Protein AF-A0A350M463-F1 (afdb_monomer_lite)

Foldseek 3Di:
DDDDDDDDDDDDDDDDDPPPVPLLQADAPADPQAFAWDPDPPPFQTKGDFAWKWFQFPVRDIFTATWMFGANDPSGTQWIWGLGPVRDIDIAGSSGTNYMYHPFYEAEPAVPQWDADPVNFKTKAQWKKWAFPVRDMDIGIWIWGDDSSHTQKIWGQHPVRDIDIDGSRRTNYMYGDQDDDPQEPFDPVLFAKPFDQPQPPDPDPDRPRFGKIKTDWAWKWFQWPVRDIDTATKMFIDTSSHTFWMWHQHPPPSDIDIGGPNGTRHMYGQAFLVNSVCVVCVVHPPLQDDQLQHWAWWWFAFPVRDIQTATWHFPDPDLQTWIWGANYHRGGIGIGGSNGTDDITGDGDPVSVVSSVVVVPVVQDDPQFGFDPVADWAWDDDPPQPKIKTFFAWKWFQFPVRDIDTAGKMWIDDPPWIKIWGDHVPDDIDIDGPNGTPDMGHTDPQDFFDADPCLQQDFAWKWWDWDPGPDIDTARKHKDFDFDQDDDPQFRPGTDGWIWIWGQDVNDTDIDTPNGTPDMDGWDDASCSRHPPDGGGDPPNLQGWAWWWWAAPNDIQTFTKHFDDDPPVPASQKIWGASYNRGIIDIHGVVNRTGPTTGDDDDPPPPPVPDPDPPPFDDWDDQFWWWFQFPRRDIDTAGKTFGAPDDPAQWGAKIWGADPNDTDIDGLPRGTQKIWTDDPNDIWIWGRDPSITWTFPDDDPLKTKTQDNDQPPPCPCVCVVVVCCVCVVVVVVVVVVVVLVVVVCVCVVVVNQDPVNVVVNVVVVPDDDDDPPDDPCVVVQSRFKMKIARNVSRDIDIDGQPPGQVRVLSLLSSFPVLVVDDPVVNVCLSNPVPVNVVSNVSCVRPVVPPD

pLDDT: mean 77.29, std 18.23, range [21.83, 97.81]

Secondary structure (DSSP, 8-state):
--PPP-----------SS-TT-----EE-S-GGGS-B----TT-SEEBPPEEEEEEETTS-EEEEEEEEEEEETTEEEEEEEEETTS-EEEEEGGGEEEEEESS--EES-TTSPEEPTTSSEEEEEEEEEEETTS-EEEEEEEEEEETTEEEEEEEE-TT--EEEEEGGGEEEEEE-----TTBTT-GGG--EE--------SSS------EEEEPPEEEEEEETT--EEEEEEEEEEETTEEEEEEEE-TTT--EEEEEGGGEEEEEE--BHHHHHHHHHTTS-GGGS-GGGS-EEEEEE-TTS-EEEEEEEESSSSTT--EEEESSTTSBPEEE-TTS-SEEEE---HHHHHHHHHHHHHHHEETTEEB-SS--PPEEEETTTTEEEEPPEEEEEEETTS-EEEEEEEEEEETTEEEEEEE-TTSPEEEEEGGGEEEEEEBPTT-S----TTTTSS-EEEEEEETT--PEEEEEEEEEEEEEEEEETTEEEEEEEEEEEEEEETTEEEEEEGGGEEEEEE-SEEHHHHHTT-----SSGGGS-EEEEEEETTEEEEEEEEE-S-GGGS---EEEEESSTTSEEEEEEGGGTEEEEEE---S----TTTT-----PPPPEEEEEEEEEETT--EEEEEEEEEESSTT-SEEEEEEEEETTEEEEE-SSS-EEEEEEEETTEEEEEEEETTEEEEEEEEETTEEEEE-SS----THHHHHHHHHHHHHHHHHHHHHHHHHHHHHHHHHHTT---HHHHHHHHHHTTSPPP-GGG-TTHHHHHTT-EEEEETTT--EEEEBTTTB-HHHHHHHHT-HHHHTS-HHHHHHHHTTSSHHHHHHHHHHHHHTT--

Radius of gyration: 37.18 Å; chains: 1; bounding box: 92×110×103 Å

Sequence (851 aa):
MKARIIHFVASASVILAATCSNIYAQKNKSPRNNYKQLTTSSSIGYLSKFDQGYVKILDGTVINGEIQIRGDSFDKISSVNVRSDVGEKYIFHTGSLLEFGLKRSTVNATPNSFVWDETGKKGIVHFGFVKTNSGQEYEGEITITKNKGRLEKIEIENRDKEKQKFEAEDVAIFGAKEYVDPKCAAGWPLINFNKSYWGVQKGTSEIDQTSYVSSESFPGYVIDNQGQKSEGSLTVYLVNDIVNKVHVEQENEKKKLKLKYDEFKEYGAQINTEEYMKRVVKKWEISQIHPEMRLYPGAISFEDGTIKKGLIAKKKLSDESDIIYASEANALVELYTANQYEEVVQNIPEEDRVAYKKYVYERDHVLGYEIQRPTRWEFVYDYGTGGSKTRFQPGYVKTKGGEIKIGAISRKYMGANMSVFLIEAGKEEVKFKREELAEYGLLNRESSSVFPASSFDKKQKGFIQLLGSNEMITGILTIDVDVKAVKTDGAPKGNVTETTFIMDVNGEKIKYEGGLVDVYGLIDLSMEQLFGNQLNSFDDPRRNFHPGSFVLNGAKKEGFIAYTKNIEAGDEDVFFFSESEDGLVNVYYKSKGAEDVTQLIAGPNIDETAGSEEENSIPLSGPYPGHVVTWSGDQQEGDIKVEQAAKGGWFFRRVNLTNNGETKEYGNDKELKSISFEKDGNRVEYVFYQFEYVEVLNRVGPWIQIRNPHPTTPSFANDLLNGLAKQGMNAARDEMDKEIAKEAGKRIGAGKASESEMQFYASYFTREKVDYTKSNDFFTLNAKEHIVLNENDQRHFMYIPGMYYNQIEAQLMGCYDFLLLDKDTRKNLVRMKDPVRTLAFLNKAYGKGME

Structure (mmCIF, N/CA/C/O backbone):
data_AF-A0A350M463-F1
#
_entry.id   AF-A0A350M463-F1
#
loop_
_atom_site.group_PDB
_atom_site.id
_atom_site.type_symbol
_atom_site.label_atom_id
_atom_site.label_alt_id
_atom_site.label_comp_id
_atom_site.label_asym_id
_atom_site.label_entity_id
_atom_site.label_seq_id
_atom_site.pdbx_PDB_ins_code
_atom_site.Cartn_x
_atom_site.Cartn_y
_atom_site.Cartn_z
_atom_site.occupancy
_atom_site.B_iso_or_equiv
_atom_site.auth_seq_id
_atom_site.auth_comp_id
_atom_site.auth_asym_id
_atom_site.auth_atom_id
_atom_site.pdbx_PDB_model_num
ATOM 1 N N . MET A 1 1 ? 4.634 -60.428 1.540 1.00 32.72 1 MET A N 1
ATOM 2 C CA . MET A 1 1 ? 3.875 -59.303 2.130 1.00 32.72 1 MET A CA 1
ATOM 3 C C . MET A 1 1 ? 4.641 -58.011 1.787 1.00 32.72 1 MET A C 1
ATOM 5 O O . MET A 1 1 ? 5.442 -57.558 2.577 1.00 32.72 1 MET A O 1
ATOM 9 N N . LYS A 1 2 ? 4.819 -57.656 0.504 1.00 27.45 2 LYS A N 1
ATOM 10 C CA . LYS A 1 2 ? 4.009 -56.752 -0.349 1.00 27.45 2 LYS A CA 1
ATOM 11 C C . LYS A 1 2 ? 3.557 -55.454 0.347 1.00 27.45 2 LYS A C 1
ATOM 13 O O . LYS A 1 2 ? 2.420 -55.372 0.791 1.00 27.45 2 LYS A O 1
ATOM 18 N N . ALA A 1 3 ? 4.441 -54.454 0.372 1.00 24.41 3 ALA A N 1
ATOM 19 C CA . ALA A 1 3 ? 4.074 -53.047 0.537 1.00 24.41 3 ALA A CA 1
ATOM 20 C C . ALA A 1 3 ? 3.901 -52.413 -0.856 1.00 24.41 3 ALA A C 1
ATOM 22 O O . ALA A 1 3 ? 4.682 -52.681 -1.770 1.00 24.41 3 ALA A O 1
ATOM 23 N N . ARG A 1 4 ? 2.804 -51.671 -1.026 1.00 24.88 4 ARG A N 1
ATOM 24 C CA . ARG A 1 4 ? 2.304 -51.125 -2.293 1.00 24.88 4 ARG A CA 1
ATOM 25 C C . ARG A 1 4 ? 3.160 -49.957 -2.788 1.00 24.88 4 ARG A C 1
ATOM 27 O O . ARG A 1 4 ? 3.408 -49.016 -2.045 1.00 24.88 4 ARG A O 1
ATOM 34 N N . ILE A 1 5 ? 3.508 -50.017 -4.070 1.00 26.64 5 ILE A N 1
ATOM 35 C CA . ILE A 1 5 ? 3.939 -48.889 -4.900 1.00 26.64 5 ILE A CA 1
ATOM 36 C C . ILE A 1 5 ? 2.669 -48.146 -5.336 1.00 26.64 5 ILE A C 1
ATOM 38 O O . ILE A 1 5 ? 1.757 -48.772 -5.878 1.00 26.64 5 ILE A O 1
ATOM 42 N N . ILE A 1 6 ? 2.602 -46.838 -5.092 1.00 23.64 6 ILE A N 1
ATOM 43 C CA . ILE A 1 6 ? 1.619 -45.935 -5.702 1.00 23.64 6 ILE A CA 1
ATOM 44 C C . ILE A 1 6 ? 2.403 -44.985 -6.605 1.00 23.64 6 ILE A C 1
ATOM 46 O O . ILE A 1 6 ? 3.269 -44.248 -6.139 1.00 23.64 6 ILE A O 1
ATOM 50 N N . HIS A 1 7 ? 2.114 -45.057 -7.904 1.00 24.98 7 HIS A N 1
ATOM 51 C CA . HIS A 1 7 ? 2.577 -44.119 -8.918 1.00 24.98 7 HIS A CA 1
ATOM 52 C C . HIS A 1 7 ? 1.946 -42.743 -8.681 1.00 24.98 7 HIS A C 1
ATOM 54 O O . HIS A 1 7 ? 0.722 -42.632 -8.644 1.00 24.98 7 HIS A O 1
ATOM 60 N N . PHE A 1 8 ? 2.773 -41.702 -8.586 1.00 21.83 8 PHE A N 1
ATOM 61 C CA . PHE A 1 8 ? 2.349 -40.327 -8.836 1.00 21.83 8 PHE A CA 1
ATOM 62 C C . PHE A 1 8 ? 2.837 -39.956 -10.237 1.00 21.83 8 PHE A C 1
ATOM 64 O O . PHE A 1 8 ? 4.039 -39.939 -10.500 1.00 21.83 8 PHE A O 1
ATOM 71 N N . VAL A 1 9 ? 1.892 -39.753 -11.154 1.00 25.03 9 VAL A N 1
ATOM 72 C CA . VAL A 1 9 ? 2.153 -39.240 -12.500 1.00 25.03 9 VAL A CA 1
ATOM 73 C C . VAL A 1 9 ? 2.417 -37.744 -12.373 1.00 25.03 9 VAL A C 1
ATOM 75 O O . VAL A 1 9 ? 1.611 -37.006 -11.810 1.00 25.03 9 VAL A O 1
ATOM 78 N N . ALA A 1 10 ? 3.578 -37.328 -12.866 1.00 25.52 10 ALA A N 1
ATOM 79 C CA . ALA A 1 10 ? 3.962 -35.940 -13.018 1.00 25.52 10 ALA A CA 1
ATOM 80 C C . ALA A 1 10 ? 3.266 -35.343 -14.246 1.00 25.52 10 ALA A C 1
ATOM 82 O O . ALA A 1 10 ? 3.386 -35.871 -15.349 1.00 25.52 10 ALA A O 1
ATOM 83 N N . SER A 1 11 ? 2.587 -34.218 -14.056 1.00 24.06 11 SER A N 1
ATOM 84 C CA . SER A 1 11 ? 2.235 -33.297 -15.137 1.00 24.06 11 SER A CA 1
ATOM 85 C C . SER A 1 11 ? 1.955 -31.925 -14.534 1.00 24.06 11 SER A C 1
ATOM 87 O O . SER A 1 11 ? 0.828 -31.601 -14.173 1.00 24.06 11 SER A O 1
ATOM 89 N N . ALA A 1 12 ? 3.019 -31.140 -14.381 1.00 24.88 12 ALA A N 1
ATOM 90 C CA . ALA A 1 12 ? 2.955 -29.705 -14.146 1.00 24.88 12 ALA A CA 1
ATOM 91 C C . ALA A 1 12 ? 4.096 -29.068 -14.940 1.00 24.88 12 ALA A C 1
ATOM 93 O O . ALA A 1 12 ? 5.263 -29.171 -14.568 1.00 24.88 12 ALA A O 1
ATOM 94 N N . SER A 1 13 ? 3.772 -28.463 -16.075 1.00 27.22 13 SER A N 1
ATOM 95 C CA . SER A 1 13 ? 4.655 -27.556 -16.802 1.00 27.22 13 SER A CA 1
ATOM 96 C C . SER A 1 13 ? 3.793 -26.632 -17.653 1.00 27.22 13 SER A C 1
ATOM 98 O O . SER A 1 13 ? 2.773 -27.067 -18.178 1.00 27.22 13 SER A O 1
ATOM 100 N N . VAL A 1 14 ? 4.266 -25.393 -17.804 1.00 28.34 14 VAL A N 1
ATOM 101 C CA . VAL A 1 14 ? 3.732 -24.285 -18.618 1.00 28.34 14 VAL A CA 1
ATOM 102 C C . VAL A 1 14 ? 2.814 -23.296 -17.880 1.00 28.34 14 VAL A C 1
ATOM 104 O O . VAL A 1 14 ? 1.626 -23.208 -18.146 1.00 28.34 14 VAL A O 1
ATOM 107 N N . ILE A 1 15 ? 3.417 -22.477 -17.006 1.00 29.27 15 ILE A N 1
ATOM 108 C CA . ILE A 1 15 ? 3.124 -21.033 -16.886 1.00 29.27 15 ILE A CA 1
ATOM 109 C C . ILE A 1 15 ? 4.461 -20.339 -16.585 1.00 29.27 15 ILE A C 1
ATOM 111 O O . ILE A 1 15 ? 4.895 -20.313 -15.437 1.00 29.27 15 ILE A O 1
ATOM 115 N N . LEU A 1 16 ? 5.162 -19.825 -17.601 1.00 31.98 16 LEU A N 1
ATOM 116 C CA . LEU A 1 16 ? 6.363 -19.000 -17.392 1.00 31.98 16 LEU A CA 1
ATOM 117 C C . LEU A 1 16 ? 6.700 -18.191 -18.654 1.00 31.98 16 LEU A C 1
ATOM 119 O O . LEU A 1 16 ? 7.549 -18.585 -19.444 1.00 31.98 16 LEU A O 1
ATOM 123 N N . ALA A 1 17 ? 6.014 -17.062 -18.861 1.00 29.38 17 ALA A N 1
ATOM 124 C CA . ALA A 1 17 ? 6.414 -16.089 -19.890 1.00 29.38 17 ALA A CA 1
ATOM 125 C C . ALA A 1 17 ? 5.997 -14.623 -19.620 1.00 29.38 17 ALA A C 1
ATOM 127 O O . ALA A 1 17 ? 6.041 -13.811 -20.536 1.00 29.38 17 ALA A O 1
ATOM 128 N N . ALA A 1 18 ? 5.628 -14.237 -18.386 1.00 29.45 18 ALA A N 1
ATOM 129 C CA . ALA A 1 18 ? 5.193 -12.857 -18.088 1.00 29.45 18 ALA A CA 1
ATOM 130 C C . ALA A 1 18 ? 5.766 -12.243 -16.789 1.00 29.45 18 ALA A C 1
ATOM 132 O O . ALA A 1 18 ? 5.156 -11.357 -16.201 1.00 29.45 18 ALA A O 1
ATOM 133 N N . THR A 1 19 ? 6.941 -12.677 -16.312 1.00 32.34 19 THR A N 1
ATOM 134 C CA . THR A 1 19 ? 7.522 -12.163 -15.047 1.00 32.34 19 THR A CA 1
ATOM 135 C C . THR A 1 19 ? 9.013 -11.820 -15.114 1.00 32.34 19 THR A C 1
ATOM 137 O O . THR A 1 19 ? 9.729 -12.017 -14.135 1.00 32.34 19 THR A O 1
ATOM 140 N N . CYS A 1 20 ? 9.513 -11.286 -16.230 1.00 34.12 20 CYS A N 1
ATOM 141 C CA . CYS A 1 20 ? 10.936 -10.925 -16.365 1.00 34.12 20 CYS A CA 1
ATOM 142 C C . CYS A 1 20 ? 11.275 -9.462 -16.008 1.00 34.12 20 CYS A C 1
ATOM 144 O O . CYS A 1 20 ? 12.314 -8.958 -16.419 1.00 34.12 20 CYS A O 1
ATOM 146 N N . SER A 1 21 ? 10.446 -8.795 -15.198 1.00 32.22 21 SER A N 1
ATOM 147 C CA . SER A 1 21 ? 10.786 -7.533 -14.509 1.00 32.22 21 SER A CA 1
ATOM 148 C C . SER A 1 21 ? 10.710 -7.632 -12.978 1.00 32.22 21 SER A C 1
ATOM 150 O O . SER A 1 21 ? 11.086 -6.694 -12.276 1.00 32.22 21 SER A O 1
ATOM 152 N N . ASN A 1 22 ? 10.349 -8.798 -12.431 1.00 34.53 22 ASN A N 1
ATOM 153 C CA . ASN A 1 22 ? 10.588 -9.086 -11.024 1.00 34.53 22 ASN A CA 1
ATOM 154 C C . ASN A 1 22 ? 12.055 -9.496 -10.866 1.00 34.53 22 ASN A C 1
ATOM 156 O O . ASN A 1 22 ? 12.387 -10.680 -10.881 1.00 34.53 22 ASN A O 1
ATOM 160 N N . ILE A 1 23 ? 12.940 -8.513 -10.665 1.00 43.78 23 ILE A N 1
ATOM 161 C CA . ILE A 1 23 ? 14.106 -8.719 -9.795 1.00 43.78 23 ILE A CA 1
ATOM 162 C C . ILE A 1 23 ? 13.549 -9.482 -8.598 1.00 43.78 23 ILE A C 1
ATOM 164 O O . ILE A 1 23 ? 12.675 -8.932 -7.932 1.00 43.78 23 ILE A O 1
ATOM 168 N N . TYR A 1 24 ? 13.934 -10.751 -8.402 1.00 46.41 24 TYR A N 1
ATOM 169 C CA . TYR A 1 24 ? 13.442 -11.580 -7.301 1.00 46.41 24 TYR A CA 1
ATOM 170 C C . TYR A 1 24 ? 13.438 -10.722 -6.038 1.00 46.41 24 TYR A C 1
ATOM 172 O O . TYR A 1 24 ? 14.502 -10.402 -5.507 1.00 46.41 24 TYR A O 1
ATOM 180 N N . ALA A 1 25 ? 12.256 -10.262 -5.622 1.00 43.59 25 ALA A N 1
ATOM 181 C CA . ALA A 1 25 ? 12.123 -9.411 -4.459 1.00 43.59 25 ALA A CA 1
ATOM 182 C C . ALA A 1 25 ? 12.527 -10.294 -3.285 1.00 43.59 25 ALA A C 1
ATOM 184 O O . ALA A 1 25 ? 11.770 -11.175 -2.873 1.00 43.59 25 ALA A O 1
ATOM 185 N N . GLN A 1 26 ? 13.772 -10.140 -2.838 1.00 63.84 26 GLN A N 1
ATOM 186 C CA . GLN A 1 26 ? 14.353 -10.973 -1.799 1.00 63.84 26 GLN A CA 1
ATOM 187 C C . GLN A 1 26 ? 13.495 -10.815 -0.557 1.00 63.84 26 GLN A C 1
ATOM 189 O O . GLN A 1 26 ? 13.374 -9.725 0.006 1.00 63.84 26 GLN A O 1
ATOM 194 N N . LYS A 1 27 ? 12.868 -11.904 -0.124 1.00 77.38 27 LYS A N 1
ATOM 195 C CA . LYS A 1 27 ? 12.020 -11.861 1.060 1.00 77.38 27 LYS A CA 1
ATOM 196 C C . LYS A 1 27 ? 12.916 -12.045 2.273 1.00 77.38 27 LYS A C 1
ATOM 198 O O . LYS A 1 27 ? 13.229 -13.174 2.642 1.00 77.38 27 LYS A O 1
ATOM 203 N N . ASN A 1 28 ? 13.316 -10.937 2.897 1.00 87.56 28 ASN A N 1
ATOM 204 C CA . ASN A 1 28 ? 13.687 -10.988 4.305 1.00 87.56 28 ASN A CA 1
ATOM 205 C C . ASN A 1 28 ? 12.433 -11.402 5.087 1.00 87.56 28 ASN A C 1
ATOM 207 O O . ASN A 1 28 ? 11.462 -10.649 5.160 1.00 87.56 28 ASN A O 1
ATOM 211 N N . LYS A 1 29 ? 12.424 -12.620 5.622 1.00 87.50 29 LYS A N 1
ATOM 212 C CA . LYS A 1 29 ? 11.263 -13.190 6.319 1.00 87.50 29 LYS A CA 1
ATOM 213 C C . LYS A 1 29 ? 11.124 -12.705 7.758 1.00 87.50 29 LYS A C 1
ATOM 215 O O . LYS A 1 29 ? 10.129 -13.017 8.403 1.00 87.50 29 LYS A O 1
ATOM 220 N N . SER A 1 30 ? 12.098 -11.959 8.276 1.00 83.19 30 SER A N 1
ATOM 221 C CA . SER A 1 30 ? 12.079 -11.461 9.649 1.00 83.19 30 SER A CA 1
ATOM 222 C C . SER A 1 30 ? 11.884 -9.948 9.698 1.00 83.19 30 SER A C 1
ATOM 224 O O . SER A 1 30 ? 12.555 -9.222 8.967 1.00 83.19 30 SER A O 1
ATOM 226 N N . PRO A 1 31 ? 11.010 -9.435 10.581 1.00 75.69 31 PRO A N 1
ATOM 227 C CA . PRO A 1 31 ? 10.807 -8.001 10.720 1.00 75.69 31 PRO A CA 1
ATOM 228 C C . PRO A 1 31 ? 12.050 -7.313 11.302 1.00 75.69 31 PRO A C 1
ATOM 230 O O . PRO A 1 31 ? 12.804 -7.891 12.089 1.00 75.69 31 PRO A O 1
ATOM 233 N N . ARG A 1 32 ? 12.233 -6.033 10.953 1.00 77.50 32 ARG A N 1
ATOM 234 C CA . ARG A 1 32 ? 13.387 -5.192 11.333 1.00 77.50 32 ARG A CA 1
ATOM 235 C C . ARG A 1 32 ? 13.785 -5.278 12.800 1.00 77.50 32 ARG A C 1
ATOM 237 O O . ARG A 1 32 ? 14.971 -5.339 13.112 1.00 77.50 32 ARG A O 1
ATOM 244 N N . ASN A 1 33 ? 12.793 -5.280 13.685 1.00 68.75 33 ASN A N 1
ATOM 245 C CA . ASN A 1 33 ? 12.993 -5.208 15.132 1.00 68.75 33 ASN A CA 1
ATOM 246 C C . ASN A 1 33 ? 13.632 -6.476 15.724 1.00 68.75 33 ASN A C 1
ATOM 248 O O . ASN A 1 33 ? 14.065 -6.448 16.877 1.00 68.75 33 ASN A O 1
ATOM 252 N N . ASN A 1 34 ? 13.726 -7.557 14.942 1.00 75.75 34 ASN A N 1
ATOM 253 C CA . ASN A 1 34 ? 14.288 -8.825 15.399 1.00 75.75 34 ASN A CA 1
ATOM 254 C C . ASN A 1 34 ? 15.807 -8.892 15.197 1.00 75.75 34 ASN A C 1
ATOM 256 O O . ASN A 1 34 ? 16.495 -9.613 15.918 1.00 75.75 34 ASN A O 1
ATOM 260 N N . TYR A 1 35 ? 16.361 -8.087 14.287 1.00 80.44 35 TYR A N 1
ATOM 261 C CA . TYR A 1 35 ? 17.803 -8.017 14.074 1.00 80.44 35 TYR A CA 1
ATOM 262 C C . TYR A 1 35 ? 18.475 -7.126 15.126 1.00 80.44 35 TYR A C 1
ATOM 264 O O . TYR A 1 35 ? 18.158 -5.947 15.283 1.00 80.44 35 TYR A O 1
ATOM 272 N N . LYS A 1 36 ? 19.476 -7.672 15.825 1.00 74.75 36 LYS A N 1
ATOM 273 C CA . LYS A 1 36 ? 20.320 -6.920 16.769 1.00 74.75 36 LYS A CA 1
ATOM 274 C C . LYS A 1 36 ? 21.226 -5.948 16.015 1.00 74.75 36 LYS A C 1
ATOM 276 O O . LYS A 1 36 ? 22.273 -6.379 15.564 1.00 74.75 36 LYS A O 1
ATOM 281 N N . GLN A 1 37 ? 20.908 -4.663 15.882 1.00 76.75 37 GLN A N 1
ATOM 282 C CA . GLN A 1 37 ? 21.822 -3.724 15.211 1.00 76.75 37 GLN A CA 1
ATOM 283 C C . GLN A 1 37 ? 23.161 -3.612 15.976 1.00 76.75 37 GLN A C 1
ATOM 285 O O . GLN A 1 37 ? 23.201 -3.435 17.196 1.00 76.75 37 GLN A O 1
ATOM 290 N N . LEU A 1 38 ? 24.284 -3.743 15.271 1.00 74.62 38 LEU A N 1
ATOM 291 C CA . LEU A 1 38 ? 25.586 -3.308 15.763 1.00 74.62 38 LEU A CA 1
ATOM 292 C C . LEU A 1 38 ? 25.600 -1.783 15.695 1.00 74.62 38 LEU A C 1
ATOM 294 O O . LEU A 1 38 ? 25.413 -1.210 14.626 1.00 74.62 38 LEU A O 1
ATOM 298 N N . THR A 1 39 ? 25.820 -1.122 16.830 1.00 57.72 39 THR A N 1
ATOM 299 C CA . THR A 1 39 ? 26.126 0.310 16.870 1.00 57.72 39 THR A CA 1
ATOM 300 C C . THR A 1 39 ? 27.458 0.518 16.147 1.00 57.72 39 THR A C 1
ATOM 302 O O . THR A 1 39 ? 28.520 0.368 16.745 1.00 57.72 39 THR A O 1
ATOM 305 N N . THR A 1 40 ? 27.421 0.749 14.837 1.00 50.00 40 THR A N 1
ATOM 306 C CA . THR A 1 40 ? 28.616 1.021 14.037 1.00 50.00 40 THR A CA 1
ATOM 307 C C . THR A 1 40 ? 28.868 2.516 13.927 1.00 50.00 40 THR A C 1
ATOM 309 O O . THR A 1 40 ? 27.946 3.329 13.952 1.00 50.00 40 THR A O 1
ATOM 312 N N . SER A 1 41 ? 30.150 2.861 13.812 1.00 51.19 41 SER A N 1
ATOM 313 C CA . SER A 1 41 ? 30.631 4.175 13.398 1.00 51.19 41 SER A CA 1
ATOM 314 C C . SER A 1 41 ? 29.991 4.615 12.073 1.00 51.19 41 SER A C 1
ATOM 316 O O . SER A 1 41 ? 29.541 3.788 11.280 1.00 51.19 41 SER A O 1
ATOM 318 N N . SER A 1 42 ? 29.981 5.928 11.838 1.00 54.03 42 SER A N 1
ATOM 319 C CA . SER A 1 42 ? 29.265 6.684 10.792 1.00 54.03 42 SER A CA 1
ATOM 320 C C . SER A 1 42 ? 29.478 6.282 9.319 1.00 54.03 42 SER A C 1
ATOM 322 O O . SER A 1 42 ? 28.967 6.968 8.439 1.00 54.03 42 SER A O 1
ATOM 324 N N . SER A 1 43 ? 30.202 5.204 9.010 1.00 60.34 43 SER A N 1
ATOM 325 C CA . SER A 1 43 ? 30.561 4.810 7.639 1.00 60.34 43 SER A CA 1
ATOM 326 C C . SER A 1 43 ? 29.807 3.595 7.076 1.00 60.34 43 SER A C 1
ATOM 328 O O . SER A 1 43 ? 29.975 3.286 5.899 1.00 60.34 43 SER A O 1
ATOM 330 N N . ILE A 1 44 ? 28.983 2.892 7.865 1.00 60.78 44 ILE A N 1
ATOM 331 C CA . ILE A 1 44 ? 28.170 1.751 7.396 1.00 60.78 44 ILE A CA 1
ATOM 332 C C . ILE A 1 44 ? 26.720 1.975 7.846 1.00 60.78 44 ILE A C 1
ATOM 334 O O . ILE A 1 44 ? 26.465 2.005 9.049 1.00 60.78 44 ILE A O 1
ATOM 338 N N . GLY A 1 45 ? 25.788 2.147 6.898 1.00 72.81 45 GLY A N 1
ATOM 339 C CA . GLY A 1 45 ? 24.408 2.582 7.173 1.00 72.81 45 GLY A CA 1
ATOM 340 C C . GLY A 1 45 ? 23.613 1.650 8.096 1.00 72.81 45 GLY A C 1
ATOM 341 O O . GLY A 1 45 ? 22.982 2.104 9.051 1.00 72.81 45 GLY A O 1
ATOM 342 N N . TYR A 1 46 ? 23.687 0.335 7.876 1.00 81.12 46 TYR A N 1
ATOM 343 C CA . TYR A 1 46 ? 23.020 -0.679 8.692 1.00 81.12 46 TYR A CA 1
ATOM 344 C C . TYR A 1 46 ? 23.850 -1.967 8.773 1.00 81.12 46 TYR A C 1
ATOM 346 O O . TYR A 1 46 ? 24.270 -2.519 7.755 1.00 81.12 46 TYR A O 1
ATOM 354 N N . LEU A 1 47 ? 24.076 -2.468 9.990 1.00 87.44 47 LEU A N 1
ATOM 355 C CA . LEU A 1 47 ? 24.759 -3.736 10.257 1.00 87.44 47 LEU A CA 1
ATOM 356 C C . LEU A 1 47 ? 24.093 -4.427 11.450 1.00 87.44 47 LEU A C 1
ATOM 358 O O . LEU A 1 47 ? 24.007 -3.827 12.520 1.00 87.44 47 LEU A O 1
ATOM 362 N N . SER A 1 48 ? 23.652 -5.678 11.315 1.00 88.25 48 SER A N 1
ATOM 363 C CA . SER A 1 48 ? 23.179 -6.475 12.458 1.00 88.25 48 SER A CA 1
ATOM 364 C C . SER A 1 48 ? 24.312 -7.282 13.094 1.00 88.25 48 SER A C 1
ATOM 366 O O . SER A 1 48 ? 25.323 -7.545 12.463 1.00 88.25 48 SER A O 1
ATOM 368 N N . LYS A 1 49 ? 24.180 -7.717 14.345 1.00 87.31 49 LYS A N 1
ATOM 369 C CA . LYS A 1 49 ? 24.966 -8.796 14.945 1.00 87.31 49 LYS A CA 1
ATOM 370 C C . LYS A 1 49 ? 24.594 -10.108 14.266 1.00 87.31 49 LYS A C 1
ATOM 372 O O . LYS A 1 49 ? 23.516 -10.225 13.685 1.00 87.31 49 LYS A O 1
ATOM 377 N N . PHE A 1 50 ? 25.501 -11.067 14.392 1.00 89.38 50 PHE A N 1
ATOM 378 C CA . PHE A 1 50 ? 25.217 -12.464 14.112 1.00 89.38 50 PHE A CA 1
ATOM 379 C C . PHE A 1 50 ? 24.099 -12.960 15.040 1.00 89.38 50 PHE A C 1
ATOM 381 O O . PHE A 1 50 ? 24.153 -12.718 16.251 1.00 89.38 50 PHE A O 1
ATOM 388 N N . ASP A 1 51 ? 23.076 -13.583 14.460 1.00 88.94 51 ASP A N 1
ATOM 389 C CA . ASP A 1 51 ? 21.963 -14.216 15.174 1.00 88.94 51 ASP A CA 1
ATOM 390 C C . ASP A 1 51 ? 21.451 -15.440 14.403 1.00 88.94 51 ASP A C 1
ATOM 392 O O . ASP A 1 51 ? 21.655 -15.542 13.195 1.00 88.94 51 ASP A O 1
ATOM 396 N N . GLN A 1 52 ? 20.805 -16.377 15.091 1.00 91.50 52 GLN A N 1
ATOM 397 C CA . GLN A 1 52 ? 20.402 -17.664 14.520 1.00 91.50 52 GLN A CA 1
ATOM 398 C C . GLN A 1 52 ? 19.354 -17.488 13.413 1.00 91.50 52 GLN A C 1
ATOM 400 O O . GLN A 1 52 ? 18.240 -17.004 13.639 1.00 91.50 52 GLN A O 1
ATOM 405 N N . GLY A 1 53 ? 19.700 -17.918 12.205 1.00 93.50 53 GLY A N 1
ATOM 406 C CA . GLY A 1 53 ? 18.895 -17.738 11.009 1.00 93.50 53 GLY A CA 1
ATOM 407 C C . GLY A 1 53 ? 19.258 -18.710 9.898 1.00 93.50 53 GLY A C 1
ATOM 408 O O . GLY A 1 53 ? 19.842 -19.771 10.120 1.00 93.50 53 GLY A O 1
ATOM 409 N N . TYR A 1 54 ? 18.857 -18.350 8.688 1.00 94.94 54 TYR A N 1
ATOM 410 C CA . TYR A 1 54 ? 19.108 -19.139 7.496 1.00 94.94 54 TYR A CA 1
ATOM 411 C C . TYR A 1 54 ? 19.197 -18.245 6.259 1.00 94.94 54 TYR A C 1
ATOM 413 O O . TYR A 1 54 ? 18.663 -17.129 6.229 1.00 94.94 54 TYR A O 1
ATOM 421 N N . VAL A 1 55 ? 19.850 -18.764 5.224 1.00 94.19 55 VAL A N 1
ATOM 422 C CA . VAL A 1 55 ? 19.783 -18.239 3.857 1.00 94.19 55 VAL A CA 1
ATOM 423 C C . VAL A 1 55 ? 19.411 -19.366 2.902 1.00 94.19 55 VAL A C 1
ATOM 425 O O . VAL A 1 55 ? 19.833 -20.507 3.091 1.00 94.19 55 VAL A O 1
ATOM 428 N N . LYS A 1 56 ? 18.632 -19.055 1.869 1.00 93.00 56 LYS A N 1
ATOM 429 C CA . LYS A 1 56 ? 18.332 -19.957 0.756 1.00 93.00 56 LYS A CA 1
ATOM 430 C C . LYS A 1 56 ? 18.908 -19.351 -0.521 1.00 93.00 56 LYS A C 1
ATOM 432 O O . LYS A 1 56 ? 18.507 -18.247 -0.880 1.00 93.00 56 LYS A O 1
ATOM 437 N N . ILE A 1 57 ? 19.859 -20.018 -1.172 1.00 91.19 57 ILE A N 1
ATOM 438 C CA . ILE A 1 57 ? 20.547 -19.509 -2.379 1.00 91.19 57 ILE A CA 1
ATOM 439 C C . ILE A 1 57 ? 19.783 -19.876 -3.666 1.00 91.19 57 ILE A C 1
ATOM 441 O O . ILE A 1 57 ? 18.803 -20.619 -3.604 1.00 91.19 57 ILE A O 1
ATOM 445 N N . LEU A 1 58 ? 20.193 -19.334 -4.822 1.00 81.94 58 LEU A N 1
ATOM 446 C CA . LEU A 1 58 ? 19.466 -19.459 -6.103 1.00 81.94 58 LEU A CA 1
ATOM 447 C C . LEU A 1 58 ? 19.248 -20.901 -6.589 1.00 81.94 58 LEU A C 1
ATOM 449 O O . LEU A 1 58 ? 18.222 -21.168 -7.207 1.00 81.94 58 LEU A O 1
ATOM 453 N N . ASP A 1 59 ? 20.156 -21.830 -6.281 1.00 79.06 59 ASP A N 1
ATOM 454 C CA . ASP A 1 59 ? 19.994 -23.256 -6.609 1.00 79.06 59 ASP A CA 1
ATOM 455 C C . ASP A 1 59 ? 19.018 -24.007 -5.672 1.00 79.06 59 ASP A C 1
ATOM 457 O O . ASP A 1 59 ? 18.772 -25.199 -5.844 1.00 79.06 59 ASP A O 1
ATOM 461 N N . GLY A 1 60 ? 18.436 -23.312 -4.686 1.00 82.62 60 GLY A N 1
ATOM 462 C CA . GLY A 1 60 ? 17.487 -23.859 -3.718 1.00 82.62 60 GLY A CA 1
ATOM 463 C C . GLY A 1 60 ? 18.112 -24.367 -2.417 1.00 82.62 60 GLY A C 1
ATOM 464 O O . GLY A 1 60 ? 17.364 -24.649 -1.474 1.00 82.62 60 GLY A O 1
ATOM 465 N N . THR A 1 61 ? 19.442 -24.436 -2.322 1.00 88.25 61 THR A N 1
ATOM 466 C CA . THR A 1 61 ? 20.154 -24.901 -1.123 1.00 88.25 61 THR A CA 1
ATOM 467 C C . THR A 1 61 ? 19.897 -23.979 0.069 1.00 88.25 61 THR A C 1
ATOM 469 O O . THR A 1 61 ? 19.956 -22.753 -0.045 1.00 88.25 61 THR A O 1
ATOM 472 N N . VAL A 1 62 ? 19.634 -24.572 1.239 1.00 92.81 62 VAL A N 1
ATOM 473 C CA . VAL A 1 62 ? 19.443 -23.850 2.506 1.00 92.81 62 VAL A CA 1
ATOM 474 C C . VAL A 1 62 ? 20.690 -23.993 3.372 1.00 92.81 62 VAL A C 1
ATOM 476 O O . VAL A 1 62 ? 21.106 -25.105 3.690 1.00 92.81 62 VAL A O 1
ATOM 479 N N . ILE A 1 63 ? 21.253 -22.865 3.799 1.00 93.19 63 ILE A N 1
ATOM 480 C CA . ILE A 1 63 ? 22.382 -22.805 4.728 1.00 93.19 63 ILE A CA 1
ATOM 481 C C . ILE A 1 63 ? 21.865 -22.252 6.056 1.00 93.19 63 ILE A C 1
ATOM 483 O O . ILE A 1 63 ? 21.458 -21.091 6.141 1.00 93.19 63 ILE A O 1
ATOM 487 N N . ASN A 1 64 ? 21.883 -23.095 7.087 1.00 93.94 64 ASN A N 1
ATOM 488 C CA . ASN A 1 64 ? 21.559 -22.713 8.461 1.00 93.94 64 ASN A CA 1
ATOM 489 C C . ASN A 1 64 ? 22.816 -22.220 9.188 1.00 93.94 64 ASN A C 1
ATOM 491 O O . ASN A 1 64 ? 23.924 -22.692 8.907 1.00 93.94 64 ASN A O 1
ATOM 495 N N . GLY A 1 65 ? 22.644 -21.257 10.091 1.00 94.25 65 GLY A N 1
ATOM 496 C CA . GLY A 1 65 ? 23.734 -20.728 10.902 1.00 94.25 65 GLY A CA 1
ATOM 497 C C . GLY A 1 65 ? 23.414 -19.390 11.550 1.00 94.25 65 GLY A C 1
ATOM 498 O O . GLY A 1 65 ? 22.265 -18.956 11.621 1.00 94.25 65 GLY A O 1
ATOM 499 N N . GLU A 1 66 ? 24.449 -18.684 11.988 1.00 94.56 66 GLU A N 1
ATOM 500 C CA . GLU A 1 66 ? 24.306 -17.294 12.400 1.00 94.56 66 GLU A CA 1
ATOM 501 C C . GLU A 1 66 ? 24.342 -16.379 11.173 1.00 94.56 66 GLU A C 1
ATOM 503 O O . GLU A 1 66 ? 25.306 -16.403 10.406 1.00 94.56 66 GLU A O 1
ATOM 508 N N . ILE A 1 67 ? 23.341 -15.517 11.011 1.00 94.62 67 ILE A N 1
ATOM 509 C CA . ILE A 1 67 ? 23.293 -14.516 9.945 1.00 94.62 67 ILE A CA 1
ATOM 510 C C . ILE A 1 67 ? 23.498 -13.105 10.498 1.00 94.62 67 ILE A C 1
ATOM 512 O O . ILE A 1 67 ? 23.039 -12.760 11.585 1.00 94.62 67 ILE A O 1
ATOM 516 N N . GLN A 1 68 ? 24.178 -12.269 9.726 1.00 94.00 68 GLN A N 1
ATOM 517 C CA . GLN A 1 68 ? 24.343 -10.838 9.945 1.00 94.00 68 GLN A CA 1
ATOM 518 C C . GLN A 1 68 ? 23.976 -10.126 8.643 1.00 94.00 68 GLN A C 1
ATOM 520 O O . GLN A 1 68 ? 24.560 -10.404 7.602 1.00 94.00 68 GLN A O 1
ATOM 525 N N . ILE A 1 69 ? 23.036 -9.189 8.688 1.00 92.88 69 ILE A N 1
ATOM 526 C CA . ILE A 1 69 ? 22.634 -8.407 7.515 1.00 92.88 69 ILE A CA 1
ATOM 527 C C . ILE A 1 69 ? 23.371 -7.066 7.491 1.00 92.88 69 ILE A C 1
ATOM 529 O O . ILE A 1 69 ? 23.614 -6.459 8.540 1.00 92.88 69 ILE A O 1
ATOM 533 N N . ARG A 1 70 ? 23.744 -6.610 6.294 1.00 90.50 70 ARG A N 1
ATOM 534 C CA . ARG A 1 70 ? 24.468 -5.356 6.052 1.00 90.50 70 ARG A CA 1
ATOM 535 C C . ARG A 1 70 ? 23.843 -4.603 4.880 1.00 90.50 70 ARG A C 1
ATOM 537 O O . ARG A 1 70 ? 23.529 -5.212 3.863 1.00 90.50 70 ARG A O 1
ATOM 544 N N . GLY A 1 71 ? 23.700 -3.287 5.002 1.00 88.00 71 GLY A N 1
ATOM 545 C CA . GLY A 1 71 ? 23.097 -2.436 3.975 1.00 88.00 71 GLY A CA 1
ATOM 546 C C . GLY A 1 71 ? 23.210 -0.947 4.278 1.00 88.00 71 GLY A C 1
ATOM 547 O O . GLY A 1 71 ? 23.838 -0.560 5.263 1.00 88.00 71 GLY A O 1
ATOM 548 N N . ASP A 1 72 ? 22.573 -0.120 3.451 1.00 81.12 72 ASP A N 1
ATOM 549 C CA . ASP A 1 72 ? 22.399 1.315 3.732 1.00 81.12 72 ASP A CA 1
ATOM 550 C C . ASP A 1 72 ? 21.273 1.537 4.750 1.00 81.12 72 ASP A C 1
ATOM 552 O O . ASP A 1 72 ? 21.331 2.429 5.593 1.00 81.12 72 ASP A O 1
ATOM 556 N N . SER A 1 73 ? 20.254 0.679 4.697 1.00 82.00 73 SER A N 1
ATOM 557 C CA . SER A 1 73 ? 19.145 0.605 5.644 1.00 82.00 73 SER A CA 1
ATOM 558 C C . SER A 1 73 ? 18.657 -0.843 5.755 1.00 82.00 73 SER A C 1
ATOM 560 O O . SER A 1 73 ? 19.111 -1.720 5.020 1.00 82.00 73 SER A O 1
ATOM 562 N N . PHE A 1 74 ? 17.710 -1.102 6.660 1.00 80.94 74 PHE A N 1
ATOM 563 C CA . PHE A 1 74 ? 17.048 -2.408 6.741 1.00 80.94 74 PHE A CA 1
ATOM 564 C C . PHE A 1 74 ? 16.292 -2.774 5.451 1.00 80.94 74 PHE A C 1
ATOM 566 O O . PHE A 1 74 ? 16.215 -3.945 5.104 1.00 80.94 74 PHE A O 1
ATOM 573 N N . ASP A 1 75 ? 15.776 -1.779 4.729 1.00 81.12 75 ASP A N 1
ATOM 574 C CA . ASP A 1 75 ? 15.054 -1.984 3.468 1.00 81.12 75 ASP A CA 1
ATOM 575 C C . ASP A 1 75 ? 16.008 -2.046 2.259 1.00 81.12 75 ASP A C 1
ATOM 577 O O . ASP A 1 75 ? 15.618 -2.452 1.169 1.00 81.12 75 ASP A O 1
ATOM 581 N N . LYS A 1 76 ? 17.276 -1.655 2.449 1.00 84.12 76 LYS A N 1
ATOM 582 C CA . LYS A 1 76 ? 18.339 -1.645 1.433 1.00 84.12 76 LYS A CA 1
ATOM 583 C C . LYS A 1 76 ? 19.521 -2.507 1.875 1.00 84.12 76 LYS A C 1
ATOM 585 O O . LYS A 1 76 ? 20.639 -2.015 2.049 1.00 84.12 76 LYS A O 1
ATOM 590 N N . ILE A 1 77 ? 19.257 -3.794 2.098 1.00 88.31 77 ILE A N 1
ATOM 591 C CA . ILE A 1 77 ? 20.279 -4.786 2.461 1.00 88.31 77 ILE A CA 1
ATOM 592 C C . ILE A 1 77 ? 21.116 -5.089 1.215 1.00 88.31 77 ILE A C 1
ATOM 594 O O . ILE A 1 77 ? 20.582 -5.496 0.188 1.00 88.31 77 ILE A O 1
ATOM 598 N N . SER A 1 78 ? 22.430 -4.892 1.306 1.00 87.38 78 SER A N 1
ATOM 599 C CA . SER A 1 78 ? 23.385 -5.182 0.232 1.00 87.38 78 SER A CA 1
ATOM 600 C C . SER A 1 78 ? 24.031 -6.558 0.379 1.00 87.38 78 SER A C 1
ATOM 602 O O . SER A 1 78 ? 24.409 -7.178 -0.614 1.00 87.38 78 SER A O 1
ATOM 604 N N . SER A 1 79 ? 24.161 -7.064 1.610 1.00 92.12 79 SER A N 1
ATOM 605 C CA . SER A 1 79 ? 24.750 -8.382 1.861 1.00 92.12 79 SER A CA 1
ATOM 606 C C . SER A 1 79 ? 24.235 -9.067 3.125 1.00 92.12 79 SER A C 1
ATOM 608 O O . SER A 1 79 ? 23.806 -8.420 4.084 1.00 92.12 79 SER A O 1
ATOM 610 N N . VAL A 1 80 ? 24.317 -10.399 3.126 1.00 93.94 80 VAL A N 1
ATOM 611 C CA . VAL A 1 80 ? 24.058 -11.268 4.277 1.00 93.94 80 VAL A CA 1
ATOM 612 C C . VAL A 1 80 ? 25.312 -12.090 4.560 1.00 93.94 80 VAL A C 1
ATOM 614 O O . VAL A 1 80 ? 25.710 -12.950 3.775 1.00 93.94 80 VAL A O 1
ATOM 617 N N . ASN A 1 81 ? 25.945 -11.820 5.695 1.00 95.06 81 ASN A N 1
ATOM 618 C CA . ASN A 1 81 ? 27.065 -12.591 6.210 1.00 95.06 81 ASN A CA 1
ATOM 619 C C . ASN A 1 81 ? 26.520 -13.804 6.959 1.00 95.06 81 ASN A C 1
ATOM 621 O O . ASN A 1 81 ? 25.677 -13.645 7.836 1.00 95.06 81 ASN A O 1
ATOM 625 N N . VAL A 1 82 ? 27.026 -14.995 6.671 1.00 95.56 82 VAL A N 1
ATOM 626 C CA . VAL A 1 82 ? 26.580 -16.243 7.300 1.00 95.56 82 VAL A CA 1
ATOM 627 C C . VAL A 1 82 ? 27.773 -16.940 7.933 1.00 95.56 82 VAL A C 1
ATOM 629 O O . VAL A 1 82 ? 28.810 -17.101 7.293 1.00 95.56 82 VAL A O 1
ATOM 632 N N . ARG A 1 83 ? 27.632 -17.361 9.187 1.00 96.12 83 ARG A N 1
ATOM 633 C CA . ARG A 1 83 ? 28.482 -18.364 9.835 1.00 96.12 83 ARG A CA 1
ATOM 634 C C . ARG A 1 83 ? 27.649 -19.622 9.939 1.00 96.12 83 ARG A C 1
ATOM 636 O O . ARG A 1 83 ? 26.790 -19.708 10.810 1.00 96.12 83 ARG A O 1
ATOM 643 N N . SER A 1 84 ? 27.841 -20.534 8.999 1.00 94.00 84 SER A N 1
ATOM 644 C CA . SER A 1 84 ? 27.051 -21.761 8.952 1.00 94.00 84 SER A CA 1
ATOM 645 C C . SER A 1 84 ? 27.244 -22.610 10.210 1.00 94.00 84 SER A C 1
ATOM 647 O O . SER A 1 84 ? 28.255 -22.478 10.904 1.00 94.00 84 SER A O 1
ATOM 649 N N . ASP A 1 85 ? 26.315 -23.530 10.457 1.00 88.00 85 ASP A N 1
ATOM 650 C CA . ASP A 1 85 ? 26.392 -24.485 11.573 1.00 88.00 85 ASP A CA 1
ATOM 651 C C . ASP A 1 85 ? 27.664 -25.359 11.538 1.00 88.00 85 ASP A C 1
ATOM 653 O O . ASP A 1 85 ? 28.106 -25.857 12.571 1.00 88.00 85 ASP A O 1
ATOM 657 N N . VAL A 1 86 ? 28.290 -25.512 10.363 1.00 89.06 86 VAL A N 1
ATOM 658 C CA . VAL A 1 86 ? 29.561 -26.239 10.176 1.00 89.06 86 VAL A CA 1
ATOM 659 C C . VAL A 1 86 ? 30.806 -25.348 10.308 1.00 89.06 86 VAL A C 1
ATOM 661 O O . VAL A 1 86 ? 31.924 -25.813 10.110 1.00 89.06 86 VAL A O 1
ATOM 664 N N . GLY A 1 87 ? 30.642 -24.066 10.651 1.00 89.06 87 GLY A N 1
ATOM 665 C CA . GLY A 1 87 ? 31.735 -23.116 10.894 1.00 89.06 87 GLY A CA 1
ATOM 666 C C . GLY A 1 87 ? 32.224 -22.346 9.662 1.00 89.06 87 GLY A C 1
ATOM 667 O O . GLY A 1 87 ? 33.015 -21.409 9.807 1.00 89.06 87 GLY A O 1
ATOM 668 N N . GLU A 1 88 ? 31.725 -22.675 8.467 1.00 88.94 88 GLU A N 1
ATOM 669 C CA . GLU A 1 88 ? 32.060 -21.966 7.229 1.00 88.94 88 GLU A CA 1
ATOM 670 C C . GLU A 1 88 ? 31.475 -20.553 7.208 1.00 88.94 88 GLU A C 1
ATOM 672 O O . GLU A 1 88 ? 30.363 -20.311 7.695 1.00 88.94 88 GLU A O 1
ATOM 677 N N . LYS A 1 89 ? 32.234 -19.615 6.631 1.00 93.31 89 LYS A N 1
ATOM 678 C CA . LYS A 1 89 ? 31.878 -18.194 6.568 1.00 93.31 89 LYS A CA 1
ATOM 679 C C . LYS A 1 89 ? 31.571 -17.779 5.139 1.00 93.31 89 LYS A C 1
ATOM 681 O O . LYS A 1 89 ? 32.441 -17.834 4.273 1.00 93.31 89 LYS A O 1
ATOM 686 N N . TYR A 1 90 ? 30.370 -17.259 4.934 1.00 90.19 90 TYR A N 1
ATOM 687 C CA . TYR A 1 90 ? 29.899 -16.768 3.646 1.00 90.19 90 TYR A CA 1
ATOM 688 C C . TYR A 1 90 ? 29.523 -15.291 3.734 1.00 90.19 90 TYR A C 1
ATOM 690 O O . TYR A 1 90 ? 29.107 -14.799 4.783 1.00 90.19 90 TYR A O 1
ATOM 698 N N . ILE A 1 91 ? 29.665 -14.584 2.617 1.00 91.81 91 ILE A N 1
ATOM 699 C CA . ILE A 1 91 ? 29.125 -13.240 2.418 1.00 91.81 91 ILE A CA 1
ATOM 700 C C . ILE A 1 91 ? 28.342 -13.312 1.118 1.00 91.81 91 ILE A C 1
ATOM 702 O O . ILE A 1 91 ? 28.939 -13.417 0.050 1.00 91.81 91 ILE A O 1
ATOM 706 N N . PHE A 1 92 ? 27.019 -13.302 1.219 1.00 89.94 92 PHE A N 1
ATOM 707 C CA . PHE A 1 92 ? 26.142 -13.333 0.059 1.00 89.94 92 PHE A CA 1
ATOM 708 C C . PHE A 1 92 ? 25.729 -11.917 -0.303 1.00 89.94 92 PHE A C 1
ATOM 710 O O . PHE A 1 92 ? 25.243 -11.179 0.555 1.00 89.94 92 PHE A O 1
ATOM 717 N N . HIS A 1 93 ? 25.884 -11.546 -1.572 1.00 88.19 93 HIS A N 1
ATOM 718 C CA . HIS A 1 93 ? 25.123 -10.426 -2.110 1.00 88.19 93 HIS A CA 1
ATOM 719 C C . HIS A 1 93 ? 23.646 -10.813 -2.069 1.00 88.19 93 HIS A C 1
ATOM 721 O O . HIS A 1 93 ? 23.300 -11.950 -2.379 1.00 88.19 93 HIS A O 1
ATOM 727 N N . THR A 1 94 ? 22.746 -9.909 -1.699 1.00 86.44 94 THR A N 1
ATOM 728 C CA . THR A 1 94 ? 21.335 -10.300 -1.562 1.00 86.44 94 THR A CA 1
ATOM 729 C C . THR A 1 94 ? 20.744 -10.828 -2.877 1.00 86.44 94 THR A C 1
ATOM 731 O O . THR A 1 94 ? 19.930 -11.745 -2.856 1.00 86.44 94 THR A O 1
ATOM 734 N N . GLY A 1 95 ? 21.246 -10.348 -4.026 1.00 79.69 95 GLY A N 1
ATOM 735 C CA . GLY A 1 95 ? 20.919 -10.846 -5.376 1.00 79.69 95 GLY A CA 1
ATOM 736 C C . GLY A 1 95 ? 21.211 -12.330 -5.632 1.00 79.69 95 GLY A C 1
ATOM 737 O O . GLY A 1 95 ? 20.667 -12.885 -6.579 1.00 79.69 95 GLY A O 1
ATOM 738 N N . SER A 1 96 ? 22.037 -12.976 -4.804 1.00 84.56 96 SER A N 1
ATOM 739 C CA . SER A 1 96 ? 22.332 -14.412 -4.890 1.00 84.56 96 SER A CA 1
ATOM 740 C C . SER A 1 96 ? 21.434 -15.269 -3.983 1.00 84.56 96 SER A C 1
ATOM 742 O O . SER A 1 96 ? 21.688 -16.465 -3.828 1.00 84.56 96 SER A O 1
ATOM 744 N N . LEU A 1 97 ? 20.432 -14.670 -3.329 1.00 89.38 97 LEU A N 1
ATOM 745 C CA . LEU A 1 97 ? 19.551 -15.327 -2.363 1.00 89.38 97 LEU A CA 1
ATOM 746 C C . LEU A 1 97 ? 18.104 -15.356 -2.871 1.00 89.38 97 LEU A C 1
ATOM 748 O O . LEU A 1 97 ? 17.583 -14.348 -3.341 1.00 89.38 97 LEU A O 1
ATOM 752 N N . LEU A 1 98 ? 17.431 -16.496 -2.703 1.00 84.38 98 LEU A N 1
ATOM 753 C CA . LEU A 1 98 ? 15.978 -16.621 -2.846 1.00 84.38 98 LEU A CA 1
ATOM 754 C C . LEU A 1 98 ? 15.252 -16.006 -1.639 1.00 84.38 98 LEU A C 1
ATOM 756 O O . LEU A 1 98 ? 14.282 -15.268 -1.800 1.00 84.38 98 LEU A O 1
ATOM 760 N N . GLU A 1 99 ? 15.723 -16.297 -0.424 1.00 92.44 99 GLU A N 1
ATOM 761 C CA . GLU A 1 99 ? 15.216 -15.711 0.823 1.00 92.44 99 GLU A CA 1
ATOM 762 C C . GLU A 1 99 ? 16.234 -15.835 1.964 1.00 92.44 99 GLU A C 1
ATOM 764 O O . GLU A 1 99 ? 17.193 -16.608 1.892 1.00 92.44 99 GLU A O 1
ATOM 769 N N . PHE A 1 100 ? 16.020 -15.071 3.033 1.00 94.38 100 PHE A N 1
ATOM 770 C CA . PHE A 1 100 ? 16.776 -15.177 4.279 1.00 94.38 100 PHE A CA 1
ATOM 771 C C . PHE A 1 100 ? 15.928 -14.699 5.460 1.00 94.38 100 PHE A C 1
ATOM 773 O O . PHE A 1 100 ? 14.977 -13.933 5.293 1.00 94.38 100 PHE A O 1
ATOM 780 N N . GLY A 1 101 ? 16.265 -15.136 6.669 1.00 92.69 101 GLY A N 1
ATOM 781 C CA . GLY A 1 101 ? 15.528 -14.751 7.869 1.00 92.69 101 GLY A CA 1
ATOM 782 C C . GLY A 1 101 ? 16.119 -15.336 9.145 1.00 92.69 101 GLY A C 1
ATOM 783 O O . GLY A 1 101 ? 16.974 -16.218 9.112 1.00 92.69 101 GLY A O 1
ATOM 784 N N . LEU A 1 102 ? 15.664 -14.828 10.283 1.00 88.56 102 LEU A N 1
ATOM 785 C CA . LEU A 1 102 ? 15.927 -15.379 11.608 1.00 88.56 102 LEU A CA 1
ATOM 786 C C . LEU A 1 102 ? 15.016 -16.582 11.867 1.00 88.56 102 LEU A C 1
ATOM 788 O O . LEU A 1 102 ? 13.849 -16.593 11.477 1.00 88.56 102 LEU A O 1
ATOM 792 N N . LYS A 1 103 ? 15.539 -17.589 12.569 1.00 82.12 103 LYS A N 1
ATOM 793 C CA . LYS A 1 103 ? 14.821 -18.843 12.855 1.00 82.12 103 LYS A CA 1
ATOM 794 C C . LYS A 1 103 ? 13.736 -18.677 13.929 1.00 82.12 103 LYS A C 1
ATOM 796 O O . LYS A 1 103 ? 12.806 -19.475 13.984 1.00 82.12 103 LYS A O 1
ATOM 801 N N . ARG A 1 104 ? 13.853 -17.657 14.789 1.00 71.56 104 ARG A N 1
ATOM 802 C CA . ARG A 1 104 ? 12.884 -17.296 15.839 1.00 71.56 104 ARG A CA 1
ATOM 803 C C . ARG A 1 104 ? 12.652 -15.792 15.811 1.00 71.56 104 ARG A C 1
ATOM 805 O O . ARG A 1 104 ? 13.604 -15.018 15.850 1.00 71.56 104 ARG A O 1
ATOM 812 N N . SER A 1 105 ? 11.396 -15.385 15.696 1.00 70.25 105 SER A N 1
ATOM 813 C CA . SER A 1 105 ? 11.024 -14.017 15.360 1.00 70.25 105 SER A CA 1
ATOM 814 C C . SER A 1 105 ? 9.784 -13.623 16.159 1.00 70.25 105 SER A C 1
ATOM 816 O O . SER A 1 105 ? 8.679 -14.004 15.788 1.00 70.25 105 SER A O 1
ATOM 818 N N . THR A 1 106 ? 9.968 -12.854 17.234 1.00 80.38 106 THR A N 1
ATOM 819 C CA . THR A 1 106 ? 8.869 -12.221 17.975 1.00 80.38 106 THR A CA 1
ATOM 820 C C . THR A 1 106 ? 8.132 -11.251 17.054 1.00 80.38 106 THR A C 1
ATOM 822 O O . THR A 1 106 ? 8.763 -10.439 16.370 1.00 80.38 106 THR A O 1
ATOM 825 N N . VAL A 1 107 ? 6.804 -11.309 17.027 1.00 81.56 107 VAL A N 1
ATOM 826 C CA . VAL A 1 107 ? 5.971 -10.418 16.209 1.00 81.56 107 VAL A CA 1
ATOM 827 C C . VAL A 1 107 ? 5.301 -9.377 17.104 1.00 81.56 107 VAL A C 1
ATOM 829 O O . VAL A 1 107 ? 4.645 -9.721 18.079 1.00 81.56 107 VAL A O 1
ATOM 832 N N . ASN A 1 108 ? 5.442 -8.092 16.771 1.00 82.88 108 ASN A N 1
ATOM 833 C CA . ASN A 1 108 ? 4.598 -7.048 17.353 1.00 82.88 108 ASN A CA 1
ATOM 834 C C . ASN A 1 108 ? 3.371 -6.865 16.452 1.00 82.88 108 ASN A C 1
ATOM 836 O O . ASN A 1 108 ? 3.510 -6.346 15.344 1.00 82.88 108 ASN A O 1
ATOM 840 N N . ALA A 1 109 ? 2.199 -7.293 16.915 1.00 78.62 109 ALA A N 1
ATOM 841 C CA . ALA A 1 109 ? 0.934 -7.197 16.190 1.00 78.62 109 ALA A CA 1
ATOM 842 C C . ALA A 1 109 ? 0.482 -5.743 15.972 1.00 78.62 109 ALA A C 1
ATOM 844 O O . ALA A 1 109 ? -0.259 -5.454 15.038 1.00 78.62 109 ALA A O 1
ATOM 845 N N . THR A 1 110 ? 0.937 -4.816 16.820 1.00 74.56 110 THR A N 1
ATOM 846 C CA . THR A 1 110 ? 0.504 -3.412 16.818 1.00 74.56 110 THR A CA 1
ATOM 847 C C . THR A 1 110 ? 1.704 -2.468 17.030 1.00 74.56 110 THR A C 1
ATOM 849 O O . THR A 1 110 ? 1.851 -1.835 18.085 1.00 74.56 110 THR A O 1
ATOM 852 N N . PRO A 1 111 ? 2.612 -2.351 16.049 1.00 69.88 111 PRO A N 1
ATOM 853 C CA . PRO A 1 111 ? 3.897 -1.669 16.227 1.00 69.88 111 PRO A CA 1
ATOM 854 C C . PRO A 1 111 ? 3.787 -0.186 16.612 1.00 69.88 111 PRO A C 1
ATOM 856 O O . PRO A 1 111 ? 4.697 0.341 17.251 1.00 69.88 111 PRO A O 1
ATOM 859 N N . ASN A 1 112 ? 2.671 0.466 16.277 1.00 70.06 112 ASN A N 1
ATOM 860 C CA . ASN A 1 112 ? 2.452 1.898 16.492 1.00 70.06 112 ASN A CA 1
ATOM 861 C C . ASN A 1 112 ? 1.692 2.228 17.787 1.00 70.06 112 ASN A C 1
ATOM 863 O O . ASN A 1 112 ? 1.445 3.399 18.057 1.00 70.06 112 ASN A O 1
ATOM 867 N N . SER A 1 113 ? 1.311 1.224 18.578 1.00 75.06 113 SER A N 1
ATOM 868 C CA . SER A 1 113 ? 0.454 1.426 19.756 1.00 75.06 113 SER A CA 1
ATOM 869 C C . SER A 1 113 ? 1.220 1.656 21.061 1.00 75.06 113 SER A C 1
ATOM 871 O O . SER A 1 113 ? 0.605 1.905 22.091 1.00 75.06 113 SER A O 1
ATOM 873 N N . PHE A 1 114 ? 2.550 1.557 21.039 1.00 81.12 114 PHE A N 1
ATOM 874 C CA . PHE A 1 114 ? 3.387 1.726 22.225 1.00 81.12 114 PHE A CA 1
ATOM 875 C C . PHE A 1 114 ? 3.823 3.182 22.380 1.00 81.12 114 PHE A C 1
ATOM 877 O O . PHE A 1 114 ? 4.375 3.773 21.448 1.00 81.12 114 PHE A O 1
ATOM 884 N N . VAL A 1 115 ? 3.639 3.729 23.578 1.00 80.06 115 VAL A N 1
ATOM 885 C CA . VAL A 1 115 ? 4.206 5.014 23.987 1.00 80.06 115 VAL A CA 1
ATOM 886 C C . VAL A 1 115 ? 5.645 4.774 24.416 1.00 80.06 115 VAL A C 1
ATOM 888 O O . VAL A 1 115 ? 5.907 4.019 25.351 1.00 80.06 115 VAL A O 1
ATOM 891 N N . TRP A 1 116 ? 6.585 5.380 23.698 1.00 82.00 116 TRP A N 1
ATOM 892 C CA . TRP A 1 116 ? 8.010 5.237 23.973 1.00 82.00 116 TRP A CA 1
ATOM 893 C C . TRP A 1 116 ? 8.493 6.337 24.914 1.00 82.00 116 TRP A C 1
ATOM 895 O O . TRP A 1 116 ? 8.085 7.491 24.789 1.00 82.00 116 TRP A O 1
ATOM 905 N N . ASP A 1 117 ? 9.388 5.980 25.831 1.00 83.06 117 ASP A N 1
ATOM 906 C CA . ASP A 1 117 ? 10.158 6.952 26.598 1.00 83.06 117 ASP A CA 1
ATOM 907 C C . ASP A 1 117 ? 11.056 7.798 25.677 1.00 83.06 117 ASP A C 1
ATOM 909 O O . ASP A 1 117 ? 11.315 7.444 24.524 1.00 83.06 117 ASP A O 1
ATOM 913 N N . GLU A 1 118 ? 11.583 8.912 26.191 1.00 73.25 118 GLU A N 1
ATOM 914 C CA . GLU A 1 118 ? 12.434 9.830 25.413 1.00 73.25 118 GLU A CA 1
ATOM 915 C C . GLU A 1 118 ? 13.678 9.143 24.827 1.00 73.25 118 GLU A C 1
ATOM 917 O O . GLU A 1 118 ? 14.234 9.582 23.821 1.00 73.25 118 GLU A O 1
ATOM 922 N N . THR A 1 119 ? 14.117 8.040 25.442 1.00 80.50 119 THR A N 1
ATOM 923 C CA . THR A 1 119 ? 15.286 7.279 24.994 1.00 80.50 119 THR A CA 1
ATOM 924 C C . THR A 1 119 ? 14.963 6.212 23.943 1.00 80.50 119 THR A C 1
ATOM 926 O O . THR A 1 119 ? 15.886 5.622 23.372 1.00 80.50 119 THR A O 1
ATOM 929 N N . GLY A 1 120 ? 13.680 5.932 23.689 1.00 81.69 120 GLY A N 1
ATOM 930 C CA . GLY A 1 120 ? 13.216 4.833 22.839 1.00 81.69 120 GLY A CA 1
ATOM 931 C C . GLY A 1 120 ? 13.576 3.437 23.368 1.00 81.69 120 GLY A C 1
ATOM 932 O O . GLY A 1 120 ? 13.511 2.457 22.615 1.00 81.69 120 GLY A O 1
ATOM 933 N N . LYS A 1 121 ? 13.997 3.328 24.635 1.00 87.00 121 LYS A N 1
ATOM 934 C CA . LYS A 1 121 ? 14.384 2.070 25.288 1.00 87.00 121 LYS A CA 1
ATOM 935 C C . LYS A 1 121 ? 13.221 1.410 26.000 1.00 87.00 121 LYS A C 1
ATOM 937 O O . LYS A 1 121 ? 13.262 0.201 26.177 1.00 87.00 121 LYS A O 1
ATOM 942 N N . LYS A 1 122 ? 12.195 2.145 26.408 1.00 90.94 122 LYS A N 1
ATOM 943 C CA . LYS A 1 122 ? 11.031 1.576 27.086 1.00 90.94 122 LYS A CA 1
ATOM 944 C C . LYS A 1 122 ? 9.778 1.975 26.327 1.00 90.94 122 LYS A C 1
ATOM 946 O O . LYS A 1 122 ? 9.532 3.157 26.135 1.00 90.94 122 LYS A O 1
ATOM 951 N N . GLY A 1 123 ? 9.018 0.990 25.870 1.00 88.94 123 GLY A N 1
ATOM 952 C CA . GLY A 1 123 ? 7.694 1.187 25.292 1.00 88.94 123 GLY A CA 1
ATOM 953 C C . GLY A 1 123 ? 6.645 0.681 26.268 1.00 88.94 123 GLY A C 1
ATOM 954 O O . GLY A 1 123 ? 6.822 -0.389 26.845 1.00 88.94 123 GLY A O 1
ATOM 955 N N . ILE A 1 124 ? 5.570 1.428 26.462 1.00 88.81 124 ILE A N 1
ATOM 956 C CA . ILE A 1 124 ? 4.457 1.030 27.323 1.00 88.81 124 ILE A CA 1
ATOM 957 C C . ILE A 1 124 ? 3.183 1.068 26.489 1.00 88.81 124 ILE A C 1
ATOM 959 O O . ILE A 1 124 ? 2.963 2.004 25.719 1.00 88.81 124 ILE A O 1
ATOM 963 N N . VAL A 1 125 ? 2.345 0.050 26.633 1.00 87.06 125 VAL A N 1
ATOM 964 C CA . VAL A 1 125 ? 0.932 0.150 26.279 1.00 87.06 125 VAL A CA 1
ATOM 965 C C . VAL A 1 125 ? 0.111 -0.293 27.473 1.00 87.06 125 VAL A C 1
ATOM 967 O O . VAL A 1 125 ? 0.357 -1.353 28.041 1.00 87.06 125 VAL A O 1
ATOM 970 N N . HIS A 1 126 ? -0.857 0.527 27.860 1.00 82.50 126 HIS A N 1
ATOM 971 C CA . HIS A 1 126 ? -1.596 0.317 29.100 1.00 82.50 126 HIS A CA 1
ATOM 972 C C . HIS A 1 126 ? -2.528 -0.895 29.072 1.00 82.50 126 HIS A C 1
ATOM 974 O O . HIS A 1 126 ? -2.893 -1.420 30.120 1.00 82.50 126 HIS A O 1
ATOM 980 N N . PHE A 1 127 ? -2.874 -1.384 27.879 1.00 84.69 127 PHE A N 1
ATOM 981 C CA . PHE A 1 127 ? -3.563 -2.655 27.731 1.00 84.69 127 PHE A CA 1
ATOM 982 C C . PHE A 1 127 ? -3.158 -3.378 26.444 1.00 84.69 127 PHE A C 1
ATOM 984 O O . PHE A 1 127 ? -3.174 -2.819 25.344 1.00 84.69 127 PHE A O 1
ATOM 991 N N . GLY A 1 128 ? -2.775 -4.639 26.585 1.00 90.25 128 GLY A N 1
ATOM 992 C CA . GLY A 1 128 ? -2.292 -5.480 25.506 1.00 90.25 128 GLY A CA 1
ATOM 993 C C . GLY A 1 128 ? -2.349 -6.961 25.843 1.00 90.25 128 GLY A C 1
ATOM 994 O O . GLY A 1 128 ? -2.826 -7.353 26.906 1.00 90.25 128 GLY A O 1
ATOM 995 N N . PHE A 1 129 ? -1.854 -7.772 24.915 1.00 93.69 129 PHE A N 1
ATOM 996 C CA . PHE A 1 129 ? -1.675 -9.206 25.077 1.00 93.69 129 PHE A CA 1
ATOM 997 C C . PHE A 1 129 ? -0.240 -9.655 24.760 1.00 93.69 129 PHE A C 1
ATOM 999 O O . PHE A 1 129 ? 0.462 -9.059 23.933 1.00 93.69 129 PHE A O 1
ATOM 1006 N N . VAL A 1 130 ? 0.184 -10.743 25.399 1.00 95.44 130 VAL A N 1
ATOM 1007 C CA . VAL A 1 130 ? 1.431 -11.465 25.121 1.00 95.44 130 VAL A CA 1
ATOM 1008 C C . VAL A 1 130 ? 1.095 -12.937 24.944 1.00 95.44 130 VAL A C 1
ATOM 1010 O O . VAL A 1 130 ? 0.526 -13.547 25.844 1.00 95.44 130 VAL A O 1
ATOM 1013 N N . LYS A 1 131 ? 1.482 -13.518 23.807 1.00 94.56 131 LYS A N 1
ATOM 1014 C CA . LYS A 1 131 ? 1.349 -14.948 23.529 1.00 94.56 131 LYS A CA 1
ATOM 1015 C C . LYS A 1 131 ? 2.723 -15.586 23.375 1.00 94.56 131 LYS A C 1
ATOM 1017 O O . LYS A 1 131 ? 3.512 -15.211 22.501 1.00 94.56 131 LYS A O 1
ATOM 1022 N N . THR A 1 132 ? 3.021 -16.547 24.236 1.00 95.25 132 THR A N 1
ATOM 1023 C CA . THR A 1 132 ? 4.308 -17.250 24.254 1.00 95.25 132 THR A CA 1
ATOM 1024 C C . THR A 1 132 ? 4.418 -18.243 23.099 1.00 95.25 132 THR A C 1
ATOM 1026 O O . THR A 1 132 ? 3.427 -18.611 22.465 1.00 95.25 132 THR A O 1
ATOM 1029 N N . ASN A 1 133 ? 5.628 -18.742 22.845 1.00 85.19 133 ASN A N 1
ATOM 1030 C CA . ASN A 1 133 ? 5.858 -19.811 21.867 1.00 85.19 133 ASN A CA 1
ATOM 1031 C C . ASN A 1 133 ? 5.145 -21.132 22.217 1.00 85.19 133 ASN A C 1
ATOM 1033 O O . ASN A 1 133 ? 4.950 -21.959 21.330 1.00 85.19 133 ASN A O 1
ATOM 1037 N N . SER A 1 134 ? 4.742 -21.341 23.478 1.00 91.19 134 SER A N 1
ATOM 1038 C CA . SER A 1 134 ? 3.907 -22.487 23.877 1.00 91.19 134 SER A CA 1
ATOM 1039 C C . SER A 1 134 ? 2.418 -22.287 23.570 1.00 91.19 134 SER A C 1
ATOM 1041 O O . SER A 1 134 ? 1.636 -23.219 23.732 1.00 91.19 134 SER A O 1
ATOM 1043 N N . GLY A 1 135 ? 2.022 -21.089 23.127 1.00 90.38 135 GLY A N 1
ATOM 1044 C CA . GLY A 1 135 ? 0.641 -20.729 22.814 1.00 90.38 135 GLY A CA 1
ATOM 1045 C C . GLY A 1 135 ? -0.156 -20.168 23.993 1.00 90.38 135 GLY A C 1
ATOM 1046 O O . GLY A 1 135 ? -1.316 -19.815 23.790 1.00 90.38 135 GLY A O 1
ATOM 1047 N N . GLN A 1 136 ? 0.439 -20.051 25.186 1.00 95.81 136 GLN A N 1
ATOM 1048 C CA . GLN A 1 136 ? -0.213 -19.444 26.349 1.00 95.81 136 GLN A CA 1
ATOM 1049 C C . GLN A 1 136 ? -0.320 -17.926 26.175 1.00 95.81 136 GLN A C 1
ATOM 1051 O O . GLN A 1 136 ? 0.637 -17.285 25.740 1.00 95.81 136 GLN A O 1
ATOM 1056 N N . GLU A 1 137 ? -1.477 -17.368 26.523 1.00 95.06 137 GLU A N 1
ATOM 1057 C CA . GLU A 1 137 ? -1.802 -15.954 26.341 1.00 95.06 137 GLU A CA 1
ATOM 1058 C C . GLU A 1 137 ? -2.030 -15.254 27.685 1.00 95.06 137 GLU A C 1
ATOM 1060 O O . GLU A 1 137 ? -2.607 -15.827 28.611 1.00 95.06 137 GLU A O 1
ATOM 1065 N N . TYR A 1 138 ? -1.555 -14.015 27.777 1.00 94.62 138 TYR A N 1
ATOM 1066 C CA . TYR A 1 138 ? -1.654 -13.149 28.947 1.00 94.62 138 TYR A CA 1
ATOM 1067 C C . TYR A 1 138 ? -2.135 -11.766 28.517 1.00 94.62 138 TYR A C 1
ATOM 1069 O O . TYR A 1 138 ? -1.728 -11.293 27.457 1.00 94.62 138 TYR A O 1
ATOM 1077 N N . GLU A 1 139 ? -2.933 -11.095 29.351 1.00 92.12 139 GLU A N 1
ATOM 1078 C CA . GLU A 1 139 ? -3.472 -9.754 29.081 1.00 92.12 139 GLU A CA 1
ATOM 1079 C C . GLU A 1 139 ? -3.193 -8.783 30.234 1.00 92.12 139 GLU A C 1
ATOM 1081 O O . GLU A 1 139 ? -3.238 -9.163 31.407 1.00 92.12 139 GLU A O 1
ATOM 1086 N N . GLY A 1 140 ? -2.910 -7.521 29.907 1.00 90.31 140 GLY A N 1
ATOM 1087 C CA . GLY A 1 140 ? -2.534 -6.506 30.891 1.00 90.31 140 GLY A CA 1
ATOM 1088 C C . GLY A 1 140 ? -1.765 -5.326 30.300 1.00 90.31 140 GLY A C 1
ATOM 1089 O O . GLY A 1 140 ? -1.643 -5.201 29.082 1.00 90.31 140 GLY A O 1
ATOM 1090 N N . GLU A 1 141 ? -1.235 -4.459 31.160 1.00 90.88 141 GLU A N 1
ATOM 1091 C CA . GLU A 1 141 ? -0.299 -3.408 30.748 1.00 90.88 141 GLU A CA 1
ATOM 1092 C C . GLU A 1 141 ? 1.004 -4.061 30.289 1.00 90.88 141 GLU A C 1
ATOM 1094 O O . GLU A 1 141 ? 1.626 -4.807 31.042 1.00 90.88 141 GLU A O 1
ATOM 1099 N N . ILE A 1 142 ? 1.436 -3.775 29.061 1.00 94.12 142 ILE A N 1
ATOM 1100 C CA . ILE A 1 142 ? 2.690 -4.300 28.528 1.00 94.12 142 ILE A CA 1
ATOM 1101 C C . ILE A 1 142 ? 3.759 -3.226 28.614 1.00 94.12 142 ILE A C 1
ATOM 1103 O O . ILE A 1 142 ? 3.666 -2.166 27.995 1.00 94.12 142 ILE A O 1
ATOM 1107 N N . THR A 1 143 ? 4.845 -3.566 29.292 1.00 94.50 143 THR A N 1
ATOM 1108 C CA . THR A 1 143 ? 6.110 -2.850 29.228 1.00 94.50 143 THR A CA 1
ATOM 1109 C C . THR A 1 143 ? 7.093 -3.635 28.367 1.00 94.50 143 THR A C 1
ATOM 1111 O O . THR A 1 143 ? 7.532 -4.726 28.726 1.00 94.50 143 THR A O 1
ATOM 1114 N N . ILE A 1 144 ? 7.514 -3.053 27.248 1.00 93.81 144 ILE A N 1
ATOM 1115 C CA . ILE A 1 144 ? 8.604 -3.574 26.427 1.00 93.81 144 ILE A CA 1
ATOM 1116 C C . ILE A 1 144 ? 9.896 -2.812 26.685 1.00 93.81 144 ILE A C 1
ATOM 1118 O O . ILE A 1 144 ? 9.916 -1.585 26.738 1.00 93.81 144 ILE A O 1
ATOM 1122 N N . THR A 1 145 ? 10.998 -3.544 26.808 1.00 93.31 145 THR A N 1
ATOM 1123 C CA . THR A 1 145 ? 12.334 -2.961 26.968 1.00 93.31 145 THR A CA 1
ATOM 1124 C C . THR A 1 145 ? 13.192 -3.284 25.754 1.00 93.31 145 THR A C 1
ATOM 1126 O O . THR A 1 145 ? 13.379 -4.449 25.394 1.00 93.31 145 THR A O 1
ATOM 1129 N N . LYS A 1 146 ? 13.731 -2.238 25.132 1.00 86.62 146 LYS A N 1
ATOM 1130 C CA . LYS A 1 146 ? 14.735 -2.288 24.082 1.00 86.62 146 LYS A CA 1
ATOM 1131 C C . LYS A 1 146 ? 16.120 -1.971 24.633 1.00 86.62 146 LYS A C 1
ATOM 1133 O O . LYS A 1 146 ? 16.333 -0.957 25.293 1.00 86.62 146 LYS A O 1
ATOM 1138 N N . ASN A 1 147 ? 17.099 -2.764 24.227 1.00 82.00 147 ASN A N 1
ATOM 1139 C CA . ASN A 1 147 ? 18.510 -2.474 24.436 1.00 82.00 147 ASN A CA 1
ATOM 1140 C C . ASN A 1 147 ? 19.214 -2.414 23.083 1.00 82.00 147 ASN A C 1
ATOM 1142 O O . ASN A 1 147 ? 19.167 -3.363 22.298 1.00 82.00 147 ASN A O 1
ATOM 1146 N N . LYS A 1 148 ? 19.843 -1.271 22.782 1.00 76.19 148 LYS A N 1
ATOM 1147 C CA . LYS A 1 148 ? 20.499 -1.013 21.484 1.00 76.19 148 LYS A CA 1
ATOM 1148 C C . LYS A 1 148 ? 19.589 -1.351 20.285 1.00 76.19 148 LYS A C 1
ATOM 1150 O O . LYS A 1 148 ? 20.029 -1.958 19.315 1.00 76.19 148 LYS A O 1
ATOM 1155 N N . GLY A 1 149 ? 18.305 -0.992 20.385 1.00 68.44 149 GLY A N 1
ATOM 1156 C CA . GLY A 1 149 ? 17.295 -1.206 19.342 1.00 68.44 149 GLY A CA 1
ATOM 1157 C C . GLY A 1 149 ? 16.652 -2.599 19.301 1.00 68.44 149 GLY A C 1
ATOM 1158 O O . GLY A 1 149 ? 15.642 -2.752 18.618 1.00 68.44 149 GLY A O 1
ATOM 1159 N N . ARG A 1 150 ? 17.165 -3.591 20.046 1.00 71.12 150 ARG A N 1
ATOM 1160 C CA . ARG A 1 150 ? 16.580 -4.941 20.128 1.00 71.12 150 ARG A CA 1
ATOM 1161 C C . ARG A 1 150 ? 15.580 -5.021 21.268 1.00 71.12 150 ARG A C 1
ATOM 1163 O O . ARG A 1 150 ? 15.916 -4.612 22.374 1.00 71.12 150 ARG A O 1
ATOM 1170 N N . LEU A 1 151 ? 14.418 -5.614 21.023 1.00 82.69 151 LEU A N 1
ATOM 1171 C CA . LEU A 1 151 ? 13.521 -6.046 22.090 1.00 82.69 151 LEU A CA 1
ATOM 1172 C C . LEU A 1 151 ? 14.220 -7.125 22.937 1.00 82.69 151 LEU A C 1
ATOM 1174 O O . LEU A 1 151 ? 14.635 -8.151 22.403 1.00 82.69 151 LEU A O 1
ATOM 1178 N N . GLU A 1 152 ? 14.412 -6.864 24.228 1.00 87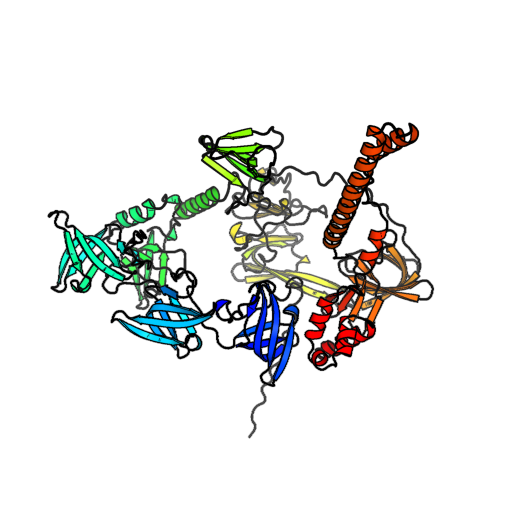.75 152 GLU A N 1
ATOM 1179 C CA . GLU A 1 152 ? 15.002 -7.827 25.169 1.00 87.75 152 GLU A CA 1
ATOM 1180 C C . GLU A 1 152 ? 13.935 -8.457 26.046 1.00 87.75 152 GLU A C 1
ATOM 1182 O O . GLU A 1 152 ? 13.880 -9.675 26.155 1.00 87.75 152 GLU A O 1
ATOM 1187 N N . LYS A 1 153 ? 13.078 -7.625 26.641 1.00 93.56 153 LYS A N 1
ATOM 1188 C CA . LYS A 1 153 ? 12.110 -8.070 27.640 1.00 93.56 153 LYS A CA 1
ATOM 1189 C C . LYS A 1 153 ? 10.730 -7.538 27.345 1.00 93.56 153 LYS A C 1
ATOM 1191 O O . LYS A 1 153 ? 10.579 -6.390 26.917 1.00 93.56 153 LYS A O 1
ATOM 1196 N N . ILE A 1 154 ? 9.750 -8.377 27.632 1.00 95.50 154 ILE A N 1
ATOM 1197 C CA . ILE A 1 154 ? 8.335 -8.045 27.622 1.00 95.50 154 ILE A CA 1
ATOM 1198 C C . ILE A 1 154 ? 7.817 -8.365 29.019 1.00 95.50 154 ILE A C 1
ATOM 1200 O O . ILE A 1 154 ? 7.861 -9.510 29.457 1.00 95.50 154 ILE A O 1
ATOM 1204 N N . GLU A 1 155 ? 7.397 -7.343 29.749 1.00 97.06 155 GLU A N 1
ATOM 1205 C CA . GLU A 1 155 ? 6.712 -7.478 31.030 1.00 97.06 155 GLU A CA 1
ATOM 1206 C C . GLU A 1 155 ? 5.231 -7.196 30.799 1.00 97.06 155 GLU A C 1
ATOM 1208 O O . GLU A 1 155 ? 4.900 -6.232 30.111 1.00 97.06 155 GLU A O 1
ATOM 1213 N N . ILE A 1 156 ? 4.358 -8.031 31.351 1.00 95.75 156 ILE A N 1
ATOM 1214 C CA . ILE A 1 156 ? 2.917 -7.792 31.369 1.00 95.75 156 ILE A CA 1
ATOM 1215 C C . ILE A 1 156 ? 2.438 -7.735 32.819 1.00 95.75 156 ILE A C 1
ATOM 1217 O O . ILE A 1 156 ? 2.779 -8.609 33.617 1.00 95.75 156 ILE A O 1
ATOM 1221 N N . GLU A 1 157 ? 1.695 -6.690 33.168 1.00 93.69 157 GLU A N 1
ATOM 1222 C CA . GLU A 1 157 ? 1.069 -6.506 34.478 1.00 93.69 157 GLU A CA 1
ATOM 1223 C C . GLU A 1 157 ? -0.446 -6.642 34.330 1.00 93.69 157 GLU A C 1
ATOM 1225 O O . GLU A 1 157 ? -1.085 -5.847 33.637 1.00 93.69 157 GLU A O 1
ATOM 1230 N N . ASN A 1 158 ? -1.027 -7.671 34.948 1.00 88.12 158 ASN A N 1
ATOM 1231 C CA . ASN A 1 158 ? -2.473 -7.876 34.910 1.00 88.12 158 ASN A CA 1
ATOM 1232 C C . ASN A 1 158 ? -3.205 -6.864 35.818 1.00 88.12 158 ASN A C 1
ATOM 1234 O O . ASN A 1 158 ? -2.596 -6.067 36.532 1.00 88.12 158 ASN A O 1
ATOM 1238 N N . ARG A 1 159 ? -4.544 -6.891 35.813 1.00 77.56 159 ARG A N 1
ATOM 1239 C CA . ARG A 1 159 ? -5.363 -5.969 36.628 1.00 77.56 159 ARG A CA 1
ATOM 1240 C C . ARG A 1 159 ? -5.125 -6.108 38.137 1.00 77.56 159 ARG A C 1
ATOM 1242 O O . ARG A 1 159 ? -5.263 -5.122 38.857 1.00 77.56 159 ARG A O 1
ATOM 1249 N N . ASP A 1 160 ? -4.737 -7.297 38.590 1.00 83.12 160 ASP A N 1
ATOM 1250 C CA . ASP A 1 160 ? -4.420 -7.598 39.990 1.00 83.12 160 ASP A CA 1
ATOM 1251 C C . ASP A 1 160 ? -2.990 -7.171 40.377 1.00 83.12 160 ASP A C 1
ATOM 1253 O O . ASP A 1 160 ? -2.536 -7.425 41.493 1.00 83.12 160 ASP A O 1
ATOM 1257 N N . LYS A 1 161 ? -2.292 -6.466 39.472 1.00 84.81 161 LYS A N 1
ATOM 1258 C CA . LYS A 1 161 ? -0.901 -6.001 39.599 1.00 84.81 161 LYS A CA 1
ATOM 1259 C C . LYS A 1 161 ? 0.129 -7.126 39.681 1.00 84.81 161 LYS A C 1
ATOM 1261 O O . LYS A 1 161 ? 1.267 -6.908 40.108 1.00 84.81 161 LYS A O 1
ATOM 1266 N N . GLU A 1 162 ? -0.234 -8.331 39.258 1.00 92.06 162 GLU A N 1
ATOM 1267 C CA . GLU A 1 162 ? 0.717 -9.421 39.099 1.00 92.06 162 GLU A CA 1
ATOM 1268 C C . GLU A 1 162 ? 1.513 -9.209 37.813 1.00 92.06 162 GLU A C 1
ATOM 1270 O O . GLU A 1 162 ? 0.958 -9.036 36.725 1.00 92.06 162 GLU A O 1
ATOM 1275 N N . LYS A 1 163 ? 2.840 -9.230 37.944 1.00 96.38 163 LYS A N 1
ATOM 1276 C CA . LYS A 1 163 ? 3.773 -9.013 36.839 1.00 96.38 163 LYS A CA 1
ATOM 1277 C C . LYS A 1 163 ? 4.338 -10.336 36.359 1.00 96.38 163 LYS A C 1
ATOM 1279 O O . LYS A 1 163 ? 4.880 -11.106 37.152 1.00 96.38 163 LYS A O 1
ATOM 1284 N N . GLN A 1 164 ? 4.325 -10.544 35.052 1.00 97.31 164 GLN A N 1
ATOM 1285 C CA . GLN A 1 164 ? 5.024 -11.646 34.403 1.00 97.31 164 GLN A CA 1
ATOM 1286 C C . GLN A 1 164 ? 6.048 -11.097 33.422 1.00 97.31 164 GLN A C 1
ATOM 1288 O O . GLN A 1 164 ? 5.801 -10.100 32.747 1.00 97.31 164 GLN A O 1
ATOM 1293 N N . LYS A 1 165 ? 7.223 -11.725 33.370 1.00 97.38 165 LYS A N 1
ATOM 1294 C CA . LYS A 1 165 ? 8.348 -11.272 32.550 1.00 97.38 165 LYS A CA 1
ATOM 1295 C C . LYS A 1 165 ? 8.740 -12.371 31.588 1.00 97.38 165 LYS A C 1
ATOM 1297 O O . LYS A 1 165 ? 8.994 -13.495 32.009 1.00 97.38 165 LYS A O 1
ATOM 1302 N N . PHE A 1 166 ? 8.848 -12.002 30.325 1.00 95.88 166 PHE A N 1
ATOM 1303 C CA . PHE A 1 166 ? 9.274 -12.872 29.247 1.00 95.88 166 PHE A CA 1
ATOM 1304 C C . PHE A 1 166 ? 10.531 -12.291 28.617 1.00 95.88 166 PHE A C 1
ATOM 1306 O O . PHE A 1 166 ? 10.616 -11.083 28.361 1.00 95.88 166 PHE A O 1
ATOM 1313 N N . GLU A 1 167 ? 11.502 -13.154 28.343 1.00 93.50 167 GLU A N 1
ATOM 1314 C CA . GLU A 1 167 ? 12.541 -12.815 27.382 1.00 93.50 167 GLU A CA 1
ATOM 1315 C C . GLU A 1 167 ? 11.888 -12.771 25.993 1.00 93.50 167 GLU A C 1
ATOM 1317 O O . GLU A 1 167 ? 10.996 -13.563 25.682 1.00 93.50 167 GLU A O 1
ATOM 1322 N N . ALA A 1 168 ? 12.287 -11.819 25.148 1.00 88.62 168 ALA A N 1
ATOM 1323 C CA . ALA A 1 168 ? 11.629 -11.594 23.859 1.00 88.62 168 ALA A CA 1
ATOM 1324 C C . ALA A 1 168 ? 11.585 -12.866 22.991 1.00 88.62 168 ALA A C 1
ATOM 1326 O O . ALA A 1 168 ? 10.608 -13.100 22.285 1.00 88.62 168 ALA A O 1
ATOM 1327 N N . GLU A 1 169 ? 12.614 -13.710 23.082 1.00 84.12 169 GLU A N 1
ATOM 1328 C CA . GLU A 1 169 ? 12.722 -14.966 22.335 1.00 84.12 169 GLU A CA 1
ATOM 1329 C C . GLU A 1 169 ? 11.711 -16.046 22.740 1.00 84.12 169 GLU A C 1
ATOM 1331 O O . GLU A 1 169 ? 11.450 -16.937 21.931 1.00 84.12 169 GLU A O 1
ATOM 1336 N N . ASP A 1 170 ? 11.108 -15.942 23.928 1.00 91.88 170 ASP A N 1
ATOM 1337 C CA . ASP A 1 170 ? 10.057 -16.845 24.414 1.00 91.88 170 ASP A CA 1
ATOM 1338 C C . ASP A 1 170 ? 8.652 -16.411 23.970 1.00 91.88 170 ASP A C 1
ATOM 1340 O O . ASP A 1 170 ? 7.677 -17.155 24.126 1.00 91.88 170 ASP A O 1
ATOM 1344 N N . VAL A 1 171 ? 8.541 -15.216 23.387 1.00 91.50 171 VAL A N 1
ATOM 1345 C CA . VAL A 1 171 ? 7.284 -14.631 22.922 1.00 91.50 171 VAL A CA 1
ATOM 1346 C C . VAL A 1 171 ? 7.133 -14.836 21.419 1.00 91.50 171 VAL A C 1
ATOM 1348 O O . VAL A 1 171 ? 7.993 -14.437 20.633 1.00 91.50 171 VAL A O 1
ATOM 1351 N N . ALA A 1 172 ? 6.004 -15.419 21.017 1.00 86.62 172 ALA A N 1
ATOM 1352 C CA . ALA A 1 172 ? 5.647 -15.579 19.613 1.00 86.62 172 ALA A CA 1
ATOM 1353 C C . ALA A 1 172 ? 5.095 -14.265 19.054 1.00 86.62 172 ALA A C 1
ATOM 1355 O O . ALA A 1 172 ? 5.568 -13.753 18.038 1.00 86.62 172 ALA A O 1
ATOM 1356 N N . ILE A 1 173 ? 4.106 -13.696 19.747 1.00 89.19 173 ILE A N 1
ATOM 1357 C CA . ILE A 1 173 ? 3.426 -12.467 19.342 1.00 89.19 173 ILE A CA 1
ATOM 1358 C C . ILE A 1 173 ? 3.007 -11.655 20.568 1.00 89.19 173 ILE A C 1
ATOM 1360 O O . ILE A 1 173 ? 2.654 -12.207 21.607 1.00 89.19 173 ILE A O 1
ATOM 1364 N N . PHE A 1 174 ? 3.053 -10.336 20.453 1.00 93.75 174 PHE A N 1
ATOM 1365 C CA . PHE A 1 174 ? 2.531 -9.413 21.455 1.00 93.75 174 PHE A CA 1
ATOM 1366 C C . PHE A 1 174 ? 1.932 -8.189 20.770 1.00 93.75 174 PHE A C 1
ATOM 1368 O O . PHE A 1 174 ? 2.282 -7.877 19.630 1.00 93.75 174 PHE A O 1
ATOM 1375 N N . GLY A 1 175 ? 1.063 -7.464 21.456 1.00 88.44 175 GLY A N 1
ATOM 1376 C CA . GLY A 1 175 ? 0.481 -6.244 20.915 1.00 88.44 175 GLY A CA 1
ATOM 1377 C C . GLY A 1 175 ? -0.427 -5.542 21.906 1.00 88.44 175 GLY A C 1
ATOM 1378 O O . GLY A 1 175 ? -0.781 -6.077 22.948 1.00 88.44 175 GLY A O 1
ATOM 1379 N N . ALA A 1 176 ? -0.801 -4.323 21.564 1.00 84.06 176 ALA A N 1
ATOM 1380 C CA . ALA A 1 176 ? -1.883 -3.594 22.182 1.00 84.06 176 ALA A CA 1
ATOM 1381 C C . ALA A 1 176 ? -3.215 -4.275 21.878 1.00 84.06 176 ALA A C 1
ATOM 1383 O O . ALA A 1 176 ? -3.420 -4.826 20.793 1.00 84.06 176 ALA A O 1
ATOM 1384 N N . LYS A 1 177 ? -4.134 -4.174 22.829 1.00 80.44 177 LYS A N 1
ATOM 1385 C CA . LYS A 1 177 ? -5.513 -4.632 22.717 1.00 80.44 177 LYS A CA 1
ATOM 1386 C C . LYS A 1 177 ? -6.401 -3.460 23.111 1.00 80.44 177 LYS A C 1
ATOM 1388 O O . LYS A 1 177 ? -6.047 -2.692 24.004 1.00 80.44 177 LYS A O 1
ATOM 1393 N N . GLU A 1 178 ? -7.532 -3.283 22.439 1.00 69.38 178 GLU A N 1
ATOM 1394 C CA . GLU A 1 178 ? -8.521 -2.303 22.891 1.00 69.38 178 GLU A CA 1
ATOM 1395 C C . GLU A 1 178 ? -9.076 -2.797 24.233 1.00 69.38 178 GLU A C 1
ATOM 1397 O O . GLU A 1 178 ? -9.635 -3.892 24.311 1.00 69.38 178 GLU A O 1
ATOM 1402 N N . TYR A 1 179 ? -8.842 -2.045 25.312 1.00 70.31 179 TYR A N 1
ATOM 1403 C CA . TYR A 1 179 ? -9.399 -2.382 26.618 1.00 70.31 179 TYR A CA 1
ATOM 1404 C C . TYR A 1 179 ? -10.917 -2.308 26.521 1.00 70.31 179 TYR A C 1
ATOM 1406 O O . TYR A 1 179 ? -11.436 -1.250 26.190 1.00 70.31 179 TYR A O 1
ATOM 1414 N N . VAL A 1 180 ? -11.610 -3.406 26.814 1.00 75.38 180 VAL A N 1
ATOM 1415 C CA . VAL A 1 180 ? -13.065 -3.442 26.977 1.00 75.38 180 VAL A CA 1
ATOM 1416 C C . VAL A 1 180 ? -13.345 -3.684 28.453 1.00 75.38 180 VAL A C 1
ATOM 1418 O O . VAL A 1 180 ? -12.884 -4.670 29.039 1.00 75.38 180 VAL A O 1
ATOM 1421 N N . ASP A 1 181 ? -14.064 -2.760 29.081 1.00 80.75 181 ASP A N 1
ATOM 1422 C CA . ASP A 1 181 ? -14.443 -2.905 30.479 1.00 80.75 181 ASP A CA 1
ATOM 1423 C C . ASP A 1 181 ? -15.565 -3.951 30.625 1.00 80.75 181 ASP A C 1
ATOM 1425 O O . ASP A 1 181 ? -16.654 -3.734 30.092 1.00 80.75 181 ASP A O 1
ATOM 1429 N N . PRO A 1 182 ? -15.360 -5.053 31.373 1.00 81.19 182 PRO A N 1
ATOM 1430 C CA . PRO A 1 182 ? -16.402 -6.048 31.612 1.00 81.19 182 PRO A CA 1
ATOM 1431 C C . PRO A 1 182 ? -17.607 -5.503 32.394 1.00 81.19 182 PRO A C 1
ATOM 1433 O O . PRO A 1 182 ? -18.662 -6.127 32.370 1.00 81.19 182 PRO A O 1
ATOM 1436 N N . LYS A 1 183 ? -17.479 -4.365 33.093 1.00 88.94 183 LYS A N 1
ATOM 1437 C CA . LYS A 1 183 ? -18.599 -3.699 33.778 1.00 88.94 183 LYS A CA 1
ATOM 1438 C C . LYS A 1 183 ? -19.424 -2.801 32.849 1.00 88.94 183 LYS A C 1
ATOM 1440 O O . LYS A 1 183 ? -20.438 -2.260 33.287 1.00 88.94 183 LYS A O 1
ATOM 1445 N N . CYS A 1 184 ? -19.007 -2.616 31.594 1.00 88.00 184 CYS A N 1
ATOM 1446 C CA . CYS A 1 184 ? -19.761 -1.853 30.606 1.00 88.00 184 CYS A CA 1
ATOM 1447 C C . CYS A 1 184 ? -20.808 -2.744 29.924 1.00 88.00 184 CYS A C 1
ATOM 1449 O O . CYS A 1 184 ? -20.479 -3.531 29.039 1.00 88.00 184 CYS A O 1
ATOM 1451 N N . ALA A 1 185 ? -22.077 -2.598 30.296 1.00 80.88 185 ALA A N 1
ATOM 1452 C CA . ALA A 1 185 ? -23.163 -3.409 29.745 1.00 80.88 185 ALA A CA 1
ATOM 1453 C C . ALA A 1 185 ? -23.619 -2.983 28.340 1.00 80.88 185 ALA A C 1
ATOM 1455 O O . ALA A 1 185 ? -24.161 -3.793 27.597 1.00 80.88 185 ALA A O 1
ATOM 1456 N N . ALA A 1 186 ? -23.403 -1.723 27.954 1.00 62.00 186 ALA A N 1
ATOM 1457 C CA . ALA A 1 186 ? -24.029 -1.132 26.766 1.00 62.00 186 ALA A CA 1
ATOM 1458 C C . ALA A 1 186 ? -23.097 -0.994 25.551 1.00 62.00 186 ALA A C 1
ATOM 1460 O O . ALA A 1 186 ? -23.260 -0.081 24.750 1.00 62.00 186 ALA A O 1
ATOM 1461 N N . GLY A 1 187 ? -22.093 -1.857 25.411 1.00 68.50 187 GLY A N 1
ATOM 1462 C CA . GLY A 1 187 ? -21.169 -1.783 24.283 1.00 68.50 187 GLY A CA 1
ATOM 1463 C C . GLY A 1 187 ? -20.188 -0.619 24.413 1.00 68.50 187 GLY A C 1
ATOM 1464 O O . GLY A 1 187 ? -20.407 0.483 23.918 1.00 68.50 187 GLY A O 1
ATOM 1465 N N . TRP A 1 188 ? -19.052 -0.906 25.044 1.00 73.62 188 TRP A N 1
ATOM 1466 C CA . TRP A 1 188 ? -17.908 -0.011 25.246 1.00 73.62 188 TRP A CA 1
ATOM 1467 C C . TRP A 1 188 ? -17.555 0.916 24.052 1.00 73.62 188 TRP A C 1
ATOM 1469 O O . TRP A 1 188 ? -17.324 2.108 24.267 1.00 73.62 188 TRP A O 1
ATOM 1479 N N . PRO A 1 189 ? -17.614 0.450 22.790 1.00 72.19 189 PRO A N 1
ATOM 1480 C CA . PRO A 1 189 ? -17.486 1.288 21.594 1.00 72.19 189 PRO A CA 1
ATOM 1481 C C . PRO A 1 189 ? -18.430 2.482 21.417 1.00 72.19 189 PRO A C 1
ATOM 1483 O O . PRO A 1 189 ? -18.120 3.362 20.616 1.00 72.19 189 PRO A O 1
ATOM 1486 N N . LEU A 1 190 ? -19.579 2.520 22.093 1.00 74.62 190 LEU A N 1
ATOM 1487 C CA . LEU A 1 190 ? -20.515 3.649 22.020 1.00 74.62 190 LEU A CA 1
ATOM 1488 C C . LEU A 1 190 ? -20.049 4.858 22.849 1.00 74.62 190 LEU A C 1
ATOM 1490 O O . LEU A 1 190 ? -20.620 5.950 22.755 1.00 74.62 190 LEU A O 1
ATOM 1494 N N . ILE A 1 191 ? -19.004 4.680 23.660 1.00 81.56 191 ILE A N 1
ATOM 1495 C CA . ILE A 1 191 ? -18.460 5.708 24.536 1.00 81.56 191 ILE A CA 1
ATOM 1496 C C . ILE A 1 191 ? -17.362 6.477 23.794 1.00 81.56 191 ILE A C 1
ATOM 1498 O O . ILE A 1 191 ? -16.247 5.996 23.599 1.00 81.56 191 ILE A O 1
ATOM 1502 N N . ASN A 1 192 ? -17.663 7.718 23.408 1.00 80.38 192 ASN A N 1
ATOM 1503 C CA . ASN A 1 192 ? -16.674 8.615 22.813 1.00 80.38 192 ASN A CA 1
ATOM 1504 C C . ASN A 1 192 ? -15.765 9.203 23.894 1.00 80.38 192 ASN A C 1
ATOM 1506 O O . ASN A 1 192 ? -16.191 10.039 24.692 1.00 80.38 192 ASN A O 1
ATOM 1510 N N . PHE A 1 193 ? -14.500 8.790 23.889 1.00 82.25 193 PHE A N 1
ATOM 1511 C CA . PHE A 1 193 ? -13.469 9.301 24.784 1.00 82.25 193 PHE A CA 1
ATOM 1512 C C . PHE A 1 193 ? -12.770 10.534 24.204 1.00 82.25 193 PHE A C 1
ATOM 1514 O O . PHE A 1 193 ? -12.120 10.470 23.160 1.00 82.25 193 PHE A O 1
ATOM 1521 N N . ASN A 1 194 ? -12.849 11.658 24.919 1.00 76.69 194 ASN A N 1
ATOM 1522 C CA . ASN A 1 194 ? -12.078 12.855 24.611 1.00 76.69 194 ASN A CA 1
ATOM 1523 C C . ASN A 1 194 ? -10.642 12.645 25.085 1.00 76.69 194 ASN A C 1
ATOM 1525 O O . ASN A 1 194 ? -10.302 12.937 26.234 1.00 76.69 194 ASN A O 1
ATOM 1529 N N . LYS A 1 195 ? -9.785 12.122 24.202 1.00 67.12 195 LYS A N 1
ATOM 1530 C CA . LYS A 1 195 ? -8.348 11.982 24.467 1.00 67.12 195 LYS A CA 1
ATOM 1531 C C . LYS A 1 195 ? -7.678 13.359 24.488 1.00 67.12 195 LYS A C 1
ATOM 1533 O O . LYS A 1 195 ? -7.063 13.783 23.516 1.00 67.12 195 LYS A O 1
ATOM 1538 N N . SER A 1 196 ? -7.798 14.073 25.603 1.00 59.03 196 SER A N 1
ATOM 1539 C CA . SER A 1 196 ? -6.947 15.222 25.903 1.00 59.03 196 SER A CA 1
ATOM 1540 C C . SER A 1 196 ? -5.703 14.730 26.640 1.00 59.03 196 SER A C 1
ATOM 1542 O O . SER A 1 196 ? -5.782 14.382 27.817 1.00 59.03 196 SER A O 1
ATOM 1544 N N . TYR A 1 197 ? -4.556 14.689 25.960 1.00 56.34 197 TYR A N 1
ATOM 1545 C CA . TYR A 1 197 ? -3.270 14.408 26.599 1.00 56.34 197 TYR A CA 1
ATOM 1546 C C . TYR A 1 197 ? -2.837 15.623 27.430 1.00 56.34 197 TYR A C 1
ATOM 1548 O O . TYR A 1 197 ? -2.091 16.482 26.965 1.00 56.34 197 TYR A O 1
ATOM 1556 N N . TRP A 1 198 ? -3.321 15.718 28.667 1.00 49.78 198 TRP A N 1
ATOM 1557 C CA . TRP A 1 198 ? -2.776 16.655 29.645 1.00 49.78 198 TRP A CA 1
ATOM 1558 C C . TRP A 1 198 ? -1.547 16.018 30.286 1.00 49.78 198 TRP A C 1
ATOM 1560 O O . TRP A 1 198 ? -1.655 15.291 31.270 1.00 49.78 198 TRP A O 1
ATOM 1570 N N . GLY A 1 199 ? -0.369 16.272 29.716 1.00 52.22 199 GLY A N 1
ATOM 1571 C CA . GLY A 1 199 ? 0.885 15.970 30.397 1.00 52.22 199 GLY A CA 1
ATOM 1572 C C . GLY A 1 199 ? 0.984 16.832 31.653 1.00 52.22 199 GLY A C 1
ATOM 1573 O O . GLY A 1 199 ? 1.227 18.034 31.562 1.00 52.22 199 GLY A O 1
ATOM 1574 N N . VAL A 1 200 ? 0.769 16.247 32.832 1.00 48.91 200 VAL A N 1
ATOM 1575 C CA . VAL A 1 200 ? 1.041 16.940 34.093 1.00 48.91 200 VAL A CA 1
ATOM 1576 C C . VAL A 1 200 ? 2.556 16.944 34.279 1.00 48.91 200 VAL A C 1
ATOM 1578 O O . VAL A 1 200 ? 3.137 15.945 34.693 1.00 48.91 200 VAL A O 1
ATOM 1581 N N . GLN A 1 201 ? 3.214 18.068 33.982 1.00 43.28 201 GLN A N 1
ATOM 1582 C CA . GLN A 1 201 ? 4.587 18.304 34.433 1.00 43.28 201 GLN A CA 1
ATOM 1583 C C . GLN A 1 201 ? 4.581 18.399 35.965 1.00 43.28 201 GLN A C 1
ATOM 1585 O O . GLN A 1 201 ? 4.377 19.468 36.540 1.00 43.28 201 GLN A O 1
ATOM 1590 N N . LYS A 1 202 ? 4.790 17.276 36.656 1.00 43.00 202 LYS A N 1
ATOM 1591 C CA . LYS A 1 202 ? 5.284 17.324 38.035 1.00 43.00 202 LYS A CA 1
ATOM 1592 C C . LYS A 1 202 ? 6.759 17.711 37.968 1.00 43.00 202 LYS A C 1
ATOM 1594 O O . LYS A 1 202 ? 7.481 17.189 37.135 1.00 43.00 202 LYS A O 1
ATOM 1599 N N . GLY A 1 203 ? 7.179 18.665 38.800 1.00 46.75 203 GLY A N 1
ATOM 1600 C CA . GLY A 1 203 ? 8.474 19.364 38.755 1.00 46.75 203 GLY A CA 1
ATOM 1601 C C . GLY A 1 203 ? 9.739 18.539 39.037 1.00 46.75 203 GLY A C 1
ATOM 1602 O O . GLY A 1 203 ? 10.640 19.019 39.714 1.00 46.75 203 GLY A O 1
ATOM 1603 N N . THR A 1 204 ? 9.838 17.330 38.507 1.00 47.44 204 THR A N 1
ATOM 1604 C CA . THR A 1 204 ? 11.049 16.516 38.410 1.00 47.44 204 THR A CA 1
ATOM 1605 C C . THR A 1 204 ? 11.054 15.907 37.012 1.00 47.44 204 THR A C 1
ATOM 1607 O O . THR A 1 204 ? 9.994 15.663 36.453 1.00 47.44 204 THR A O 1
ATOM 1610 N N . SER A 1 205 ? 12.222 15.696 36.418 1.00 50.12 205 SER A N 1
ATOM 1611 C CA . SER A 1 205 ? 12.468 15.286 35.022 1.00 50.12 205 SER A CA 1
ATOM 1612 C C . SER A 1 205 ? 11.859 13.942 34.558 1.00 50.12 205 SER A C 1
ATOM 1614 O O . SER A 1 205 ? 12.301 13.387 33.560 1.00 50.12 205 SER A O 1
ATOM 1616 N N . GLU A 1 206 ? 10.859 13.411 35.255 1.00 49.03 206 GLU A N 1
ATOM 1617 C CA . GLU A 1 206 ? 10.051 12.264 34.854 1.00 49.03 206 GLU A CA 1
ATOM 1618 C C . GLU A 1 206 ? 8.635 12.756 34.553 1.00 49.03 206 GLU A C 1
ATOM 1620 O O . GLU A 1 206 ? 7.851 13.075 35.450 1.00 49.03 206 GLU A O 1
ATOM 1625 N N . ILE A 1 207 ? 8.308 12.846 33.264 1.00 51.12 207 ILE A N 1
ATOM 1626 C CA . ILE A 1 207 ? 6.931 13.043 32.823 1.00 51.12 207 ILE A CA 1
ATOM 1627 C C . ILE A 1 207 ? 6.192 11.736 33.123 1.00 51.12 207 ILE A C 1
ATOM 1629 O O . ILE A 1 207 ? 6.250 10.787 32.344 1.00 51.12 207 ILE A O 1
ATOM 1633 N N . ASP A 1 208 ? 5.510 11.681 34.263 1.00 53.28 208 ASP A N 1
ATOM 1634 C CA . ASP A 1 208 ? 4.555 10.619 34.566 1.00 53.28 208 ASP A CA 1
ATOM 1635 C C . ASP A 1 208 ? 3.343 10.823 33.641 1.00 53.28 208 ASP A C 1
ATOM 1637 O O . ASP A 1 208 ? 2.441 11.618 33.920 1.00 53.28 208 ASP A O 1
ATOM 1641 N N . GLN A 1 209 ? 3.385 10.203 32.457 1.00 57.00 209 GLN A N 1
ATOM 1642 C CA . GLN A 1 209 ? 2.351 10.309 31.423 1.00 57.00 209 GLN A CA 1
ATOM 1643 C C . GLN A 1 209 ? 1.109 9.499 31.809 1.00 57.00 209 GLN A C 1
ATOM 1645 O O . GLN A 1 209 ? 0.636 8.660 31.047 1.00 57.00 209 GLN A O 1
ATOM 1650 N N . THR A 1 210 ? 0.560 9.737 32.999 1.00 61.66 210 THR A N 1
ATOM 1651 C CA . THR A 1 210 ? -0.736 9.171 33.350 1.00 61.66 210 THR A CA 1
ATOM 1652 C C . THR A 1 210 ? -1.787 9.794 32.432 1.00 61.66 210 THR A C 1
ATOM 1654 O O . THR A 1 210 ? -2.093 10.986 32.538 1.00 61.66 210 THR A O 1
ATOM 1657 N N . SER A 1 211 ? -2.329 9.011 31.500 1.00 68.38 211 SER A N 1
ATOM 1658 C CA . SER A 1 211 ? -3.351 9.502 30.579 1.00 68.38 211 SER A CA 1
ATOM 1659 C C . SER A 1 211 ? -4.696 9.546 31.303 1.00 68.38 211 SER A C 1
ATOM 1661 O O . SER A 1 211 ? -5.328 8.524 31.563 1.00 68.38 211 SER A O 1
ATOM 1663 N N . TYR A 1 212 ? -5.124 10.753 31.675 1.00 77.62 212 TYR A N 1
ATOM 1664 C CA . TYR A 1 212 ? -6.480 10.996 32.157 1.00 77.62 212 TYR A CA 1
ATOM 1665 C C . TYR A 1 212 ? -7.364 11.319 30.963 1.00 77.62 212 TYR A C 1
ATOM 1667 O O . TYR A 1 212 ? -7.237 12.376 30.345 1.00 77.62 212 TYR A O 1
ATOM 1675 N N . VAL A 1 213 ? -8.269 10.403 30.650 1.00 82.94 213 VAL A N 1
ATOM 1676 C CA . VAL A 1 213 ? -9.210 10.548 29.542 1.00 82.94 213 VAL A CA 1
ATOM 1677 C C . VAL A 1 213 ? -10.610 10.493 30.127 1.00 82.94 213 VAL A C 1
ATOM 1679 O O . VAL A 1 213 ? -10.897 9.648 30.966 1.00 82.94 213 VAL A O 1
ATOM 1682 N N . SER A 1 214 ? -11.496 11.392 29.721 1.00 89.50 214 SER A N 1
ATOM 1683 C CA . SER A 1 214 ? -12.915 11.279 30.056 1.00 89.50 214 SER A CA 1
ATOM 1684 C C . SER A 1 214 ? -13.727 11.114 28.789 1.00 89.50 214 SER A C 1
ATOM 1686 O O . SER A 1 214 ? -13.369 11.649 27.738 1.00 89.50 214 SER A O 1
ATOM 1688 N N . SER A 1 215 ? -14.841 10.403 28.879 1.00 90.06 215 SER A N 1
ATOM 1689 C CA . SER A 1 215 ? -15.835 10.442 27.820 1.00 90.06 215 SER A CA 1
ATOM 1690 C C . SER A 1 215 ? -16.434 11.845 27.684 1.00 90.06 215 SER A C 1
ATOM 1692 O O . SER A 1 215 ? -16.410 12.639 28.631 1.00 90.06 215 SER A O 1
ATOM 1694 N N . GLU A 1 216 ? -17.005 12.163 26.522 1.00 87.62 216 GLU A N 1
ATOM 1695 C CA . GLU A 1 216 ? -18.100 13.140 26.497 1.00 87.62 216 GLU A CA 1
ATOM 1696 C C . GLU A 1 216 ? -19.215 12.639 27.423 1.00 87.62 216 GLU A C 1
ATOM 1698 O O . GLU A 1 216 ? -19.345 11.433 27.636 1.00 87.62 216 GLU A O 1
ATOM 1703 N N . SER A 1 217 ? -20.009 13.533 28.007 1.00 89.50 217 SER A N 1
ATOM 1704 C CA . SER A 1 217 ? -21.170 13.090 28.775 1.00 89.50 217 SER A CA 1
ATOM 1705 C C . SER A 1 217 ? -22.240 12.512 27.837 1.00 89.50 217 SER A C 1
ATOM 1707 O O . SER A 1 217 ? -22.420 12.985 26.710 1.00 89.50 217 SER A O 1
ATOM 1709 N N . PHE A 1 218 ? -22.930 11.457 28.262 1.00 89.50 218 PHE A N 1
ATOM 1710 C CA . PHE A 1 218 ? -23.948 10.779 27.457 1.00 89.50 218 PHE A CA 1
ATOM 1711 C C . PHE A 1 218 ? -25.089 10.239 28.317 1.00 89.50 218 PHE A C 1
ATOM 1713 O O . PHE A 1 218 ? -24.851 9.908 29.475 1.00 89.50 218 PHE A O 1
ATOM 1720 N N . PRO A 1 219 ? -26.318 10.123 27.785 1.00 91.31 219 PRO A N 1
ATOM 1721 C CA . PRO A 1 219 ? -27.405 9.471 28.509 1.00 91.31 219 PRO A CA 1
ATOM 1722 C C . PRO A 1 219 ? -27.013 8.035 28.873 1.00 91.31 219 PRO A C 1
ATOM 1724 O O . PRO A 1 219 ? -26.563 7.281 28.008 1.00 91.31 219 PRO A O 1
ATOM 1727 N N . GLY A 1 220 ? -27.140 7.654 30.140 1.00 93.25 220 GLY A N 1
ATOM 1728 C CA . GLY A 1 220 ? -26.718 6.346 30.628 1.00 93.25 220 GLY A CA 1
ATOM 1729 C C . GLY A 1 220 ? -27.059 6.100 32.093 1.00 93.25 220 GLY A C 1
ATOM 1730 O O . GLY A 1 220 ? -27.753 6.883 32.742 1.00 93.25 220 GLY A O 1
ATOM 1731 N N . TYR A 1 221 ? -26.542 4.997 32.625 1.00 94.31 221 TYR A N 1
ATOM 1732 C CA . TYR A 1 221 ? -26.802 4.562 33.992 1.00 94.31 221 TYR A CA 1
ATOM 1733 C C . TYR A 1 221 ? -25.573 3.948 34.659 1.00 94.31 221 TYR A C 1
ATOM 1735 O O . TYR A 1 221 ? -24.641 3.500 33.992 1.00 94.31 221 TYR A O 1
ATOM 1743 N N . VAL A 1 222 ? -25.610 3.877 35.989 1.00 95.62 222 VAL A N 1
ATOM 1744 C CA . VAL A 1 222 ? -24.702 3.075 36.819 1.00 95.62 222 VAL A CA 1
ATOM 1745 C C . VAL A 1 222 ? -25.514 2.272 37.837 1.00 95.62 222 VAL A C 1
ATOM 1747 O O . VAL A 1 222 ? -26.497 2.778 38.379 1.00 95.62 222 VAL A O 1
ATOM 1750 N N . ILE A 1 223 ? -25.121 1.023 38.080 1.00 95.94 223 ILE A N 1
ATOM 1751 C CA . ILE A 1 223 ? -25.643 0.154 39.139 1.00 95.94 223 ILE A CA 1
ATOM 1752 C C . ILE A 1 223 ? -24.534 -0.016 40.171 1.00 95.94 223 ILE A C 1
ATOM 1754 O O . ILE A 1 223 ? -23.476 -0.573 39.861 1.00 95.94 223 ILE A O 1
ATOM 1758 N N . ASP A 1 224 ? -24.760 0.466 41.390 1.00 96.25 224 ASP A N 1
ATOM 1759 C CA . ASP A 1 224 ? -23.796 0.300 42.478 1.00 96.25 224 ASP A CA 1
ATOM 1760 C C . ASP A 1 224 ? -23.707 -1.164 42.965 1.00 96.25 224 ASP A C 1
ATOM 1762 O O . ASP A 1 224 ? -24.426 -2.056 42.501 1.00 96.25 224 ASP A O 1
ATOM 1766 N N . ASN A 1 225 ? -22.799 -1.452 43.898 1.00 94.75 225 ASN A N 1
ATOM 1767 C CA . ASN A 1 225 ? -22.643 -2.810 44.438 1.00 94.75 225 ASN A CA 1
ATOM 1768 C C . ASN A 1 225 ? -23.850 -3.294 45.263 1.00 94.75 225 ASN A C 1
ATOM 1770 O O . ASN A 1 225 ? -23.988 -4.494 45.503 1.00 94.75 225 ASN A O 1
ATOM 1774 N N . GLN A 1 226 ? -24.720 -2.383 45.695 1.00 96.31 226 GLN A N 1
ATOM 1775 C CA . GLN A 1 226 ? -25.963 -2.659 46.408 1.00 96.31 226 GLN A CA 1
ATOM 1776 C C . GLN A 1 226 ? -27.122 -2.953 45.441 1.00 96.31 226 GLN A C 1
ATOM 1778 O O . GLN A 1 226 ? -28.200 -3.354 45.882 1.00 96.31 226 GLN A O 1
ATOM 1783 N N . GLY A 1 227 ? -26.905 -2.799 44.131 1.00 94.69 227 GLY A N 1
ATOM 1784 C CA . GLY A 1 227 ? -27.913 -3.006 43.095 1.00 94.69 227 GLY A CA 1
ATOM 1785 C C . GLY A 1 227 ? -28.792 -1.782 42.832 1.00 94.69 227 GLY A C 1
ATOM 1786 O O . GLY A 1 227 ? -29.768 -1.894 42.089 1.00 94.69 227 GLY A O 1
ATOM 1787 N N . GLN A 1 228 ? -28.478 -0.618 43.406 1.00 96.31 228 GLN A N 1
ATOM 1788 C CA . GLN A 1 228 ? -29.217 0.614 43.157 1.00 96.31 228 GLN A CA 1
ATOM 1789 C C . GLN A 1 228 ? -28.819 1.198 41.796 1.00 96.31 228 GLN A C 1
ATOM 1791 O O . GLN A 1 228 ? -27.662 1.543 41.552 1.00 96.31 228 GLN A O 1
ATOM 1796 N N . LYS A 1 229 ? -29.806 1.341 40.904 1.00 95.75 229 LYS A N 1
ATOM 1797 C CA . LYS A 1 229 ? -29.634 1.957 39.584 1.00 95.75 229 LYS A CA 1
ATOM 1798 C C . LYS A 1 229 ? -29.807 3.474 39.669 1.00 95.75 229 LYS A C 1
ATOM 1800 O O . LYS A 1 229 ? -30.821 3.954 40.171 1.00 95.75 229 LYS A O 1
ATOM 1805 N N . SER A 1 230 ? -28.842 4.220 39.139 1.00 94.50 230 SER A N 1
ATOM 1806 C CA . SER A 1 230 ? -28.918 5.673 38.948 1.00 94.50 230 SER A CA 1
ATOM 1807 C C . SER A 1 230 ? -28.790 6.010 37.465 1.00 94.50 230 SER A C 1
ATOM 1809 O O . SER A 1 230 ? -27.791 5.649 36.847 1.00 94.50 230 SER A O 1
ATOM 1811 N N . GLU A 1 231 ? -29.782 6.703 36.906 1.00 94.50 231 GLU A N 1
ATOM 1812 C CA . GLU A 1 231 ? -29.837 7.106 35.491 1.00 94.50 231 GLU A CA 1
ATOM 1813 C C . GLU A 1 231 ? -29.623 8.618 35.337 1.00 94.50 231 GLU A C 1
ATOM 1815 O O . GLU A 1 231 ? -29.997 9.400 36.215 1.00 94.50 231 GLU A O 1
ATOM 1820 N N . GLY A 1 232 ? -29.007 9.038 34.233 1.00 93.69 232 GLY A N 1
ATOM 1821 C CA . GLY A 1 232 ? -28.765 10.445 33.928 1.00 93.69 232 GLY A CA 1
ATOM 1822 C C . GLY A 1 232 ? -27.670 10.643 32.883 1.00 93.69 232 GLY A C 1
ATOM 1823 O O . GLY A 1 232 ? -27.395 9.776 32.058 1.00 93.69 232 GLY A O 1
ATOM 1824 N N . SER A 1 233 ? -27.014 11.798 32.926 1.00 93.50 233 SER A N 1
ATOM 1825 C CA . SER A 1 233 ? -25.853 12.099 32.087 1.00 93.50 233 SER A CA 1
ATOM 1826 C C . SER A 1 233 ? -24.595 11.444 32.677 1.00 93.50 233 SER A C 1
ATOM 1828 O O . SER A 1 233 ? -24.044 11.903 33.682 1.00 93.50 233 SER A O 1
ATOM 1830 N N . LEU A 1 234 ? -24.166 10.335 32.076 1.00 94.12 234 LEU A N 1
ATOM 1831 C CA . LEU A 1 234 ? -23.017 9.517 32.455 1.00 94.12 234 LEU A CA 1
ATOM 1832 C C . LEU A 1 234 ? -21.722 10.047 31.821 1.00 94.12 234 LEU A C 1
ATOM 1834 O O . LEU A 1 234 ? -21.670 10.404 30.649 1.00 94.12 234 LEU A O 1
ATOM 1838 N N . THR A 1 235 ? -20.646 10.087 32.603 1.00 94.06 235 THR A N 1
ATOM 1839 C CA . THR A 1 235 ? -19.278 10.371 32.149 1.00 94.06 235 THR A CA 1
ATOM 1840 C C . THR A 1 235 ? -18.333 9.317 32.710 1.00 94.06 235 THR A C 1
ATOM 1842 O O . THR A 1 235 ? -18.262 9.133 33.928 1.00 94.06 235 THR A O 1
ATOM 1845 N N . VAL A 1 236 ? -17.587 8.645 31.838 1.00 93.69 236 VAL A N 1
ATOM 1846 C CA . VAL A 1 236 ? -16.619 7.602 32.204 1.00 93.69 236 VAL A CA 1
ATOM 1847 C C . VAL A 1 236 ? -15.219 8.197 32.203 1.00 93.69 236 VAL A C 1
ATOM 1849 O O . VAL A 1 236 ? -14.830 8.874 31.254 1.00 93.69 236 VAL A O 1
ATOM 1852 N N . TYR A 1 237 ? -14.456 7.958 33.266 1.00 91.12 237 TYR A N 1
ATOM 1853 C CA . TYR A 1 237 ? -13.082 8.431 33.398 1.00 91.12 237 TYR A CA 1
ATOM 1854 C C . TYR A 1 237 ? -12.127 7.252 33.336 1.00 91.12 237 TYR A C 1
ATOM 1856 O O . TYR A 1 237 ? -12.208 6.336 34.157 1.00 91.12 237 TYR A O 1
ATOM 1864 N N . LEU A 1 238 ? -11.191 7.330 32.400 1.00 87.50 238 LEU A N 1
ATOM 1865 C CA . LEU A 1 238 ? -10.077 6.415 32.262 1.00 87.50 238 LEU A CA 1
ATOM 1866 C C . LEU A 1 238 ? -8.826 6.998 32.913 1.00 87.50 238 LEU A C 1
ATOM 1868 O O . LEU A 1 238 ? -8.582 8.208 32.879 1.00 87.50 238 LEU A O 1
ATOM 1872 N N . VAL A 1 239 ? -8.027 6.106 33.474 1.00 81.25 239 VAL A N 1
ATOM 1873 C CA . VAL A 1 239 ? -6.634 6.334 33.833 1.00 81.25 239 VAL A CA 1
ATOM 1874 C C . VAL A 1 239 ? -5.848 5.250 33.127 1.00 81.25 239 VAL A C 1
ATOM 1876 O O . VAL A 1 239 ? -6.114 4.076 33.370 1.00 81.25 239 VAL A O 1
ATOM 1879 N N . ASN A 1 240 ? -4.912 5.635 32.256 1.00 73.19 240 ASN A N 1
ATOM 1880 C CA . ASN A 1 240 ? -4.116 4.678 31.485 1.00 73.19 240 ASN A CA 1
ATOM 1881 C C . ASN A 1 240 ? -5.017 3.739 30.660 1.00 73.19 240 ASN A C 1
ATOM 1883 O O . ASN A 1 240 ? -4.913 2.526 30.752 1.00 73.19 240 ASN A O 1
ATOM 1887 N N . ASP A 1 241 ? -5.979 4.308 29.926 1.00 77.50 241 ASP A N 1
ATOM 1888 C CA . ASP A 1 241 ? -6.984 3.583 29.124 1.00 77.50 241 ASP A CA 1
ATOM 1889 C C . ASP A 1 241 ? -7.876 2.567 29.895 1.00 77.50 241 ASP A C 1
ATOM 1891 O O . ASP A 1 241 ? -8.722 1.911 29.288 1.00 77.50 241 ASP A O 1
ATOM 1895 N N . ILE A 1 242 ? -7.767 2.478 31.228 1.00 80.88 242 ILE A N 1
ATOM 1896 C CA . ILE A 1 242 ? -8.575 1.614 32.106 1.00 80.88 242 ILE A CA 1
ATOM 1897 C C . ILE A 1 242 ? -9.589 2.464 32.877 1.00 80.88 242 ILE A C 1
ATOM 1899 O O . ILE A 1 242 ? -9.261 3.559 33.336 1.00 80.88 242 ILE A O 1
ATOM 1903 N N . VAL A 1 243 ? -10.820 1.975 33.073 1.00 86.31 243 VAL A N 1
ATOM 1904 C CA . VAL A 1 243 ? -11.831 2.712 33.853 1.00 86.31 243 VAL A CA 1
ATOM 1905 C C . VAL A 1 243 ? -11.396 2.879 35.301 1.00 86.31 243 VAL A C 1
ATOM 1907 O O . VAL A 1 243 ? -11.155 1.918 36.021 1.00 86.31 243 VAL A O 1
ATOM 1910 N N . ASN A 1 244 ? -11.357 4.133 35.739 1.00 90.00 244 ASN A N 1
ATOM 1911 C CA . ASN A 1 244 ? -11.059 4.514 37.113 1.00 90.00 244 ASN A CA 1
ATOM 1912 C C . ASN A 1 244 ? -12.337 4.842 37.896 1.00 90.00 244 ASN A C 1
ATOM 1914 O O . ASN A 1 244 ? -12.507 4.436 39.044 1.00 90.00 244 ASN A O 1
ATOM 1918 N N . LYS A 1 245 ? -13.246 5.607 37.287 1.00 93.88 245 LYS A N 1
ATOM 1919 C CA . LYS A 1 245 ? -14.488 6.048 37.934 1.00 93.88 245 LYS A CA 1
ATOM 1920 C C . LYS A 1 245 ? -15.542 6.447 36.913 1.00 93.88 245 LYS A C 1
ATOM 1922 O O . LYS A 1 245 ? -15.219 6.785 35.773 1.00 93.88 245 LYS A O 1
ATOM 1927 N N . VAL A 1 2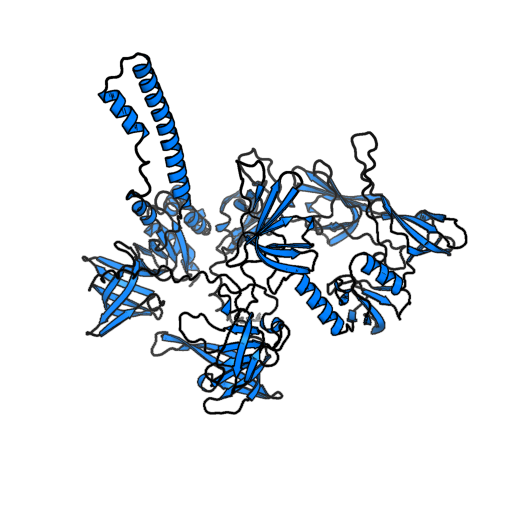46 ? -16.786 6.506 37.366 1.00 95.88 246 VAL A N 1
ATOM 1928 C CA . VAL A 1 246 ? -17.926 7.009 36.598 1.00 95.88 246 VAL A CA 1
ATOM 1929 C C . VAL A 1 246 ? -18.631 8.121 37.364 1.00 95.88 246 VAL A C 1
ATOM 1931 O O . VAL A 1 246 ? -18.701 8.109 38.596 1.00 95.88 246 VAL A O 1
ATOM 1934 N N . HIS A 1 247 ? -19.131 9.115 36.638 1.00 95.75 247 HIS A N 1
ATOM 1935 C CA . HIS A 1 247 ? -19.984 10.167 37.183 1.00 95.75 247 HIS A CA 1
ATOM 1936 C C . HIS A 1 247 ? -21.349 10.120 36.498 1.00 95.75 247 HIS A C 1
ATOM 1938 O O . HIS A 1 247 ? -21.393 10.144 35.274 1.00 95.75 247 HIS A O 1
ATOM 1944 N N . VAL A 1 248 ? -22.438 10.126 37.267 1.00 95.69 248 VAL A N 1
ATOM 1945 C CA . VAL A 1 248 ? -23.807 10.266 36.746 1.00 95.69 248 VAL A CA 1
ATOM 1946 C C . VAL A 1 248 ? -24.422 11.548 37.297 1.00 95.69 248 VAL A C 1
ATOM 1948 O O . VAL A 1 248 ? -24.473 11.758 38.511 1.00 95.69 248 VAL A O 1
ATOM 1951 N N . GLU A 1 249 ? -24.852 12.432 36.402 1.00 95.00 249 GLU A N 1
ATOM 1952 C CA . GLU A 1 249 ? -25.567 13.669 36.718 1.00 95.00 249 GLU A CA 1
ATOM 1953 C C . GLU A 1 249 ? -27.060 13.482 36.430 1.00 95.00 249 GLU A C 1
ATOM 1955 O O . GLU A 1 249 ? -27.467 13.346 35.278 1.00 95.00 249 GLU A O 1
ATOM 1960 N N . GLN A 1 250 ? -27.865 13.435 37.491 1.00 91.50 250 GLN A N 1
ATOM 1961 C CA . GLN A 1 250 ? -29.310 13.215 37.406 1.00 91.50 250 GLN A CA 1
ATOM 1962 C C . GLN A 1 250 ? -30.023 14.539 37.090 1.00 91.50 250 GLN A C 1
ATOM 1964 O O . GLN A 1 250 ? -29.764 15.546 37.755 1.00 91.50 250 GLN A O 1
ATOM 1969 N N . GLU A 1 251 ? -30.936 14.543 36.111 1.00 80.81 251 GLU A N 1
ATOM 1970 C CA . GLU A 1 251 ? -31.598 15.767 35.614 1.00 80.81 251 GLU A CA 1
ATOM 1971 C C . GLU A 1 251 ? -32.327 16.559 36.712 1.00 80.81 251 GLU A C 1
ATOM 1973 O O . GLU A 1 251 ? -32.322 17.789 36.701 1.00 80.81 251 GLU A O 1
ATOM 1978 N N . ASN A 1 252 ? -32.893 15.866 37.703 1.00 79.06 252 ASN A N 1
ATOM 1979 C CA . ASN A 1 252 ? -33.772 16.481 38.699 1.00 79.06 252 ASN A CA 1
ATOM 1980 C C . ASN A 1 252 ? -33.052 17.031 39.941 1.00 79.06 252 ASN A C 1
ATOM 1982 O O . ASN A 1 252 ? -33.650 17.802 40.689 1.00 79.06 252 ASN A O 1
ATOM 1986 N N . GLU A 1 253 ? -31.783 16.677 40.183 1.00 74.12 253 GLU A N 1
ATOM 1987 C CA . GLU A 1 253 ? -31.151 16.941 41.489 1.00 74.12 253 GLU A CA 1
ATOM 1988 C C . GLU A 1 253 ? -29.933 17.877 41.454 1.00 74.12 253 GLU A C 1
ATOM 1990 O O . GLU A 1 253 ? -29.430 18.246 42.516 1.00 74.12 253 GLU A O 1
ATOM 1995 N N . LYS A 1 254 ? -29.411 18.272 40.278 1.00 78.06 254 LYS A N 1
ATOM 1996 C CA . LYS A 1 254 ? -28.090 18.949 40.123 1.00 78.06 254 LYS A CA 1
ATOM 1997 C C . LYS A 1 254 ? -26.928 18.252 40.864 1.00 78.06 254 LYS A C 1
ATOM 1999 O O . LYS A 1 254 ? -25.815 18.778 40.933 1.00 78.06 254 LYS A O 1
ATOM 2004 N N . LYS A 1 255 ? -27.164 17.074 41.442 1.00 84.19 255 LYS A N 1
ATOM 2005 C CA . LYS A 1 255 ? -26.231 16.326 42.267 1.00 84.19 255 LYS A CA 1
ATOM 2006 C C . LYS A 1 255 ? -25.533 15.316 41.370 1.00 84.19 255 LYS A C 1
ATOM 2008 O O . LYS A 1 255 ? -26.170 14.570 40.632 1.00 84.19 255 LYS A O 1
ATOM 2013 N N . LYS A 1 256 ? -24.202 15.318 41.422 1.00 90.94 256 LYS A N 1
ATOM 2014 C CA . LYS A 1 256 ? -23.365 14.376 40.674 1.00 90.94 256 LYS A CA 1
ATOM 2015 C C . LYS A 1 256 ? -23.034 13.197 41.576 1.00 90.94 256 LYS A C 1
ATOM 2017 O O . LYS A 1 256 ? -22.303 13.376 42.554 1.00 90.94 256 LYS A O 1
ATOM 2022 N N . LEU A 1 257 ? -23.542 12.015 41.246 1.00 94.38 257 LEU A N 1
ATOM 2023 C CA . LEU A 1 257 ? -23.103 10.766 41.857 1.00 94.38 257 LEU A CA 1
ATOM 2024 C C . LEU A 1 257 ? -21.743 10.400 41.259 1.00 94.38 257 LEU A C 1
ATOM 2026 O O . LEU A 1 257 ? -21.594 10.354 40.039 1.00 94.38 257 LEU A O 1
ATOM 2030 N N . LYS A 1 258 ? -20.736 10.186 42.106 1.00 96.38 258 LYS A N 1
ATOM 2031 C CA . LYS A 1 258 ? -19.380 9.809 41.689 1.00 96.38 258 LYS A CA 1
ATOM 2032 C C . LYS A 1 258 ? -19.047 8.475 42.332 1.00 96.38 258 LYS A C 1
ATOM 2034 O O . LYS A 1 258 ? -19.009 8.418 43.556 1.00 96.38 258 LYS A O 1
ATOM 2039 N N . LEU A 1 259 ? -18.801 7.458 41.516 1.00 95.94 259 LEU A N 1
ATOM 2040 C CA . LEU A 1 259 ? -18.459 6.115 41.976 1.00 95.94 259 LEU A CA 1
ATOM 2041 C C . LEU A 1 259 ? -17.111 5.711 41.384 1.00 95.94 259 LEU A C 1
ATOM 2043 O O . LEU A 1 259 ? -16.888 5.839 40.176 1.00 95.94 259 LEU A O 1
ATOM 2047 N N . LYS A 1 260 ? -16.199 5.250 42.233 1.00 95.06 260 LYS A N 1
ATOM 2048 C CA . LYS A 1 260 ? -14.956 4.596 41.815 1.00 95.06 260 LYS A CA 1
ATOM 2049 C C . LYS A 1 260 ? -15.258 3.229 41.212 1.00 95.06 260 LYS A C 1
ATOM 2051 O O . LYS A 1 260 ? -16.317 2.659 41.457 1.00 95.06 260 LYS A O 1
ATOM 2056 N N . TYR A 1 261 ? -14.322 2.702 40.429 1.00 90.31 261 TYR A N 1
ATOM 2057 C CA . TYR A 1 261 ? -14.475 1.424 39.734 1.00 90.31 261 TYR A CA 1
ATOM 2058 C C . TYR A 1 261 ? -14.896 0.261 40.644 1.00 90.31 261 TYR A C 1
ATOM 2060 O O . TYR A 1 261 ? -15.669 -0.599 40.230 1.00 90.31 261 TYR A O 1
ATOM 2068 N N . ASP A 1 262 ? -14.413 0.220 41.883 1.00 90.88 262 ASP A N 1
ATOM 2069 C CA . ASP A 1 262 ? -14.731 -0.796 42.890 1.00 90.88 262 ASP A CA 1
ATOM 2070 C C . ASP A 1 262 ? -16.083 -0.586 43.587 1.00 90.88 262 ASP A C 1
ATOM 2072 O O . ASP A 1 262 ? -16.575 -1.510 44.227 1.00 90.88 262 ASP A O 1
ATOM 2076 N N . GLU A 1 263 ? -16.715 0.578 43.433 1.00 95.69 263 GLU A N 1
ATOM 2077 C CA . GLU A 1 263 ? -17.974 0.954 44.093 1.00 95.69 263 GLU A CA 1
ATOM 2078 C C . GLU A 1 263 ? -19.223 0.651 43.244 1.00 95.69 263 GLU A C 1
ATOM 2080 O O . GLU A 1 263 ? -20.345 0.779 43.735 1.00 95.69 263 GLU A O 1
ATOM 2085 N N . PHE A 1 264 ? -19.056 0.233 41.985 1.00 96.00 264 PHE A N 1
ATOM 2086 C CA . PHE A 1 264 ? -20.167 -0.144 41.111 1.00 96.00 264 PHE A CA 1
ATOM 2087 C C . PHE A 1 264 ? -20.012 -1.531 40.495 1.00 96.00 264 PHE A C 1
ATOM 2089 O O . PHE A 1 264 ? -18.904 -2.012 40.242 1.00 96.00 264 PHE A O 1
ATOM 2096 N N . LYS A 1 265 ? -21.152 -2.159 40.206 1.00 94.19 265 LYS A N 1
ATOM 2097 C CA . LYS A 1 265 ? -21.231 -3.464 39.550 1.00 94.19 265 LYS A CA 1
ATOM 2098 C C . LYS A 1 265 ? -21.226 -3.327 38.031 1.00 94.19 265 LYS A C 1
ATOM 2100 O O . LYS A 1 265 ? -20.551 -4.100 37.360 1.00 94.19 265 LYS A O 1
ATOM 2105 N N . GLU A 1 266 ? -21.958 -2.347 37.510 1.00 94.62 266 GLU A N 1
ATOM 2106 C CA . GLU A 1 266 ? -22.230 -2.195 36.079 1.00 94.62 266 GLU A CA 1
ATOM 2107 C C . GLU A 1 266 ? -22.507 -0.728 35.727 1.00 94.62 266 GLU A C 1
ATOM 2109 O O . GLU A 1 266 ? -23.010 0.031 36.555 1.00 94.62 266 GLU A O 1
ATOM 2114 N N . TYR A 1 267 ? -22.224 -0.321 34.496 1.00 94.25 267 TYR A N 1
ATOM 2115 C CA . TYR A 1 267 ? -22.731 0.917 33.904 1.00 94.25 267 TYR A CA 1
ATOM 2116 C C . TYR A 1 267 ? -22.990 0.722 32.410 1.00 94.25 267 TYR A C 1
ATOM 2118 O O . TYR A 1 267 ? -22.453 -0.188 31.777 1.00 94.25 267 TYR A O 1
ATOM 2126 N N . GLY A 1 268 ? -23.788 1.605 31.818 1.00 90.88 268 GLY A N 1
ATOM 2127 C CA . GLY A 1 268 ? -24.123 1.513 30.403 1.00 90.88 268 GLY A CA 1
ATOM 2128 C C . GLY A 1 268 ? -24.626 2.823 29.814 1.00 90.88 268 GLY A C 1
ATOM 2129 O O . GLY A 1 268 ? -25.173 3.675 30.508 1.00 90.88 268 GLY A O 1
ATOM 2130 N N . ALA A 1 269 ? -24.420 2.980 28.513 1.00 89.12 269 ALA A N 1
ATOM 2131 C CA . ALA A 1 269 ? -25.058 3.977 27.677 1.00 89.12 269 ALA A CA 1
ATOM 2132 C C . ALA A 1 269 ? -26.541 3.646 27.443 1.00 89.12 269 ALA A C 1
ATOM 2134 O O . ALA A 1 269 ? -26.914 2.499 27.220 1.00 89.12 269 ALA A O 1
ATOM 2135 N N . GLN A 1 270 ? -27.378 4.677 27.461 1.00 89.69 270 GLN A N 1
ATOM 2136 C CA . GLN A 1 270 ? -28.787 4.659 27.064 1.00 89.69 270 GLN A CA 1
ATOM 2137 C C . GLN A 1 270 ? -28.951 5.578 25.854 1.00 89.69 270 GLN A C 1
ATOM 2139 O O . GLN A 1 270 ? -29.643 6.592 25.891 1.00 89.69 270 GLN A O 1
ATOM 2144 N N . ILE A 1 271 ? -28.233 5.251 24.783 1.00 86.75 271 ILE A N 1
ATOM 2145 C CA . ILE A 1 271 ? -28.251 6.024 23.543 1.00 86.75 271 ILE A CA 1
ATOM 2146 C C . ILE A 1 271 ? -29.380 5.469 22.678 1.00 86.75 271 ILE A C 1
ATOM 2148 O O . ILE A 1 271 ? -29.460 4.263 22.468 1.00 86.75 271 ILE A O 1
ATOM 2152 N N . ASN A 1 272 ? -30.260 6.337 22.189 1.00 90.31 272 ASN A N 1
ATOM 2153 C CA . ASN A 1 272 ? -31.253 5.964 21.187 1.00 90.31 272 ASN A CA 1
ATOM 2154 C C . ASN A 1 272 ? -30.720 6.219 19.767 1.00 90.31 272 ASN A C 1
ATOM 2156 O O . ASN A 1 272 ? -29.653 6.811 19.585 1.00 90.31 272 ASN A O 1
ATOM 2160 N N . THR A 1 273 ? -31.460 5.796 18.742 1.00 87.75 273 THR A N 1
ATOM 2161 C CA . THR A 1 273 ? -31.031 5.971 17.342 1.00 87.75 273 THR A CA 1
ATOM 2162 C C . THR A 1 273 ? -30.776 7.433 16.959 1.00 87.75 273 THR A C 1
ATOM 2164 O O . THR A 1 273 ? -29.841 7.712 16.213 1.00 87.75 273 THR A O 1
ATOM 2167 N N . GLU A 1 274 ? -31.578 8.377 17.462 1.00 88.25 274 GLU A N 1
ATOM 2168 C CA . GLU A 1 274 ? -31.430 9.806 17.157 1.00 88.25 274 GLU A CA 1
ATOM 2169 C C . GLU A 1 274 ? -30.127 10.373 17.740 1.00 88.25 274 GLU A C 1
ATOM 2171 O O . GLU A 1 274 ? -29.352 11.020 17.035 1.00 88.25 274 GLU A O 1
ATOM 2176 N N . GLU A 1 275 ? -29.851 10.095 19.014 1.00 86.50 275 GLU A N 1
ATOM 2177 C CA . GLU A 1 275 ? -28.633 10.517 19.707 1.00 86.50 275 GLU A CA 1
ATOM 2178 C C . GLU A 1 275 ? -27.390 9.836 19.116 1.00 86.50 275 GLU A C 1
ATOM 2180 O O . GLU A 1 275 ? -26.354 10.482 18.944 1.00 86.50 275 GLU A O 1
ATOM 2185 N N . TYR A 1 276 ? -27.497 8.559 18.729 1.00 86.00 276 TYR A N 1
ATOM 2186 C CA . TYR A 1 276 ? -26.446 7.862 17.989 1.00 86.00 276 TYR A CA 1
ATOM 2187 C C . TYR A 1 276 ? -26.127 8.595 16.680 1.00 86.00 276 TYR A C 1
ATOM 2189 O O . TYR A 1 276 ? -24.978 8.976 16.452 1.00 86.00 276 TYR A O 1
ATOM 2197 N N . MET A 1 277 ? -27.139 8.886 15.856 1.00 83.81 277 MET A N 1
ATOM 2198 C CA . MET A 1 277 ? -26.936 9.594 14.589 1.00 83.81 277 MET A CA 1
ATOM 2199 C C . MET A 1 277 ? -26.386 11.005 14.802 1.00 83.81 277 MET A C 1
ATOM 2201 O O . MET A 1 277 ? -25.451 11.389 14.106 1.00 83.81 277 MET A O 1
ATOM 2205 N N . LYS A 1 278 ? -26.859 11.761 15.804 1.00 84.38 278 LYS A N 1
ATOM 2206 C CA . LYS A 1 278 ? -26.278 13.071 16.158 1.00 84.38 278 LYS A CA 1
ATOM 2207 C C . LYS A 1 278 ? -24.788 12.967 16.471 1.00 84.38 278 LYS A C 1
ATOM 2209 O O . LYS A 1 278 ? -24.022 13.827 16.045 1.00 84.38 278 LYS A O 1
ATOM 2214 N N . ARG A 1 279 ? -24.353 11.918 17.173 1.00 78.75 279 ARG A N 1
ATOM 2215 C CA . ARG A 1 279 ? -22.936 11.694 17.509 1.00 78.75 279 ARG A CA 1
ATOM 2216 C C . ARG A 1 279 ? -22.093 11.337 16.293 1.00 78.75 279 ARG A C 1
ATOM 2218 O O . ARG A 1 279 ? -20.979 11.843 16.172 1.00 78.75 279 ARG A O 1
ATOM 2225 N N . VAL A 1 280 ? -22.615 10.508 15.390 1.00 75.62 280 VAL A N 1
ATOM 2226 C CA . VAL A 1 280 ? -21.917 10.159 14.143 1.00 75.62 280 VAL A CA 1
ATOM 2227 C C . VAL A 1 280 ? -21.831 11.385 13.217 1.00 75.62 280 VAL A C 1
ATOM 2229 O O . VAL A 1 280 ? -20.758 11.682 12.693 1.00 75.62 280 VAL A O 1
ATOM 2232 N N . VAL A 1 281 ? -22.919 12.154 13.092 1.00 74.81 281 VAL A N 1
ATOM 2233 C CA . VAL A 1 281 ? -23.041 13.329 12.206 1.00 74.81 281 VAL A CA 1
ATOM 2234 C C . VAL A 1 281 ? -22.327 14.572 12.746 1.00 74.81 281 VAL A C 1
ATOM 2236 O O . VAL A 1 281 ? -21.788 15.361 11.981 1.00 74.81 281 VAL A O 1
ATOM 2239 N N . LYS A 1 282 ? -22.213 14.761 14.066 1.00 69.06 282 LYS A N 1
ATOM 2240 C CA . LYS A 1 282 ? -21.412 15.869 14.634 1.00 69.06 282 LYS A CA 1
ATOM 2241 C C . LYS A 1 282 ? -19.955 15.833 14.146 1.00 69.06 282 LYS A C 1
ATOM 2243 O O . LYS A 1 282 ? -19.276 16.856 14.164 1.00 69.06 282 LYS A O 1
ATOM 2248 N N . LYS A 1 283 ? -19.476 14.662 13.712 1.00 61.31 283 LYS A N 1
ATOM 2249 C CA . LYS A 1 283 ? -18.132 14.468 13.168 1.00 61.31 283 LYS A CA 1
ATOM 2250 C C . LYS A 1 283 ? -18.049 14.672 11.644 1.00 61.31 283 LYS A C 1
ATOM 2252 O O . LYS A 1 283 ? -16.965 15.003 11.174 1.00 61.31 283 LYS A O 1
ATOM 2257 N N . TRP A 1 284 ? -19.148 14.497 10.901 1.00 62.31 284 TRP A N 1
ATOM 2258 C CA . TRP A 1 284 ? -19.196 14.480 9.429 1.00 62.31 284 TRP A CA 1
ATOM 2259 C C . TRP A 1 284 ? -20.595 14.847 8.907 1.00 62.31 284 TRP A C 1
ATOM 2261 O O . TRP A 1 284 ? -21.587 14.398 9.475 1.00 62.31 284 TRP A O 1
ATOM 2271 N N . GLU A 1 285 ? -20.719 15.574 7.792 1.00 72.50 285 GLU A N 1
ATOM 2272 C CA . GLU A 1 285 ? -22.045 15.727 7.160 1.00 72.50 285 GLU A CA 1
ATOM 2273 C C . GLU A 1 285 ? -22.600 14.345 6.761 1.00 72.50 285 GLU A C 1
ATOM 2275 O O . GLU A 1 285 ? -21.832 13.451 6.406 1.00 72.50 285 GLU A O 1
ATOM 2280 N N . ILE A 1 286 ? -23.927 14.147 6.817 1.00 71.50 286 ILE A N 1
ATOM 2281 C CA . ILE A 1 286 ? -24.554 12.824 6.597 1.00 71.50 286 ILE A CA 1
ATOM 2282 C C . ILE A 1 286 ? -24.085 12.186 5.285 1.00 71.50 286 ILE A C 1
ATOM 2284 O O . ILE A 1 286 ? -23.714 11.013 5.277 1.00 71.50 286 ILE A O 1
ATOM 2288 N N . SER A 1 287 ? -24.032 12.972 4.208 1.00 69.88 287 SER A N 1
ATOM 2289 C CA . SER A 1 287 ? -23.573 12.560 2.874 1.00 69.88 287 SER A CA 1
ATOM 2290 C C . SER A 1 287 ? -22.141 12.016 2.847 1.00 69.88 287 SER A C 1
ATOM 2292 O O . SER A 1 287 ? -21.804 11.245 1.954 1.00 69.88 287 SER A O 1
ATOM 2294 N N . GLN A 1 288 ? -21.316 12.361 3.835 1.00 77.56 288 GLN A N 1
ATOM 2295 C CA . GLN A 1 288 ? -19.908 11.972 3.928 1.00 77.56 288 GLN A CA 1
ATOM 2296 C C . GLN A 1 288 ? -19.709 10.636 4.655 1.00 77.56 288 GLN A C 1
ATOM 2298 O O . GLN A 1 288 ? -18.629 10.045 4.592 1.00 77.56 288 GLN A O 1
ATOM 2303 N N . ILE A 1 289 ? -20.738 10.149 5.355 1.00 80.75 289 ILE A N 1
ATOM 2304 C CA . ILE A 1 289 ? -20.707 8.878 6.083 1.00 80.75 289 ILE A CA 1
ATOM 2305 C C . ILE A 1 289 ? -21.086 7.760 5.119 1.00 80.75 289 ILE A C 1
ATOM 2307 O O . ILE A 1 289 ? -22.140 7.833 4.482 1.00 80.75 289 ILE A O 1
ATOM 2311 N N . HIS A 1 290 ? -20.265 6.711 5.051 1.00 87.75 290 HIS A N 1
ATOM 2312 C CA . HIS A 1 290 ? -20.566 5.535 4.238 1.00 87.75 290 HIS A CA 1
ATOM 2313 C C . HIS A 1 290 ? -21.931 4.940 4.636 1.00 87.75 290 HIS A C 1
ATOM 2315 O O . HIS A 1 290 ? -22.170 4.771 5.835 1.00 87.75 290 HIS A O 1
ATOM 2321 N N . PRO A 1 291 ? -22.821 4.596 3.686 1.00 89.56 291 PRO A N 1
ATOM 2322 C CA . PRO A 1 291 ? -24.171 4.126 3.993 1.00 89.56 291 PRO A CA 1
ATOM 2323 C C . PRO A 1 291 ? -24.207 2.914 4.932 1.00 89.56 291 PRO A C 1
ATOM 2325 O O . PRO A 1 291 ? -25.024 2.879 5.843 1.00 89.56 291 PRO A O 1
ATOM 2328 N N . GLU A 1 292 ? -23.263 1.974 4.808 1.00 90.81 292 GLU A N 1
ATOM 2329 C CA . GLU A 1 292 ? -23.168 0.831 5.740 1.00 90.81 292 GLU A CA 1
ATOM 2330 C C . GLU A 1 292 ? -22.998 1.236 7.212 1.00 90.81 292 GLU A C 1
ATOM 2332 O O . GLU A 1 292 ? -23.389 0.496 8.109 1.00 90.81 292 GLU A O 1
ATOM 2337 N N . MET A 1 293 ? -22.458 2.425 7.482 1.00 89.12 293 MET A N 1
ATOM 2338 C CA . MET A 1 293 ? -22.263 2.948 8.836 1.00 89.12 293 MET A CA 1
ATOM 2339 C C . MET A 1 293 ? -23.456 3.761 9.357 1.00 89.12 293 MET A C 1
ATOM 2341 O O . MET A 1 293 ? -23.383 4.338 10.443 1.00 89.12 293 MET A O 1
ATOM 2345 N N . ARG A 1 294 ? -24.552 3.836 8.597 1.00 91.31 294 ARG A N 1
ATOM 2346 C CA . ARG A 1 294 ? -25.804 4.481 9.008 1.00 91.31 294 ARG A CA 1
ATOM 2347 C C . ARG A 1 294 ? -26.834 3.417 9.378 1.00 91.31 294 ARG A C 1
ATOM 2349 O O . ARG A 1 294 ? -26.776 2.294 8.892 1.00 91.31 294 ARG A O 1
ATOM 2356 N N . LEU A 1 295 ? -27.776 3.771 10.248 1.00 93.50 295 LEU A N 1
ATOM 2357 C CA . LEU A 1 295 ? -28.835 2.858 10.676 1.00 93.50 295 LEU A CA 1
ATOM 2358 C C . LEU A 1 295 ? -29.872 2.677 9.559 1.00 93.50 295 LEU A C 1
ATOM 2360 O O . LEU A 1 295 ? -30.638 3.594 9.275 1.00 93.50 295 LEU A O 1
ATOM 2364 N N . TYR A 1 296 ? -29.920 1.480 8.973 1.00 95.81 296 TYR A N 1
ATOM 2365 C CA . TYR A 1 296 ? -30.904 1.076 7.961 1.00 95.81 296 TYR A CA 1
ATOM 2366 C C . TYR A 1 296 ? -31.600 -0.228 8.357 1.00 95.81 296 TYR A C 1
ATOM 2368 O O . TYR A 1 296 ? -31.010 -1.018 9.093 1.00 95.81 296 TYR A O 1
ATOM 2376 N N . PRO A 1 297 ? -32.827 -0.503 7.874 1.00 97.62 297 PRO A N 1
ATOM 2377 C CA . PRO A 1 297 ? -33.499 -1.775 8.127 1.00 97.62 297 PRO A CA 1
ATOM 2378 C C . PRO A 1 297 ? -32.633 -2.978 7.730 1.00 97.62 297 PRO A C 1
ATOM 2380 O O . PRO A 1 297 ? -32.036 -2.993 6.659 1.00 97.62 297 PRO A O 1
ATOM 2383 N N . GLY A 1 298 ? -32.597 -4.020 8.550 1.00 97.00 298 GLY A N 1
ATOM 2384 C CA . GLY A 1 298 ? -31.766 -5.197 8.322 1.00 97.00 298 GLY A CA 1
ATOM 2385 C C . GLY A 1 298 ? -32.050 -6.334 9.297 1.00 97.00 298 GLY A C 1
ATOM 2386 O O . GLY A 1 298 ? -33.042 -6.311 10.035 1.00 97.00 298 GLY A O 1
ATOM 2387 N N . ALA A 1 299 ? -31.186 -7.345 9.274 1.00 97.31 299 ALA A N 1
ATOM 2388 C CA . ALA A 1 299 ? -31.257 -8.503 10.151 1.00 97.31 299 ALA A CA 1
ATOM 2389 C C . ALA A 1 299 ? -29.866 -8.987 10.586 1.00 97.31 299 ALA A C 1
ATOM 2391 O O . ALA A 1 299 ? -28.902 -8.871 9.829 1.00 97.31 299 ALA A O 1
ATOM 2392 N N . ILE A 1 300 ? -29.794 -9.540 11.798 1.00 97.12 300 ILE A N 1
ATOM 2393 C CA . ILE A 1 300 ? -28.620 -10.214 12.365 1.00 97.12 300 ILE A CA 1
ATOM 2394 C C . ILE A 1 300 ? -29.011 -11.662 12.660 1.00 97.12 300 ILE A C 1
ATOM 2396 O O . ILE A 1 300 ? -29.989 -11.884 13.381 1.00 97.12 300 ILE A O 1
ATOM 2400 N N . SER A 1 301 ? -28.254 -12.612 12.121 1.00 95.94 301 SER A N 1
ATOM 2401 C CA . SER A 1 301 ? -28.381 -14.049 12.379 1.00 95.94 301 SER A CA 1
ATOM 2402 C C . SER A 1 301 ? -27.299 -14.497 13.361 1.00 95.94 301 SER A C 1
ATOM 2404 O O . SER A 1 301 ? -26.143 -14.096 13.234 1.00 95.94 301 SER A O 1
ATOM 2406 N N . PHE A 1 302 ? -27.666 -15.321 14.338 1.00 95.38 302 PHE A N 1
ATOM 2407 C CA . PHE A 1 302 ? -26.786 -15.828 15.396 1.00 95.38 302 PHE A CA 1
ATOM 2408 C C . PHE A 1 302 ? -26.523 -17.330 15.214 1.00 95.38 302 PHE A C 1
ATOM 2410 O O . PHE A 1 302 ? -27.348 -18.024 14.625 1.00 95.38 302 PHE A O 1
ATOM 2417 N N . GLU A 1 303 ? -25.426 -17.849 15.783 1.00 91.31 303 GLU A N 1
ATOM 2418 C CA . GLU A 1 303 ? -25.064 -19.280 15.694 1.00 91.31 303 GLU A CA 1
ATOM 2419 C C . GLU A 1 303 ? -26.142 -20.224 16.260 1.00 91.31 303 GLU A C 1
ATOM 2421 O O . GLU A 1 303 ? -26.242 -21.385 15.865 1.00 91.31 303 GLU A O 1
ATOM 2426 N N . ASP A 1 304 ? -26.970 -19.742 17.193 1.00 94.06 304 ASP A N 1
ATOM 2427 C CA . ASP A 1 304 ? -28.089 -20.503 17.759 1.00 94.06 304 ASP A CA 1
ATOM 2428 C C . ASP A 1 304 ? -29.341 -20.522 16.855 1.00 94.06 304 ASP A C 1
ATOM 2430 O O . ASP A 1 304 ? -30.369 -21.097 17.223 1.00 94.06 304 ASP A O 1
ATOM 2434 N N . GLY A 1 305 ? -29.263 -19.904 15.671 1.00 94.75 305 GLY A N 1
ATOM 2435 C CA . GLY A 1 305 ? -30.347 -19.770 14.700 1.00 94.75 305 GLY A CA 1
ATOM 2436 C C . GLY A 1 305 ? -31.309 -18.612 14.979 1.00 94.75 305 GLY A C 1
ATOM 2437 O O . GLY A 1 305 ? -32.266 -18.420 14.223 1.00 94.75 305 GLY A O 1
ATOM 2438 N N . THR A 1 306 ? -31.097 -17.828 16.041 1.00 97.25 306 THR A N 1
ATOM 2439 C CA . THR A 1 306 ? -31.897 -16.628 16.320 1.00 97.25 306 THR A CA 1
ATOM 2440 C C . THR A 1 306 ? -31.687 -15.589 15.220 1.00 97.25 306 THR A C 1
ATOM 2442 O O . THR A 1 306 ? -30.572 -15.389 14.745 1.00 97.25 306 THR A O 1
ATOM 2445 N N . ILE A 1 307 ? -32.756 -14.885 14.830 1.00 97.06 307 ILE A N 1
ATOM 2446 C CA . ILE A 1 307 ? -32.692 -13.773 13.871 1.00 97.06 307 ILE A CA 1
ATOM 2447 C C . ILE A 1 307 ? -33.327 -12.529 14.494 1.00 97.06 307 ILE A C 1
ATOM 2449 O O . ILE A 1 307 ? -34.519 -12.527 14.813 1.00 97.06 307 ILE A O 1
ATOM 2453 N N . LYS A 1 308 ? -32.556 -11.445 14.627 1.00 97.62 308 LYS A N 1
ATOM 2454 C CA . LYS A 1 308 ? -33.050 -10.131 15.073 1.00 97.62 308 LYS A CA 1
ATOM 2455 C C . LYS A 1 308 ? -33.232 -9.198 13.882 1.00 97.62 308 LYS A C 1
ATOM 2457 O O . LYS A 1 308 ? -32.269 -8.912 13.181 1.00 97.62 308 LYS A O 1
ATOM 2462 N N . LYS A 1 309 ? -34.456 -8.704 13.669 1.00 97.81 309 LYS A N 1
ATOM 2463 C CA . LYS A 1 309 ? -34.784 -7.705 12.636 1.00 97.81 309 LYS A CA 1
ATOM 2464 C C . LYS A 1 309 ? -34.928 -6.327 13.270 1.00 97.81 309 LYS A C 1
ATOM 2466 O O . LYS A 1 309 ? -35.603 -6.202 14.286 1.00 97.81 309 LYS A O 1
ATOM 2471 N N . GLY A 1 310 ? -34.333 -5.311 12.658 1.00 97.25 310 GLY A N 1
ATOM 2472 C CA . GLY A 1 310 ? -34.350 -3.944 13.178 1.00 97.25 310 GLY A CA 1
ATOM 2473 C C . GLY A 1 310 ? -33.570 -2.988 12.285 1.00 97.25 310 GLY A C 1
ATOM 2474 O O . GLY A 1 310 ? -33.347 -3.271 11.112 1.00 97.25 310 GLY A O 1
ATOM 2475 N N . LEU A 1 311 ? -33.153 -1.857 12.836 1.00 96.94 311 LEU A N 1
ATOM 2476 C CA . LEU A 1 311 ? -32.199 -0.941 12.228 1.00 96.94 311 LEU A CA 1
ATOM 2477 C C . LEU A 1 311 ? -30.781 -1.379 12.586 1.00 96.94 311 LEU A C 1
ATOM 2479 O O . LEU A 1 311 ? -30.481 -1.567 13.762 1.00 96.94 311 LEU A O 1
ATOM 2483 N N . ILE A 1 312 ? -29.909 -1.513 11.594 1.00 96.44 312 ILE A N 1
ATOM 2484 C CA . ILE A 1 312 ? -28.520 -1.915 11.788 1.00 96.44 312 ILE A CA 1
ATOM 2485 C C . ILE A 1 312 ? -27.549 -0.960 11.103 1.00 96.44 312 ILE A C 1
ATOM 2487 O O . ILE A 1 312 ? -27.883 -0.360 10.080 1.00 96.44 312 ILE A O 1
ATOM 2491 N N . ALA A 1 313 ? -26.353 -0.835 11.670 1.00 94.12 313 ALA A N 1
ATOM 2492 C CA . ALA A 1 313 ? -25.220 -0.110 11.106 1.00 94.12 313 ALA A CA 1
ATOM 2493 C C . ALA A 1 313 ? -23.915 -0.842 11.429 1.00 94.12 313 ALA A C 1
ATOM 2495 O O . ALA A 1 313 ? -23.716 -1.295 12.558 1.00 94.12 313 ALA A O 1
ATOM 2496 N N . LYS A 1 314 ? -22.987 -0.912 10.476 1.00 92.31 314 LYS A N 1
ATOM 2497 C CA . LYS A 1 314 ? -21.617 -1.353 10.741 1.00 92.31 314 LYS A CA 1
ATOM 2498 C C . LYS A 1 314 ? -20.840 -0.250 11.453 1.00 92.31 314 LYS A C 1
ATOM 2500 O O . LYS A 1 314 ? -20.907 0.924 11.097 1.00 92.31 314 LYS A O 1
ATOM 2505 N N . LYS A 1 315 ? -20.023 -0.623 12.430 1.00 84.19 315 LYS A N 1
ATOM 2506 C CA . LYS A 1 315 ? -19.093 0.306 13.086 1.00 84.19 315 LYS A CA 1
ATOM 2507 C C . LYS A 1 315 ? -17.895 0.674 12.198 1.00 84.19 315 LYS A C 1
ATOM 2509 O O . LYS A 1 315 ? -17.338 1.762 12.354 1.00 84.19 315 LYS A O 1
ATOM 2514 N N . LYS A 1 316 ? -17.468 -0.222 11.301 1.00 83.31 316 LYS A N 1
ATOM 2515 C CA . LYS A 1 316 ? -16.354 -0.050 10.352 1.00 83.31 316 LYS A CA 1
ATOM 2516 C C . LYS A 1 316 ? -16.678 -0.729 9.016 1.00 83.31 316 LYS A C 1
ATOM 2518 O O . LYS A 1 316 ? -17.485 -1.648 8.960 1.00 83.31 316 LYS A O 1
ATOM 2523 N N . LEU A 1 317 ? -16.008 -0.299 7.949 1.00 79.44 317 LEU A N 1
ATOM 2524 C CA . LEU A 1 317 ? -16.096 -0.927 6.625 1.00 79.44 317 LEU A CA 1
ATOM 2525 C C . LEU A 1 317 ? -15.208 -2.176 6.570 1.00 79.44 317 LEU A C 1
ATOM 2527 O O . LEU A 1 317 ? -14.131 -2.164 5.980 1.00 79.44 317 LEU A O 1
ATOM 2531 N N . SER A 1 318 ? -15.627 -3.225 7.270 1.00 80.44 318 SER A N 1
ATOM 2532 C CA . SER A 1 318 ? -15.017 -4.554 7.222 1.00 80.44 318 SER A CA 1
ATOM 2533 C C . SER A 1 318 ? -16.081 -5.620 7.436 1.00 80.44 318 SER A C 1
ATOM 2535 O O . SER A 1 318 ? -17.078 -5.366 8.115 1.00 80.44 318 SER A O 1
ATOM 2537 N N . ASP A 1 319 ? -15.833 -6.820 6.925 1.00 74.62 319 ASP A N 1
ATOM 2538 C CA . ASP A 1 319 ? -16.723 -7.966 7.142 1.00 74.62 319 ASP A CA 1
ATOM 2539 C C . ASP A 1 319 ? -16.736 -8.399 8.618 1.00 74.62 319 ASP A C 1
ATOM 2541 O O . ASP A 1 319 ? -17.772 -8.778 9.141 1.00 74.62 319 ASP A O 1
ATOM 2545 N N . GLU A 1 320 ? -15.625 -8.205 9.336 1.00 80.31 320 GLU A N 1
ATOM 2546 C CA . GLU A 1 320 ? -15.496 -8.474 10.778 1.00 80.31 320 GLU A CA 1
ATOM 2547 C C . GLU A 1 320 ? -15.864 -7.255 11.655 1.00 80.31 320 GLU A C 1
ATOM 2549 O O . GLU A 1 320 ? -15.266 -7.011 12.704 1.00 80.31 320 GLU A O 1
ATOM 2554 N N . SER A 1 321 ? -16.781 -6.393 11.205 1.00 84.00 321 SER A N 1
ATOM 2555 C CA . SER A 1 321 ? -17.146 -5.190 11.969 1.00 84.00 321 SER A CA 1
ATOM 2556 C C . SER A 1 321 ? -18.126 -5.501 13.102 1.00 84.00 321 SER A C 1
ATOM 2558 O O . SER A 1 321 ? -19.098 -6.219 12.907 1.00 84.00 321 SER A O 1
ATOM 2560 N N . ASP A 1 322 ? -17.991 -4.837 14.252 1.00 89.50 322 ASP A N 1
ATOM 2561 C CA . ASP A 1 322 ? -19.094 -4.779 15.221 1.00 89.50 322 ASP A CA 1
ATOM 2562 C C . ASP A 1 322 ? -20.344 -4.139 14.576 1.00 89.50 322 ASP A C 1
ATOM 2564 O O . ASP A 1 322 ? -20.223 -3.251 13.715 1.00 89.50 322 ASP A O 1
ATOM 2568 N N . ILE A 1 323 ? -21.529 -4.556 15.021 1.00 92.88 323 ILE A N 1
ATOM 2569 C CA . ILE A 1 323 ? -22.831 -4.107 14.521 1.00 92.88 323 ILE A CA 1
ATOM 2570 C C . ILE A 1 323 ? -23.563 -3.315 15.595 1.00 92.88 323 ILE A C 1
ATOM 2572 O O . ILE A 1 323 ? -23.750 -3.784 16.716 1.00 92.88 323 ILE A O 1
ATOM 2576 N N . ILE A 1 324 ? -24.012 -2.118 15.230 1.00 93.06 324 ILE A N 1
ATOM 2577 C CA . ILE A 1 324 ? -24.990 -1.350 15.996 1.00 93.06 324 ILE A CA 1
ATOM 2578 C C . ILE A 1 324 ? -26.375 -1.811 15.566 1.00 93.06 324 ILE A C 1
ATOM 2580 O O . ILE A 1 324 ? -26.653 -1.849 14.370 1.00 93.06 324 ILE A O 1
ATOM 2584 N N . TYR A 1 325 ? -27.239 -2.127 16.519 1.00 94.88 325 TYR A N 1
ATOM 2585 C CA . TYR A 1 325 ? -28.604 -2.591 16.291 1.00 94.88 325 TYR A CA 1
ATOM 2586 C C . TYR A 1 325 ? -29.593 -1.746 17.090 1.00 94.88 325 TYR A C 1
ATOM 2588 O O . TYR A 1 325 ? -29.314 -1.379 18.221 1.00 94.88 325 TYR A O 1
ATOM 2596 N N . ALA A 1 326 ? -30.773 -1.483 16.549 1.00 95.00 326 ALA A N 1
ATOM 2597 C CA . ALA A 1 326 ? -31.919 -0.969 17.290 1.00 95.00 326 ALA A CA 1
ATOM 2598 C C . ALA A 1 326 ? -33.181 -1.658 16.772 1.00 95.00 326 ALA A C 1
ATOM 2600 O O . ALA A 1 326 ? -33.328 -1.842 15.568 1.00 95.00 326 ALA A O 1
ATOM 2601 N N . SER A 1 327 ? -34.116 -2.033 17.645 1.00 94.88 327 SER A N 1
ATOM 2602 C CA . SER A 1 327 ? -35.338 -2.729 17.209 1.00 94.88 327 SER A CA 1
ATOM 2603 C C . SER A 1 327 ? -36.217 -1.875 16.290 1.00 94.88 327 SER A C 1
ATOM 2605 O O . SER A 1 327 ? -36.871 -2.400 15.394 1.00 94.88 327 SER A O 1
ATOM 2607 N N . GLU A 1 328 ? -36.218 -0.559 16.497 1.00 94.75 328 GLU A N 1
ATOM 2608 C CA . GLU A 1 328 ? -37.005 0.415 15.744 1.00 94.75 328 GLU A CA 1
ATOM 2609 C C . GLU A 1 328 ? -36.401 1.823 15.864 1.00 94.75 328 GLU A C 1
ATOM 2611 O O . GLU A 1 328 ? -35.415 2.043 16.574 1.00 94.75 328 GLU A O 1
ATOM 2616 N N . ALA A 1 329 ? -36.992 2.795 15.167 1.00 90.69 329 ALA A N 1
ATOM 2617 C CA . ALA A 1 329 ? -36.612 4.193 15.319 1.00 90.69 329 ALA A CA 1
ATOM 2618 C C . ALA A 1 329 ? -36.849 4.661 16.766 1.00 90.69 329 ALA A C 1
ATOM 2620 O O . ALA A 1 329 ? -37.896 4.404 17.351 1.00 90.69 329 ALA A O 1
ATOM 2621 N N . ASN A 1 330 ? -35.880 5.379 17.328 1.00 89.81 330 ASN A N 1
ATOM 2622 C CA . ASN A 1 330 ? -35.831 5.869 18.710 1.00 89.81 330 ASN A CA 1
ATOM 2623 C C . ASN A 1 330 ? -35.679 4.792 19.796 1.00 89.81 330 ASN A C 1
ATOM 2625 O O . ASN A 1 330 ? -35.620 5.148 20.975 1.00 89.81 330 ASN A O 1
ATOM 2629 N N . ALA A 1 331 ? -35.548 3.511 19.436 1.00 91.50 331 ALA A N 1
ATOM 2630 C CA . ALA A 1 331 ? -35.159 2.478 20.390 1.00 91.50 331 ALA A CA 1
ATOM 2631 C C . ALA A 1 331 ? -33.712 2.682 20.869 1.00 91.50 331 ALA A C 1
ATOM 2633 O O . ALA A 1 331 ? -32.915 3.378 20.226 1.00 91.50 331 ALA A O 1
ATOM 2634 N N . LEU A 1 332 ? -33.378 2.066 22.007 1.00 89.56 332 LEU A N 1
ATOM 2635 C CA . LEU A 1 332 ? -32.001 2.005 22.488 1.00 89.56 332 LEU A CA 1
ATOM 2636 C C . LEU A 1 332 ? -31.141 1.215 21.501 1.00 89.56 332 LEU A C 1
ATOM 2638 O O . LEU A 1 332 ? -31.567 0.174 20.998 1.00 89.56 332 LEU A O 1
ATOM 2642 N N . VAL A 1 333 ? -29.936 1.719 21.235 1.00 90.19 333 VAL A N 1
ATOM 2643 C CA . VAL A 1 333 ? -28.959 0.994 20.428 1.00 90.19 333 VAL A CA 1
ATOM 2644 C C . VAL A 1 333 ? -28.255 -0.073 21.266 1.00 90.19 333 VAL A C 1
ATOM 2646 O O . VAL A 1 333 ? -27.807 0.174 22.384 1.00 90.19 333 VAL A O 1
ATOM 2649 N N . GLU A 1 334 ? -28.136 -1.258 20.690 1.00 90.38 334 GLU A N 1
ATOM 2650 C CA . GLU A 1 334 ? -27.373 -2.400 21.173 1.00 90.38 334 GLU A CA 1
ATOM 2651 C C . GLU A 1 334 ? -26.123 -2.568 20.297 1.00 90.38 334 GLU A C 1
ATOM 2653 O O . GLU A 1 334 ? -26.110 -2.180 19.126 1.00 90.38 334 GLU A O 1
ATOM 2658 N N . LEU A 1 335 ? -25.067 -3.156 20.855 1.00 88.19 335 LEU A N 1
ATOM 2659 C CA . LEU A 1 335 ? -23.841 -3.482 20.130 1.00 88.19 335 LEU A CA 1
ATOM 2660 C C . LEU A 1 335 ? -23.646 -4.996 20.116 1.00 88.19 335 LEU A C 1
ATOM 2662 O O . LEU A 1 335 ? -23.640 -5.619 21.176 1.00 88.19 335 LEU A O 1
ATOM 2666 N N . TYR A 1 336 ? -23.391 -5.543 18.933 1.00 89.31 336 TYR A N 1
ATOM 2667 C CA . TYR A 1 336 ? -22.980 -6.927 18.729 1.00 89.31 336 TYR A CA 1
ATOM 2668 C C . TYR A 1 336 ? -21.556 -6.957 18.184 1.00 89.31 336 TYR A C 1
ATOM 2670 O O . TYR A 1 336 ? -21.279 -6.368 17.139 1.00 89.31 336 TYR A O 1
ATOM 2678 N N . THR A 1 337 ? -20.637 -7.610 18.887 1.00 84.25 337 THR A N 1
ATOM 2679 C CA . THR A 1 337 ? -19.261 -7.797 18.414 1.00 84.25 337 THR A CA 1
ATOM 2680 C C . THR A 1 337 ? -19.214 -8.824 17.285 1.00 84.25 337 THR A C 1
ATOM 2682 O O . THR A 1 337 ? -20.093 -9.676 17.180 1.00 84.25 337 THR A O 1
ATOM 2685 N N . ALA A 1 338 ? -18.182 -8.763 16.440 1.00 85.62 338 ALA A N 1
ATOM 2686 C CA . ALA A 1 338 ? -18.056 -9.619 15.250 1.00 85.62 338 ALA A CA 1
ATOM 2687 C C . ALA A 1 338 ? -18.153 -11.136 15.520 1.00 85.62 338 ALA A C 1
ATOM 2689 O O . ALA A 1 338 ? -18.551 -11.896 14.653 1.00 85.62 338 ALA A O 1
ATOM 2690 N N . ASN A 1 339 ? -17.811 -11.579 16.731 1.00 84.12 339 ASN A N 1
ATOM 2691 C CA . ASN A 1 339 ? -17.884 -12.978 17.163 1.00 84.12 339 ASN A CA 1
ATOM 2692 C C . ASN A 1 339 ? -19.232 -13.380 17.790 1.00 84.12 339 ASN A C 1
ATOM 2694 O O . ASN A 1 339 ? -19.354 -14.496 18.283 1.00 84.12 339 ASN A O 1
ATOM 2698 N N . GLN A 1 340 ? -20.202 -12.467 17.875 1.00 88.44 340 GLN A N 1
ATOM 2699 C CA . GLN A 1 340 ? -21.518 -12.746 18.454 1.00 88.44 340 GLN A CA 1
ATOM 2700 C C . GLN A 1 340 ? -22.565 -13.101 17.402 1.00 88.44 340 GLN A C 1
ATOM 2702 O O . GLN A 1 340 ? -23.657 -13.494 17.787 1.00 88.44 340 GLN A O 1
ATOM 2707 N N . TYR A 1 341 ? -22.276 -12.953 16.112 1.00 93.44 341 TYR A N 1
ATOM 2708 C CA . TYR A 1 341 ? -23.223 -13.209 15.031 1.00 93.44 341 TYR A CA 1
ATOM 2709 C C . TYR A 1 341 ? -22.565 -14.033 13.918 1.00 93.44 341 TYR A C 1
ATOM 2711 O O . TYR A 1 341 ? -21.343 -14.080 13.812 1.00 93.44 341 TYR A O 1
ATOM 2719 N N . GLU A 1 342 ? -23.388 -14.666 13.087 1.00 91.00 342 GLU A N 1
ATOM 2720 C CA . GLU A 1 342 ? -22.961 -15.456 11.927 1.00 91.00 342 GLU A CA 1
ATOM 2721 C C . GLU A 1 342 ? -23.109 -14.659 10.623 1.00 91.00 342 GLU A C 1
ATOM 2723 O O . GLU A 1 342 ? -22.191 -14.610 9.808 1.00 91.00 342 GLU A O 1
ATOM 2728 N N . GLU A 1 343 ? -24.248 -13.984 10.440 1.00 92.69 343 GLU A N 1
ATOM 2729 C CA . GLU A 1 343 ? -24.562 -13.239 9.217 1.00 92.69 343 GLU A CA 1
ATOM 2730 C C . GLU A 1 343 ? -25.270 -11.919 9.539 1.00 92.69 343 GLU A C 1
ATOM 2732 O O . GLU A 1 343 ? -26.072 -11.826 10.473 1.00 92.69 343 GLU A O 1
ATOM 2737 N N . VAL A 1 344 ? -24.989 -10.884 8.745 1.00 94.44 344 VAL A N 1
ATOM 2738 C CA . VAL A 1 344 ? -25.605 -9.561 8.868 1.00 94.44 344 VAL A CA 1
ATOM 2739 C C . VAL A 1 344 ? -26.037 -9.075 7.494 1.00 94.44 344 VAL A C 1
ATOM 2741 O O . VAL A 1 344 ? -25.223 -8.968 6.579 1.00 94.44 344 VAL A O 1
ATOM 2744 N N . VAL A 1 345 ? -27.312 -8.707 7.366 1.00 95.44 345 VAL A N 1
ATOM 2745 C CA . VAL A 1 345 ? -27.885 -8.180 6.121 1.00 95.44 345 VAL A CA 1
ATOM 2746 C C . VAL A 1 345 ? -28.475 -6.802 6.370 1.00 95.44 345 VAL A C 1
ATOM 2748 O O . VAL A 1 345 ? -29.434 -6.663 7.129 1.00 95.44 345 VAL A O 1
ATOM 2751 N N . GLN A 1 346 ? -27.931 -5.783 5.704 1.00 96.25 346 GLN A N 1
ATOM 2752 C CA . GLN A 1 346 ? -28.376 -4.390 5.800 1.00 96.25 346 GLN A CA 1
ATOM 2753 C C . GLN A 1 346 ? -29.021 -3.933 4.489 1.00 96.25 346 GLN A C 1
ATOM 2755 O O . GLN A 1 346 ? -28.380 -3.920 3.437 1.00 96.25 346 GLN A O 1
ATOM 2760 N N . ASN A 1 347 ? -30.281 -3.506 4.548 1.00 95.44 347 ASN A N 1
ATOM 2761 C CA . ASN A 1 347 ? -31.038 -3.033 3.388 1.00 95.44 347 ASN A CA 1
ATOM 2762 C C . ASN A 1 347 ? -30.816 -1.532 3.189 1.00 95.44 347 ASN A C 1
ATOM 2764 O O . ASN A 1 347 ? -31.616 -0.699 3.613 1.00 95.44 347 ASN A O 1
ATOM 2768 N N . ILE A 1 348 ? -29.694 -1.196 2.563 1.00 94.19 348 ILE A N 1
ATOM 2769 C CA . ILE A 1 348 ? -29.318 0.187 2.256 1.00 94.19 348 ILE A CA 1
ATOM 2770 C C . ILE A 1 348 ? -30.075 0.655 1.004 1.00 94.19 348 ILE A C 1
ATOM 2772 O O . ILE A 1 348 ? -29.917 0.007 -0.035 1.00 94.19 348 ILE A O 1
ATOM 2776 N N . PRO A 1 349 ? -30.831 1.768 1.061 1.00 93.94 349 PRO A N 1
ATOM 2777 C CA . PRO A 1 349 ? -31.475 2.360 -0.106 1.00 93.94 349 PRO A CA 1
ATOM 2778 C C . PRO A 1 349 ? -30.473 2.678 -1.220 1.00 93.94 349 PRO A C 1
ATOM 2780 O O . PRO A 1 349 ? -29.400 3.230 -0.967 1.00 93.94 349 PRO A O 1
ATOM 2783 N N . GLU A 1 350 ? -30.833 2.367 -2.466 1.00 85.38 350 GLU A N 1
ATOM 2784 C CA . GLU A 1 350 ? -29.966 2.621 -3.624 1.00 85.38 350 GLU A CA 1
ATOM 2785 C C . GLU A 1 350 ? -29.653 4.116 -3.788 1.00 85.38 350 GLU A C 1
ATOM 2787 O O . GLU A 1 350 ? -28.521 4.488 -4.079 1.00 85.38 350 GLU A O 1
ATOM 2792 N N . GLU A 1 351 ? -30.620 4.990 -3.495 1.00 86.69 351 GLU A N 1
ATOM 2793 C CA . GLU A 1 351 ? -30.434 6.446 -3.518 1.00 86.69 351 GLU A CA 1
ATOM 2794 C C . GLU A 1 351 ? -29.294 6.921 -2.603 1.00 86.69 351 GLU A C 1
ATOM 2796 O O . GLU A 1 351 ? -28.522 7.801 -2.982 1.00 86.69 351 GLU A O 1
ATOM 2801 N N . ASP A 1 352 ? -29.125 6.296 -1.436 1.00 84.31 352 ASP A N 1
ATOM 2802 C CA . ASP A 1 352 ? -28.060 6.624 -0.490 1.00 84.31 352 ASP A CA 1
ATOM 2803 C C . ASP A 1 352 ? -26.702 6.072 -0.934 1.00 84.31 352 ASP A C 1
ATOM 2805 O O . ASP A 1 352 ? -25.671 6.719 -0.714 1.00 84.31 352 ASP A O 1
ATOM 2809 N N . ARG A 1 353 ? -26.687 4.903 -1.593 1.00 81.12 353 ARG A N 1
ATOM 2810 C CA . ARG A 1 353 ? -25.480 4.352 -2.232 1.00 81.12 353 ARG A CA 1
ATOM 2811 C C . ARG A 1 353 ? -24.998 5.283 -3.341 1.00 81.12 353 ARG A C 1
ATOM 2813 O O . ARG A 1 353 ? -23.830 5.668 -3.338 1.00 81.12 353 ARG A O 1
ATOM 2820 N N . VAL A 1 354 ? -25.904 5.703 -4.223 1.00 74.44 354 VAL A N 1
ATOM 2821 C CA . VAL A 1 354 ? -25.627 6.640 -5.322 1.00 74.44 354 VAL A CA 1
ATOM 2822 C C . VAL A 1 354 ? -25.181 8.000 -4.784 1.00 74.44 354 VAL A C 1
ATOM 2824 O O . VAL A 1 354 ? -24.176 8.542 -5.243 1.00 74.44 354 VAL A O 1
ATOM 2827 N N . ALA A 1 355 ? -25.863 8.545 -3.772 1.00 78.06 355 ALA A N 1
ATOM 2828 C CA . ALA A 1 355 ? -25.495 9.827 -3.172 1.00 78.06 355 ALA A CA 1
ATOM 2829 C C . ALA A 1 355 ? -24.098 9.796 -2.532 1.00 78.06 355 ALA A C 1
ATOM 2831 O O . ALA A 1 355 ? -23.326 10.743 -2.692 1.00 78.06 355 ALA A O 1
ATOM 2832 N N . TYR A 1 356 ? -23.746 8.710 -1.836 1.00 78.88 356 TYR A N 1
ATOM 2833 C CA . TYR A 1 356 ? -22.410 8.547 -1.265 1.00 78.88 356 TYR A CA 1
ATOM 2834 C C . TYR A 1 356 ? -21.336 8.372 -2.342 1.00 78.88 356 TYR A C 1
ATOM 2836 O O . TYR A 1 356 ? -20.301 9.034 -2.267 1.00 78.88 356 TYR A O 1
ATOM 2844 N N . LYS A 1 357 ? -21.583 7.540 -3.365 1.00 72.75 357 LYS A N 1
ATOM 2845 C CA . LYS A 1 357 ? -20.677 7.386 -4.517 1.00 72.75 357 LYS A CA 1
ATOM 2846 C C . LYS A 1 357 ? -20.402 8.736 -5.179 1.00 72.75 357 LYS A C 1
ATOM 2848 O O . LYS A 1 357 ? -19.244 9.100 -5.358 1.00 72.75 357 LYS A O 1
ATOM 2853 N N . LYS A 1 358 ? -21.455 9.520 -5.431 1.00 75.88 358 LYS A N 1
ATOM 2854 C CA . LYS A 1 358 ? -21.347 10.882 -5.964 1.00 75.88 358 LYS A CA 1
ATOM 2855 C C . LYS A 1 358 ? -20.508 11.790 -5.063 1.00 75.88 358 LYS A C 1
ATOM 2857 O O . LYS A 1 358 ? -19.636 12.486 -5.565 1.00 75.88 358 LYS A O 1
ATOM 2862 N N . TYR A 1 359 ? -20.722 11.765 -3.747 1.00 79.62 359 TYR A N 1
ATOM 2863 C CA . TYR A 1 359 ? -19.906 12.542 -2.808 1.00 79.62 359 TYR A CA 1
ATOM 2864 C C . TYR A 1 359 ? -18.422 12.146 -2.857 1.00 79.62 359 TYR A C 1
ATOM 2866 O O . TYR A 1 359 ? -17.557 13.019 -2.906 1.00 79.62 359 TYR A O 1
ATOM 2874 N N . VAL A 1 360 ? -18.115 10.844 -2.840 1.00 71.75 360 VAL A N 1
ATOM 2875 C CA . VAL A 1 360 ? -16.732 10.346 -2.933 1.00 71.75 360 VAL A CA 1
ATOM 2876 C C . VAL A 1 360 ? -16.102 10.794 -4.247 1.00 71.75 360 VAL A C 1
ATOM 2878 O O . VAL A 1 360 ? -14.990 11.319 -4.236 1.00 71.75 360 VAL A O 1
ATOM 2881 N N . TYR A 1 361 ? -16.841 10.679 -5.349 1.00 72.06 361 TYR A N 1
ATOM 2882 C CA . TYR A 1 361 ? -16.397 11.159 -6.645 1.00 72.06 361 TYR A CA 1
ATOM 2883 C C . TYR A 1 361 ? -16.102 12.660 -6.629 1.00 72.06 361 TYR A C 1
ATOM 2885 O O . TYR A 1 361 ? -14.986 13.055 -6.934 1.00 72.06 361 TYR A O 1
ATOM 2893 N N . GLU A 1 362 ? -17.048 13.497 -6.203 1.00 76.88 362 GLU A N 1
ATOM 2894 C CA . GLU A 1 362 ? -16.893 14.960 -6.146 1.00 76.88 362 GLU A CA 1
ATOM 2895 C C . GLU A 1 362 ? -15.804 15.424 -5.166 1.00 76.88 362 GLU A C 1
ATOM 2897 O O . GLU A 1 362 ? -15.255 16.515 -5.314 1.00 76.88 362 GLU A O 1
ATOM 2902 N N . ARG A 1 363 ? -15.482 14.618 -4.149 1.00 78.44 363 ARG A N 1
ATOM 2903 C CA . ARG A 1 363 ? -14.363 14.872 -3.233 1.00 78.44 363 ARG A CA 1
ATOM 2904 C C . ARG A 1 363 ? -13.021 14.595 -3.903 1.00 78.44 363 ARG A C 1
ATOM 2906 O O . ARG A 1 363 ? -12.042 15.295 -3.628 1.00 78.44 363 ARG A O 1
ATOM 2913 N N . ASP A 1 364 ? -12.955 13.551 -4.716 1.00 78.06 364 ASP A N 1
ATOM 2914 C CA . ASP A 1 364 ? -11.710 13.060 -5.301 1.00 78.06 364 ASP A CA 1
ATOM 2915 C C . ASP A 1 364 ? -11.507 13.540 -6.743 1.00 78.06 364 ASP A C 1
ATOM 2917 O O . ASP A 1 364 ? -10.399 13.432 -7.255 1.00 78.06 364 ASP A O 1
ATOM 2921 N N . HIS A 1 365 ? -12.521 14.159 -7.352 1.00 81.75 365 HIS A N 1
ATOM 2922 C CA . HIS A 1 365 ? -12.493 14.678 -8.712 1.00 81.75 365 HIS A CA 1
ATOM 2923 C C . HIS A 1 365 ? -12.968 16.124 -8.801 1.00 81.75 365 HIS A C 1
ATOM 2925 O O . HIS A 1 365 ? -13.775 16.612 -8.013 1.00 81.75 365 HIS A O 1
ATOM 2931 N N . VAL A 1 366 ? -12.502 16.813 -9.834 1.00 81.00 366 VAL A N 1
ATOM 2932 C CA . VAL A 1 366 ? -12.931 18.167 -10.171 1.00 81.00 366 VAL A CA 1
ATOM 2933 C C . VAL A 1 366 ? -13.045 18.303 -11.681 1.00 81.00 366 VAL A C 1
ATOM 2935 O O . VAL A 1 366 ? -12.071 18.124 -12.402 1.00 81.00 366 VAL A O 1
ATOM 2938 N N . LEU A 1 367 ? -14.259 18.583 -12.168 1.00 76.69 367 LEU A N 1
ATOM 2939 C CA . LEU A 1 367 ? -14.593 18.555 -13.603 1.00 76.69 367 LEU A CA 1
ATOM 2940 C C . LEU A 1 367 ? -14.098 17.272 -14.306 1.00 76.69 367 LEU A C 1
ATOM 2942 O O . LEU A 1 367 ? -13.588 17.335 -15.419 1.00 76.69 367 LEU A O 1
ATOM 2946 N N . GLY A 1 368 ? -14.207 16.123 -13.632 1.00 63.31 368 GLY A N 1
ATOM 2947 C CA . GLY A 1 368 ? -13.782 14.820 -14.155 1.00 63.31 368 GLY A CA 1
ATOM 2948 C C . GLY A 1 368 ? -12.307 14.466 -13.943 1.00 63.31 368 GLY A C 1
ATOM 2949 O O . GLY A 1 368 ? -11.924 13.331 -14.193 1.00 63.31 368 GLY A O 1
ATOM 2950 N N . TYR A 1 369 ? -11.479 15.386 -13.440 1.00 65.75 369 TYR A N 1
ATOM 2951 C CA . TYR A 1 369 ? -10.062 15.117 -13.184 1.00 65.75 369 TYR A CA 1
ATOM 2952 C C . TYR A 1 369 ? -9.812 14.654 -11.757 1.00 65.75 369 TYR A C 1
ATOM 2954 O O . TYR A 1 369 ? -10.258 15.317 -10.821 1.00 65.75 369 TYR A O 1
ATOM 2962 N N . GLU A 1 370 ? -9.022 13.596 -11.583 1.00 77.00 370 GLU A N 1
ATOM 2963 C CA . GLU A 1 370 ? -8.632 13.104 -10.260 1.00 77.00 370 GLU A CA 1
ATOM 2964 C C . GLU A 1 370 ? -7.692 14.095 -9.551 1.00 77.00 370 GLU A C 1
ATOM 2966 O O . GLU A 1 370 ? -6.669 14.546 -10.084 1.00 77.00 370 GLU A O 1
ATOM 2971 N N . ILE A 1 371 ? -8.023 14.419 -8.307 1.00 83.50 371 ILE A N 1
ATOM 2972 C CA . ILE A 1 371 ? -7.248 15.291 -7.433 1.00 83.50 371 ILE A CA 1
ATOM 2973 C C . ILE A 1 371 ? -6.094 14.493 -6.818 1.00 83.50 371 ILE A C 1
ATOM 2975 O O . ILE A 1 371 ? -6.294 13.501 -6.120 1.00 83.50 371 ILE A O 1
ATOM 2979 N N . GLN A 1 372 ? -4.864 14.987 -6.960 1.00 82.75 372 GLN A N 1
ATOM 2980 C CA . GLN A 1 372 ? -3.686 14.362 -6.364 1.00 82.75 372 GLN A CA 1
ATOM 2981 C C . GLN A 1 372 ? -3.700 14.483 -4.826 1.00 82.75 372 GLN A C 1
ATOM 2983 O O . GLN A 1 372 ? -3.462 15.562 -4.256 1.00 82.75 372 GLN A O 1
ATOM 2988 N N . ARG A 1 373 ? -3.895 13.349 -4.139 1.00 78.50 373 ARG A N 1
ATOM 2989 C CA . ARG A 1 373 ? -3.869 13.221 -2.669 1.00 78.50 373 ARG A CA 1
ATOM 2990 C C . ARG A 1 373 ? -2.843 12.148 -2.223 1.00 78.50 373 ARG A C 1
ATOM 2992 O O . ARG A 1 373 ? -2.964 11.003 -2.636 1.00 78.50 373 ARG A O 1
ATOM 2999 N N . PRO A 1 374 ? -1.854 12.455 -1.352 1.00 77.75 374 PRO A N 1
ATOM 3000 C CA . PRO A 1 374 ? -1.487 13.784 -0.876 1.00 77.75 374 PRO A CA 1
ATOM 3001 C C . PRO A 1 374 ? -0.845 14.607 -1.997 1.00 77.75 374 PRO A C 1
ATOM 3003 O O . PRO A 1 374 ? -0.098 14.090 -2.825 1.00 77.75 374 PRO A O 1
ATOM 3006 N N . THR A 1 375 ? -1.095 15.911 -1.990 1.00 84.25 375 THR A N 1
ATOM 3007 C CA . THR A 1 375 ? -0.617 16.811 -3.039 1.00 84.25 375 THR A CA 1
ATOM 3008 C C . THR A 1 375 ? 0.901 17.005 -2.964 1.00 84.25 375 THR A C 1
ATOM 3010 O O . THR A 1 375 ? 1.424 17.426 -1.926 1.00 84.25 375 THR A O 1
ATOM 3013 N N . ARG A 1 376 ? 1.621 16.740 -4.060 1.00 83.81 376 ARG A N 1
ATOM 3014 C CA . ARG A 1 376 ? 3.092 16.808 -4.123 1.00 83.81 376 ARG A CA 1
ATOM 3015 C C . ARG A 1 376 ? 3.548 17.989 -4.970 1.00 83.81 376 ARG A C 1
ATOM 3017 O O . ARG A 1 376 ? 3.675 17.905 -6.187 1.00 83.81 376 ARG A O 1
ATOM 3024 N N . TRP A 1 377 ? 3.813 19.099 -4.294 1.00 88.94 377 TRP A N 1
ATOM 3025 C CA . TRP A 1 377 ? 4.269 20.323 -4.940 1.00 88.94 377 TRP A CA 1
ATOM 3026 C C . TRP A 1 377 ? 5.779 20.314 -5.163 1.00 88.94 377 TRP A C 1
ATOM 3028 O O . TRP A 1 377 ? 6.545 20.070 -4.230 1.00 88.94 377 TRP A O 1
ATOM 3038 N N . GLU A 1 378 ? 6.207 20.637 -6.377 1.00 85.31 378 GLU A N 1
ATOM 3039 C CA . GLU A 1 378 ? 7.618 20.796 -6.724 1.00 85.31 378 GLU A CA 1
ATOM 3040 C C . GLU A 1 378 ? 8.069 22.226 -6.431 1.00 85.31 378 GLU A C 1
ATOM 3042 O O . GLU A 1 378 ? 7.518 23.173 -6.983 1.00 85.31 378 GLU A O 1
ATOM 3047 N N . PHE A 1 379 ? 9.073 22.415 -5.577 1.00 85.38 379 PHE A N 1
ATOM 3048 C CA . PHE A 1 379 ? 9.552 23.749 -5.203 1.00 85.38 379 PHE A CA 1
ATOM 3049 C C . PHE A 1 379 ? 10.711 24.221 -6.088 1.00 85.38 379 PHE A C 1
ATOM 3051 O O . PHE A 1 379 ? 11.620 23.459 -6.410 1.00 85.38 379 PHE A O 1
ATOM 3058 N N . VAL A 1 380 ? 10.702 25.511 -6.428 1.00 82.56 380 VAL A N 1
ATOM 3059 C CA . VAL A 1 380 ? 11.813 26.240 -7.049 1.00 82.56 380 VAL A CA 1
ATOM 3060 C C . VAL A 1 380 ? 12.284 27.300 -6.064 1.00 82.56 380 VAL A C 1
ATOM 3062 O O . VAL A 1 380 ? 11.503 28.143 -5.614 1.00 82.56 380 VAL A O 1
ATOM 3065 N N . TYR A 1 381 ? 13.567 27.252 -5.712 1.00 73.81 381 TYR A N 1
ATOM 3066 C CA . TYR A 1 381 ? 14.164 28.269 -4.858 1.00 73.81 381 TYR A CA 1
ATOM 3067 C C . TYR A 1 381 ? 14.423 29.535 -5.677 1.00 73.81 381 TYR A C 1
ATOM 3069 O O . TYR A 1 381 ? 15.246 29.535 -6.591 1.00 73.81 381 TYR A O 1
ATOM 3077 N N . ASP A 1 382 ? 13.709 30.610 -5.352 1.00 71.75 382 ASP A N 1
ATOM 3078 C CA . ASP A 1 382 ? 13.932 31.934 -5.927 1.00 71.75 382 ASP A CA 1
ATOM 3079 C C . ASP A 1 382 ? 14.872 32.722 -5.004 1.00 71.75 382 ASP A C 1
ATOM 3081 O O . ASP A 1 382 ? 14.450 33.349 -4.028 1.00 71.75 382 ASP A O 1
ATOM 3085 N N . TYR A 1 383 ? 16.173 32.660 -5.300 1.00 66.19 383 TYR A N 1
ATOM 3086 C CA . TYR A 1 383 ? 17.219 33.322 -4.513 1.00 66.19 383 TYR A CA 1
ATOM 3087 C C . TYR A 1 383 ? 17.117 34.858 -4.523 1.00 66.19 383 TYR A C 1
ATOM 3089 O O . TYR A 1 383 ? 17.758 35.503 -3.696 1.00 66.19 383 TYR A O 1
ATOM 3097 N N . GLY A 1 384 ? 16.317 35.455 -5.417 1.00 72.06 384 GLY A N 1
ATOM 3098 C CA . GLY A 1 384 ? 16.199 36.908 -5.549 1.00 72.06 384 GLY A CA 1
ATOM 3099 C C . GLY A 1 384 ? 15.122 37.558 -4.676 1.00 72.06 384 GLY A C 1
ATOM 3100 O O . GLY A 1 384 ? 15.245 38.739 -4.365 1.00 72.06 384 GLY A O 1
ATOM 3101 N N . THR A 1 385 ? 14.070 36.830 -4.271 1.00 67.56 385 THR A N 1
ATOM 3102 C CA . THR A 1 385 ? 12.881 37.448 -3.636 1.00 67.56 385 THR A CA 1
ATOM 3103 C C . THR A 1 385 ? 12.581 37.000 -2.205 1.00 67.56 385 THR A C 1
ATOM 3105 O O . THR A 1 385 ? 11.602 37.457 -1.616 1.00 67.56 385 THR A O 1
ATOM 3108 N N . GLY A 1 386 ? 13.412 36.136 -1.612 1.00 75.44 386 GLY A N 1
ATOM 3109 C CA . GLY A 1 386 ? 13.243 35.688 -0.221 1.00 75.44 386 GLY A CA 1
ATOM 3110 C C . GLY A 1 386 ? 11.979 34.849 0.031 1.00 75.44 386 GLY A C 1
ATOM 3111 O O . GLY A 1 386 ? 11.575 34.690 1.181 1.00 75.44 386 GLY A O 1
ATOM 3112 N N . GLY A 1 387 ? 11.346 34.323 -1.023 1.00 76.12 387 GLY A N 1
ATOM 3113 C CA . GLY A 1 387 ? 10.152 33.478 -0.952 1.00 76.12 387 GLY A CA 1
ATOM 3114 C C . GLY A 1 387 ? 10.341 32.138 -1.664 1.00 76.12 387 GLY A C 1
ATOM 3115 O O . GLY A 1 387 ? 11.208 31.996 -2.523 1.00 76.12 387 GLY A O 1
ATOM 3116 N N . SER A 1 388 ? 9.514 31.146 -1.327 1.00 82.00 388 SER A N 1
ATOM 3117 C CA . SER A 1 388 ? 9.459 29.874 -2.057 1.00 82.00 388 SER A CA 1
ATOM 3118 C C . SER A 1 388 ? 8.313 29.902 -3.070 1.00 82.00 388 SER A C 1
ATOM 3120 O O . SER A 1 388 ? 7.184 30.282 -2.742 1.00 82.00 388 SER A O 1
ATOM 3122 N N . LYS A 1 389 ? 8.597 29.526 -4.321 1.00 89.81 389 LYS A N 1
ATOM 3123 C CA . LYS A 1 389 ? 7.593 29.347 -5.381 1.00 89.81 389 LYS A CA 1
ATOM 3124 C C . LYS A 1 389 ? 7.570 27.874 -5.779 1.00 89.81 389 LYS A C 1
ATOM 3126 O O . LYS A 1 389 ? 8.610 27.224 -5.766 1.00 89.81 389 LYS A O 1
ATOM 3131 N N . THR A 1 390 ? 6.411 27.326 -6.114 1.00 89.69 390 THR A N 1
ATOM 3132 C CA . THR A 1 390 ? 6.339 25.994 -6.725 1.00 89.69 390 THR A CA 1
ATOM 3133 C C . THR A 1 390 ? 6.477 26.098 -8.242 1.00 89.69 390 THR A C 1
ATOM 3135 O O . THR A 1 390 ? 6.254 27.157 -8.828 1.00 89.69 390 THR A O 1
ATOM 3138 N N . ARG A 1 391 ? 6.840 25.004 -8.907 1.00 85.25 391 ARG A N 1
ATOM 3139 C CA . ARG A 1 391 ? 6.666 24.892 -10.354 1.00 85.25 391 ARG A CA 1
ATOM 3140 C C . ARG A 1 391 ? 5.181 24.929 -10.686 1.00 85.25 391 ARG A C 1
ATOM 3142 O O . ARG A 1 391 ? 4.332 24.622 -9.846 1.00 85.25 391 ARG A O 1
ATOM 3149 N N . PHE A 1 392 ? 4.899 25.319 -11.920 1.00 86.50 392 PHE A N 1
ATOM 3150 C CA . PHE A 1 392 ? 3.583 25.146 -12.501 1.00 86.50 392 PHE A CA 1
ATOM 3151 C C . PHE A 1 392 ? 3.340 23.658 -12.757 1.00 86.50 392 PHE A C 1
ATOM 3153 O O . PHE A 1 392 ? 4.133 23.004 -13.431 1.00 86.50 392 PHE A O 1
ATOM 3160 N N . GLN A 1 393 ? 2.262 23.131 -12.188 1.00 87.31 393 GLN A N 1
ATOM 3161 C CA . GLN A 1 393 ? 1.842 21.733 -12.305 1.00 87.31 393 GLN A CA 1
ATOM 3162 C C . GLN A 1 393 ? 0.347 21.695 -12.660 1.00 87.31 393 GLN A C 1
ATOM 3164 O O . GLN A 1 393 ? -0.353 22.645 -12.321 1.00 87.31 393 GLN A O 1
ATOM 3169 N N . PRO A 1 394 ? -0.179 20.657 -13.332 1.00 82.94 394 PRO A N 1
ATOM 3170 C CA . PRO A 1 394 ? -1.617 20.545 -13.578 1.00 82.94 394 PRO A CA 1
ATOM 3171 C C . PRO A 1 394 ? -2.410 20.592 -12.272 1.00 82.94 394 PRO A C 1
ATOM 3173 O O . PRO A 1 394 ? -2.064 19.923 -11.297 1.00 82.94 394 PRO A O 1
ATOM 3176 N N . GLY A 1 395 ? -3.450 21.413 -12.232 1.00 90.12 395 GLY A N 1
ATOM 3177 C CA . GLY A 1 395 ? -4.201 21.678 -11.019 1.00 90.12 395 GLY A CA 1
ATOM 3178 C C . GLY A 1 395 ? -5.519 22.383 -11.271 1.00 90.12 395 GLY A C 1
ATOM 3179 O O . GLY A 1 395 ? -5.901 22.672 -12.406 1.00 90.12 395 GLY A O 1
ATOM 3180 N N . TYR A 1 396 ? -6.201 22.689 -10.177 1.00 93.31 396 TYR A N 1
ATOM 3181 C CA . TYR A 1 396 ? -7.464 23.408 -10.197 1.00 93.31 396 TYR A CA 1
ATOM 3182 C C . TYR A 1 396 ? -7.539 24.436 -9.071 1.00 93.31 396 TYR A C 1
ATOM 3184 O O . TYR A 1 396 ? -6.867 24.325 -8.039 1.00 93.31 396 TYR A O 1
ATOM 3192 N N . VAL A 1 397 ? -8.417 25.415 -9.259 1.00 95.50 397 VAL A N 1
ATOM 3193 C CA . VAL A 1 397 ? -8.861 26.347 -8.222 1.00 95.50 397 VAL A CA 1
ATOM 3194 C C . VAL A 1 397 ? -10.385 26.361 -8.179 1.00 95.50 397 VAL A C 1
ATOM 3196 O O . VAL A 1 397 ? -11.040 26.360 -9.220 1.00 95.50 397 VAL A O 1
ATOM 3199 N N . LYS A 1 398 ? -10.951 26.397 -6.974 1.00 94.75 398 LYS A N 1
ATOM 3200 C CA . LYS A 1 398 ? -12.377 26.607 -6.714 1.00 94.75 398 LYS A CA 1
ATOM 3201 C C . LYS A 1 398 ? -12.530 27.894 -5.919 1.00 94.75 398 LYS A C 1
ATOM 3203 O O . LYS A 1 398 ? -12.030 28.006 -4.797 1.00 94.75 398 LYS A O 1
ATOM 3208 N N . THR A 1 399 ? -13.188 28.888 -6.498 1.00 95.62 399 THR A N 1
ATOM 3209 C CA . THR A 1 399 ? -13.423 30.174 -5.833 1.00 95.62 399 THR A CA 1
ATOM 3210 C C . THR A 1 399 ? -14.498 30.034 -4.754 1.00 95.62 399 THR A C 1
ATOM 3212 O O . THR A 1 399 ? -15.286 29.087 -4.755 1.00 95.62 399 THR A O 1
ATOM 3215 N N . LYS A 1 400 ? -14.587 30.999 -3.833 1.00 93.06 400 LYS A N 1
ATOM 3216 C CA . LYS A 1 400 ? -15.697 31.050 -2.860 1.00 93.06 400 LYS A CA 1
ATOM 3217 C C . LYS A 1 400 ? -17.082 31.195 -3.496 1.00 93.06 400 LYS A C 1
ATOM 3219 O O . LYS A 1 400 ? -18.065 30.837 -2.861 1.00 93.06 400 LYS A O 1
ATOM 3224 N N . GLY A 1 401 ? -17.155 31.692 -4.732 1.00 93.06 401 GLY A N 1
ATOM 3225 C CA . GLY A 1 401 ? -18.391 31.734 -5.516 1.00 93.06 401 GLY A CA 1
ATOM 3226 C C . GLY A 1 401 ? -18.788 30.383 -6.121 1.00 93.06 401 GLY A C 1
ATOM 3227 O O . GLY A 1 401 ? -19.829 30.302 -6.761 1.00 93.06 401 GLY A O 1
ATOM 3228 N N . GLY A 1 402 ? -17.973 29.336 -5.945 1.00 90.12 402 GLY A N 1
ATOM 3229 C CA . GLY A 1 402 ? -18.208 28.002 -6.500 1.00 90.12 402 GLY A CA 1
ATOM 3230 C C . GLY A 1 402 ? -17.673 27.802 -7.920 1.00 90.12 402 GLY A C 1
ATOM 3231 O O . GLY A 1 402 ? -17.718 26.681 -8.414 1.00 90.12 402 GLY A O 1
ATOM 3232 N N . GLU A 1 403 ? -17.131 28.843 -8.560 1.00 93.69 403 GLU A N 1
ATOM 3233 C CA . GLU A 1 403 ? -16.508 28.738 -9.885 1.00 93.69 403 GLU A CA 1
ATOM 3234 C C . GLU A 1 403 ? -15.240 27.880 -9.810 1.00 93.69 403 GLU A C 1
ATOM 3236 O O . GLU A 1 403 ? -14.366 28.127 -8.972 1.00 93.69 403 GLU A O 1
ATOM 3241 N N . ILE A 1 404 ? -15.135 26.894 -10.699 1.00 90.25 404 ILE A N 1
ATOM 3242 C CA . ILE A 1 404 ? -14.004 25.971 -10.791 1.00 90.25 404 ILE A CA 1
ATOM 3243 C C . ILE A 1 404 ? -13.230 26.262 -12.077 1.00 90.25 404 ILE A C 1
ATOM 3245 O O . ILE A 1 404 ? -13.825 26.347 -13.149 1.00 90.25 404 ILE A O 1
ATOM 3249 N N . LYS A 1 405 ? -11.903 26.382 -11.975 1.00 90.31 405 LYS A N 1
ATOM 3250 C CA . LYS A 1 405 ? -10.999 26.578 -13.118 1.00 90.31 405 LYS A CA 1
ATOM 3251 C C . LYS A 1 405 ? -9.857 25.573 -13.082 1.00 90.31 405 LYS A C 1
ATOM 3253 O O . LYS A 1 405 ? -9.328 25.290 -12.007 1.00 90.31 405 LYS A O 1
ATOM 3258 N N . ILE A 1 406 ? -9.461 25.083 -14.256 1.00 85.38 406 ILE A N 1
ATOM 3259 C CA . ILE A 1 406 ? -8.396 24.088 -14.440 1.00 85.38 406 ILE A CA 1
ATOM 3260 C C . ILE A 1 406 ? -7.280 24.678 -15.294 1.00 85.38 406 ILE A C 1
ATOM 3262 O O . ILE A 1 406 ? -7.529 25.411 -16.249 1.00 85.38 406 ILE A O 1
ATOM 3266 N N . GLY A 1 407 ? -6.039 24.370 -14.935 1.00 84.56 407 GLY A N 1
ATOM 3267 C CA . GLY A 1 407 ? -4.865 24.868 -15.636 1.00 84.56 407 GLY A CA 1
ATOM 3268 C C . GLY A 1 407 ? -3.570 24.475 -14.944 1.00 84.56 407 GLY A C 1
ATOM 3269 O O . GLY A 1 407 ? -3.546 23.643 -14.037 1.00 84.56 407 GLY A O 1
ATOM 3270 N N . ALA A 1 408 ? -2.469 25.092 -15.356 1.00 84.25 408 ALA A N 1
ATOM 3271 C CA . ALA A 1 408 ? -1.212 24.954 -14.645 1.00 84.25 408 A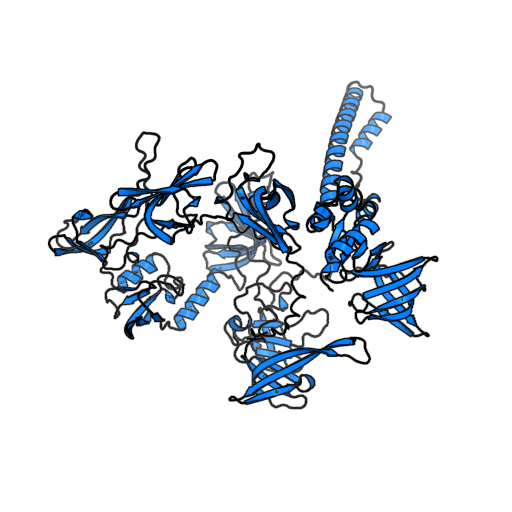LA A CA 1
ATOM 3272 C C . ALA A 1 408 ? -1.244 25.857 -13.403 1.00 84.25 408 ALA A C 1
ATOM 3274 O O . ALA A 1 408 ? -1.369 27.076 -13.516 1.00 84.25 408 ALA A O 1
ATOM 3275 N N . ILE A 1 409 ? -1.129 25.271 -12.215 1.00 92.50 409 ILE A N 1
ATOM 3276 C CA . ILE A 1 409 ? -1.176 25.967 -10.932 1.00 92.50 409 ILE A CA 1
ATOM 3277 C C . ILE A 1 409 ? 0.214 26.051 -10.292 1.00 92.50 409 ILE A C 1
ATOM 3279 O O . ILE A 1 409 ? 1.002 25.107 -10.330 1.00 92.50 409 ILE A O 1
ATOM 3283 N N . SER A 1 410 ? 0.519 27.186 -9.670 1.00 92.56 410 SER A N 1
ATOM 3284 C CA . SER A 1 410 ? 1.731 27.424 -8.880 1.00 92.56 410 SER A CA 1
ATOM 3285 C C . SER A 1 410 ? 1.366 28.150 -7.588 1.00 92.56 410 SER A C 1
ATOM 3287 O O . SER A 1 410 ? 0.424 28.938 -7.546 1.00 92.56 410 SER A O 1
ATOM 3289 N N . ARG A 1 411 ? 2.145 27.963 -6.522 1.00 93.62 411 ARG A N 1
ATOM 3290 C CA . ARG A 1 411 ? 1.978 28.675 -5.247 1.00 93.62 411 ARG A CA 1
ATOM 3291 C C . ARG A 1 411 ? 3.227 29.468 -4.920 1.00 93.62 411 ARG A C 1
ATOM 3293 O O . ARG A 1 411 ? 4.333 28.985 -5.134 1.00 93.62 411 ARG A O 1
ATOM 3300 N N . LYS A 1 412 ? 3.057 30.679 -4.392 1.00 91.88 412 LYS A N 1
ATOM 3301 C CA . LYS A 1 412 ? 4.160 31.505 -3.882 1.00 91.88 412 LYS A CA 1
ATOM 3302 C C . LYS A 1 412 ? 3.915 31.849 -2.422 1.00 91.88 412 LYS A C 1
ATOM 3304 O O . LYS A 1 412 ? 2.855 32.382 -2.085 1.00 91.88 412 LYS A O 1
ATOM 3309 N N . TYR A 1 413 ? 4.914 31.583 -1.591 1.00 86.69 413 TYR A N 1
ATOM 3310 C CA . TYR A 1 413 ? 4.943 31.952 -0.182 1.00 86.69 413 TYR A CA 1
ATOM 3311 C C . TYR A 1 413 ? 5.802 33.201 0.007 1.00 86.69 413 TYR A C 1
ATOM 3313 O O . TYR A 1 413 ? 6.948 33.253 -0.439 1.00 86.69 413 TYR A O 1
ATOM 3321 N N . MET A 1 414 ? 5.245 34.209 0.676 1.00 82.12 414 MET A N 1
ATOM 3322 C CA . MET A 1 414 ? 5.950 35.421 1.096 1.00 82.12 414 MET A CA 1
ATOM 3323 C C . MET A 1 414 ? 5.616 35.675 2.569 1.00 82.12 414 MET A C 1
ATOM 3325 O O . MET A 1 414 ? 4.608 36.305 2.895 1.00 82.12 414 MET A O 1
ATOM 3329 N N . GLY A 1 415 ? 6.427 35.118 3.472 1.00 82.56 415 GLY A N 1
ATOM 3330 C CA . GLY A 1 415 ? 6.117 35.089 4.904 1.00 82.56 415 GLY A CA 1
ATOM 3331 C C . GLY A 1 415 ? 4.853 34.271 5.196 1.00 82.56 415 GLY A C 1
ATOM 3332 O O . GLY A 1 415 ? 4.730 33.137 4.742 1.00 82.56 415 GLY A O 1
ATOM 3333 N N . ALA A 1 416 ? 3.901 34.855 5.932 1.00 79.00 416 ALA A N 1
ATOM 3334 C CA . ALA A 1 416 ? 2.603 34.231 6.224 1.00 79.00 416 ALA A CA 1
ATOM 3335 C C . ALA A 1 416 ? 1.606 34.300 5.049 1.00 79.00 416 ALA A C 1
ATOM 3337 O O . ALA A 1 416 ? 0.580 33.617 5.063 1.00 79.00 416 ALA A O 1
ATOM 3338 N N . ASN A 1 417 ? 1.898 35.114 4.029 1.00 85.44 417 ASN A N 1
ATOM 3339 C CA . ASN A 1 417 ? 1.016 35.298 2.885 1.00 85.44 417 ASN A CA 1
ATOM 3340 C C . ASN A 1 417 ? 1.288 34.239 1.816 1.00 85.44 417 ASN A C 1
ATOM 3342 O O . ASN A 1 417 ? 2.435 33.961 1.458 1.00 85.44 417 ASN A O 1
ATOM 3346 N N . MET A 1 418 ? 0.209 33.689 1.265 1.00 89.38 418 MET A N 1
ATOM 3347 C CA . MET A 1 418 ? 0.242 32.698 0.195 1.00 89.38 418 MET A CA 1
ATOM 3348 C C . MET A 1 418 ? -0.638 33.179 -0.957 1.00 89.38 418 MET A C 1
ATOM 3350 O O . MET A 1 418 ? -1.799 33.535 -0.753 1.00 89.38 418 MET A O 1
ATOM 3354 N N . SER A 1 419 ? -0.083 33.177 -2.165 1.00 92.62 419 SER A N 1
ATOM 3355 C CA . SER A 1 419 ? -0.831 33.404 -3.404 1.00 92.62 419 SER A CA 1
ATOM 3356 C C . SER A 1 419 ? -0.783 32.161 -4.281 1.00 92.62 419 SER A C 1
ATOM 3358 O O . SER A 1 419 ? 0.222 31.444 -4.297 1.00 92.62 419 SER A O 1
ATOM 3360 N N . VAL A 1 420 ? -1.866 31.936 -5.013 1.00 92.12 420 VAL A N 1
ATOM 3361 C CA . VAL A 1 420 ? -2.016 30.854 -5.986 1.00 92.12 420 VAL A CA 1
ATOM 3362 C C . VAL A 1 420 ? -2.087 31.484 -7.372 1.00 92.12 420 VAL A C 1
ATOM 3364 O O . VAL A 1 420 ? -2.770 32.484 -7.559 1.00 92.12 420 VAL A O 1
ATOM 3367 N N . PHE A 1 421 ? -1.358 30.931 -8.327 1.00 92.00 421 PHE A N 1
ATOM 3368 C CA . PHE A 1 421 ? -1.293 31.395 -9.708 1.00 92.00 421 PHE A CA 1
ATOM 3369 C C . PHE A 1 421 ? -1.824 30.286 -10.599 1.00 92.00 421 PHE A C 1
AT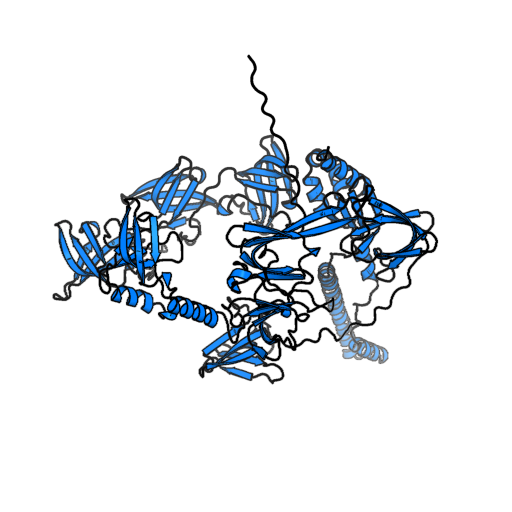OM 3371 O O . PHE A 1 421 ? -1.426 29.140 -10.404 1.00 92.00 421 PHE A O 1
ATOM 3378 N N . LEU A 1 422 ? -2.698 30.616 -11.543 1.00 87.56 422 LEU A N 1
ATOM 3379 C CA . LEU A 1 422 ? -3.286 29.682 -12.499 1.00 87.56 422 LEU A CA 1
ATOM 3380 C C . LEU A 1 422 ? -3.029 30.179 -13.922 1.00 87.56 422 LEU A C 1
ATOM 3382 O O . LEU A 1 422 ? -3.288 31.343 -14.215 1.00 87.56 422 LEU A O 1
ATOM 3386 N N . ILE A 1 423 ? -2.576 29.292 -14.800 1.00 84.44 423 ILE A N 1
ATOM 3387 C CA . ILE A 1 423 ? -2.493 29.517 -16.245 1.00 84.44 423 ILE A CA 1
ATOM 3388 C C . ILE A 1 423 ? -3.462 28.538 -16.913 1.00 84.44 423 ILE A C 1
ATOM 3390 O O . ILE A 1 423 ? -3.209 27.333 -16.944 1.00 84.44 423 ILE A O 1
ATOM 3394 N N . GLU A 1 424 ? -4.590 29.044 -17.407 1.00 83.56 424 GLU A N 1
ATOM 3395 C CA . GLU A 1 424 ? -5.528 28.265 -18.226 1.00 83.56 424 GLU A CA 1
ATOM 3396 C C . GLU A 1 424 ? -4.995 28.142 -19.668 1.00 83.56 424 GLU A C 1
ATOM 3398 O O . GLU A 1 424 ? -4.206 28.974 -20.120 1.00 83.56 424 GLU A O 1
ATOM 3403 N N . ALA A 1 425 ? -5.431 27.122 -20.416 1.00 67.88 425 ALA A N 1
ATOM 3404 C CA . ALA A 1 425 ? -4.990 26.914 -21.796 1.00 67.88 425 ALA A CA 1
ATOM 3405 C C . ALA A 1 425 ? -5.262 28.154 -22.673 1.00 67.88 425 ALA A C 1
ATOM 3407 O O . ALA A 1 425 ? -6.400 28.609 -22.789 1.00 67.88 425 ALA A O 1
ATOM 3408 N N . GLY A 1 426 ? -4.202 28.709 -23.272 1.00 65.25 426 GLY A N 1
ATOM 3409 C CA . GLY A 1 426 ? -4.279 29.891 -24.138 1.00 65.25 426 GLY A CA 1
ATOM 3410 C C . GLY A 1 426 ? -4.566 31.221 -23.426 1.00 65.25 426 GLY A C 1
ATOM 3411 O O . GLY A 1 426 ? -4.861 32.201 -24.106 1.00 65.25 426 GLY A O 1
ATOM 3412 N N . LYS A 1 427 ? -4.499 31.283 -22.086 1.00 81.62 427 LYS A N 1
ATOM 3413 C CA . LYS A 1 427 ? -4.734 32.511 -21.301 1.00 81.62 427 LYS A CA 1
ATOM 3414 C C . LYS A 1 427 ? -3.490 32.956 -20.529 1.00 81.62 427 LYS A C 1
ATOM 3416 O O . LYS A 1 427 ? -2.555 32.189 -20.319 1.00 81.62 427 LYS A O 1
ATOM 3421 N N . GLU A 1 428 ? -3.502 34.214 -20.091 1.00 89.25 428 GLU A N 1
ATOM 3422 C CA . GLU A 1 428 ? -2.472 34.774 -19.211 1.00 89.25 428 GLU A CA 1
ATOM 3423 C C . GLU A 1 428 ? -2.576 34.241 -17.768 1.00 89.25 428 GLU A C 1
ATOM 3425 O O . GLU A 1 428 ? -3.606 33.714 -17.344 1.00 89.25 428 GLU A O 1
ATOM 3430 N N . GLU A 1 429 ? -1.490 34.395 -17.003 1.00 92.38 429 GLU A N 1
ATOM 3431 C CA . GLU A 1 429 ? -1.416 34.021 -15.587 1.00 92.38 429 GLU A CA 1
ATOM 3432 C C . GLU A 1 429 ? -2.402 34.847 -14.741 1.00 92.38 429 GLU A C 1
ATOM 3434 O O . GLU A 1 429 ? -2.309 36.072 -14.660 1.00 92.38 429 GLU A O 1
ATOM 3439 N N . VAL A 1 430 ? -3.316 34.170 -14.042 1.00 92.44 430 VAL A N 1
ATOM 3440 C CA . VAL A 1 430 ? -4.250 34.782 -13.088 1.00 92.44 430 VAL A CA 1
ATOM 3441 C C . VAL A 1 430 ? -3.778 34.510 -11.664 1.00 92.44 430 VAL A C 1
ATOM 3443 O O . VAL A 1 430 ? -3.512 33.369 -11.283 1.00 92.44 430 VAL A O 1
ATOM 3446 N N . LYS A 1 431 ? -3.701 35.562 -10.845 1.00 95.50 431 LYS A N 1
ATOM 3447 C CA . LYS A 1 431 ? -3.304 35.480 -9.434 1.00 95.50 431 LYS A CA 1
ATOM 3448 C C . LYS A 1 431 ? -4.523 35.523 -8.514 1.00 95.50 431 LYS A C 1
ATOM 3450 O O . LYS A 1 431 ? -5.280 36.485 -8.546 1.00 95.50 431 LYS A O 1
ATOM 3455 N N . PHE A 1 432 ? -4.613 34.547 -7.617 1.00 95.19 432 PHE A N 1
ATOM 3456 C CA . PHE A 1 432 ? -5.613 34.443 -6.557 1.00 95.19 432 PHE A CA 1
ATOM 3457 C C . PHE A 1 432 ? -4.974 34.615 -5.175 1.00 95.19 432 PHE A C 1
ATOM 3459 O O . PHE A 1 432 ? -3.900 34.067 -4.877 1.00 95.19 432 PHE A O 1
ATOM 3466 N N . LYS A 1 433 ? -5.650 35.350 -4.294 1.00 92.94 433 LYS A N 1
ATOM 3467 C CA . LYS A 1 433 ? -5.342 35.379 -2.860 1.00 92.94 433 LYS A CA 1
ATOM 3468 C C . LYS A 1 433 ? -5.996 34.194 -2.157 1.00 92.94 433 LYS A C 1
ATOM 3470 O O . LYS A 1 433 ? -7.033 33.694 -2.585 1.00 92.94 433 LYS A O 1
ATOM 3475 N N . ARG A 1 434 ? -5.415 33.751 -1.038 1.00 90.00 434 ARG A N 1
ATOM 3476 C CA . ARG A 1 434 ? -5.952 32.615 -0.269 1.00 90.00 434 ARG A CA 1
ATOM 3477 C C . ARG A 1 434 ? -7.408 32.840 0.147 1.00 90.00 434 ARG A C 1
ATOM 3479 O O . ARG A 1 434 ? -8.190 31.899 0.112 1.00 90.00 434 ARG A O 1
ATOM 3486 N N . GLU A 1 435 ? -7.778 34.059 0.527 1.00 91.69 435 GLU A N 1
ATOM 3487 C CA . GLU A 1 435 ? -9.139 34.396 0.948 1.00 91.69 435 GLU A CA 1
ATOM 3488 C C . GLU A 1 435 ? -10.185 34.387 -0.179 1.00 91.69 435 GLU A C 1
ATOM 3490 O O . GLU A 1 435 ? -11.376 34.394 0.129 1.00 91.69 435 GLU A O 1
ATOM 3495 N N . GLU A 1 436 ? -9.776 34.350 -1.448 1.00 93.19 436 GLU A N 1
ATOM 3496 C CA . GLU A 1 436 ? -10.672 34.289 -2.617 1.00 93.19 436 GLU A CA 1
ATOM 3497 C C . GLU A 1 436 ? -11.026 32.840 -2.995 1.00 93.19 436 GLU A C 1
ATOM 3499 O O . GLU A 1 436 ? -12.010 32.586 -3.697 1.00 93.19 436 GLU A O 1
ATOM 3504 N N . LEU A 1 437 ? -10.246 31.879 -2.496 1.00 93.38 437 LEU A N 1
ATOM 3505 C CA . LEU A 1 437 ? -10.366 30.462 -2.813 1.00 93.38 437 LEU A CA 1
ATOM 3506 C C . LEU A 1 437 ? -11.140 29.720 -1.718 1.00 93.38 437 LEU A C 1
ATOM 3508 O O . LEU A 1 437 ? -10.897 29.910 -0.525 1.00 93.38 437 LEU A O 1
ATOM 3512 N N . ALA A 1 438 ? -12.065 28.860 -2.136 1.00 92.50 438 ALA A N 1
ATOM 3513 C CA . ALA A 1 438 ? -12.646 27.825 -1.288 1.00 92.50 438 ALA A CA 1
ATOM 3514 C C . ALA A 1 438 ? -11.712 26.608 -1.222 1.00 92.50 438 ALA A C 1
ATOM 3516 O O . ALA A 1 438 ? -11.476 26.066 -0.146 1.00 92.50 438 ALA A O 1
ATOM 3517 N N . GLU A 1 439 ? -11.145 26.220 -2.366 1.00 93.56 439 GLU A N 1
ATOM 3518 C CA . GLU A 1 439 ? -10.293 25.041 -2.507 1.00 93.56 439 GLU A CA 1
ATOM 3519 C C . GLU A 1 439 ? -9.313 25.225 -3.676 1.00 93.56 439 GLU A C 1
ATOM 3521 O O . GLU A 1 439 ? -9.549 26.020 -4.586 1.00 93.56 439 GLU A O 1
ATOM 3526 N N . TYR A 1 440 ? -8.187 24.520 -3.644 1.00 94.25 440 TYR A N 1
ATOM 3527 C CA . TYR A 1 440 ? -7.279 24.373 -4.778 1.00 94.25 440 TYR A CA 1
ATOM 3528 C C . TYR A 1 440 ? -6.433 23.111 -4.580 1.00 94.25 440 TYR A C 1
ATOM 3530 O O . TYR A 1 440 ? -6.149 22.718 -3.444 1.00 94.25 440 TYR A O 1
ATOM 3538 N N . GLY A 1 441 ? -5.965 22.508 -5.668 1.00 93.12 441 GLY A N 1
ATOM 3539 C CA . GLY A 1 441 ? -5.168 21.283 -5.609 1.00 93.12 441 GLY A CA 1
ATOM 3540 C C . GLY A 1 441 ? -4.420 20.998 -6.904 1.00 93.12 441 GLY A C 1
ATOM 3541 O O . GLY A 1 441 ? -4.598 21.697 -7.901 1.00 93.12 441 GLY A O 1
ATOM 3542 N N . LEU A 1 442 ? -3.556 19.983 -6.865 1.00 89.00 442 LEU A N 1
ATOM 3543 C CA . LEU A 1 442 ? -2.961 19.414 -8.074 1.00 89.00 442 LEU A CA 1
ATOM 3544 C C . LEU A 1 442 ? -3.863 18.305 -8.607 1.00 89.00 442 LEU A C 1
ATOM 3546 O O . LEU A 1 442 ? -4.568 17.660 -7.832 1.00 89.00 442 LEU A O 1
ATOM 3550 N N . LEU A 1 443 ? -3.811 18.093 -9.913 1.00 81.19 443 LEU A N 1
ATOM 3551 C CA . LEU A 1 443 ? -4.469 16.987 -10.599 1.00 81.19 443 LEU A CA 1
ATOM 3552 C C . LEU A 1 443 ? -3.430 15.911 -10.915 1.00 81.19 443 LEU A C 1
ATOM 3554 O O . LEU A 1 443 ? -2.270 16.232 -11.196 1.00 81.19 443 LEU A O 1
ATOM 3558 N N . ASN A 1 444 ? -3.827 14.641 -10.874 1.00 74.00 444 ASN A N 1
ATOM 3559 C CA . ASN A 1 444 ? -2.980 13.569 -11.389 1.00 74.00 444 ASN A CA 1
ATOM 3560 C C . ASN A 1 444 ? -2.873 13.710 -12.913 1.00 74.00 444 ASN A C 1
ATOM 3562 O O . ASN A 1 444 ? -3.883 13.745 -13.616 1.00 74.00 444 ASN A O 1
ATOM 3566 N N . ARG A 1 445 ? -1.633 13.779 -13.423 1.00 56.06 445 ARG A N 1
ATOM 3567 C CA . ARG A 1 445 ? -1.325 13.855 -14.866 1.00 56.06 445 ARG A CA 1
ATOM 3568 C C . ARG A 1 445 ? -1.861 12.665 -15.669 1.00 56.06 445 ARG A C 1
ATOM 3570 O O . ARG A 1 445 ? -1.974 12.776 -16.879 1.00 56.06 445 ARG A O 1
ATOM 3577 N N . GLU A 1 446 ? -2.174 11.568 -14.990 1.00 48.81 446 GLU A N 1
ATOM 3578 C CA . GLU A 1 446 ? -2.430 10.248 -15.568 1.00 48.81 446 GLU A CA 1
ATOM 3579 C C . GLU A 1 446 ? -3.904 9.818 -15.446 1.00 48.81 446 GLU A C 1
ATOM 3581 O O . GLU A 1 446 ? -4.218 8.653 -15.645 1.00 48.81 446 GLU A O 1
ATOM 3586 N N . SER A 1 447 ? -4.838 10.704 -15.088 1.00 38.88 447 SER A N 1
ATOM 3587 C CA . SER A 1 447 ? -6.202 10.268 -14.751 1.00 38.88 447 SER A CA 1
ATOM 3588 C C . SER A 1 447 ? -7.068 9.975 -15.982 1.00 38.88 447 SER A C 1
ATOM 3590 O O . SER A 1 447 ? -7.623 10.875 -16.603 1.00 38.88 447 SER A O 1
ATOM 3592 N N . SER A 1 448 ? -7.204 8.691 -16.329 1.00 39.03 448 SER A N 1
ATOM 3593 C CA . SER A 1 448 ? -8.448 8.126 -16.874 1.00 39.03 448 SER A CA 1
ATOM 3594 C C . SER A 1 448 ? -8.479 6.592 -16.710 1.00 39.03 448 SER A C 1
ATOM 3596 O O . SER A 1 448 ? -7.445 5.935 -16.700 1.00 39.03 448 SER A O 1
ATOM 3598 N N . SER A 1 449 ? -9.666 6.038 -16.458 1.00 41.22 449 SER A N 1
ATOM 3599 C CA . SER A 1 449 ? -9.925 4.674 -15.960 1.00 41.22 449 SER A CA 1
ATOM 3600 C C . SER A 1 449 ? -9.498 3.524 -16.897 1.00 41.22 449 SER A C 1
ATOM 3602 O O . SER A 1 449 ? -9.381 3.686 -18.101 1.00 41.22 449 SER A O 1
ATOM 3604 N N . VAL A 1 450 ? -9.290 2.336 -16.322 1.00 42.78 450 VAL A N 1
ATOM 3605 C CA . VAL A 1 450 ? -8.171 1.408 -16.597 1.00 42.78 450 VAL A CA 1
ATOM 3606 C C . VAL A 1 450 ? -8.641 0.045 -17.071 1.00 42.78 450 VAL A C 1
ATOM 3608 O O . VAL A 1 450 ? -9.381 -0.590 -16.335 1.00 42.78 450 VAL A O 1
ATOM 3611 N N . PHE A 1 451 ? -8.108 -0.511 -18.162 1.00 37.50 451 PHE A N 1
ATOM 3612 C CA . PHE A 1 451 ? -8.415 -1.895 -18.564 1.00 37.50 451 PHE A CA 1
ATOM 3613 C C . PHE A 1 451 ? -7.227 -2.858 -18.366 1.00 37.50 451 PHE A C 1
ATOM 3615 O O . PHE A 1 451 ? -6.149 -2.651 -18.920 1.00 37.50 451 PHE A O 1
ATOM 3622 N N . PRO A 1 452 ? -7.411 -3.988 -17.672 1.00 36.06 452 PRO A N 1
ATOM 3623 C CA . PRO A 1 452 ? -6.590 -5.176 -17.860 1.00 36.06 452 PRO A CA 1
ATOM 3624 C C . PRO A 1 452 ? -7.248 -6.137 -18.864 1.00 36.06 452 PRO A C 1
ATOM 3626 O O . PRO A 1 452 ? -8.461 -6.302 -18.898 1.00 36.06 452 PRO A O 1
ATOM 3629 N N . ALA A 1 453 ? -6.436 -6.848 -19.647 1.00 37.81 453 ALA A N 1
ATOM 3630 C CA . ALA A 1 453 ? -6.877 -7.810 -20.663 1.00 37.81 453 ALA A CA 1
ATOM 3631 C C . ALA A 1 453 ? -7.608 -9.073 -20.127 1.00 37.81 453 ALA A C 1
ATOM 3633 O O . ALA A 1 453 ? -7.840 -10.002 -20.893 1.00 37.81 453 ALA A O 1
ATOM 3634 N N . SER A 1 454 ? -7.969 -9.134 -18.839 1.00 44.03 454 SER A N 1
ATOM 3635 C CA . SER A 1 454 ? -8.467 -10.340 -18.151 1.00 44.03 454 SER A CA 1
ATOM 3636 C C . SER A 1 454 ? -9.985 -10.388 -17.914 1.00 44.03 454 SER A C 1
ATOM 3638 O O . SER A 1 454 ? -10.486 -11.334 -17.304 1.00 44.03 454 SER A O 1
ATOM 3640 N N . SER A 1 455 ? -10.759 -9.412 -18.400 1.00 44.25 455 SER A N 1
ATOM 3641 C CA . SER A 1 455 ? -12.211 -9.342 -18.146 1.00 44.25 455 SER A CA 1
ATOM 3642 C C . SER A 1 455 ? -13.031 -10.449 -18.837 1.00 44.25 455 SER A C 1
ATOM 3644 O O . SER A 1 455 ? -14.191 -10.653 -18.482 1.00 44.25 455 SER A O 1
ATOM 3646 N N . PHE A 1 456 ? -12.436 -11.204 -19.770 1.00 49.38 456 PHE A N 1
ATOM 3647 C CA . PHE A 1 456 ? -13.085 -12.306 -20.497 1.00 49.38 456 PHE A CA 1
ATOM 3648 C C . PHE A 1 456 ? -12.926 -13.694 -19.845 1.00 49.38 456 PHE A C 1
ATOM 3650 O O . PHE A 1 456 ? -13.578 -14.641 -20.281 1.00 49.38 456 PHE A O 1
ATOM 3657 N N . ASP A 1 457 ? -12.144 -13.818 -18.763 1.00 47.50 457 ASP A N 1
ATOM 3658 C CA . ASP A 1 457 ? -11.938 -15.095 -18.050 1.00 47.50 457 ASP A CA 1
ATOM 3659 C C . ASP A 1 457 ? -13.116 -15.477 -17.129 1.00 47.50 457 ASP A C 1
ATOM 3661 O O . ASP A 1 457 ? -13.160 -16.571 -16.556 1.00 47.50 457 ASP A O 1
ATOM 3665 N N . LYS A 1 458 ? -14.092 -14.578 -16.945 1.00 56.97 458 LYS A N 1
ATOM 3666 C CA . LYS A 1 458 ? -15.274 -14.804 -16.101 1.00 56.97 458 LYS A CA 1
ATOM 3667 C C . LYS A 1 458 ? -16.505 -15.053 -16.969 1.00 56.97 458 LYS A C 1
ATOM 3669 O O . LYS A 1 458 ? -16.737 -14.354 -17.945 1.00 56.97 458 LYS A O 1
ATOM 3674 N N . LYS A 1 459 ? -17.331 -16.023 -16.561 1.00 65.38 459 LYS A N 1
ATOM 3675 C CA . LYS A 1 459 ? -18.668 -16.281 -17.118 1.00 65.38 459 LYS A CA 1
ATOM 3676 C C . LYS A 1 459 ? -19.523 -15.017 -17.020 1.00 65.38 459 LYS A C 1
ATOM 3678 O O . LYS A 1 459 ? -19.986 -14.691 -15.930 1.00 65.38 459 LYS A O 1
ATOM 3683 N N . GLN A 1 460 ? -19.725 -14.330 -18.134 1.00 74.00 460 GLN A N 1
ATOM 3684 C CA . GLN A 1 460 ? -20.479 -13.079 -18.192 1.00 74.00 460 GLN A CA 1
ATOM 3685 C C . GLN A 1 460 ? -21.562 -13.179 -19.254 1.00 74.00 460 GLN A C 1
ATOM 3687 O O . GLN A 1 460 ? -21.408 -13.905 -20.233 1.00 74.00 460 GLN A O 1
ATOM 3692 N N . LYS A 1 461 ? -22.671 -12.463 -19.075 1.00 80.25 461 LYS A N 1
ATOM 3693 C CA . LYS A 1 461 ? -23.678 -12.369 -20.132 1.00 80.25 461 LYS A CA 1
ATOM 3694 C C . LYS A 1 461 ? -23.042 -11.673 -21.340 1.00 80.25 461 LYS A C 1
ATOM 3696 O O . LYS A 1 461 ? -22.290 -10.718 -21.189 1.00 80.25 461 LYS A O 1
ATOM 3701 N N . GLY A 1 462 ? -23.291 -12.178 -22.535 1.00 82.19 462 GLY A N 1
ATOM 3702 C CA . GLY A 1 462 ? -22.662 -11.724 -23.763 1.00 82.19 462 GLY A CA 1
ATOM 3703 C C . GLY A 1 462 ? -23.477 -12.096 -24.990 1.00 82.19 462 GLY A C 1
ATOM 3704 O O . GLY A 1 462 ? -24.541 -12.715 -24.893 1.00 82.19 462 GLY A O 1
ATOM 3705 N N . PHE A 1 463 ? -22.972 -11.698 -26.149 1.00 81.31 463 PHE A N 1
ATOM 3706 C CA . PHE A 1 463 ? -23.518 -12.066 -27.443 1.00 81.31 463 PHE A CA 1
ATOM 3707 C C . PHE A 1 463 ? -22.433 -12.531 -28.402 1.00 81.31 463 PHE A C 1
ATOM 3709 O O . PHE A 1 463 ? -21.262 -12.172 -28.267 1.00 81.31 463 PHE A O 1
ATOM 3716 N N . ILE A 1 464 ? -22.865 -13.285 -29.405 1.00 80.25 464 ILE A N 1
ATOM 3717 C CA . ILE A 1 464 ? -22.114 -13.553 -30.628 1.00 80.25 464 ILE A CA 1
ATOM 3718 C C . ILE A 1 464 ? -23.031 -13.347 -31.840 1.00 80.25 464 ILE A C 1
ATOM 3720 O O . ILE A 1 464 ? -24.236 -13.597 -31.774 1.00 80.25 464 ILE A O 1
ATOM 3724 N N . GLN A 1 465 ? -22.442 -12.942 -32.956 1.00 78.44 465 GLN A N 1
ATOM 3725 C CA . GLN A 1 465 ? -23.037 -12.910 -34.285 1.00 78.44 465 GLN A CA 1
ATOM 3726 C C . GLN A 1 465 ? -22.210 -13.818 -35.187 1.00 78.44 465 GLN A C 1
ATOM 3728 O O . GLN A 1 465 ? -20.984 -13.703 -35.223 1.00 78.44 465 GLN A O 1
ATOM 3733 N N . LEU A 1 466 ? -22.862 -14.725 -35.913 1.00 81.06 466 LEU A N 1
ATOM 3734 C CA . LEU A 1 466 ? -22.160 -15.641 -36.811 1.00 81.06 466 LEU A CA 1
ATOM 3735 C C . LEU A 1 466 ? -21.847 -14.983 -38.155 1.00 81.06 466 LEU A C 1
ATOM 3737 O O . LEU A 1 466 ? -22.628 -14.173 -38.657 1.00 81.06 466 LEU A O 1
ATOM 3741 N N . LEU A 1 467 ? -20.731 -15.380 -38.763 1.00 69.81 467 LEU A N 1
ATOM 3742 C CA . LEU A 1 467 ? -20.320 -14.925 -40.087 1.00 69.81 467 LEU A CA 1
ATOM 3743 C C . LEU A 1 467 ? -21.410 -15.220 -41.126 1.00 69.81 467 LEU A C 1
ATOM 3745 O O . LEU A 1 467 ? -21.822 -16.363 -41.314 1.00 69.81 467 LEU A O 1
ATOM 3749 N N . GLY A 1 468 ? -21.893 -14.168 -41.794 1.00 74.75 468 GLY A N 1
ATOM 3750 C CA . GLY A 1 468 ? -22.977 -14.253 -42.780 1.00 74.75 468 GLY A CA 1
ATOM 3751 C C . GLY A 1 468 ? -24.397 -14.284 -42.196 1.00 74.75 468 GLY A C 1
ATOM 3752 O O . GLY A 1 468 ? -25.351 -14.420 -42.962 1.00 74.75 468 GLY A O 1
ATOM 3753 N N . SER A 1 469 ? -24.560 -14.137 -40.876 1.00 79.50 469 SER A N 1
ATOM 3754 C CA . SER A 1 469 ? -25.862 -14.031 -40.205 1.00 79.50 469 SER A CA 1
ATOM 3755 C C . SER A 1 469 ? -26.111 -12.618 -39.671 1.00 79.50 469 SER A C 1
ATOM 3757 O O . SER A 1 469 ? -25.192 -11.949 -39.211 1.00 79.50 469 SER A O 1
ATOM 3759 N N . ASN A 1 470 ? -27.374 -12.178 -39.673 1.00 72.94 470 ASN A N 1
ATOM 3760 C CA . ASN A 1 470 ? -27.821 -10.956 -38.985 1.00 72.94 470 ASN A CA 1
ATOM 3761 C C . ASN A 1 470 ? -28.371 -11.238 -37.575 1.00 72.94 470 ASN A C 1
ATOM 3763 O O . ASN A 1 470 ? -28.805 -10.319 -36.884 1.00 72.94 470 ASN A O 1
ATOM 3767 N N . GLU A 1 471 ? -28.417 -12.506 -37.167 1.00 74.56 471 GLU A N 1
ATOM 3768 C CA . GLU A 1 471 ? -28.973 -12.921 -35.884 1.00 74.56 471 GLU A CA 1
ATOM 3769 C C . GLU A 1 471 ? -27.921 -12.846 -34.770 1.00 74.56 471 GLU A C 1
ATOM 3771 O O . GLU A 1 471 ? -26.788 -13.306 -34.929 1.00 74.56 471 GLU A O 1
ATOM 3776 N N . MET A 1 472 ? -28.328 -12.278 -33.634 1.00 77.62 472 MET A N 1
ATOM 3777 C CA . MET A 1 472 ? -27.514 -12.134 -32.429 1.00 77.62 472 MET A CA 1
ATOM 3778 C C . MET A 1 472 ? -27.917 -13.195 -31.412 1.00 77.62 472 MET A C 1
ATOM 3780 O O . MET A 1 472 ? -29.036 -13.186 -30.896 1.00 77.62 472 MET A O 1
ATOM 3784 N N . ILE A 1 473 ? -26.991 -14.091 -31.091 1.00 86.06 473 ILE A N 1
ATOM 3785 C CA . ILE A 1 473 ? -27.189 -15.132 -30.083 1.00 86.06 473 ILE A CA 1
ATOM 3786 C C . ILE A 1 473 ? -26.724 -14.560 -28.748 1.00 86.06 473 ILE A C 1
ATOM 3788 O O . ILE A 1 473 ? -25.589 -14.103 -28.649 1.00 86.06 473 ILE A O 1
ATOM 3792 N N . THR A 1 474 ? -27.581 -14.577 -27.724 1.00 84.00 474 THR A N 1
ATOM 3793 C CA . THR A 1 474 ? -27.280 -14.024 -26.391 1.00 84.00 474 THR A CA 1
ATOM 3794 C C . THR A 1 474 ? -27.297 -15.118 -25.326 1.00 84.00 474 THR A C 1
ATOM 3796 O O . THR A 1 474 ? -28.097 -16.049 -25.398 1.00 84.00 474 THR A O 1
ATOM 3799 N N . GLY A 1 475 ? -26.410 -15.028 -24.339 1.00 87.50 475 GLY A N 1
ATOM 3800 C CA . GLY A 1 475 ? -26.246 -16.049 -23.299 1.00 87.50 475 GLY A CA 1
ATOM 3801 C C . GLY A 1 475 ? -25.078 -15.724 -22.375 1.00 87.50 475 GLY A C 1
ATOM 3802 O O . GLY A 1 475 ? -24.578 -14.604 -22.397 1.00 87.50 475 GLY A O 1
ATOM 3803 N N . ILE A 1 476 ? -24.627 -16.667 -21.548 1.00 84.25 476 ILE A N 1
ATOM 3804 C CA . ILE A 1 476 ? -23.370 -16.498 -20.805 1.00 84.25 476 ILE A CA 1
ATOM 3805 C C . ILE A 1 476 ? -22.217 -16.859 -21.741 1.00 84.25 476 ILE A C 1
ATOM 3807 O O . ILE A 1 476 ? -22.022 -18.028 -22.069 1.00 84.25 476 ILE A O 1
ATOM 3811 N N . LEU A 1 477 ? -21.458 -15.853 -22.159 1.00 81.69 477 LEU A N 1
ATOM 3812 C CA . LEU A 1 477 ? -20.300 -15.993 -23.022 1.00 81.69 477 LEU A CA 1
ATOM 3813 C C . LEU A 1 477 ? -19.060 -16.347 -22.195 1.00 81.69 477 LEU A C 1
ATOM 3815 O O . LEU A 1 477 ? -18.763 -15.741 -21.165 1.00 81.69 477 LEU A O 1
ATOM 3819 N N . THR A 1 478 ? -18.321 -17.345 -22.659 1.00 82.75 478 THR A N 1
ATOM 3820 C CA . THR A 1 478 ? -16.955 -17.657 -22.231 1.00 82.75 478 THR A CA 1
ATOM 3821 C C . THR A 1 478 ? -16.095 -17.711 -23.483 1.00 82.75 478 THR A C 1
ATOM 3823 O O . THR A 1 478 ? -16.448 -18.414 -24.430 1.00 82.75 478 THR A O 1
ATOM 3826 N N . ILE A 1 479 ? -14.992 -16.969 -23.507 1.00 75.62 479 ILE A N 1
ATOM 3827 C CA . ILE A 1 479 ? -14.049 -16.995 -24.626 1.00 75.62 479 ILE A CA 1
ATOM 3828 C C . ILE A 1 479 ? -12.869 -17.848 -24.196 1.00 75.62 479 ILE A C 1
ATOM 3830 O O . ILE A 1 479 ? -12.141 -17.490 -23.277 1.00 75.62 479 ILE A O 1
ATOM 3834 N N . ASP A 1 480 ? -12.715 -18.990 -24.846 1.00 78.00 480 ASP A N 1
ATOM 3835 C CA . ASP A 1 480 ? -11.591 -19.886 -24.636 1.00 78.00 480 ASP A CA 1
ATOM 3836 C C . ASP A 1 480 ? -10.582 -19.642 -25.754 1.00 78.00 480 ASP A C 1
ATOM 3838 O O . ASP A 1 480 ? -10.894 -19.792 -26.936 1.00 78.00 480 ASP A O 1
ATOM 3842 N N . VAL A 1 481 ? -9.393 -19.177 -25.397 1.00 72.50 481 VAL A N 1
ATOM 3843 C CA . VAL A 1 481 ? -8.341 -18.855 -26.358 1.00 72.50 481 VAL A CA 1
ATOM 3844 C C . VAL A 1 481 ? -7.317 -19.978 -26.295 1.00 72.50 481 VAL A C 1
ATOM 3846 O O . VAL A 1 481 ? -6.402 -19.945 -25.473 1.00 72.50 481 VAL A O 1
ATOM 3849 N N . ASP A 1 482 ? -7.479 -20.983 -27.155 1.00 70.06 482 ASP A N 1
ATOM 3850 C CA . ASP A 1 482 ? -6.544 -22.101 -27.227 1.00 70.06 482 ASP A CA 1
ATOM 3851 C C . ASP A 1 482 ? -5.399 -21.738 -28.173 1.00 70.06 482 ASP A C 1
ATOM 3853 O O . ASP A 1 482 ? -5.558 -21.580 -29.386 1.00 70.06 482 ASP A O 1
ATOM 3857 N N . VAL A 1 483 ? -4.217 -21.555 -27.601 1.00 63.59 483 VAL A N 1
ATOM 3858 C CA . VAL A 1 483 ? -3.009 -21.245 -28.357 1.00 63.59 483 VAL A CA 1
ATOM 3859 C C . VAL A 1 483 ? -2.391 -22.568 -28.794 1.00 63.59 483 VAL A C 1
ATOM 3861 O O . VAL A 1 483 ? -1.532 -23.134 -28.113 1.00 63.59 483 VAL A O 1
ATOM 3864 N N . LYS A 1 484 ? -2.834 -23.085 -29.943 1.00 70.62 484 LYS A N 1
ATOM 3865 C CA . LYS A 1 484 ? -2.303 -24.329 -30.497 1.00 70.62 484 LYS A CA 1
ATOM 3866 C C . LYS A 1 484 ? -1.022 -24.048 -31.267 1.00 70.62 484 LYS A C 1
ATOM 3868 O O . LYS A 1 484 ? -0.989 -23.293 -32.240 1.00 70.62 484 LYS A O 1
ATOM 3873 N N . ALA A 1 485 ? 0.052 -24.715 -30.858 1.00 57.50 485 ALA A N 1
ATOM 3874 C CA . ALA A 1 485 ? 1.261 -24.787 -31.663 1.00 57.50 485 ALA A CA 1
ATOM 3875 C C . ALA A 1 485 ? 0.949 -25.606 -32.923 1.00 57.50 485 ALA A C 1
ATOM 3877 O O . ALA A 1 485 ? 0.799 -26.830 -32.855 1.00 57.50 485 ALA A O 1
ATOM 3878 N N . VAL A 1 486 ? 0.840 -24.946 -34.076 1.00 56.56 486 VAL A N 1
ATOM 3879 C CA . VAL A 1 486 ? 0.647 -25.657 -35.341 1.00 56.56 486 VAL A CA 1
ATOM 3880 C C . VAL A 1 486 ? 1.968 -26.297 -35.735 1.00 56.56 486 VAL A C 1
ATOM 3882 O O . VAL A 1 486 ? 2.971 -25.626 -35.983 1.00 56.56 486 VAL A O 1
ATOM 3885 N N . LYS A 1 487 ? 1.962 -27.631 -35.763 1.00 47.72 487 LYS A N 1
ATOM 3886 C CA . LYS A 1 487 ? 3.050 -28.438 -36.307 1.00 47.72 487 LYS A CA 1
ATOM 3887 C C . LYS A 1 487 ? 2.680 -28.852 -37.723 1.00 47.72 487 LYS A C 1
ATOM 3889 O O . LYS A 1 487 ? 1.851 -29.736 -37.911 1.00 47.72 487 LYS A O 1
ATOM 3894 N N . THR A 1 488 ? 3.336 -28.252 -38.702 1.00 48.59 488 THR A N 1
ATOM 3895 C CA . THR A 1 488 ? 3.445 -28.802 -40.058 1.00 48.59 488 THR A CA 1
ATOM 3896 C C . THR A 1 488 ? 4.880 -29.272 -40.240 1.00 48.59 488 THR A C 1
ATOM 3898 O O . THR A 1 488 ? 5.804 -28.495 -40.020 1.00 48.59 488 THR A O 1
ATOM 3901 N N . ASP A 1 489 ? 5.056 -30.553 -40.557 1.00 49.09 489 ASP A N 1
ATOM 3902 C CA . ASP A 1 489 ? 6.318 -31.178 -40.980 1.00 49.09 489 ASP A CA 1
ATOM 3903 C C . ASP A 1 489 ? 7.569 -30.850 -40.144 1.00 49.09 489 ASP A C 1
ATOM 3905 O O . ASP A 1 489 ? 8.668 -30.689 -40.662 1.00 49.09 489 ASP A O 1
ATOM 3909 N N . GLY A 1 490 ? 7.419 -30.823 -38.816 1.00 53.88 490 GLY A N 1
ATOM 3910 C CA . GLY A 1 490 ? 8.557 -30.884 -37.892 1.00 53.88 490 GLY A CA 1
ATOM 3911 C C . GLY A 1 490 ? 9.127 -29.551 -37.399 1.00 53.88 490 GLY A C 1
ATOM 3912 O O . GLY A 1 490 ? 10.000 -29.598 -36.536 1.00 53.88 490 GLY A O 1
ATOM 3913 N N . ALA A 1 491 ? 8.595 -28.397 -37.823 1.00 40.56 491 ALA A N 1
ATOM 3914 C CA . ALA A 1 491 ? 8.982 -27.079 -37.303 1.00 40.56 491 ALA A CA 1
ATOM 3915 C C . ALA A 1 491 ? 7.763 -26.288 -36.763 1.00 40.56 491 ALA A C 1
ATOM 3917 O O . ALA A 1 491 ? 6.718 -26.255 -37.421 1.00 40.56 491 ALA A O 1
ATOM 3918 N N . PRO A 1 492 ? 7.829 -25.672 -35.561 1.00 42.34 492 PRO A N 1
ATOM 3919 C CA . PRO A 1 492 ? 6.726 -24.883 -35.011 1.00 42.34 492 PRO A CA 1
ATOM 3920 C C . PRO A 1 492 ? 6.619 -23.533 -35.733 1.00 42.34 492 PRO A C 1
ATOM 3922 O O . PRO A 1 492 ? 7.406 -22.624 -35.491 1.00 42.34 492 PRO A O 1
ATOM 3925 N N . LYS A 1 493 ? 5.631 -23.387 -36.620 1.00 50.09 493 LYS A N 1
ATOM 3926 C CA . LYS A 1 493 ? 5.483 -22.226 -37.518 1.00 50.09 493 LYS A CA 1
ATOM 3927 C C . LYS A 1 493 ? 4.637 -21.092 -36.919 1.00 50.09 493 LYS A C 1
ATOM 3929 O O . LYS A 1 493 ? 3.860 -20.444 -37.613 1.00 50.09 493 LYS A O 1
ATOM 3934 N N . GLY A 1 494 ? 4.800 -20.865 -35.619 1.00 52.44 494 GLY A N 1
ATOM 3935 C CA . GLY A 1 494 ? 4.007 -19.918 -34.844 1.00 52.44 494 GLY A CA 1
ATOM 3936 C C . GLY A 1 494 ? 2.839 -20.567 -34.102 1.00 52.44 494 GLY A C 1
ATOM 3937 O O . GLY A 1 494 ? 2.528 -21.752 -34.246 1.00 52.44 494 GLY A O 1
ATOM 3938 N N . ASN A 1 495 ? 2.218 -19.760 -33.254 1.00 51.53 495 ASN A N 1
ATOM 3939 C CA . ASN A 1 495 ? 1.029 -20.134 -32.516 1.00 51.53 495 ASN A CA 1
ATOM 3940 C C . ASN A 1 495 ? -0.192 -19.761 -33.353 1.00 51.53 495 ASN A C 1
ATOM 3942 O O . ASN A 1 495 ? -0.347 -18.591 -33.703 1.00 51.53 495 ASN A O 1
ATOM 3946 N N . VAL A 1 496 ? -1.060 -20.726 -33.657 1.00 58.62 496 VAL A N 1
ATOM 3947 C CA . VAL A 1 496 ? -2.407 -20.389 -34.116 1.00 58.62 496 VAL A CA 1
ATOM 3948 C C . VAL A 1 496 ? -3.264 -20.270 -32.876 1.00 58.62 496 VAL A C 1
ATOM 3950 O O . VAL A 1 496 ? -3.465 -21.223 -32.126 1.00 58.62 496 VAL A O 1
ATOM 3953 N N . THR A 1 497 ? -3.721 -19.051 -32.646 1.00 57.25 497 THR A N 1
ATOM 3954 C CA . THR A 1 497 ? -4.695 -18.759 -31.613 1.00 57.25 497 THR A CA 1
ATOM 3955 C C . THR A 1 497 ? -6.060 -19.190 -32.137 1.00 57.25 497 THR A C 1
ATOM 3957 O O . THR A 1 497 ? -6.689 -18.469 -32.909 1.00 57.25 497 THR A O 1
ATOM 3960 N N . GLU A 1 498 ? -6.508 -20.385 -31.761 1.00 73.88 498 GLU A N 1
ATOM 3961 C CA . GLU A 1 498 ? -7.878 -20.820 -32.003 1.00 73.88 498 GLU A CA 1
ATOM 3962 C C . GLU A 1 498 ? -8.760 -20.265 -30.888 1.00 73.88 498 GLU A C 1
ATOM 3964 O O . GLU A 1 498 ? -8.783 -20.752 -29.759 1.00 73.88 498 GLU A O 1
ATOM 3969 N N . THR A 1 499 ? -9.497 -19.205 -31.199 1.00 74.50 499 THR A N 1
ATOM 3970 C CA . THR A 1 499 ? -10.528 -18.697 -30.298 1.00 74.50 499 THR A CA 1
ATOM 3971 C C . THR A 1 499 ? -11.769 -19.574 -30.418 1.00 74.50 499 THR A C 1
ATOM 3973 O O . THR A 1 499 ? -12.293 -19.758 -31.511 1.00 74.50 499 THR A O 1
ATOM 3976 N N . THR A 1 500 ? -12.253 -20.118 -29.308 1.00 84.12 500 THR A N 1
ATOM 3977 C CA . THR A 1 500 ? -13.541 -20.807 -29.211 1.00 84.12 500 THR A CA 1
ATOM 3978 C C . THR A 1 500 ? -14.470 -19.991 -28.326 1.00 84.12 500 THR A C 1
ATOM 3980 O O . THR A 1 500 ? -14.166 -19.705 -27.171 1.00 84.12 500 THR A O 1
ATOM 3983 N N . PHE A 1 501 ? -15.640 -19.648 -28.843 1.00 82.50 501 PHE A N 1
ATOM 3984 C CA . PHE A 1 501 ? -16.682 -18.962 -28.092 1.00 82.50 501 PHE A CA 1
ATOM 3985 C C . PHE A 1 501 ? -17.661 -19.998 -27.545 1.00 82.50 501 PHE A C 1
ATOM 3987 O O . PHE A 1 501 ? -18.261 -20.757 -28.301 1.00 82.50 501 PHE A O 1
ATOM 3994 N N . ILE A 1 502 ? -17.827 -20.056 -26.229 1.00 88.56 502 ILE A N 1
ATOM 3995 C CA . ILE A 1 502 ? -18.795 -20.930 -25.564 1.00 88.56 502 ILE A CA 1
ATOM 3996 C C . ILE A 1 502 ? -19.944 -20.050 -25.079 1.00 88.56 502 ILE A C 1
ATOM 3998 O O . ILE A 1 502 ? -19.753 -19.236 -24.180 1.00 88.56 502 ILE A O 1
ATOM 4002 N N . MET A 1 503 ? -21.128 -20.217 -25.662 1.00 89.06 503 MET A N 1
ATOM 4003 C CA . MET A 1 503 ? -22.345 -19.511 -25.266 1.00 89.06 503 MET A CA 1
ATOM 4004 C C . MET A 1 503 ? -23.259 -20.448 -24.479 1.00 89.06 503 MET A C 1
ATOM 4006 O O . MET A 1 503 ? -23.686 -21.471 -25.005 1.00 89.06 503 MET A O 1
ATOM 4010 N N . ASP A 1 504 ? -23.576 -20.107 -23.234 1.00 89.31 504 ASP A N 1
ATOM 4011 C CA . ASP A 1 504 ? -24.585 -20.798 -22.424 1.00 89.31 504 ASP A CA 1
ATOM 4012 C C . ASP A 1 504 ? -25.947 -20.102 -22.598 1.00 89.31 504 ASP A C 1
ATOM 4014 O O . ASP A 1 504 ? -26.166 -19.004 -22.077 1.00 89.31 504 ASP A O 1
ATOM 4018 N N . VAL A 1 505 ? -26.849 -20.711 -23.367 1.00 88.81 505 VAL A N 1
ATOM 4019 C CA . VAL A 1 505 ? -28.200 -20.201 -23.632 1.00 88.81 505 VAL A CA 1
ATOM 4020 C C . VAL A 1 505 ? -29.187 -21.060 -22.848 1.00 88.81 505 VAL A C 1
ATOM 4022 O O . VAL A 1 505 ? -29.417 -22.218 -23.180 1.00 88.81 505 VAL A O 1
ATOM 4025 N N . ASN A 1 506 ? -29.772 -20.508 -21.783 1.00 89.38 506 ASN A N 1
ATOM 4026 C CA . ASN A 1 506 ? -30.736 -21.211 -20.922 1.00 89.38 506 ASN A CA 1
ATOM 4027 C C . ASN A 1 506 ? -30.220 -22.543 -20.323 1.00 89.38 506 ASN A C 1
ATOM 4029 O O . ASN A 1 506 ? -31.003 -23.471 -20.117 1.00 89.38 506 ASN A O 1
ATOM 4033 N N . GLY A 1 507 ? -28.920 -22.650 -20.023 1.00 87.25 507 GLY A N 1
ATOM 4034 C CA . GLY A 1 507 ? -28.291 -23.861 -19.481 1.00 87.25 507 GLY A CA 1
ATOM 4035 C C . GLY A 1 507 ? -27.698 -24.790 -20.546 1.00 87.25 507 GLY A C 1
ATOM 4036 O O . GLY A 1 507 ? -27.023 -25.762 -20.194 1.00 87.25 507 GLY A O 1
ATOM 4037 N N . GLU A 1 508 ? -27.927 -24.513 -21.834 1.00 91.44 508 GLU A N 1
ATOM 4038 C CA . GLU A 1 508 ? -27.339 -25.248 -22.951 1.00 91.44 508 GLU A CA 1
ATOM 4039 C C . GLU A 1 508 ? -26.079 -24.540 -23.459 1.00 91.44 508 GLU A C 1
ATOM 4041 O O . GLU A 1 508 ? -26.122 -23.404 -23.929 1.00 91.44 508 GLU A O 1
ATOM 4046 N N . LYS A 1 509 ? -24.934 -25.225 -23.381 1.00 92.00 509 LYS A N 1
ATOM 4047 C CA . LYS A 1 509 ? -23.648 -24.692 -23.841 1.00 92.00 509 LYS A CA 1
ATOM 4048 C C . LYS A 1 509 ? -23.406 -25.029 -25.303 1.00 92.00 509 LYS A C 1
ATOM 4050 O O . LYS A 1 509 ? -23.161 -26.187 -25.638 1.00 92.00 509 LYS A O 1
ATOM 4055 N N . ILE A 1 510 ? -23.363 -24.002 -26.136 1.00 92.56 510 ILE A N 1
ATOM 4056 C CA . ILE A 1 510 ? -23.076 -24.092 -27.563 1.00 92.56 510 ILE A CA 1
ATOM 4057 C C . ILE A 1 510 ? -21.668 -23.546 -27.809 1.00 92.56 510 ILE A C 1
ATOM 4059 O O . ILE A 1 510 ? -21.326 -22.466 -27.329 1.00 92.56 510 ILE A O 1
ATOM 4063 N N . LYS A 1 511 ? -20.831 -24.297 -28.530 1.00 92.81 511 LYS A N 1
ATOM 4064 C CA . LYS A 1 511 ? -19.469 -23.878 -28.892 1.00 92.81 511 LYS A CA 1
ATOM 4065 C C . LYS A 1 511 ? -19.424 -23.391 -30.336 1.00 92.81 511 LYS A C 1
ATOM 4067 O O . LYS A 1 511 ? -19.965 -24.056 -31.214 1.00 92.81 511 LYS A O 1
ATOM 4072 N N . TYR A 1 512 ? -18.718 -22.293 -30.566 1.00 89.62 512 TYR A N 1
ATOM 4073 C CA . TYR A 1 512 ? -18.499 -21.692 -31.875 1.00 89.62 512 TYR A CA 1
ATOM 4074 C C . TYR A 1 512 ? -17.003 -21.494 -32.096 1.00 89.62 512 TYR A C 1
ATOM 4076 O O . TYR A 1 512 ? -16.316 -20.911 -31.257 1.00 89.62 512 TYR A O 1
ATOM 4084 N N . GLU A 1 513 ? -16.494 -21.988 -33.218 1.00 85.56 513 GLU A N 1
ATOM 4085 C CA . GLU A 1 513 ? -15.112 -21.748 -33.634 1.00 85.56 513 GLU A CA 1
ATOM 4086 C C . GLU A 1 513 ? -14.946 -20.289 -34.067 1.00 85.56 513 GLU A C 1
ATOM 4088 O O . GLU A 1 513 ? -15.850 -19.706 -34.664 1.00 85.56 513 GLU A O 1
ATOM 4093 N N . GLY A 1 514 ? -13.794 -19.682 -33.786 1.00 75.56 514 GLY A N 1
ATOM 4094 C CA . GLY A 1 514 ? -13.605 -18.244 -33.971 1.00 75.56 514 GLY A CA 1
ATOM 4095 C C . GLY A 1 514 ? -13.714 -17.775 -35.417 1.00 75.56 514 GLY A C 1
ATOM 4096 O O . GLY A 1 514 ? -14.163 -16.662 -35.652 1.00 75.56 514 GLY A O 1
ATOM 4097 N N . GLY A 1 515 ? -13.425 -18.646 -36.388 1.00 76.81 515 GLY A N 1
ATOM 4098 C CA . GLY A 1 515 ? -13.656 -18.360 -37.809 1.00 76.81 515 GLY A CA 1
ATOM 4099 C C . GLY A 1 515 ? -15.136 -18.264 -38.209 1.00 76.81 515 GLY A C 1
ATOM 4100 O O . GLY A 1 515 ? -15.434 -17.824 -39.315 1.00 76.81 515 GLY A O 1
ATOM 4101 N N . LEU A 1 516 ? -16.062 -18.672 -37.334 1.00 80.00 516 LEU A N 1
ATOM 4102 C CA . LEU A 1 516 ? -17.509 -18.611 -37.557 1.00 80.00 516 LEU A CA 1
ATOM 4103 C C . LEU A 1 516 ? -18.175 -17.427 -36.849 1.00 80.00 516 LEU A C 1
ATOM 4105 O O . LEU A 1 516 ? -19.366 -17.208 -37.062 1.00 80.00 516 LEU A O 1
ATOM 4109 N N . VAL A 1 517 ? -17.450 -16.680 -36.014 1.00 73.00 517 VAL A N 1
ATOM 4110 C CA . VAL A 1 517 ? -17.982 -15.548 -35.245 1.00 73.00 517 VAL A CA 1
ATOM 4111 C C . VAL A 1 517 ? -17.503 -14.244 -35.881 1.00 73.00 517 VAL A C 1
ATOM 4113 O O . VAL A 1 517 ? -16.311 -13.968 -35.913 1.00 73.00 517 VAL A O 1
ATOM 4116 N N . ASP A 1 518 ? -18.445 -13.450 -36.390 1.00 67.06 518 ASP A N 1
ATOM 4117 C CA . ASP A 1 518 ? -18.194 -12.136 -37.001 1.00 67.06 518 ASP A CA 1
ATOM 4118 C C . ASP A 1 518 ? -18.046 -11.047 -35.932 1.00 67.06 518 ASP A C 1
ATOM 4120 O O . ASP A 1 518 ? -17.144 -10.216 -35.979 1.00 67.06 518 ASP A O 1
ATOM 4124 N N . VAL A 1 519 ? -18.925 -11.071 -34.926 1.00 67.38 519 VAL A N 1
ATOM 4125 C CA . VAL A 1 519 ? -18.967 -10.072 -33.851 1.00 67.38 519 VAL A CA 1
ATOM 4126 C C . VAL A 1 519 ? -19.235 -10.773 -32.527 1.00 67.38 519 VAL A C 1
ATOM 4128 O O . VAL A 1 519 ? -20.040 -11.700 -32.467 1.00 67.38 519 VAL A O 1
ATOM 4131 N N . TYR A 1 520 ? -18.600 -10.333 -31.446 1.00 73.06 520 TYR A N 1
ATOM 4132 C CA . TYR A 1 520 ? -18.910 -10.799 -30.097 1.00 73.06 520 TYR A CA 1
ATOM 4133 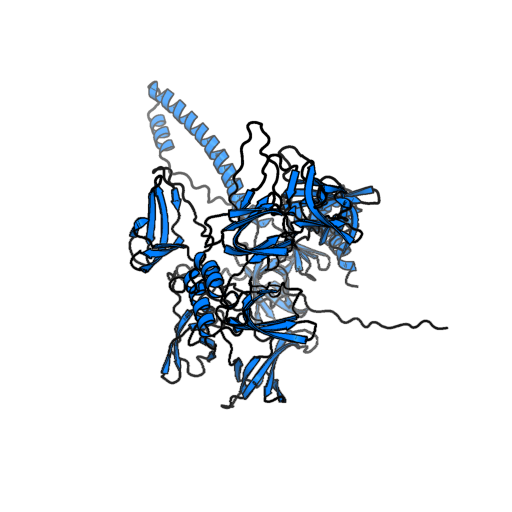C C . TYR A 1 520 ? -18.740 -9.671 -29.087 1.00 73.06 520 TYR A C 1
ATOM 4135 O O . TYR A 1 520 ? -17.966 -8.740 -29.297 1.00 73.06 520 TYR A O 1
ATOM 4143 N N . GLY A 1 521 ? -19.440 -9.760 -27.964 1.00 69.25 521 GLY A N 1
ATOM 4144 C CA . GLY A 1 521 ? -19.354 -8.750 -26.919 1.00 69.25 521 GLY A CA 1
ATOM 4145 C C . GLY A 1 521 ? -19.964 -9.218 -25.611 1.00 69.25 521 GLY A C 1
ATOM 4146 O O . GLY A 1 521 ? -20.621 -10.257 -25.543 1.00 69.25 521 GLY A O 1
ATOM 4147 N N . LEU A 1 522 ? -19.725 -8.449 -24.556 1.00 73.06 522 LEU A N 1
ATOM 4148 C CA . LEU A 1 522 ? -20.344 -8.656 -23.250 1.00 73.06 522 LEU A CA 1
ATOM 4149 C C . LEU A 1 522 ? -21.585 -7.756 -23.143 1.00 73.06 522 LEU A C 1
ATOM 4151 O O . LEU A 1 522 ? -21.618 -6.669 -23.717 1.00 73.06 522 LEU A O 1
ATOM 4155 N N . ILE A 1 523 ? -22.617 -8.240 -22.456 1.00 66.94 523 ILE A N 1
ATOM 4156 C CA . ILE A 1 523 ? -23.886 -7.550 -22.197 1.00 66.94 523 ILE A CA 1
ATOM 4157 C C . ILE A 1 523 ? -23.966 -7.295 -20.689 1.00 66.94 523 ILE A C 1
ATOM 4159 O O . ILE A 1 523 ? -23.585 -8.158 -19.901 1.00 66.94 523 ILE A O 1
ATOM 4163 N N . ASP A 1 524 ? -24.524 -6.152 -20.293 1.00 67.12 524 ASP A N 1
ATOM 4164 C CA . ASP A 1 524 ? -24.841 -5.825 -18.897 1.00 67.12 524 ASP A CA 1
ATOM 4165 C C . ASP A 1 524 ? -23.611 -5.708 -17.961 1.00 67.12 524 ASP A C 1
ATOM 4167 O O . ASP A 1 524 ? -23.674 -6.129 -16.808 1.00 67.12 524 ASP A O 1
ATOM 4171 N N . LEU A 1 525 ? -22.498 -5.113 -18.420 1.00 69.31 525 LEU A N 1
ATOM 4172 C CA . LEU A 1 525 ? -21.354 -4.774 -17.553 1.00 69.31 525 LEU A CA 1
ATOM 4173 C C . LEU A 1 525 ? -21.308 -3.282 -17.240 1.00 69.31 525 LEU A C 1
ATOM 4175 O O . LEU A 1 525 ? -21.269 -2.478 -18.163 1.00 69.31 525 LEU A O 1
ATOM 4179 N N . SER A 1 526 ? -21.233 -2.901 -15.964 1.00 70.25 526 SER A N 1
ATOM 4180 C CA . SER A 1 526 ? -20.836 -1.530 -15.614 1.00 70.25 526 SER A CA 1
ATOM 4181 C C . SER A 1 526 ? -19.347 -1.300 -15.895 1.00 70.25 526 SER A C 1
ATOM 4183 O O . SER A 1 526 ? -18.569 -2.259 -15.951 1.00 70.25 526 SER A O 1
ATOM 4185 N N . MET A 1 527 ? -18.917 -0.038 -16.018 1.00 67.50 527 MET A N 1
ATOM 4186 C CA . MET A 1 527 ? -17.484 0.294 -16.090 1.00 67.50 527 MET A CA 1
ATOM 4187 C C . MET A 1 527 ? -16.712 -0.342 -14.922 1.00 67.50 527 MET A C 1
ATOM 4189 O O . MET A 1 527 ? -15.707 -1.013 -15.129 1.00 67.50 527 MET A O 1
ATOM 4193 N N . GLU A 1 528 ? -17.235 -0.230 -13.697 1.00 62.34 528 GLU A N 1
ATOM 4194 C CA . GLU A 1 528 ? -16.649 -0.809 -12.478 1.00 62.34 528 GLU A CA 1
ATOM 4195 C C . GLU A 1 528 ? -16.425 -2.333 -12.593 1.00 62.34 528 GLU A C 1
ATOM 4197 O O . GLU A 1 528 ? -15.351 -2.846 -12.261 1.00 62.34 528 GLU A O 1
ATOM 4202 N N . GLN A 1 529 ? -17.410 -3.067 -13.121 1.00 62.19 529 GLN A N 1
ATOM 4203 C CA . GLN A 1 529 ? -17.323 -4.519 -13.323 1.00 62.19 529 GLN A CA 1
ATOM 4204 C C . GLN A 1 529 ? -16.364 -4.906 -14.451 1.00 62.19 529 GLN A C 1
ATOM 4206 O O . GLN A 1 529 ? -15.712 -5.950 -14.364 1.00 62.19 529 GLN A O 1
ATOM 4211 N N . LEU A 1 530 ? -16.265 -4.070 -15.486 1.00 59.38 530 LEU A N 1
ATOM 4212 C CA . LEU A 1 530 ? -15.333 -4.249 -16.596 1.00 59.38 530 LEU A CA 1
ATOM 4213 C C . LEU A 1 530 ? -13.865 -4.115 -16.138 1.00 59.38 530 LEU A C 1
ATOM 4215 O O . LEU A 1 530 ? -12.993 -4.747 -16.735 1.00 59.38 530 LEU A O 1
ATOM 4219 N N . PHE A 1 531 ? -13.606 -3.352 -15.064 1.00 56.25 531 PHE A N 1
ATOM 4220 C CA . PHE A 1 531 ? -12.263 -2.955 -14.604 1.00 56.25 531 PHE A CA 1
ATOM 4221 C C . PHE A 1 531 ? -11.746 -3.649 -13.336 1.00 56.25 531 PHE A C 1
ATOM 4223 O O . PHE A 1 531 ? -10.548 -3.608 -13.063 1.00 56.25 531 PHE A O 1
ATOM 4230 N N . GLY A 1 532 ? -12.616 -4.316 -12.571 1.00 54.34 532 GLY A N 1
ATOM 4231 C CA . GLY A 1 532 ? -12.240 -5.231 -11.489 1.00 54.34 532 GLY A CA 1
ATOM 4232 C C . GLY A 1 532 ? -11.176 -4.703 -10.516 1.00 54.34 532 GLY A C 1
ATOM 4233 O O . GLY A 1 532 ? -10.043 -5.159 -10.559 1.00 54.34 532 GLY A O 1
ATOM 4234 N N . ASN A 1 533 ? -11.536 -3.806 -9.594 1.00 46.62 533 ASN A N 1
ATOM 4235 C CA . ASN A 1 533 ? -10.720 -3.318 -8.461 1.00 46.62 533 ASN A CA 1
ATOM 4236 C C . ASN A 1 533 ? -9.275 -2.822 -8.750 1.00 46.62 533 ASN A C 1
ATOM 4238 O O . ASN A 1 533 ? -8.581 -2.467 -7.796 1.00 46.62 533 ASN A O 1
ATOM 4242 N N . GLN A 1 534 ? -8.786 -2.776 -9.996 1.00 44.59 534 GLN A N 1
ATOM 4243 C CA . GLN A 1 534 ? -7.443 -2.283 -10.333 1.00 44.59 534 GLN A CA 1
ATOM 4244 C C . GLN A 1 534 ? -7.513 -0.935 -11.063 1.00 44.59 534 GLN A C 1
ATOM 4246 O O . GLN A 1 534 ? -8.118 -0.810 -12.120 1.00 44.59 534 GLN A O 1
ATOM 4251 N N . LEU A 1 535 ? -6.873 0.075 -10.465 1.00 45.41 535 LEU A N 1
ATOM 4252 C CA . LEU A 1 535 ? -6.947 1.505 -10.799 1.00 45.41 535 LEU A CA 1
ATOM 4253 C C . LEU A 1 535 ? -5.717 2.035 -11.588 1.00 45.41 535 LEU A C 1
ATOM 4255 O O . LEU A 1 535 ? -5.359 3.196 -11.431 1.00 45.41 535 LEU A O 1
ATOM 4259 N N . ASN A 1 536 ? -5.050 1.248 -12.447 1.00 46.84 536 ASN A N 1
ATOM 4260 C CA . ASN A 1 536 ? -3.893 1.737 -13.254 1.00 46.84 536 ASN A CA 1
ATOM 4261 C C . ASN A 1 536 ? -4.191 2.286 -14.683 1.00 46.84 536 ASN A C 1
ATOM 4263 O O . ASN A 1 536 ? -4.241 1.509 -15.624 1.00 46.84 536 ASN A O 1
ATOM 4267 N N . SER A 1 537 ? -4.367 3.594 -14.885 1.00 54.50 537 SER A N 1
ATOM 4268 C CA . SER A 1 537 ? -4.664 4.207 -16.203 1.00 54.50 537 SER A CA 1
ATOM 4269 C C . SER A 1 537 ? -3.750 3.748 -17.340 1.00 54.50 537 SER A C 1
ATOM 4271 O O . SER A 1 537 ? -2.576 3.453 -17.123 1.00 54.50 537 SER A O 1
ATOM 4273 N N . PHE A 1 538 ? -4.280 3.664 -18.569 1.00 55.41 538 PHE A N 1
ATOM 4274 C CA . PHE A 1 538 ? -3.399 3.490 -19.723 1.00 55.41 538 PHE A CA 1
ATOM 4275 C C . PHE A 1 538 ? -2.672 4.782 -20.049 1.00 55.41 538 PHE A C 1
ATOM 4277 O O . PHE A 1 538 ? -3.279 5.854 -20.038 1.00 55.41 538 PHE A O 1
ATOM 4284 N N . ASP A 1 539 ? -1.416 4.626 -20.466 1.00 59.94 539 ASP A N 1
ATOM 4285 C CA . ASP A 1 539 ? -0.582 5.712 -20.978 1.00 59.94 539 ASP A CA 1
ATOM 4286 C C . ASP A 1 539 ? -1.205 6.406 -22.206 1.00 59.94 539 ASP A C 1
ATOM 4288 O O . ASP A 1 539 ? -1.022 7.608 -22.379 1.00 59.94 539 ASP A O 1
ATOM 4292 N N . ASP A 1 540 ? -1.978 5.684 -23.037 1.00 65.75 540 ASP A N 1
ATOM 4293 C CA . ASP A 1 540 ? -2.783 6.301 -24.103 1.00 65.75 540 ASP A CA 1
ATOM 4294 C C . ASP A 1 540 ? -4.156 6.729 -23.549 1.00 65.75 540 ASP A C 1
ATOM 4296 O O . ASP A 1 540 ? -5.003 5.863 -23.284 1.00 65.75 540 ASP A O 1
ATOM 4300 N N . PRO A 1 541 ? -4.431 8.043 -23.423 1.00 66.12 541 PRO A N 1
ATOM 4301 C CA . PRO A 1 541 ? -5.680 8.538 -22.861 1.00 66.12 541 PRO A CA 1
ATOM 4302 C C . PRO A 1 541 ? -6.915 8.126 -23.670 1.00 66.12 541 PRO A C 1
ATOM 4304 O O . PRO A 1 541 ? -7.999 8.055 -23.095 1.00 66.12 541 PRO A O 1
ATOM 4307 N N . ARG A 1 542 ? -6.787 7.787 -24.962 1.00 76.19 542 ARG A N 1
ATOM 4308 C CA . ARG A 1 542 ? -7.921 7.330 -25.790 1.00 76.19 542 ARG A CA 1
ATOM 4309 C C . ARG A 1 542 ? -8.481 5.986 -25.353 1.00 76.19 542 ARG A C 1
ATOM 4311 O O . ARG A 1 542 ? -9.644 5.675 -25.609 1.00 76.19 542 ARG A O 1
ATOM 4318 N N . ARG A 1 543 ? -7.671 5.186 -24.667 1.00 73.69 543 ARG A N 1
ATOM 4319 C CA . ARG A 1 543 ? -8.053 3.851 -24.191 1.00 73.69 543 ARG A CA 1
ATOM 4320 C C . ARG A 1 543 ? -8.833 3.871 -22.883 1.00 73.69 543 ARG A C 1
ATOM 4322 O O . ARG A 1 543 ? -9.264 2.820 -22.418 1.00 73.69 543 ARG A O 1
ATOM 4329 N N . ASN A 1 544 ? -9.023 5.052 -22.313 1.00 74.69 544 ASN A N 1
ATOM 4330 C CA . ASN A 1 544 ? -9.740 5.244 -21.070 1.00 74.69 544 ASN A CA 1
ATOM 4331 C C . ASN A 1 544 ? -11.108 5.895 -21.352 1.00 74.69 544 ASN A C 1
ATOM 4333 O O . ASN A 1 544 ? -11.287 6.529 -22.393 1.00 74.69 544 ASN A O 1
ATOM 4337 N N . PHE A 1 545 ? -12.092 5.738 -20.460 1.00 80.75 545 PHE A N 1
ATOM 4338 C CA . PHE A 1 545 ? -13.410 6.348 -20.678 1.00 80.75 545 PHE A CA 1
ATOM 4339 C C . PHE A 1 545 ? -13.348 7.864 -20.505 1.00 80.75 545 PHE A C 1
ATOM 4341 O O . PHE A 1 545 ? -13.071 8.365 -19.419 1.00 80.75 545 PHE A O 1
ATOM 4348 N N . HIS A 1 546 ? -13.681 8.585 -21.573 1.00 81.31 546 HIS A N 1
ATOM 4349 C CA . HIS A 1 546 ? -13.826 10.040 -21.577 1.00 81.31 546 HIS A CA 1
ATOM 4350 C C . HIS A 1 546 ? -15.177 10.429 -22.167 1.00 81.31 546 HIS A C 1
ATOM 4352 O O . HIS A 1 546 ? -15.699 9.685 -23.002 1.00 81.31 546 HIS A O 1
ATOM 4358 N N . PRO A 1 547 ? -15.738 11.594 -21.797 1.00 86.25 547 PRO A N 1
ATOM 4359 C CA . PRO A 1 547 ? -16.922 12.126 -22.455 1.00 86.25 547 PRO A CA 1
ATOM 4360 C C . PRO A 1 547 ? -16.748 12.137 -23.975 1.00 86.25 547 PRO A C 1
ATOM 4362 O O . PRO A 1 547 ? -15.707 12.536 -24.487 1.00 86.25 547 PRO A O 1
ATOM 4365 N N . GLY A 1 548 ? -17.749 11.688 -24.714 1.00 90.38 548 GLY A N 1
ATOM 4366 C CA . GLY A 1 548 ? -17.657 11.501 -26.152 1.00 90.38 548 GLY A CA 1
ATOM 4367 C C . GLY A 1 548 ? -19.021 11.337 -26.802 1.00 90.38 548 GLY A C 1
ATOM 4368 O O . GLY A 1 548 ? -20.061 11.314 -26.136 1.00 90.38 548 GLY A O 1
ATOM 4369 N N . SER A 1 549 ? -19.026 11.240 -28.126 1.00 92.69 549 SER A N 1
ATOM 4370 C CA . SER A 1 549 ? -20.245 10.979 -28.884 1.00 92.69 549 SER A CA 1
ATOM 4371 C C . SER A 1 549 ? -19.984 10.204 -30.163 1.00 92.69 549 SER A C 1
ATOM 4373 O O . SER A 1 549 ? -18.871 10.214 -30.669 1.00 92.69 549 SER A O 1
ATOM 4375 N N . PHE A 1 550 ? -21.003 9.539 -30.691 1.00 93.31 550 PHE A N 1
ATOM 4376 C CA . PHE A 1 550 ? -20.966 8.899 -32.006 1.00 93.31 550 PHE A CA 1
ATOM 4377 C C . PHE A 1 550 ? -22.360 8.914 -32.636 1.00 93.31 550 PHE A C 1
ATOM 4379 O O . PHE A 1 550 ? -23.348 9.191 -31.954 1.00 93.31 550 PHE A O 1
ATOM 4386 N N . VAL A 1 551 ? -22.466 8.627 -33.928 1.00 88.44 551 VAL A N 1
ATOM 4387 C CA . VAL A 1 551 ? -23.732 8.506 -34.657 1.00 88.44 551 VAL A CA 1
ATOM 4388 C C . VAL A 1 551 ? -23.961 7.042 -35.000 1.00 88.44 551 VAL A C 1
ATOM 4390 O O . VAL A 1 551 ? -23.122 6.417 -35.630 1.00 88.44 551 VAL A O 1
ATOM 4393 N N . LEU A 1 552 ? -25.105 6.484 -34.613 1.00 85.31 552 LEU A N 1
ATOM 4394 C CA . LEU A 1 552 ? -25.504 5.123 -34.969 1.00 85.31 552 LEU A CA 1
ATOM 4395 C C . LEU A 1 552 ? -26.833 5.170 -35.710 1.00 85.31 552 LEU A C 1
ATOM 4397 O O . LEU A 1 552 ? -27.829 5.640 -35.158 1.00 85.31 552 LEU A O 1
ATOM 4401 N N . ASN A 1 553 ? -26.861 4.688 -36.955 1.00 82.00 553 ASN A N 1
ATOM 4402 C CA . ASN A 1 553 ? -28.061 4.717 -37.805 1.00 82.00 553 ASN A CA 1
ATOM 4403 C C . ASN A 1 553 ? -28.702 6.122 -37.903 1.00 82.00 553 ASN A C 1
ATOM 4405 O O . ASN A 1 553 ? -29.923 6.266 -37.863 1.00 82.00 553 ASN A O 1
ATOM 4409 N N . GLY A 1 554 ? -27.877 7.173 -37.972 1.00 82.25 554 GLY A N 1
ATOM 4410 C CA . GLY A 1 554 ? -28.322 8.571 -38.034 1.00 82.25 554 GLY A CA 1
ATOM 4411 C C . GLY A 1 554 ? -28.737 9.199 -36.694 1.00 82.25 554 GLY A C 1
ATOM 4412 O O . GLY A 1 554 ? -29.061 10.385 -36.662 1.00 82.25 554 GLY A O 1
ATOM 4413 N N . ALA A 1 555 ? -28.710 8.454 -35.582 1.00 84.12 555 ALA A N 1
ATOM 4414 C CA . ALA A 1 555 ? -28.984 8.979 -34.245 1.00 84.12 555 ALA A CA 1
ATOM 4415 C C . ALA A 1 555 ? -27.682 9.234 -33.473 1.00 84.12 555 ALA A C 1
ATOM 4417 O O . ALA A 1 555 ? -26.881 8.321 -33.275 1.00 84.12 555 ALA A O 1
ATOM 4418 N N . LYS A 1 556 ? -27.488 10.468 -32.995 1.00 92.94 556 LYS A N 1
ATOM 4419 C CA . LYS A 1 556 ? -26.348 10.818 -32.140 1.00 92.94 556 LYS A CA 1
ATOM 4420 C C . LYS A 1 556 ? -26.524 10.220 -30.740 1.00 92.94 556 LYS A C 1
ATOM 4422 O O . LYS A 1 556 ? -27.572 10.384 -30.115 1.00 92.94 556 LYS A O 1
ATOM 4427 N N . LYS A 1 557 ? -25.484 9.558 -30.248 1.00 88.75 557 LYS A N 1
ATOM 4428 C CA . LYS A 1 557 ? -25.343 9.007 -28.901 1.00 88.75 557 LYS A CA 1
ATOM 4429 C C . LYS A 1 557 ? -24.258 9.782 -28.162 1.00 88.75 557 LYS A C 1
ATOM 4431 O O . LYS A 1 557 ? -23.171 9.971 -28.699 1.00 88.75 557 LYS A O 1
ATOM 4436 N N . GLU A 1 558 ? -24.557 10.235 -26.949 1.00 90.25 558 GLU A N 1
ATOM 4437 C CA . GLU A 1 558 ? -23.635 10.981 -26.083 1.00 90.25 558 GLU A CA 1
ATOM 4438 C C . GLU A 1 558 ? -23.438 10.217 -24.773 1.00 90.25 558 GLU A C 1
ATOM 4440 O O . GLU A 1 558 ? -24.384 9.623 -24.256 1.00 90.25 558 GLU A O 1
ATOM 4445 N N . GLY A 1 559 ? -22.208 10.192 -24.266 1.00 88.31 559 GLY A N 1
ATOM 4446 C CA . GLY A 1 559 ? -21.844 9.387 -23.104 1.00 88.31 559 GLY A CA 1
ATOM 4447 C C . GLY A 1 559 ? -20.334 9.339 -22.917 1.00 88.31 559 GLY A C 1
ATOM 4448 O O . GLY A 1 559 ? -19.645 10.321 -23.179 1.00 88.31 559 GLY A O 1
ATOM 4449 N N . PHE A 1 560 ? -19.816 8.199 -22.484 1.00 85.31 560 PHE A N 1
ATOM 4450 C CA . PHE A 1 560 ? -18.396 7.959 -22.255 1.00 85.31 560 PHE A CA 1
ATOM 4451 C C . PHE A 1 560 ? -17.876 6.945 -23.262 1.00 85.31 560 PHE A C 1
ATOM 4453 O O . PHE A 1 560 ? -18.470 5.880 -23.400 1.00 85.31 560 PHE A O 1
ATOM 4460 N N . ILE A 1 561 ? -16.770 7.256 -23.934 1.00 87.00 561 ILE A N 1
ATOM 4461 C CA . ILE A 1 561 ? -16.149 6.421 -24.967 1.00 87.00 561 ILE A CA 1
ATOM 4462 C C . ILE A 1 561 ? -14.733 6.030 -24.550 1.00 87.00 561 ILE A C 1
ATOM 4464 O O . ILE A 1 561 ? -14.023 6.857 -23.978 1.00 87.00 561 ILE A O 1
ATOM 4468 N N . ALA A 1 562 ? -14.329 4.794 -24.856 1.00 85.56 562 ALA A N 1
ATOM 4469 C CA . ALA A 1 562 ? -12.957 4.294 -24.733 1.00 85.56 562 ALA A CA 1
ATOM 4470 C C . ALA A 1 562 ? -12.592 3.398 -25.932 1.00 85.56 562 ALA A C 1
ATOM 4472 O O . ALA A 1 562 ? -13.363 2.512 -26.297 1.00 85.56 562 ALA A O 1
ATOM 4473 N N . TYR A 1 563 ? -11.418 3.584 -26.538 1.00 84.00 563 TYR A N 1
ATOM 4474 C CA . TYR A 1 563 ? -10.964 2.790 -27.691 1.00 84.00 563 TYR A CA 1
ATOM 4475 C C . TYR A 1 563 ? -10.228 1.503 -27.282 1.00 84.00 563 TYR A C 1
ATOM 4477 O O . TYR A 1 563 ? -9.537 1.457 -26.263 1.00 84.00 563 TYR A O 1
ATOM 4485 N N . THR A 1 564 ? -10.344 0.439 -28.088 1.00 68.81 564 THR A N 1
ATOM 4486 C CA . THR A 1 564 ? -9.853 -0.901 -27.705 1.00 68.81 564 THR A CA 1
ATOM 4487 C C . THR A 1 564 ? -8.395 -1.214 -28.088 1.00 68.81 564 THR A C 1
ATOM 4489 O O . THR A 1 564 ? -7.829 -2.151 -27.519 1.00 68.81 564 THR A O 1
ATOM 4492 N N . LYS A 1 565 ? -7.753 -0.489 -29.024 1.00 68.50 565 LYS A N 1
ATOM 4493 C CA . LYS A 1 565 ? -6.404 -0.812 -29.558 1.00 68.50 565 LYS A CA 1
ATOM 4494 C C . LYS A 1 565 ? -5.487 0.405 -29.764 1.00 68.50 565 LYS A C 1
ATOM 4496 O O . LYS A 1 565 ? -5.945 1.539 -29.779 1.00 68.50 565 LYS A O 1
ATOM 4501 N N . ASN A 1 566 ? -4.184 0.120 -29.906 1.00 52.34 566 ASN A N 1
ATOM 4502 C CA . ASN A 1 566 ? -3.105 1.082 -30.160 1.00 52.34 566 ASN A CA 1
ATOM 4503 C C . ASN A 1 566 ? -3.159 1.591 -31.616 1.00 52.34 566 ASN A C 1
ATOM 4505 O O . ASN A 1 566 ? -3.320 0.794 -32.539 1.00 52.34 566 ASN A O 1
ATOM 4509 N N . ILE A 1 567 ? -3.031 2.903 -31.808 1.00 50.09 567 ILE A N 1
ATOM 4510 C CA . ILE A 1 567 ? -3.485 3.625 -33.016 1.00 50.09 567 ILE A CA 1
ATOM 4511 C C . ILE A 1 567 ? -2.485 3.628 -34.180 1.00 50.09 567 ILE A C 1
ATOM 4513 O O . ILE A 1 567 ? -2.815 4.028 -35.293 1.00 50.09 567 ILE A O 1
ATOM 4517 N N . GLU A 1 568 ? -1.296 3.067 -33.983 1.00 48.41 568 GLU A N 1
ATOM 4518 C CA . GLU A 1 568 ? -0.260 3.003 -35.021 1.00 48.41 568 GLU A CA 1
ATOM 4519 C C . GLU A 1 568 ? -0.651 2.157 -36.253 1.00 48.41 568 GLU A C 1
ATOM 4521 O O . GLU A 1 568 ? -0.005 2.266 -37.290 1.00 48.41 568 GLU A O 1
ATOM 4526 N N . ALA A 1 569 ? -1.724 1.357 -36.180 1.00 44.69 569 ALA A N 1
ATOM 4527 C CA . ALA A 1 569 ? -2.183 0.498 -37.278 1.00 44.69 569 ALA A CA 1
ATOM 4528 C C . ALA A 1 569 ? -3.378 1.042 -38.092 1.00 44.69 569 ALA A C 1
ATOM 4530 O O . ALA A 1 569 ? -3.825 0.365 -39.009 1.00 44.69 569 ALA A O 1
ATOM 4531 N N . GLY A 1 570 ? -3.911 2.231 -37.788 1.00 46.84 570 GLY A N 1
ATOM 4532 C CA . GLY A 1 570 ? -4.982 2.853 -38.589 1.00 46.84 570 GLY A CA 1
ATOM 4533 C C . GLY A 1 570 ? -6.399 2.270 -38.440 1.00 46.84 570 GLY A C 1
ATOM 4534 O O . GLY A 1 570 ? -7.337 2.880 -38.943 1.00 46.84 570 GLY A O 1
ATOM 4535 N N . ASP A 1 571 ? -6.589 1.175 -37.698 1.00 51.00 571 ASP A N 1
ATOM 4536 C CA . ASP A 1 571 ? -7.900 0.528 -37.528 1.00 51.00 571 ASP A CA 1
ATOM 4537 C C . ASP A 1 571 ? -8.527 0.828 -36.149 1.00 51.00 571 ASP A C 1
ATOM 4539 O O . ASP A 1 571 ? -8.433 0.041 -35.202 1.00 51.00 571 ASP A O 1
ATOM 4543 N N . GLU A 1 572 ? -9.211 1.971 -36.024 1.00 57.44 572 GLU A N 1
ATOM 4544 C CA . GLU A 1 572 ? -10.093 2.294 -34.883 1.00 57.44 572 GLU A CA 1
ATOM 4545 C C . GLU A 1 572 ? -11.491 1.665 -35.041 1.00 57.44 572 GLU A C 1
ATOM 4547 O O . GLU A 1 572 ? -12.518 2.336 -34.903 1.00 57.44 572 GLU A O 1
ATOM 4552 N N . ASP A 1 573 ? -11.559 0.376 -35.364 1.00 69.31 573 ASP A N 1
ATOM 4553 C CA . ASP A 1 573 ? -12.832 -0.251 -35.728 1.00 69.31 573 ASP A CA 1
ATOM 4554 C C . ASP A 1 573 ? -13.739 -0.568 -34.538 1.00 69.31 573 ASP A C 1
ATOM 4556 O O . ASP A 1 573 ? -14.916 -0.842 -34.756 1.00 69.31 573 ASP A O 1
ATOM 4560 N N . VAL A 1 574 ? -13.240 -0.508 -33.295 1.00 77.62 574 VAL A N 1
ATOM 4561 C CA . VAL A 1 574 ? -13.992 -0.890 -32.087 1.00 77.62 574 VAL A CA 1
ATOM 4562 C C . VAL A 1 574 ? -13.807 0.128 -30.960 1.00 77.62 574 VAL A C 1
ATOM 4564 O O . VAL A 1 574 ? -12.687 0.550 -30.658 1.00 77.62 574 VAL A O 1
ATOM 4567 N N . PHE A 1 575 ? -14.904 0.483 -30.292 1.00 84.31 575 PHE A N 1
ATOM 4568 C CA . PHE A 1 575 ? -14.895 1.306 -29.083 1.00 84.31 575 PHE A CA 1
ATOM 4569 C C . PHE A 1 575 ? -15.955 0.843 -28.081 1.00 84.31 575 PHE A C 1
ATOM 4571 O O . PHE A 1 575 ? -17.003 0.300 -28.435 1.00 84.31 575 PHE A O 1
ATOM 4578 N N . PHE A 1 576 ? -15.674 1.069 -26.805 1.00 86.69 576 PHE A N 1
ATOM 4579 C CA . PHE A 1 576 ? -16.624 0.921 -25.717 1.00 86.69 576 PHE A CA 1
ATOM 4580 C C . PHE A 1 576 ? -17.405 2.217 -25.536 1.00 86.69 576 PHE A C 1
ATOM 4582 O O . PHE A 1 576 ? -16.834 3.301 -25.646 1.00 86.69 576 PHE A O 1
ATOM 4589 N N . PHE A 1 577 ? -18.689 2.111 -25.210 1.00 87.62 577 PHE A N 1
ATOM 4590 C CA . PHE A 1 577 ? -19.544 3.248 -24.899 1.00 87.62 577 PHE A CA 1
ATOM 4591 C C . PHE A 1 577 ? -20.457 2.956 -23.716 1.00 87.62 577 PHE A C 1
ATOM 4593 O O . PHE A 1 577 ? -21.083 1.900 -23.658 1.00 87.62 577 PHE A O 1
ATOM 4600 N N . SER A 1 578 ? -20.611 3.929 -22.829 1.00 85.19 578 SER A N 1
ATOM 4601 C CA . SER A 1 578 ? -21.640 3.915 -21.794 1.00 85.19 578 SER A CA 1
ATOM 4602 C C . SER A 1 578 ? -22.380 5.246 -21.760 1.00 85.19 578 SER A C 1
ATOM 4604 O O . SER A 1 578 ? -21.758 6.300 -21.869 1.00 85.19 578 SER A O 1
ATOM 4606 N N . GLU A 1 579 ? -23.700 5.221 -21.570 1.00 81.50 579 GLU A N 1
ATOM 4607 C CA . GLU A 1 579 ? -24.517 6.443 -21.460 1.00 81.50 579 GLU A CA 1
ATOM 4608 C C . GLU A 1 579 ? -24.220 7.228 -20.162 1.00 81.50 579 GLU A C 1
ATOM 4610 O O . GLU A 1 579 ? -24.471 8.429 -20.087 1.00 81.50 579 GLU A O 1
ATOM 4615 N N . SER A 1 580 ? -23.649 6.573 -19.146 1.00 78.00 580 SER A N 1
ATOM 4616 C CA . SER A 1 580 ? -23.240 7.172 -17.867 1.00 78.00 580 SER A CA 1
ATOM 4617 C C . SER A 1 580 ? -22.053 6.422 -17.248 1.00 78.00 580 SER A C 1
ATOM 4619 O O . SER A 1 580 ? -21.743 5.313 -17.667 1.00 78.00 580 SER A O 1
ATOM 4621 N N . GLU A 1 581 ? -21.380 6.991 -16.246 1.00 62.66 581 GLU A N 1
ATOM 4622 C CA . GLU A 1 581 ? -20.186 6.387 -15.621 1.00 62.66 581 GLU A CA 1
ATOM 4623 C C . GLU A 1 581 ? -20.464 5.019 -14.965 1.00 62.66 581 GLU A C 1
ATOM 4625 O O . GLU A 1 581 ? -19.710 4.067 -15.140 1.00 62.66 581 GLU A O 1
ATOM 4630 N N . ASP A 1 582 ? -21.616 4.880 -14.306 1.00 61.12 582 ASP A N 1
ATOM 4631 C CA . ASP A 1 582 ? -22.097 3.606 -13.749 1.00 61.12 582 ASP A CA 1
ATOM 4632 C C . ASP A 1 582 ? -22.955 2.801 -14.743 1.00 61.12 582 ASP A C 1
ATOM 4634 O O . ASP A 1 582 ? -23.480 1.732 -14.420 1.00 61.12 582 ASP A O 1
ATOM 4638 N N . GLY A 1 583 ? -23.149 3.349 -15.941 1.00 67.69 583 GLY A N 1
ATOM 4639 C CA . GLY A 1 583 ? -23.983 2.774 -16.979 1.00 67.69 583 GLY A CA 1
ATOM 4640 C C . GLY A 1 583 ? -23.393 1.494 -17.553 1.00 67.69 583 GLY A C 1
ATOM 4641 O O . GLY A 1 583 ? -22.224 1.151 -17.355 1.00 67.69 583 GLY A O 1
ATOM 4642 N N . LEU A 1 584 ? -24.240 0.781 -18.288 1.00 71.12 584 LEU A N 1
ATOM 4643 C CA . LEU A 1 584 ? -23.815 -0.415 -18.990 1.00 71.12 584 LEU A CA 1
ATOM 4644 C C . LEU A 1 584 ? -22.893 -0.037 -20.150 1.00 71.12 584 LEU A C 1
ATOM 4646 O O . LEU A 1 584 ? -23.253 0.749 -21.032 1.00 71.12 584 LEU A O 1
ATOM 4650 N N . VAL A 1 585 ? -21.719 -0.650 -20.158 1.00 76.19 585 VAL A N 1
ATOM 4651 C CA . VAL A 1 585 ? -20.758 -0.582 -21.242 1.00 76.19 585 VAL A CA 1
ATOM 4652 C C . VAL A 1 585 ? -21.241 -1.469 -22.378 1.00 76.19 585 VAL A C 1
ATOM 4654 O O . VAL A 1 585 ? -21.456 -2.669 -22.228 1.00 76.19 585 VAL A O 1
ATOM 4657 N N . ASN A 1 586 ? -21.369 -0.852 -23.539 1.00 77.06 586 ASN A N 1
ATOM 4658 C CA . ASN A 1 586 ? -21.690 -1.479 -24.804 1.00 77.06 586 ASN A CA 1
ATOM 4659 C C . ASN A 1 586 ? -20.460 -1.418 -25.712 1.00 77.06 586 ASN A C 1
ATOM 4661 O O . ASN A 1 586 ? -19.678 -0.470 -25.646 1.00 77.06 586 ASN A O 1
ATOM 4665 N N . VAL A 1 587 ? -20.297 -2.417 -26.574 1.00 79.38 587 VAL A N 1
ATOM 4666 C CA . VAL A 1 587 ? -19.231 -2.449 -27.583 1.00 79.38 587 VAL A CA 1
ATOM 4667 C C . VAL A 1 587 ? -19.830 -2.056 -28.926 1.00 79.38 587 VAL A C 1
ATOM 4669 O O . VAL A 1 587 ? -20.821 -2.649 -29.351 1.00 79.38 587 VAL A O 1
ATOM 4672 N N . TYR A 1 588 ? -19.228 -1.080 -29.596 1.00 79.19 588 TYR A N 1
ATOM 4673 C CA . TYR A 1 588 ? -19.636 -0.631 -30.923 1.00 79.19 588 TYR A CA 1
ATOM 4674 C C . TYR A 1 588 ? -18.499 -0.777 -31.921 1.00 79.19 588 TYR A C 1
ATOM 4676 O O . TYR A 1 588 ? -17.322 -0.688 -31.568 1.00 79.19 588 TYR A O 1
ATOM 4684 N N . TYR A 1 589 ? -18.888 -0.977 -33.180 1.00 77.19 589 TYR A N 1
ATOM 4685 C CA . TYR A 1 589 ? -17.977 -1.171 -34.296 1.00 77.19 589 TYR A CA 1
ATOM 4686 C C . TYR A 1 589 ? -18.217 -0.096 -35.352 1.00 77.19 589 TYR A C 1
ATOM 4688 O O . TYR A 1 589 ? -19.352 0.042 -35.820 1.00 77.19 589 TYR A O 1
ATOM 4696 N N . LYS A 1 590 ? -17.173 0.634 -35.770 1.00 76.31 590 LYS A N 1
ATOM 4697 C CA . LYS A 1 590 ? -17.301 1.633 -36.850 1.00 76.31 590 LYS A CA 1
ATOM 4698 C C . LYS A 1 590 ? -17.787 0.978 -38.145 1.00 76.31 590 LYS A C 1
ATOM 4700 O O . LYS A 1 590 ? -18.736 1.450 -38.768 1.00 76.31 590 LYS A O 1
ATOM 4705 N N . SER A 1 591 ? -17.248 -0.200 -38.461 1.00 70.81 591 SER A N 1
ATOM 4706 C CA . SER A 1 591 ? -17.643 -1.030 -39.610 1.00 70.81 591 SER A CA 1
ATOM 4707 C C . SER A 1 591 ? -19.117 -1.473 -39.627 1.00 70.81 591 SER A C 1
ATOM 4709 O O . SER A 1 591 ? -19.609 -1.927 -40.660 1.00 70.81 591 SER A O 1
ATOM 4711 N N . LYS A 1 592 ? -19.854 -1.327 -38.517 1.00 66.88 592 LYS A N 1
ATOM 4712 C CA . LYS A 1 592 ? -21.280 -1.683 -38.398 1.00 66.88 592 LYS A CA 1
ATOM 4713 C C . LYS A 1 592 ? -22.195 -0.452 -38.293 1.00 66.88 592 LYS A C 1
ATOM 4715 O O . LYS A 1 592 ? -23.292 -0.548 -37.746 1.00 66.88 592 LYS A O 1
ATOM 4720 N N . GLY A 1 593 ? -21.767 0.691 -38.838 1.00 74.56 593 GLY A N 1
ATOM 4721 C CA . GLY A 1 593 ? -22.594 1.898 -38.978 1.00 74.56 593 GLY A CA 1
ATOM 4722 C C . GLY A 1 593 ? -22.515 2.877 -37.805 1.00 74.56 593 GLY A C 1
ATOM 4723 O O . GLY A 1 593 ? -23.388 3.737 -37.678 1.00 74.56 593 GLY A O 1
ATOM 4724 N N . ALA A 1 594 ? -21.502 2.736 -36.940 1.00 81.81 594 ALA A N 1
ATOM 4725 C CA . ALA A 1 594 ? -21.140 3.764 -35.972 1.00 81.81 594 ALA A CA 1
ATOM 4726 C C . ALA A 1 594 ? -20.188 4.778 -36.633 1.00 81.81 594 ALA A C 1
ATOM 4728 O O . ALA A 1 594 ? -19.024 4.483 -36.893 1.00 81.81 594 ALA A O 1
ATOM 4729 N N . GLU A 1 595 ? -20.689 5.973 -36.908 1.00 87.12 595 GLU A N 1
ATOM 4730 C CA . GLU A 1 595 ? -19.980 7.065 -37.577 1.00 87.12 595 GLU A CA 1
ATOM 4731 C C . GLU A 1 595 ? -19.677 8.200 -36.583 1.00 87.12 595 GLU A C 1
ATOM 4733 O O . GLU A 1 595 ? -20.184 8.206 -35.461 1.00 87.12 595 GLU A O 1
ATOM 4738 N N . ASP A 1 596 ? -18.825 9.155 -36.968 1.00 89.19 596 ASP A N 1
ATOM 4739 C CA . ASP A 1 596 ? -18.526 10.373 -36.191 1.00 89.19 596 ASP A CA 1
ATOM 4740 C C . ASP A 1 596 ? -18.156 10.138 -34.712 1.00 89.19 596 ASP A C 1
ATOM 4742 O O . ASP A 1 596 ? -18.528 10.906 -33.820 1.00 89.19 596 ASP A O 1
ATOM 4746 N N . VAL A 1 597 ? -17.424 9.057 -34.434 1.00 88.25 597 VAL A N 1
ATOM 4747 C CA . VAL A 1 597 ? -16.975 8.728 -33.076 1.00 88.25 597 VAL A CA 1
ATOM 4748 C C . VAL A 1 597 ? -15.978 9.789 -32.600 1.00 88.25 597 VAL A C 1
ATOM 4750 O O . VAL A 1 597 ? -14.945 10.025 -33.222 1.00 88.25 597 VAL A O 1
ATOM 4753 N N . THR A 1 598 ? -16.284 10.433 -31.481 1.00 89.12 598 THR A N 1
ATOM 4754 C CA . THR A 1 598 ? -15.526 11.534 -30.882 1.00 89.12 598 THR A CA 1
ATOM 4755 C C . THR A 1 598 ? -15.313 11.266 -29.407 1.00 89.12 598 THR A C 1
ATOM 4757 O O . THR A 1 598 ? -16.222 10.833 -28.707 1.00 89.12 598 THR A O 1
ATOM 4760 N N . GLN A 1 599 ? -14.120 11.569 -28.916 1.00 86.69 599 GLN A N 1
ATOM 4761 C CA . GLN A 1 599 ? -13.753 11.407 -27.517 1.00 86.69 599 GLN A CA 1
ATOM 4762 C C . GLN A 1 599 ? -13.045 12.685 -27.059 1.00 86.69 599 GLN A C 1
ATOM 4764 O O . GLN A 1 599 ? -12.076 13.127 -27.673 1.00 86.69 599 GLN A O 1
ATOM 4769 N N . LEU A 1 600 ? -13.565 13.320 -26.014 1.00 79.62 600 LEU A N 1
ATOM 4770 C CA . LEU A 1 600 ? -13.093 14.598 -25.491 1.00 79.62 600 LEU A CA 1
ATOM 4771 C C . LEU A 1 600 ? -11.989 14.357 -24.463 1.00 79.62 600 LEU A C 1
ATOM 4773 O O . LEU A 1 600 ? -12.243 14.273 -23.263 1.00 79.62 600 LEU A O 1
ATOM 4777 N N . ILE A 1 601 ? -10.752 14.270 -24.941 1.00 73.25 601 ILE A N 1
ATOM 4778 C CA . ILE A 1 601 ? -9.574 14.130 -24.083 1.00 73.25 601 ILE A CA 1
ATOM 4779 C C . ILE A 1 601 ? -9.048 15.519 -23.755 1.00 73.25 601 ILE A C 1
ATOM 4781 O O . ILE A 1 601 ? -8.528 16.232 -24.612 1.00 73.25 601 ILE A O 1
ATOM 4785 N N . ALA A 1 602 ? -9.200 15.926 -22.502 1.00 52.53 602 ALA A N 1
ATOM 4786 C CA . ALA A 1 602 ? -8.880 17.279 -22.089 1.00 52.53 602 ALA A CA 1
ATOM 4787 C C . ALA A 1 602 ? -7.429 17.379 -21.571 1.00 52.53 602 ALA A C 1
ATOM 4789 O O . ALA A 1 602 ? -7.155 17.266 -20.376 1.00 52.53 602 ALA A O 1
ATOM 4790 N N . GLY A 1 603 ? -6.501 17.637 -22.493 1.00 51.06 603 GLY A N 1
ATOM 4791 C CA . GLY A 1 603 ? -5.118 18.055 -22.246 1.00 51.06 603 GLY A CA 1
ATOM 4792 C C . GLY A 1 603 ? -4.661 19.020 -23.349 1.00 51.06 603 GLY A C 1
ATOM 4793 O O . GLY A 1 603 ? -5.297 19.070 -24.403 1.00 51.06 603 GLY A O 1
ATOM 4794 N N . PRO A 1 604 ? -3.610 19.837 -23.148 1.00 39.94 604 PRO A N 1
ATOM 4795 C CA . PRO A 1 604 ? -3.010 20.539 -24.275 1.00 39.94 604 PRO A CA 1
ATOM 4796 C C . PRO A 1 604 ? -2.561 19.478 -25.285 1.00 39.94 604 PRO A C 1
ATOM 4798 O O . PRO A 1 604 ? -1.772 18.610 -24.922 1.00 39.94 604 PRO A O 1
ATOM 4801 N N . ASN A 1 605 ? -3.068 19.541 -26.520 1.00 38.66 605 ASN A N 1
ATOM 4802 C CA . ASN A 1 605 ? -2.452 18.858 -27.654 1.00 38.66 605 ASN A CA 1
ATOM 4803 C C . ASN A 1 605 ? -1.013 19.370 -27.738 1.00 38.66 605 ASN A C 1
ATOM 4805 O O . ASN A 1 605 ? -0.745 20.437 -28.289 1.00 38.66 605 ASN A O 1
ATOM 4809 N N . ILE A 1 606 ? -0.091 18.655 -27.106 1.00 38.22 606 ILE A N 1
ATOM 4810 C CA . ILE A 1 606 ? 1.310 18.739 -27.459 1.00 38.22 606 ILE A CA 1
ATOM 4811 C C . ILE A 1 606 ? 1.370 17.887 -28.716 1.00 38.22 606 ILE A C 1
ATOM 4813 O O . ILE A 1 606 ? 1.372 16.665 -28.627 1.00 38.22 606 ILE A O 1
ATOM 4817 N N . ASP A 1 607 ? 1.284 18.534 -29.876 1.00 33.97 607 ASP A N 1
ATOM 4818 C CA . ASP A 1 607 ? 1.626 17.909 -31.149 1.00 33.97 607 ASP A CA 1
ATOM 4819 C C . ASP A 1 607 ? 3.016 17.272 -30.994 1.00 33.97 607 ASP A C 1
ATOM 4821 O O . ASP A 1 607 ? 4.042 17.953 -31.051 1.00 33.97 607 ASP A O 1
ATOM 4825 N N . GLU A 1 608 ? 3.063 15.956 -30.785 1.00 37.81 608 GLU A N 1
ATOM 4826 C CA . GLU A 1 608 ? 4.292 15.156 -30.866 1.00 37.81 608 GLU A CA 1
ATOM 4827 C C . GLU A 1 608 ? 4.801 15.041 -32.319 1.00 37.81 608 GLU A C 1
ATOM 4829 O O . GLU A 1 608 ? 5.813 14.406 -32.589 1.00 37.81 608 GLU A O 1
ATOM 4834 N N . THR A 1 609 ? 4.145 15.703 -33.276 1.00 34.19 609 THR A N 1
ATOM 4835 C CA . THR A 1 609 ? 4.492 15.709 -34.703 1.00 34.19 609 THR A CA 1
ATOM 4836 C C . THR A 1 609 ? 5.531 16.760 -35.102 1.00 34.19 609 THR A C 1
ATOM 4838 O O . THR A 1 609 ? 5.978 16.772 -36.249 1.00 34.19 609 THR A O 1
ATOM 4841 N N . ALA A 1 610 ? 6.006 17.608 -34.187 1.00 33.31 610 ALA A N 1
ATOM 4842 C CA . ALA A 1 610 ? 7.109 18.524 -34.479 1.00 33.31 610 ALA A CA 1
ATOM 4843 C C . ALA A 1 610 ? 8.482 17.859 -34.255 1.00 33.31 610 ALA A C 1
ATOM 4845 O O . ALA A 1 610 ? 9.216 18.240 -33.344 1.00 33.31 610 ALA A O 1
ATOM 4846 N N . GLY A 1 611 ? 8.844 16.884 -35.101 1.00 34.88 611 GLY A N 1
ATOM 4847 C CA . GLY A 1 611 ? 10.238 16.431 -35.189 1.00 34.88 611 GLY A CA 1
ATOM 4848 C C . GLY A 1 611 ? 10.521 14.997 -35.635 1.00 34.88 611 GLY A C 1
ATOM 4849 O O . GLY A 1 611 ? 11.477 14.422 -35.126 1.00 34.88 611 GLY A O 1
ATOM 4850 N N . SER A 1 612 ? 9.778 14.400 -36.572 1.00 32.62 612 SER A N 1
ATOM 4851 C CA . SER A 1 612 ? 10.331 13.261 -37.321 1.00 32.62 612 SER A CA 1
ATOM 4852 C C . SER A 1 612 ? 11.171 13.805 -38.478 1.00 32.62 612 SER A C 1
ATOM 4854 O O . SER A 1 612 ? 10.670 14.022 -39.583 1.00 32.62 612 SER A O 1
ATOM 4856 N N . GLU A 1 613 ? 12.443 14.098 -38.201 1.00 34.06 613 GLU A N 1
ATOM 4857 C CA . GLU A 1 613 ? 13.451 14.177 -39.258 1.00 34.06 613 GLU A CA 1
ATOM 4858 C C . GLU A 1 613 ? 13.390 12.871 -40.063 1.00 34.06 613 GLU A C 1
ATOM 4860 O O . GLU A 1 613 ? 13.329 11.788 -39.480 1.00 34.06 613 GLU A O 1
ATOM 4865 N N . GLU A 1 614 ? 13.369 12.971 -41.393 1.00 35.06 614 GLU A N 1
ATOM 4866 C CA . GLU A 1 614 ? 13.563 11.826 -42.281 1.00 35.06 614 GLU A CA 1
ATOM 4867 C C . GLU A 1 614 ? 14.812 11.060 -41.819 1.00 35.06 614 GLU A C 1
ATOM 4869 O O . GLU A 1 614 ? 15.935 11.569 -41.899 1.00 35.06 614 GLU A O 1
ATOM 4874 N N . GLU A 1 615 ? 14.620 9.844 -41.295 1.00 37.94 615 GLU A N 1
ATOM 4875 C CA . GLU A 1 615 ? 15.715 8.924 -41.012 1.00 37.94 615 GLU A CA 1
ATOM 4876 C C . GLU A 1 615 ? 16.511 8.743 -42.309 1.00 37.94 615 GLU A C 1
ATOM 4878 O O . GLU A 1 615 ? 16.049 8.134 -43.275 1.00 37.94 615 GLU A O 1
ATOM 4883 N N . ASN A 1 616 ? 17.725 9.294 -42.331 1.00 40.44 616 ASN A N 1
ATOM 4884 C CA . ASN A 1 616 ? 18.729 9.005 -43.344 1.00 40.44 616 ASN A CA 1
ATOM 4885 C C . ASN A 1 616 ? 18.995 7.491 -43.342 1.00 40.44 616 ASN A C 1
ATOM 4887 O O . ASN A 1 616 ? 19.836 7.012 -42.578 1.00 40.44 616 ASN A O 1
ATOM 4891 N N . SER A 1 617 ? 18.285 6.739 -44.184 1.00 44.00 617 SER A N 1
ATOM 4892 C CA . SER A 1 617 ? 18.473 5.297 -44.337 1.00 44.00 617 SER A CA 1
ATOM 4893 C C . SER A 1 617 ? 19.930 5.011 -44.705 1.00 44.00 617 SER A C 1
ATOM 4895 O O . SER A 1 617 ? 20.422 5.451 -45.751 1.00 44.00 617 SER A O 1
ATOM 4897 N N . ILE A 1 618 ? 20.642 4.301 -43.835 1.00 56.38 618 ILE A N 1
ATOM 4898 C CA . ILE A 1 618 ? 22.026 3.892 -44.070 1.00 56.38 618 ILE A CA 1
ATOM 4899 C C . ILE A 1 618 ? 21.996 2.726 -45.071 1.00 56.38 618 ILE A C 1
ATOM 4901 O O . ILE A 1 618 ? 21.222 1.791 -44.881 1.00 56.38 618 ILE A O 1
ATOM 4905 N N . PRO A 1 619 ? 22.818 2.732 -46.137 1.00 61.50 619 PRO A N 1
ATOM 4906 C CA . PRO A 1 619 ? 22.818 1.644 -47.108 1.00 61.50 619 PRO A CA 1
ATOM 4907 C C . PRO A 1 619 ? 23.151 0.297 -46.450 1.00 61.50 619 PRO A C 1
ATOM 4909 O O . PRO A 1 619 ? 24.089 0.191 -45.657 1.00 61.50 619 PRO A O 1
ATOM 4912 N N . LEU A 1 620 ? 22.393 -0.737 -46.828 1.00 59.97 620 LEU A N 1
ATOM 4913 C CA . LEU A 1 620 ? 22.614 -2.128 -46.431 1.00 59.97 620 LEU A CA 1
ATOM 4914 C C . LEU A 1 620 ? 24.057 -2.568 -46.732 1.00 59.97 620 LEU A C 1
ATOM 4916 O O . LEU A 1 620 ? 24.536 -2.416 -47.857 1.00 59.97 620 LEU A O 1
ATOM 4920 N N . SER A 1 621 ? 24.731 -3.173 -45.753 1.00 75.81 621 SER A N 1
ATOM 4921 C CA . SER A 1 621 ? 26.034 -3.823 -45.958 1.00 75.81 621 SER A CA 1
ATOM 4922 C C . SER A 1 621 ? 25.850 -5.280 -46.406 1.00 75.81 621 SER A C 1
ATOM 4924 O O . SER A 1 621 ? 25.010 -5.986 -45.851 1.00 75.81 621 SER A O 1
ATOM 4926 N N . GLY A 1 622 ? 26.604 -5.724 -47.419 1.00 79.06 622 GLY A N 1
ATOM 4927 C CA . GLY A 1 622 ? 26.507 -7.062 -48.028 1.00 79.06 622 GLY A CA 1
ATOM 4928 C C . GLY A 1 622 ? 26.489 -7.015 -49.566 1.00 79.06 622 GLY A C 1
ATOM 4929 O O . GLY A 1 622 ? 26.635 -5.929 -50.138 1.00 79.06 622 GLY A O 1
ATOM 4930 N N . PRO A 1 623 ? 26.292 -8.153 -50.263 1.00 88.56 623 PRO A N 1
ATOM 4931 C CA . PRO A 1 623 ? 25.870 -9.464 -49.748 1.00 88.56 623 PRO A CA 1
ATOM 4932 C C . PRO A 1 623 ? 26.999 -10.305 -49.124 1.00 88.56 623 PRO A C 1
ATOM 4934 O O . PRO A 1 623 ? 28.140 -10.242 -49.578 1.00 88.56 623 PRO A O 1
ATOM 4937 N N . TYR A 1 624 ? 26.659 -11.112 -48.115 1.00 94.00 624 TYR A N 1
ATOM 4938 C CA . TYR A 1 624 ? 27.540 -12.087 -47.461 1.00 94.00 624 TYR A CA 1
ATOM 4939 C C . TYR A 1 624 ? 26.911 -13.489 -47.495 1.00 94.00 624 TYR A C 1
ATOM 4941 O O . TYR A 1 624 ? 25.755 -13.611 -47.091 1.00 94.00 624 TYR A O 1
ATOM 4949 N N . PRO A 1 625 ? 27.626 -14.552 -47.898 1.00 94.88 625 PRO A N 1
ATOM 4950 C CA . PRO A 1 625 ? 27.083 -15.906 -47.841 1.00 94.88 625 PRO A CA 1
ATOM 4951 C C . PRO A 1 625 ? 26.878 -16.338 -46.381 1.00 94.88 625 PRO A C 1
ATOM 4953 O O . PRO A 1 625 ? 27.765 -16.169 -45.536 1.00 94.88 625 PRO A O 1
ATOM 4956 N N . GLY A 1 626 ? 25.707 -16.889 -46.067 1.00 96.25 626 GLY A N 1
ATOM 4957 C CA . GLY A 1 626 ? 25.360 -17.300 -44.710 1.00 96.25 626 GLY A CA 1
ATOM 4958 C C . GLY A 1 626 ? 23.991 -17.960 -44.589 1.00 96.25 626 GLY A C 1
ATOM 4959 O O . GLY A 1 626 ? 23.383 -18.353 -45.578 1.00 96.25 626 GLY A O 1
ATOM 4960 N N . HIS A 1 627 ? 23.488 -18.043 -43.359 1.00 96.38 627 HIS A N 1
ATOM 4961 C CA . HIS A 1 627 ? 22.130 -18.474 -43.057 1.00 96.38 627 HIS A CA 1
ATOM 4962 C C . HIS A 1 627 ? 21.481 -17.668 -41.939 1.00 96.38 627 HIS A C 1
ATOM 4964 O O . HIS A 1 627 ? 22.140 -17.084 -41.076 1.00 96.38 627 HIS A O 1
ATOM 4970 N N . VAL A 1 628 ? 20.155 -17.712 -41.918 1.00 96.25 628 VAL A N 1
ATOM 4971 C CA . VAL A 1 628 ? 19.337 -17.293 -40.777 1.00 96.25 628 VAL A CA 1
ATOM 4972 C C . VAL A 1 628 ? 18.732 -18.522 -40.103 1.00 96.25 628 VAL A C 1
ATOM 4974 O O . VAL A 1 628 ? 18.450 -19.518 -40.769 1.00 96.25 628 VAL A O 1
ATOM 4977 N N . VAL A 1 629 ? 18.530 -18.455 -38.789 1.00 94.75 629 VAL A N 1
ATOM 4978 C CA . VAL A 1 629 ? 17.812 -19.456 -37.994 1.00 94.75 629 VAL A CA 1
ATOM 4979 C C . VAL A 1 629 ? 16.594 -18.779 -37.392 1.00 94.75 629 VAL A C 1
ATOM 4981 O O . VAL A 1 629 ? 16.718 -17.799 -36.657 1.00 94.75 629 VAL A O 1
ATOM 4984 N N . THR A 1 630 ? 15.409 -19.286 -37.693 1.00 93.19 630 THR A N 1
ATOM 4985 C CA . THR A 1 630 ? 14.150 -18.789 -37.117 1.00 93.19 630 THR A CA 1
ATOM 4986 C C . THR A 1 630 ? 13.933 -19.338 -35.702 1.00 93.19 630 THR A C 1
ATOM 4988 O O . THR A 1 630 ? 14.610 -20.274 -35.266 1.00 93.19 630 THR A O 1
ATOM 4991 N N . TRP A 1 631 ? 12.967 -18.801 -34.954 1.00 86.38 631 TRP A N 1
ATOM 4992 C CA . TRP A 1 631 ? 12.614 -19.358 -33.635 1.00 86.38 631 TRP A CA 1
ATOM 4993 C C . TRP A 1 631 ? 12.036 -20.775 -33.694 1.00 86.38 631 TRP A C 1
ATOM 4995 O O . TRP A 1 631 ? 12.078 -21.479 -32.684 1.00 86.38 631 TRP A O 1
ATOM 5005 N N . SER A 1 632 ? 11.562 -21.218 -34.865 1.00 87.19 632 SER A N 1
ATOM 5006 C CA . SER A 1 632 ? 11.154 -22.607 -35.090 1.00 87.19 632 SER A CA 1
ATOM 5007 C C . SER A 1 632 ? 12.342 -23.573 -35.170 1.00 87.19 632 SER A C 1
ATOM 5009 O O . SER A 1 632 ? 12.165 -24.781 -35.020 1.00 87.19 632 SER A O 1
ATOM 5011 N N . GLY A 1 633 ? 13.556 -23.048 -35.365 1.00 89.25 633 GLY A N 1
ATOM 5012 C CA . GLY A 1 633 ? 14.761 -23.824 -35.640 1.00 89.25 633 GLY A CA 1
ATOM 5013 C C . GLY A 1 633 ? 15.040 -24.018 -37.131 1.00 89.25 633 GLY A C 1
ATOM 5014 O O . GLY A 1 633 ? 16.060 -24.620 -37.459 1.00 89.25 633 GLY A O 1
ATOM 5015 N N . ASP A 1 634 ? 14.194 -23.493 -38.029 1.00 94.00 634 ASP A N 1
ATOM 5016 C CA . ASP A 1 634 ? 14.429 -23.588 -39.472 1.00 94.00 634 ASP A CA 1
ATOM 5017 C C . ASP A 1 634 ? 15.644 -22.751 -39.873 1.00 94.00 634 ASP A C 1
ATOM 5019 O O . ASP A 1 634 ? 15.677 -21.539 -39.631 1.00 94.00 634 ASP A O 1
ATOM 5023 N N . GLN A 1 635 ? 16.615 -23.406 -40.513 1.00 96.44 635 GLN A N 1
ATOM 5024 C CA . GLN A 1 635 ? 17.816 -22.788 -41.063 1.00 96.44 635 GLN A CA 1
ATOM 5025 C C . GLN A 1 635 ? 17.637 -22.539 -42.564 1.00 96.44 635 GLN A C 1
ATOM 5027 O O . GLN A 1 635 ? 17.307 -23.457 -43.315 1.00 96.44 635 GLN A O 1
ATOM 5032 N N . GLN A 1 636 ? 17.869 -21.304 -43.009 1.00 96.31 636 GLN A N 1
ATOM 5033 C CA . GLN A 1 636 ? 17.760 -20.913 -44.417 1.00 96.31 636 GLN A CA 1
ATOM 5034 C C . GLN A 1 636 ? 19.077 -20.305 -44.897 1.00 96.31 636 GLN A C 1
ATOM 5036 O O . GLN A 1 636 ? 19.470 -19.247 -44.412 1.00 96.31 636 GLN A O 1
ATOM 5041 N N . GLU A 1 637 ? 19.737 -20.972 -45.844 1.00 97.25 637 GLU A N 1
ATOM 5042 C CA . GLU A 1 637 ? 20.971 -20.497 -46.483 1.00 97.25 637 GLU A CA 1
ATOM 5043 C C . GLU A 1 637 ? 20.671 -19.433 -47.551 1.00 97.25 637 GLU A C 1
ATOM 5045 O O . GLU A 1 637 ? 19.623 -19.471 -48.200 1.00 97.25 637 GLU A O 1
ATOM 5050 N N . GLY A 1 638 ? 21.595 -18.498 -47.763 1.00 95.88 638 GLY A N 1
ATOM 5051 C CA . GLY A 1 638 ? 21.498 -17.476 -48.800 1.00 95.88 638 GLY A CA 1
ATOM 5052 C C . GLY A 1 638 ? 22.492 -16.330 -48.620 1.00 95.88 638 GLY A C 1
ATOM 5053 O O . GLY A 1 638 ? 23.322 -16.317 -47.712 1.00 95.88 638 GLY A O 1
ATOM 5054 N N . ASP A 1 639 ? 22.385 -15.342 -49.498 1.00 96.31 639 ASP A N 1
ATOM 5055 C CA . ASP A 1 639 ? 23.159 -14.108 -49.433 1.00 96.31 639 ASP A CA 1
ATOM 5056 C C . ASP A 1 639 ? 22.480 -13.106 -48.494 1.00 96.31 639 ASP A C 1
ATOM 5058 O O . ASP A 1 639 ? 21.368 -12.641 -48.750 1.00 96.31 639 ASP A O 1
ATOM 5062 N N . ILE A 1 640 ? 23.163 -12.748 -47.411 1.00 94.62 640 ILE A N 1
ATOM 5063 C CA . ILE A 1 640 ? 22.669 -11.869 -46.354 1.00 94.62 640 ILE A CA 1
ATOM 5064 C C . ILE A 1 640 ? 23.133 -10.432 -46.594 1.00 94.62 640 ILE A C 1
ATOM 5066 O O . ILE A 1 640 ? 24.322 -10.157 -46.765 1.00 94.62 640 ILE A O 1
ATOM 5070 N N . LYS A 1 641 ? 22.194 -9.487 -46.550 1.00 93.56 641 LYS A N 1
ATOM 5071 C CA . LYS A 1 641 ? 22.458 -8.049 -46.423 1.00 93.56 641 LYS A CA 1
ATOM 5072 C C . LYS A 1 641 ? 21.861 -7.543 -45.116 1.00 93.56 641 LYS A C 1
ATOM 5074 O O . LYS A 1 641 ? 20.750 -7.924 -44.771 1.00 93.56 641 LYS A O 1
ATOM 5079 N N . VAL A 1 642 ? 22.571 -6.676 -44.406 1.00 89.06 642 VAL A N 1
ATOM 5080 C CA . VAL A 1 642 ? 22.148 -6.173 -43.088 1.00 89.06 642 VAL A CA 1
ATOM 5081 C C . VAL A 1 642 ? 22.145 -4.649 -43.037 1.00 89.06 642 VAL A C 1
ATOM 5083 O O . VAL A 1 642 ? 23.074 -4.005 -43.539 1.00 89.06 642 VAL A O 1
ATOM 5086 N N . GLU A 1 643 ? 21.110 -4.074 -42.422 1.00 85.19 643 GLU A N 1
ATOM 5087 C CA . GLU A 1 643 ? 20.963 -2.630 -42.194 1.00 85.19 643 GLU A CA 1
ATOM 5088 C C . GLU A 1 643 ? 21.451 -2.277 -40.794 1.00 85.19 643 GLU A C 1
ATOM 5090 O O . GLU A 1 643 ? 20.878 -2.712 -39.789 1.00 85.19 643 GLU A O 1
ATOM 5095 N N . GLN A 1 644 ? 22.520 -1.484 -40.720 1.00 79.25 644 GLN A N 1
ATOM 5096 C CA . GLN A 1 644 ? 22.986 -0.937 -39.450 1.00 79.25 644 GLN A CA 1
ATOM 5097 C C . GLN A 1 644 ? 22.060 0.188 -39.000 1.00 79.25 644 GLN A C 1
ATOM 5099 O O . GLN A 1 644 ? 21.786 1.105 -39.766 1.00 79.25 644 GLN A O 1
ATOM 5104 N N . ALA A 1 645 ? 21.656 0.161 -37.729 1.00 68.88 645 ALA A N 1
ATOM 5105 C CA . ALA A 1 645 ? 20.836 1.217 -37.132 1.00 68.88 645 ALA A CA 1
ATOM 5106 C C . ALA A 1 645 ? 21.539 2.584 -37.068 1.00 68.88 645 ALA A C 1
ATOM 5108 O O . ALA A 1 645 ? 20.892 3.621 -36.996 1.00 68.88 645 ALA A O 1
ATOM 5109 N N . ALA A 1 646 ? 22.873 2.589 -37.042 1.00 69.56 646 ALA A N 1
ATOM 5110 C CA . ALA A 1 646 ? 23.689 3.792 -36.999 1.00 69.56 646 ALA A CA 1
ATOM 5111 C C . ALA A 1 646 ? 25.037 3.533 -37.678 1.00 69.56 646 ALA A C 1
ATOM 5113 O O . ALA A 1 646 ? 25.522 2.401 -37.718 1.00 69.56 646 ALA A O 1
ATOM 5114 N N . LYS A 1 647 ? 25.679 4.588 -38.187 1.00 58.88 647 LYS A N 1
ATOM 5115 C CA . LYS A 1 647 ? 26.988 4.489 -38.842 1.00 58.88 647 LYS A CA 1
ATOM 5116 C C . LYS A 1 647 ? 28.030 4.001 -37.826 1.00 58.88 647 LYS A C 1
ATOM 5118 O O . LYS A 1 647 ? 28.416 4.756 -36.939 1.00 58.88 647 LYS A O 1
ATOM 5123 N N . GLY A 1 648 ? 28.480 2.750 -37.965 1.00 64.62 648 GLY A N 1
ATOM 5124 C CA . GLY A 1 648 ? 29.391 2.102 -37.010 1.00 64.62 648 GLY A CA 1
ATOM 5125 C C . GLY A 1 648 ? 28.695 1.340 -35.873 1.00 64.62 648 GLY A C 1
ATOM 5126 O O . GLY A 1 648 ? 29.347 1.016 -34.882 1.00 64.62 648 GLY A O 1
ATOM 5127 N N . GLY A 1 649 ? 27.392 1.068 -35.993 1.00 66.31 649 GLY A N 1
ATOM 5128 C CA . GLY A 1 649 ? 26.638 0.252 -35.044 1.00 66.31 649 GLY A CA 1
ATOM 5129 C C . GLY A 1 649 ? 27.064 -1.221 -35.060 1.00 66.31 649 GLY A C 1
ATOM 5130 O O . GLY A 1 649 ? 27.399 -1.778 -36.104 1.00 66.31 649 GLY A O 1
ATOM 5131 N N . TRP A 1 650 ? 27.035 -1.854 -33.886 1.00 75.06 650 TRP A N 1
ATOM 5132 C CA . TRP A 1 650 ? 27.386 -3.270 -33.666 1.00 75.06 650 TRP A CA 1
ATOM 5133 C C . TRP A 1 650 ? 26.164 -4.204 -33.726 1.00 75.06 650 TRP A C 1
ATOM 5135 O O . TRP A 1 650 ? 26.236 -5.355 -33.296 1.00 75.06 650 TRP A O 1
ATOM 5145 N N . PHE A 1 651 ? 25.034 -3.684 -34.202 1.00 85.44 651 PHE A N 1
ATOM 5146 C CA . PHE A 1 651 ? 23.748 -4.363 -34.260 1.00 85.44 651 PHE A CA 1
ATOM 5147 C C . PHE A 1 651 ? 22.967 -3.940 -35.507 1.00 85.44 651 PHE A C 1
ATOM 5149 O O . PHE A 1 651 ? 23.251 -2.898 -36.115 1.00 85.44 651 PHE A O 1
ATOM 5156 N N . PHE A 1 652 ? 21.986 -4.755 -35.883 1.00 86.12 652 PHE A N 1
ATOM 5157 C CA . PHE A 1 652 ? 21.168 -4.551 -37.077 1.00 86.12 652 PHE A CA 1
ATOM 5158 C C . PHE A 1 652 ? 19.681 -4.531 -36.747 1.00 86.12 652 PHE A C 1
ATOM 5160 O O . PHE A 1 652 ? 19.247 -5.180 -35.792 1.00 86.12 652 PHE A O 1
ATOM 5167 N N . ARG A 1 653 ? 18.918 -3.810 -37.577 1.00 83.62 653 ARG A N 1
ATOM 5168 C CA . ARG A 1 653 ? 17.448 -3.745 -37.491 1.00 83.62 653 ARG A CA 1
ATOM 5169 C C . ARG A 1 653 ? 16.720 -4.431 -38.642 1.00 83.62 653 ARG A C 1
ATOM 5171 O O . ARG A 1 653 ? 15.562 -4.808 -38.504 1.00 83.62 653 ARG A O 1
ATOM 5178 N N . ARG A 1 654 ? 17.387 -4.575 -39.789 1.00 87.81 654 ARG A N 1
ATOM 5179 C CA . ARG A 1 654 ? 16.831 -5.261 -40.959 1.00 87.81 654 ARG A CA 1
ATOM 5180 C C . ARG A 1 654 ? 17.847 -6.207 -41.563 1.00 87.81 654 ARG A C 1
ATOM 5182 O O . ARG A 1 654 ? 19.045 -5.907 -41.600 1.00 87.81 654 ARG A O 1
ATOM 5189 N N . VAL A 1 655 ? 17.360 -7.352 -42.018 1.00 91.12 655 VAL A N 1
ATOM 5190 C CA . VAL A 1 655 ? 18.163 -8.435 -42.582 1.00 91.12 655 VAL A CA 1
ATOM 5191 C C . VAL A 1 655 ? 17.467 -8.929 -43.839 1.00 91.12 655 VAL A C 1
ATOM 5193 O O . VAL A 1 655 ? 16.350 -9.425 -43.777 1.00 91.12 655 VAL A O 1
ATOM 5196 N N . ASN A 1 656 ? 18.139 -8.833 -44.979 1.00 93.81 656 ASN A N 1
ATOM 5197 C CA . ASN A 1 656 ? 17.643 -9.327 -46.255 1.00 93.81 656 ASN A CA 1
ATOM 5198 C C . ASN A 1 656 ? 18.396 -10.603 -46.610 1.00 93.81 656 ASN A C 1
ATOM 5200 O O . ASN A 1 656 ? 19.598 -10.553 -46.871 1.00 93.81 656 ASN A O 1
ATOM 5204 N N . LEU A 1 657 ? 17.693 -11.730 -46.639 1.00 95.50 657 LEU A N 1
ATOM 5205 C CA . LEU A 1 657 ? 18.214 -13.009 -47.110 1.00 95.50 657 LEU A CA 1
ATOM 5206 C C . LEU A 1 657 ? 17.806 -13.201 -48.567 1.00 95.50 657 LEU A C 1
ATOM 5208 O O . LEU A 1 657 ? 16.617 -13.218 -48.874 1.00 95.50 657 LEU A O 1
ATOM 5212 N N . THR A 1 658 ? 18.774 -13.374 -49.462 1.00 95.88 658 THR A N 1
ATOM 5213 C CA . THR A 1 658 ? 18.520 -13.710 -50.867 1.00 95.88 658 THR A CA 1
ATOM 5214 C C . THR A 1 658 ? 18.877 -15.167 -51.126 1.00 95.88 658 THR A C 1
ATOM 5216 O O . THR A 1 658 ? 20.042 -15.543 -51.032 1.00 95.88 658 THR A O 1
ATOM 5219 N N . ASN A 1 659 ? 17.892 -15.994 -51.467 1.00 95.00 659 ASN A N 1
ATOM 5220 C CA . ASN A 1 659 ? 18.079 -17.408 -51.789 1.00 95.00 659 ASN A CA 1
ATOM 5221 C C . ASN A 1 659 ? 17.432 -17.700 -53.148 1.00 95.00 659 ASN A C 1
ATOM 5223 O O . ASN A 1 659 ? 16.279 -17.352 -53.375 1.00 95.00 659 ASN A O 1
ATOM 5227 N N . ASN A 1 660 ? 18.185 -18.293 -54.080 1.00 92.94 660 ASN A N 1
ATOM 5228 C CA . ASN A 1 660 ? 17.725 -18.611 -55.440 1.00 92.94 660 ASN A CA 1
ATOM 5229 C C . ASN A 1 660 ? 17.107 -17.423 -56.213 1.00 92.94 660 ASN A C 1
ATOM 5231 O O . ASN A 1 660 ? 16.252 -17.613 -57.073 1.00 92.94 660 ASN A O 1
ATOM 5235 N N . GLY A 1 661 ? 17.558 -16.197 -55.928 1.00 90.81 661 GLY A N 1
ATOM 5236 C CA . GLY A 1 661 ? 17.063 -14.973 -56.566 1.00 90.81 661 GLY A CA 1
ATOM 5237 C C . GLY A 1 661 ? 15.834 -14.344 -55.900 1.00 90.81 661 GLY A C 1
ATOM 5238 O O . GLY A 1 661 ? 15.458 -13.240 -56.285 1.00 90.81 661 GLY A O 1
ATOM 5239 N N . GLU A 1 662 ? 15.251 -14.983 -54.884 1.00 93.19 662 GLU A N 1
ATOM 5240 C CA . GLU A 1 662 ? 14.187 -14.406 -54.059 1.00 93.19 662 GLU A CA 1
ATOM 5241 C C . GLU A 1 662 ? 14.788 -13.752 -52.813 1.00 93.19 662 GLU A C 1
ATOM 5243 O O . GLU A 1 662 ? 15.559 -14.380 -52.085 1.00 93.19 662 GLU A O 1
ATOM 5248 N N . THR A 1 663 ? 14.447 -12.486 -52.559 1.00 95.12 663 THR A N 1
ATOM 5249 C CA . THR A 1 663 ? 14.873 -11.759 -51.356 1.00 95.12 663 THR A CA 1
ATOM 5250 C C . THR A 1 663 ? 13.733 -11.718 -50.347 1.00 95.12 663 THR A C 1
ATOM 5252 O O . THR A 1 663 ? 12.680 -11.151 -50.631 1.00 95.12 663 THR A O 1
ATOM 5255 N N . LYS A 1 664 ? 13.961 -12.272 -49.155 1.00 94.75 664 LYS A N 1
ATOM 5256 C CA . LYS A 1 664 ? 13.086 -12.105 -47.994 1.00 94.75 664 LYS A CA 1
ATOM 5257 C C . LYS A 1 664 ? 13.707 -11.108 -47.019 1.00 94.75 664 LYS A C 1
ATOM 5259 O O . LYS A 1 664 ? 14.862 -11.262 -46.623 1.00 94.75 664 LYS A O 1
ATOM 5264 N N . GLU A 1 665 ? 12.930 -10.101 -46.646 1.00 93.19 665 GLU A N 1
ATOM 5265 C CA . GLU A 1 665 ? 13.278 -9.122 -45.619 1.00 93.19 665 GLU A CA 1
ATOM 5266 C C . GLU A 1 665 ? 12.771 -9.591 -44.252 1.00 93.19 665 GLU A C 1
ATOM 5268 O O . GLU A 1 665 ? 11.651 -10.088 -44.130 1.00 93.19 665 GLU A O 1
ATOM 5273 N N . TYR A 1 666 ? 13.619 -9.444 -43.241 1.00 90.19 666 TYR A N 1
ATOM 5274 C CA . TYR A 1 666 ? 13.336 -9.719 -41.840 1.00 90.19 666 TYR A CA 1
ATOM 5275 C C . TYR A 1 666 ? 13.550 -8.437 -41.038 1.00 90.19 666 TYR A C 1
ATOM 5277 O O . TYR A 1 666 ? 14.648 -7.867 -41.056 1.00 90.19 666 TYR A O 1
ATOM 5285 N N . GLY A 1 667 ? 12.505 -7.983 -40.346 1.00 84.31 667 GLY A N 1
ATOM 5286 C CA . GLY A 1 667 ? 12.548 -6.799 -39.492 1.00 84.31 667 GLY A CA 1
ATOM 5287 C C . GLY A 1 667 ? 12.895 -7.113 -38.033 1.00 84.31 667 GLY A C 1
ATOM 5288 O O . GLY A 1 667 ? 13.412 -8.178 -37.686 1.00 84.31 667 GLY A O 1
ATOM 5289 N N . ASN A 1 668 ? 12.549 -6.173 -37.150 1.00 77.38 668 ASN A N 1
ATOM 5290 C CA . ASN A 1 668 ? 12.662 -6.295 -35.689 1.00 77.38 668 ASN A CA 1
ATOM 5291 C C . ASN A 1 668 ? 11.479 -7.050 -35.043 1.00 77.38 668 ASN A C 1
ATOM 5293 O O . ASN A 1 668 ? 11.156 -6.863 -33.869 1.00 77.38 668 ASN A O 1
ATOM 5297 N N . ASP A 1 669 ? 10.816 -7.905 -35.810 1.00 76.38 669 ASP A N 1
ATOM 5298 C CA . ASP A 1 669 ? 9.546 -8.572 -35.501 1.00 76.38 669 ASP A CA 1
ATOM 5299 C C . ASP A 1 669 ? 9.697 -9.909 -34.755 1.00 76.38 669 ASP A C 1
ATOM 5301 O O . ASP A 1 669 ? 8.708 -10.606 -34.537 1.00 76.38 669 ASP A O 1
ATOM 5305 N N . LYS A 1 670 ? 10.915 -10.255 -34.311 1.00 77.44 670 LYS A N 1
ATOM 5306 C CA . LYS A 1 670 ? 11.247 -11.549 -33.687 1.00 77.44 670 LYS A CA 1
ATOM 5307 C C . LYS A 1 670 ? 11.053 -12.745 -34.626 1.00 77.44 670 LYS A C 1
ATOM 5309 O O . LYS A 1 670 ? 10.860 -13.846 -34.125 1.00 77.44 670 LYS A O 1
ATOM 5314 N N . GLU A 1 671 ? 11.130 -12.607 -35.949 1.00 87.38 671 GLU A N 1
ATOM 5315 C CA . GLU A 1 671 ? 11.084 -13.792 -36.825 1.00 87.38 671 GLU A CA 1
ATOM 5316 C C . GLU A 1 671 ? 12.356 -14.650 -36.729 1.00 87.38 671 GLU A C 1
ATOM 5318 O O . GLU A 1 671 ? 12.294 -15.886 -36.737 1.00 87.38 671 GLU A O 1
ATOM 5323 N N . LEU A 1 672 ? 13.519 -14.009 -36.597 1.00 91.75 672 LEU A N 1
ATOM 5324 C CA . LEU A 1 672 ? 14.805 -14.697 -36.528 1.00 91.75 672 LEU A CA 1
ATOM 5325 C C . LEU A 1 672 ? 15.286 -14.836 -35.081 1.00 91.75 672 LEU A C 1
ATOM 5327 O O . LEU A 1 672 ? 15.228 -13.899 -34.285 1.00 91.75 672 LEU A O 1
ATOM 5331 N N . LYS A 1 673 ? 15.799 -16.024 -34.756 1.00 90.94 673 LYS A N 1
ATOM 5332 C CA . LYS A 1 673 ? 16.504 -16.319 -33.506 1.00 90.94 673 LYS A CA 1
ATOM 5333 C C . LYS A 1 673 ? 17.972 -15.917 -33.612 1.00 90.94 673 LYS A C 1
ATOM 5335 O O . LYS A 1 673 ? 18.496 -15.248 -32.721 1.00 90.94 673 LYS A O 1
ATOM 5340 N N . SER A 1 674 ? 18.632 -16.328 -34.693 1.00 93.75 674 SER A N 1
ATOM 5341 C CA . SER A 1 674 ? 20.028 -15.996 -34.960 1.00 93.75 674 SER A CA 1
ATOM 5342 C C . SER A 1 674 ? 20.324 -15.882 -36.451 1.00 93.75 674 SER A C 1
ATOM 5344 O O . SER A 1 674 ? 19.553 -16.310 -37.307 1.00 93.75 674 SER A O 1
ATOM 5346 N N . ILE A 1 675 ? 21.451 -15.256 -36.761 1.00 95.00 675 ILE A N 1
ATOM 5347 C CA . ILE A 1 675 ? 21.954 -15.020 -38.110 1.00 95.00 675 ILE A CA 1
ATOM 5348 C C . ILE A 1 675 ? 23.432 -15.392 -38.098 1.00 95.00 675 ILE A C 1
ATOM 5350 O O . ILE A 1 675 ? 24.142 -15.079 -37.148 1.00 95.00 675 ILE A O 1
ATOM 5354 N N . SER A 1 676 ? 23.920 -16.056 -39.134 1.00 94.94 676 SER A N 1
ATOM 5355 C CA . SER A 1 676 ? 25.338 -16.368 -39.301 1.00 94.94 676 SER A CA 1
ATOM 5356 C C . SER A 1 676 ? 25.755 -16.097 -40.734 1.00 94.94 676 SER A C 1
ATOM 5358 O O . SER A 1 676 ? 25.131 -16.615 -41.648 1.00 94.94 676 SER A O 1
ATOM 5360 N N . PHE A 1 677 ? 26.829 -15.350 -40.952 1.00 94.94 677 PHE A N 1
ATOM 5361 C CA . PHE A 1 677 ? 27.395 -15.167 -42.292 1.00 94.94 677 PHE A CA 1
ATOM 5362 C C . PHE A 1 677 ? 28.911 -15.029 -42.247 1.00 94.94 677 PHE A C 1
ATOM 5364 O O . PHE A 1 677 ? 29.502 -14.768 -41.196 1.00 94.94 677 PHE A O 1
ATOM 5371 N N . GLU A 1 678 ? 29.546 -15.231 -43.396 1.00 92.12 678 GLU A N 1
ATOM 5372 C CA . GLU A 1 678 ? 30.982 -15.045 -43.559 1.00 92.12 678 GLU A CA 1
ATOM 5373 C C . GLU A 1 678 ? 31.293 -13.601 -43.967 1.00 92.12 678 GLU A C 1
ATOM 5375 O O . GLU A 1 678 ? 30.859 -13.118 -45.014 1.00 92.12 678 GLU A O 1
ATOM 5380 N N . LYS A 1 679 ? 32.067 -12.903 -43.135 1.00 87.00 679 LYS A N 1
ATOM 5381 C CA . LYS A 1 679 ? 32.559 -11.549 -43.397 1.00 87.00 679 LYS A CA 1
ATOM 5382 C C . LYS A 1 679 ? 34.074 -11.540 -43.251 1.00 87.00 679 LYS A C 1
ATOM 5384 O O . LYS A 1 679 ? 34.605 -11.895 -42.200 1.00 87.00 679 LYS A O 1
ATOM 5389 N N . ASP A 1 680 ? 34.768 -11.157 -44.320 1.00 88.31 680 ASP A N 1
ATOM 5390 C CA . ASP A 1 680 ? 36.234 -11.089 -44.367 1.00 88.31 680 ASP A CA 1
ATOM 5391 C C . ASP A 1 680 ? 36.921 -12.412 -43.947 1.00 88.31 680 ASP A C 1
ATOM 5393 O O . ASP A 1 680 ? 37.930 -12.409 -43.242 1.00 88.31 680 ASP A O 1
ATOM 5397 N N . GLY A 1 681 ? 36.349 -13.559 -44.344 1.00 89.25 681 GLY A N 1
ATOM 5398 C CA . GLY A 1 681 ? 36.869 -14.898 -44.028 1.00 89.25 681 GLY A CA 1
ATOM 5399 C C . GLY A 1 681 ? 36.559 -15.406 -42.614 1.00 89.25 681 GLY A C 1
ATOM 5400 O O . GLY A 1 681 ? 37.011 -16.487 -42.238 1.00 89.25 681 GLY A O 1
ATOM 5401 N N . ASN A 1 682 ? 35.810 -14.642 -41.811 1.00 89.44 682 ASN A N 1
ATOM 5402 C CA . ASN A 1 682 ? 35.397 -15.034 -40.467 1.00 89.44 682 ASN A CA 1
ATOM 5403 C C . ASN A 1 682 ? 33.887 -15.257 -40.422 1.00 89.44 682 ASN A C 1
ATOM 5405 O O . ASN A 1 682 ? 33.109 -14.440 -40.918 1.00 89.44 682 ASN A O 1
ATOM 5409 N N . ARG A 1 683 ? 33.463 -16.344 -39.774 1.00 91.12 683 ARG A N 1
ATOM 5410 C CA . ARG A 1 683 ? 32.052 -16.554 -39.450 1.00 91.12 683 ARG A CA 1
ATOM 5411 C C . ARG A 1 683 ? 31.662 -15.614 -38.313 1.00 91.12 683 ARG A C 1
ATOM 5413 O O . ARG A 1 683 ? 32.234 -15.704 -37.229 1.00 91.12 683 ARG A O 1
ATOM 5420 N N . VAL A 1 684 ? 30.682 -14.753 -38.560 1.00 91.81 684 VAL A N 1
ATOM 5421 C CA . VAL A 1 684 ? 30.093 -13.862 -37.556 1.00 91.81 684 VAL A CA 1
ATOM 5422 C C . VAL A 1 684 ? 28.682 -14.349 -37.256 1.00 91.81 684 VAL A C 1
ATOM 5424 O O . VAL A 1 684 ? 27.941 -14.694 -38.176 1.00 91.81 684 VAL A O 1
ATOM 5427 N N . GLU A 1 685 ? 28.324 -14.404 -35.977 1.00 94.25 685 GLU A N 1
ATOM 5428 C CA . GLU A 1 685 ? 26.996 -14.797 -35.508 1.00 94.25 685 GLU A CA 1
ATOM 5429 C C . GLU A 1 685 ? 26.313 -13.598 -34.841 1.00 94.25 685 GLU A C 1
ATOM 5431 O O . GLU A 1 685 ? 26.939 -12.871 -34.073 1.00 94.25 685 GLU A O 1
ATOM 5436 N N . TYR A 1 686 ? 25.025 -13.410 -35.112 1.00 94.12 686 TYR A N 1
ATOM 5437 C CA . TYR A 1 686 ? 24.160 -12.442 -34.448 1.00 94.12 686 TYR A CA 1
ATOM 5438 C C . TYR A 1 686 ? 22.964 -13.162 -33.832 1.00 94.12 686 TYR A C 1
ATOM 5440 O O . TYR A 1 686 ? 22.456 -14.121 -34.407 1.00 94.12 686 TYR A O 1
ATOM 5448 N N . VAL A 1 687 ? 22.486 -12.693 -32.685 1.00 93.88 687 VAL A N 1
ATOM 5449 C CA . VAL A 1 687 ? 21.283 -13.205 -32.008 1.00 93.88 687 VAL A CA 1
ATOM 5450 C C . VAL A 1 687 ? 20.295 -12.078 -31.773 1.00 93.88 687 VAL A C 1
ATOM 5452 O O . VAL A 1 687 ? 20.691 -10.922 -31.643 1.00 93.88 687 VAL A O 1
ATOM 5455 N N . PHE A 1 688 ? 19.009 -12.400 -31.700 1.00 91.38 688 PHE A N 1
ATOM 5456 C CA . PHE A 1 688 ? 17.991 -11.405 -31.385 1.00 91.38 688 PHE A CA 1
ATOM 5457 C C . PHE A 1 688 ? 17.943 -11.114 -29.877 1.00 91.38 688 PHE A C 1
ATOM 5459 O O . PHE A 1 688 ? 17.660 -12.002 -29.071 1.00 91.38 688 PHE A O 1
ATOM 5466 N N . TYR A 1 689 ? 18.184 -9.864 -29.483 1.00 88.56 689 TYR A N 1
ATOM 5467 C CA . TYR A 1 689 ? 18.126 -9.393 -28.099 1.00 88.56 689 TYR A CA 1
ATOM 5468 C C . TYR A 1 689 ? 17.519 -7.986 -28.051 1.00 88.56 689 TYR A C 1
ATOM 5470 O O . TYR A 1 689 ? 17.980 -7.091 -28.746 1.00 88.56 689 TYR A O 1
ATOM 5478 N N . GLN A 1 690 ? 16.479 -7.791 -27.230 1.00 85.69 690 GLN A N 1
ATOM 5479 C CA . GLN A 1 690 ? 15.792 -6.498 -27.046 1.00 85.69 690 GLN A CA 1
ATOM 5480 C C . GLN A 1 690 ? 15.446 -5.760 -28.356 1.00 85.69 690 GLN A C 1
ATOM 5482 O O . GLN A 1 690 ? 15.678 -4.568 -28.480 1.00 85.69 690 GLN A O 1
ATOM 5487 N N . PHE A 1 691 ? 14.827 -6.464 -29.308 1.00 86.25 691 PHE A N 1
ATOM 5488 C CA . PHE A 1 691 ? 14.404 -5.903 -30.600 1.00 86.25 691 PHE A CA 1
ATOM 5489 C C . PHE A 1 691 ? 15.529 -5.605 -31.590 1.00 86.25 691 PHE A C 1
ATOM 5491 O O . PHE A 1 691 ? 15.267 -4.974 -32.606 1.00 86.25 691 PHE A O 1
ATOM 5498 N N . GLU A 1 692 ? 16.749 -6.083 -31.346 1.00 89.19 692 GLU A N 1
ATOM 5499 C CA . GLU A 1 692 ? 17.882 -5.872 -32.247 1.00 89.19 692 GLU A CA 1
ATOM 5500 C C . GLU A 1 692 ? 18.693 -7.158 -32.444 1.00 89.19 692 GLU A C 1
ATOM 5502 O O . GLU A 1 692 ? 18.743 -8.030 -31.573 1.00 89.19 692 GLU A O 1
ATOM 5507 N N . TYR A 1 693 ? 19.346 -7.289 -33.601 1.00 90.56 693 TYR A N 1
ATOM 5508 C CA . TYR A 1 693 ? 20.267 -8.394 -33.872 1.00 90.56 693 TYR A CA 1
ATOM 5509 C C . TYR A 1 693 ? 21.684 -8.001 -33.468 1.00 90.56 693 TYR A C 1
ATOM 5511 O O . TYR A 1 693 ? 22.291 -7.134 -34.097 1.00 90.56 693 TYR A O 1
ATOM 5519 N N . VAL A 1 694 ? 22.220 -8.647 -32.435 1.00 91.94 694 VAL A N 1
ATOM 5520 C CA . VAL A 1 694 ? 23.489 -8.286 -31.786 1.00 91.94 694 VAL A CA 1
ATOM 5521 C C . VAL A 1 694 ? 24.553 -9.354 -31.973 1.00 91.94 694 VAL A C 1
ATOM 5523 O O . VAL A 1 694 ? 24.263 -10.546 -31.914 1.00 91.94 694 VAL A O 1
ATOM 5526 N N . GLU A 1 695 ? 25.795 -8.924 -32.184 1.00 92.06 695 GLU A N 1
ATOM 5527 C CA . GLU A 1 695 ? 26.924 -9.823 -32.433 1.00 92.06 695 GLU A CA 1
ATOM 5528 C C . GLU A 1 695 ? 27.242 -10.703 -31.211 1.00 92.06 695 GLU A C 1
ATOM 5530 O O . GLU A 1 695 ? 27.432 -10.205 -30.093 1.00 92.06 695 GLU A O 1
ATOM 5535 N N . VAL A 1 696 ? 27.363 -12.011 -31.442 1.00 94.12 696 VAL A N 1
ATOM 5536 C CA . VAL A 1 696 ? 27.857 -12.998 -30.478 1.00 94.12 696 VAL A CA 1
ATOM 5537 C C . VAL A 1 696 ? 29.380 -13.007 -30.506 1.00 94.12 696 VAL A C 1
ATOM 5539 O O . VAL A 1 696 ? 30.007 -13.414 -31.478 1.00 94.12 696 VAL A O 1
ATOM 5542 N N . LEU A 1 697 ? 29.987 -12.594 -29.397 1.00 93.50 697 LEU A N 1
ATOM 5543 C CA . LEU A 1 697 ? 31.438 -12.540 -29.227 1.00 93.50 697 LEU A CA 1
ATOM 5544 C C . LEU A 1 697 ? 32.023 -13.877 -28.763 1.00 93.50 697 LEU A C 1
ATOM 5546 O O . LEU A 1 697 ? 33.121 -14.244 -29.164 1.00 93.50 697 LEU A O 1
ATOM 5550 N N . ASN A 1 698 ? 31.317 -14.574 -27.868 1.00 95.00 698 ASN A N 1
ATOM 5551 C CA . ASN A 1 698 ? 31.715 -15.873 -27.321 1.00 95.00 698 ASN A CA 1
ATOM 5552 C C . ASN A 1 698 ? 30.469 -16.722 -27.038 1.00 95.00 698 ASN A C 1
ATOM 5554 O O . ASN A 1 698 ? 29.444 -16.182 -26.625 1.00 95.00 698 ASN A O 1
ATOM 5558 N N . ARG A 1 699 ? 30.573 -18.047 -27.192 1.00 94.69 699 ARG A N 1
ATOM 5559 C CA . ARG A 1 699 ? 29.479 -19.006 -26.965 1.00 94.69 699 ARG A CA 1
ATOM 5560 C C . ARG A 1 699 ? 29.999 -20.265 -26.270 1.00 94.69 699 ARG A C 1
ATOM 5562 O O . ARG A 1 699 ? 30.978 -20.856 -26.719 1.00 94.69 699 ARG A O 1
ATOM 5569 N N . VAL A 1 700 ? 29.333 -20.695 -25.195 1.00 95.25 700 VAL A N 1
ATOM 5570 C CA . VAL A 1 700 ? 29.560 -21.988 -24.527 1.00 95.25 700 VAL A CA 1
ATOM 5571 C C . VAL A 1 700 ? 28.222 -22.592 -24.093 1.00 95.25 700 VAL A C 1
ATOM 5573 O O . VAL A 1 700 ? 27.645 -22.205 -23.077 1.00 95.25 700 VAL A O 1
ATOM 5576 N N . GLY A 1 701 ? 27.729 -23.569 -24.857 1.00 92.88 701 GLY A N 1
ATOM 5577 C CA . GLY A 1 701 ? 26.377 -24.097 -24.661 1.00 92.88 701 GLY A CA 1
ATOM 5578 C C . GLY A 1 701 ? 25.321 -23.004 -24.909 1.00 92.88 701 GLY A C 1
ATOM 5579 O O . GLY A 1 701 ? 25.468 -22.263 -25.883 1.00 92.88 701 GLY A O 1
ATOM 5580 N N . PRO A 1 702 ? 24.293 -22.871 -24.047 1.00 92.94 702 PRO A N 1
ATOM 5581 C CA . PRO A 1 702 ? 23.281 -21.821 -24.162 1.00 92.94 702 PRO A CA 1
ATOM 5582 C C . PRO A 1 702 ? 23.772 -20.456 -23.657 1.00 92.94 702 PRO A C 1
ATOM 5584 O O . PRO A 1 702 ? 23.049 -19.471 -23.757 1.00 92.94 702 PRO A O 1
ATOM 5587 N N . TRP A 1 703 ? 24.972 -20.382 -23.073 1.00 94.25 703 TRP A N 1
ATOM 5588 C CA . TRP A 1 703 ? 25.539 -19.137 -22.571 1.00 94.25 703 TRP A CA 1
ATOM 5589 C C . TRP A 1 703 ? 26.334 -18.434 -23.666 1.00 94.25 703 TRP A C 1
ATOM 5591 O O . TRP A 1 703 ? 27.321 -18.972 -24.176 1.00 94.25 703 TRP A O 1
ATOM 5601 N N . ILE A 1 704 ? 25.941 -17.207 -23.977 1.00 95.81 704 ILE A N 1
ATOM 5602 C CA . ILE A 1 704 ? 26.596 -16.351 -24.961 1.00 95.81 704 ILE A CA 1
ATOM 5603 C C . ILE A 1 704 ? 27.039 -15.038 -24.332 1.00 95.81 704 ILE A C 1
ATOM 5605 O O . ILE A 1 704 ? 26.468 -14.575 -23.347 1.00 95.81 704 ILE A O 1
ATOM 5609 N N . GLN A 1 705 ? 28.053 -14.424 -24.924 1.00 95.44 705 GLN A N 1
ATOM 5610 C CA . GLN A 1 705 ? 28.463 -13.058 -24.643 1.00 95.44 705 GLN A CA 1
ATOM 5611 C C . GLN A 1 705 ? 28.176 -12.198 -25.870 1.00 95.44 705 GLN A C 1
ATOM 5613 O O . GLN A 1 705 ? 28.704 -12.473 -26.943 1.00 95.44 705 GLN A O 1
ATOM 5618 N N . ILE A 1 706 ? 27.418 -11.126 -25.690 1.00 93.94 706 ILE A N 1
ATOM 5619 C CA . ILE A 1 706 ? 27.070 -10.145 -26.724 1.00 93.94 706 ILE A CA 1
ATOM 5620 C C . ILE A 1 706 ? 27.534 -8.749 -26.289 1.00 93.94 706 ILE A C 1
ATOM 5622 O O . ILE A 1 706 ? 27.814 -8.509 -25.107 1.00 93.94 706 ILE A O 1
ATOM 5626 N N . ARG A 1 707 ? 27.642 -7.808 -27.229 1.00 89.31 707 ARG A N 1
ATOM 5627 C CA . ARG A 1 707 ? 27.731 -6.377 -26.882 1.00 89.31 707 ARG A CA 1
ATOM 5628 C C . ARG A 1 707 ? 26.342 -5.876 -26.500 1.00 89.31 707 ARG A C 1
ATOM 5630 O O . ARG A 1 707 ? 25.367 -6.306 -27.103 1.00 89.31 707 ARG A O 1
ATOM 5637 N N . ASN A 1 708 ? 26.251 -4.987 -25.512 1.00 87.44 708 ASN A N 1
ATOM 5638 C CA . ASN A 1 708 ? 24.967 -4.383 -25.162 1.00 87.44 708 ASN A CA 1
ATOM 5639 C C . ASN A 1 708 ? 24.506 -3.445 -26.303 1.00 87.44 708 ASN A C 1
ATOM 5641 O O . ASN A 1 708 ? 25.202 -2.454 -26.546 1.00 87.44 708 ASN A O 1
ATOM 5645 N N . PRO A 1 709 ? 23.382 -3.721 -26.999 1.00 82.75 709 PRO A N 1
ATOM 5646 C CA . PRO A 1 709 ? 22.861 -2.825 -28.040 1.00 82.75 709 PRO A CA 1
ATOM 5647 C C . PRO A 1 709 ? 22.381 -1.485 -27.475 1.00 82.75 709 PRO A C 1
ATOM 5649 O O . PRO A 1 709 ? 22.438 -0.452 -28.142 1.00 82.75 709 PRO A O 1
ATOM 5652 N N . HIS A 1 710 ? 21.965 -1.494 -26.209 1.00 82.25 710 HIS A N 1
ATOM 5653 C CA . HIS A 1 710 ? 21.435 -0.346 -25.493 1.00 82.25 710 HIS A CA 1
ATOM 5654 C C . HIS A 1 710 ? 22.284 -0.104 -24.245 1.00 82.25 710 HIS A C 1
ATOM 5656 O O . HIS A 1 710 ? 21.868 -0.494 -23.150 1.00 82.25 710 HIS A O 1
ATOM 5662 N N . PRO A 1 711 ? 23.492 0.483 -24.386 1.00 72.69 711 PRO A N 1
ATOM 5663 C CA . PRO A 1 711 ? 24.375 0.743 -23.261 1.00 72.69 711 PRO A CA 1
ATOM 5664 C C . PRO A 1 711 ? 23.595 1.408 -22.127 1.00 72.69 711 PRO A C 1
ATOM 5666 O O . PRO A 1 711 ? 23.032 2.491 -22.287 1.00 72.69 711 PRO A O 1
ATOM 5669 N N . THR A 1 712 ? 23.505 0.712 -20.998 1.00 65.38 712 THR A N 1
ATOM 5670 C CA . THR A 1 712 ? 22.689 1.134 -19.858 1.00 65.38 712 THR A CA 1
ATOM 5671 C C . THR A 1 712 ? 23.488 1.928 -18.855 1.00 65.38 712 THR A C 1
ATOM 5673 O O . THR A 1 712 ? 22.915 2.283 -17.837 1.00 65.38 712 THR A O 1
ATOM 5676 N N . THR A 1 713 ? 24.770 2.212 -19.097 1.00 60.69 713 THR A N 1
ATOM 5677 C CA . THR A 1 713 ? 25.513 3.267 -18.402 1.00 60.69 713 THR A CA 1
ATOM 5678 C C . THR A 1 713 ? 24.998 4.609 -18.934 1.00 60.69 713 THR A C 1
ATOM 5680 O O . THR A 1 713 ? 25.511 5.106 -19.938 1.00 60.69 713 THR A O 1
ATOM 5683 N N . PRO A 1 714 ? 23.965 5.224 -18.326 1.00 49.00 714 PRO A N 1
ATOM 5684 C CA . PRO A 1 714 ? 23.387 6.459 -18.808 1.00 49.00 714 PRO A CA 1
ATOM 5685 C C . PRO A 1 714 ? 24.229 7.598 -18.227 1.00 49.00 714 PRO A C 1
ATOM 5687 O O . PRO A 1 714 ? 25.200 7.389 -17.493 1.00 49.00 714 PRO A O 1
ATOM 5690 N N . SER A 1 715 ? 23.812 8.824 -18.508 1.00 47.34 715 SER A N 1
ATOM 5691 C CA . SER A 1 715 ? 24.487 10.075 -18.181 1.00 47.34 715 SER A CA 1
ATOM 5692 C C . SER A 1 715 ? 25.075 10.232 -16.772 1.00 47.34 715 SER A C 1
ATOM 5694 O O . SER A 1 715 ? 25.840 11.153 -16.611 1.00 47.34 715 SER A O 1
ATOM 5696 N N . PHE A 1 716 ? 24.822 9.405 -15.752 1.00 40.56 716 PHE A N 1
ATOM 5697 C CA . PHE A 1 716 ? 25.363 9.608 -14.400 1.00 40.56 716 PHE A CA 1
ATOM 5698 C C . PHE A 1 716 ? 26.896 9.530 -14.327 1.00 40.56 716 PHE A C 1
ATOM 5700 O O . PHE A 1 716 ? 27.519 10.345 -13.651 1.00 40.56 716 PHE A O 1
ATOM 5707 N N . ALA A 1 717 ? 27.529 8.600 -15.053 1.00 44.19 717 ALA A N 1
ATOM 5708 C CA . ALA A 1 717 ? 28.986 8.612 -15.189 1.00 44.19 717 ALA A CA 1
ATOM 5709 C C . ALA A 1 717 ? 29.444 9.848 -15.978 1.00 44.19 717 ALA A C 1
ATOM 5711 O O . ALA A 1 717 ? 30.474 10.412 -15.637 1.00 44.19 717 ALA A O 1
ATOM 5712 N N . ASN A 1 718 ? 28.649 10.323 -16.946 1.00 43.38 718 ASN A N 1
ATOM 5713 C CA . ASN A 1 718 ? 28.892 11.574 -17.668 1.00 43.38 718 ASN A CA 1
ATOM 5714 C C . ASN A 1 718 ? 28.626 12.822 -16.817 1.00 43.38 718 ASN A C 1
ATOM 5716 O O . ASN A 1 718 ? 29.354 13.774 -16.969 1.00 43.38 718 ASN A O 1
ATOM 5720 N N . ASP A 1 719 ? 27.672 12.859 -15.899 1.00 44.09 719 ASP A N 1
ATOM 5721 C CA . ASP A 1 719 ? 27.336 14.008 -15.057 1.00 44.09 719 ASP A CA 1
ATOM 5722 C C . ASP A 1 719 ? 28.261 14.057 -13.844 1.00 44.09 719 ASP A C 1
ATOM 5724 O O . ASP A 1 719 ? 28.570 15.133 -13.345 1.00 44.09 719 ASP A O 1
ATOM 5728 N N . LEU A 1 720 ? 28.771 12.902 -13.408 1.00 42.81 720 LEU A N 1
ATOM 5729 C CA . LEU A 1 720 ? 29.807 12.789 -12.391 1.00 42.81 720 LEU A CA 1
ATOM 5730 C C . LEU A 1 720 ? 31.204 13.024 -12.979 1.00 42.81 720 LEU A C 1
ATOM 5732 O O . LEU A 1 720 ? 31.977 13.736 -12.355 1.00 42.81 720 LEU A O 1
ATOM 5736 N N . LEU A 1 721 ? 31.545 12.503 -14.166 1.00 44.88 721 LEU A N 1
ATOM 5737 C CA . LEU A 1 721 ? 32.826 12.789 -14.836 1.00 44.88 721 LEU A CA 1
ATOM 5738 C C . LEU A 1 721 ? 32.834 14.178 -15.460 1.00 44.88 721 LEU A C 1
ATOM 5740 O O . LEU A 1 721 ? 33.804 14.889 -15.250 1.00 44.88 721 LEU A O 1
ATOM 5744 N N . ASN A 1 722 ? 31.768 14.623 -16.131 1.00 45.66 722 ASN A N 1
ATOM 5745 C CA . ASN A 1 722 ? 31.636 16.025 -16.529 1.00 45.66 722 ASN A CA 1
ATOM 5746 C C . ASN A 1 722 ? 31.461 16.902 -15.298 1.00 45.66 722 ASN A C 1
ATOM 5748 O O . ASN A 1 722 ? 31.957 18.006 -15.322 1.00 45.66 722 ASN A O 1
ATOM 5752 N N . GLY A 1 723 ? 30.839 16.458 -14.205 1.00 47.75 723 GLY A N 1
ATOM 5753 C CA . GLY A 1 723 ? 30.743 17.222 -12.955 1.00 47.75 723 GLY A CA 1
ATOM 5754 C C . GLY A 1 723 ? 32.084 17.380 -12.243 1.00 47.75 723 GLY A C 1
ATOM 5755 O O . GLY A 1 723 ? 32.412 18.483 -11.817 1.00 47.75 723 GLY A O 1
ATOM 5756 N N . LEU A 1 724 ? 32.896 16.322 -12.180 1.00 44.47 724 LEU A N 1
ATOM 5757 C CA . LEU A 1 724 ? 34.246 16.319 -11.608 1.00 44.47 724 LEU A CA 1
ATOM 5758 C C . LEU A 1 724 ? 35.267 16.981 -12.538 1.00 44.47 724 LEU A C 1
ATOM 5760 O O . LEU A 1 724 ? 36.139 17.694 -12.054 1.00 44.47 724 LEU A O 1
ATOM 5764 N N . ALA A 1 725 ? 35.148 16.820 -13.858 1.00 47.16 725 ALA A N 1
ATOM 5765 C CA . ALA A 1 725 ? 35.963 17.531 -14.842 1.00 47.16 725 ALA A CA 1
ATOM 5766 C C . ALA A 1 725 ? 35.576 19.012 -14.908 1.00 47.16 725 ALA A C 1
ATOM 5768 O O . ALA A 1 725 ? 36.456 19.860 -14.952 1.00 47.16 725 ALA A O 1
ATOM 5769 N N . LYS A 1 726 ? 34.285 19.356 -14.809 1.00 47.75 726 LYS A N 1
ATOM 5770 C CA . LYS A 1 726 ? 33.788 20.741 -14.726 1.00 47.75 726 LYS A CA 1
ATOM 5771 C C . LYS A 1 726 ? 34.153 21.375 -13.392 1.00 47.75 726 LYS A C 1
ATOM 5773 O O . LYS A 1 726 ? 34.566 22.520 -13.400 1.00 47.75 726 LYS A O 1
ATOM 5778 N N . GLN A 1 727 ? 34.095 20.670 -12.262 1.00 48.09 727 GLN A N 1
ATOM 5779 C CA . GLN A 1 727 ? 34.580 21.204 -10.981 1.00 48.09 727 GLN A CA 1
ATOM 5780 C C . GLN A 1 727 ? 36.108 21.304 -10.932 1.00 48.09 727 GLN A C 1
ATOM 5782 O O . GLN A 1 727 ? 36.620 22.322 -10.484 1.00 48.09 727 GLN A O 1
ATOM 5787 N N . GLY A 1 728 ? 36.839 20.306 -11.431 1.00 48.16 728 GLY A N 1
ATOM 5788 C CA . GLY A 1 728 ? 38.303 20.298 -11.452 1.00 48.16 728 GLY A CA 1
ATOM 5789 C C . GLY A 1 728 ? 38.893 21.319 -12.425 1.00 48.16 728 GLY A C 1
ATOM 5790 O O . GLY A 1 728 ? 39.808 22.051 -12.059 1.00 48.16 728 GLY A O 1
ATOM 5791 N N . MET A 1 729 ? 38.342 21.429 -13.638 1.00 50.69 729 MET A N 1
ATOM 5792 C CA . MET A 1 729 ? 38.783 22.410 -14.632 1.00 50.69 729 MET A CA 1
ATOM 5793 C C . MET A 1 729 ? 38.249 23.810 -14.351 1.00 50.69 729 MET A C 1
ATOM 5795 O O . MET A 1 729 ? 38.997 24.750 -14.579 1.00 50.69 729 MET A O 1
ATOM 5799 N N . ASN A 1 730 ? 37.030 23.990 -13.819 1.00 50.72 730 ASN A N 1
ATOM 5800 C CA . ASN A 1 730 ? 36.591 25.328 -13.401 1.00 50.72 730 ASN A CA 1
ATOM 5801 C C . ASN A 1 730 ? 37.358 25.797 -12.166 1.00 50.72 730 ASN A C 1
ATOM 5803 O O . ASN A 1 730 ? 37.728 26.954 -12.133 1.00 50.72 730 ASN A O 1
ATOM 5807 N N . ALA A 1 731 ? 37.691 24.933 -11.200 1.00 49.72 731 ALA A N 1
ATOM 5808 C CA . ALA A 1 731 ? 38.532 25.335 -10.069 1.00 49.72 731 ALA A CA 1
ATOM 5809 C C . ALA A 1 731 ? 39.975 25.646 -10.501 1.00 49.72 731 ALA A C 1
ATOM 5811 O O . ALA A 1 731 ? 40.527 26.660 -10.086 1.00 49.72 731 ALA A O 1
ATOM 5812 N N . ALA A 1 732 ? 40.580 24.826 -11.370 1.00 48.12 732 ALA A N 1
ATOM 5813 C CA . ALA A 1 732 ? 41.916 25.096 -11.907 1.00 48.12 732 ALA A CA 1
ATOM 5814 C C . ALA A 1 732 ? 41.946 26.355 -12.788 1.00 48.12 732 ALA A C 1
ATOM 5816 O O . ALA A 1 732 ? 42.916 27.108 -12.753 1.00 48.12 732 ALA A O 1
ATOM 5817 N N . ARG A 1 733 ? 40.878 26.607 -13.553 1.00 52.53 733 ARG A N 1
ATOM 5818 C CA . ARG A 1 733 ? 40.743 27.784 -14.413 1.00 52.53 733 ARG A CA 1
ATOM 5819 C C . ARG A 1 733 ? 40.371 29.039 -13.633 1.00 52.53 733 ARG A C 1
ATOM 5821 O O . ARG A 1 733 ? 40.940 30.070 -13.932 1.00 52.53 733 ARG A O 1
ATOM 5828 N N . ASP A 1 734 ? 39.532 28.961 -12.604 1.00 57.72 734 ASP A N 1
ATOM 5829 C CA . ASP A 1 734 ? 39.244 30.086 -11.704 1.00 57.72 734 ASP A CA 1
ATOM 5830 C C . ASP A 1 734 ? 40.507 30.502 -10.938 1.00 57.72 734 ASP A C 1
ATOM 5832 O O . ASP A 1 734 ? 40.740 31.690 -10.722 1.00 57.72 734 ASP A O 1
ATOM 5836 N N . GLU A 1 735 ? 41.355 29.545 -10.551 1.00 55.41 735 GLU A N 1
ATOM 5837 C CA . GLU A 1 735 ? 42.638 29.834 -9.905 1.00 55.41 735 GLU A CA 1
ATOM 5838 C C . GLU A 1 735 ? 43.655 30.420 -10.901 1.00 55.41 735 GLU A C 1
ATOM 5840 O O . GLU A 1 735 ? 44.350 31.388 -10.588 1.00 55.41 735 GLU A O 1
ATOM 5845 N N . MET A 1 736 ? 43.685 29.904 -12.134 1.00 53.25 736 MET A N 1
ATOM 5846 C CA . MET A 1 736 ? 44.529 30.415 -13.218 1.00 53.25 736 MET A CA 1
ATOM 5847 C C . MET A 1 736 ? 44.075 31.802 -13.707 1.00 53.25 736 MET A C 1
ATOM 5849 O O . MET A 1 736 ? 44.911 32.670 -13.936 1.00 53.25 736 MET A O 1
ATOM 5853 N N . ASP A 1 737 ? 42.770 32.059 -13.789 1.00 58.06 737 ASP A N 1
ATOM 5854 C CA . ASP A 1 737 ? 42.182 33.349 -14.157 1.00 58.06 737 ASP A CA 1
ATOM 5855 C C . ASP A 1 737 ? 42.392 34.379 -13.037 1.00 58.06 737 ASP A C 1
ATOM 5857 O O . ASP A 1 737 ? 42.674 35.542 -13.327 1.00 58.06 737 ASP A O 1
ATOM 5861 N N . LYS A 1 738 ? 42.361 33.970 -11.757 1.00 59.19 738 LYS A N 1
ATOM 5862 C CA . LYS A 1 738 ? 42.769 34.825 -10.626 1.00 59.19 738 LYS A CA 1
ATOM 5863 C C . LYS A 1 738 ? 44.254 35.175 -10.671 1.00 59.19 738 LYS A C 1
ATOM 5865 O O . LYS A 1 738 ? 44.594 36.333 -10.443 1.00 59.19 738 LYS A O 1
ATOM 5870 N N . GLU A 1 739 ? 45.134 34.215 -10.954 1.00 59.12 739 GLU A N 1
ATOM 5871 C CA . GLU A 1 739 ? 46.581 34.448 -11.096 1.00 59.12 739 GLU A CA 1
ATOM 5872 C C . GLU A 1 739 ? 46.888 35.369 -12.289 1.00 59.12 739 GLU A C 1
ATOM 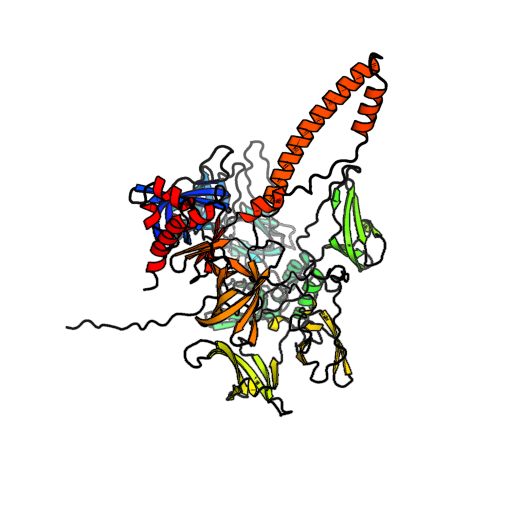5874 O O . GLU A 1 739 ? 47.604 36.359 -12.131 1.00 59.12 739 GLU A O 1
ATOM 5879 N N . ILE A 1 740 ? 46.273 35.127 -13.452 1.00 60.94 740 ILE A N 1
ATOM 5880 C CA . ILE A 1 740 ? 46.429 35.959 -14.656 1.00 60.94 740 ILE A CA 1
ATOM 5881 C C . ILE A 1 740 ? 45.855 37.365 -14.431 1.00 60.94 740 ILE A C 1
ATOM 5883 O O . ILE A 1 740 ? 46.506 38.345 -14.786 1.00 60.94 740 ILE A O 1
ATOM 5887 N N . ALA A 1 741 ? 44.689 37.505 -13.791 1.00 58.97 741 ALA A N 1
ATOM 5888 C CA . ALA A 1 741 ? 44.111 38.812 -13.458 1.00 58.97 741 ALA A CA 1
ATOM 5889 C C . ALA A 1 741 ? 44.961 39.583 -12.435 1.00 58.97 741 ALA A C 1
ATOM 5891 O O . ALA A 1 741 ? 45.114 40.803 -12.538 1.00 58.97 741 ALA A O 1
ATOM 5892 N N . LYS A 1 742 ? 45.553 38.883 -11.462 1.00 61.50 742 LYS A N 1
ATOM 5893 C CA . LYS A 1 742 ? 46.450 39.463 -10.454 1.00 61.50 742 LYS A CA 1
ATOM 5894 C C . LYS A 1 742 ? 47.764 39.934 -11.074 1.00 61.50 742 LYS A C 1
ATOM 5896 O O . LYS A 1 742 ? 48.208 41.040 -10.765 1.00 61.50 742 LYS A O 1
ATOM 5901 N N . GLU A 1 743 ? 48.360 39.150 -11.969 1.00 57.72 743 GLU A N 1
ATOM 5902 C CA . GLU A 1 743 ? 49.589 39.520 -12.681 1.00 57.72 743 GLU A CA 1
ATOM 5903 C C . GLU A 1 743 ? 49.335 40.654 -13.691 1.00 57.72 743 GLU A C 1
ATOM 5905 O O . GLU A 1 743 ? 50.101 41.622 -13.741 1.00 57.72 743 GLU A O 1
ATOM 5910 N N . ALA A 1 744 ? 48.205 40.614 -14.408 1.00 56.38 744 ALA A N 1
ATOM 5911 C CA . ALA A 1 744 ? 47.754 41.698 -15.281 1.00 56.38 744 ALA A CA 1
ATOM 5912 C C . ALA A 1 744 ? 47.546 43.002 -14.496 1.00 56.38 744 ALA A C 1
ATOM 5914 O O . ALA A 1 744 ? 48.107 44.036 -14.858 1.00 56.38 744 ALA A O 1
ATOM 5915 N N . GLY A 1 745 ? 46.824 42.962 -13.371 1.00 55.31 745 GLY A N 1
ATOM 5916 C CA . GLY A 1 745 ? 46.597 44.127 -12.511 1.00 55.31 745 GLY A CA 1
ATOM 5917 C C . GLY A 1 745 ? 47.890 44.704 -11.928 1.00 55.31 745 GLY A C 1
ATOM 5918 O O . GLY A 1 745 ? 48.067 45.922 -11.892 1.00 55.31 745 GLY A O 1
ATOM 5919 N N . LYS A 1 746 ? 48.839 43.845 -11.539 1.00 63.25 746 LYS A N 1
ATOM 5920 C CA . LYS A 1 746 ? 50.147 44.255 -11.004 1.00 63.25 746 LYS A CA 1
ATOM 5921 C C . LYS A 1 746 ? 51.017 44.939 -12.061 1.00 63.25 746 LYS A C 1
ATOM 5923 O O . LYS A 1 746 ? 51.680 45.930 -11.756 1.00 63.25 746 LYS A O 1
ATOM 5928 N N . ARG A 1 747 ? 51.005 44.447 -13.303 1.00 53.41 747 ARG A N 1
ATOM 5929 C CA . ARG A 1 747 ? 51.762 45.038 -14.421 1.00 53.41 747 ARG A CA 1
ATOM 5930 C C . ARG A 1 747 ? 51.126 46.315 -14.961 1.00 53.41 747 ARG A C 1
ATOM 5932 O O . ARG A 1 747 ? 51.850 47.276 -15.223 1.00 53.41 747 ARG A O 1
ATOM 5939 N N . ILE A 1 748 ? 49.798 46.350 -15.076 1.00 59.72 748 ILE A N 1
ATOM 5940 C CA . ILE A 1 748 ? 49.042 47.528 -15.525 1.00 59.72 748 ILE A CA 1
ATOM 5941 C C . ILE A 1 748 ? 49.130 48.646 -14.477 1.00 59.72 748 ILE A C 1
ATOM 5943 O O . ILE A 1 748 ? 49.492 49.768 -14.817 1.00 59.72 748 ILE A O 1
ATOM 5947 N N . GLY A 1 749 ? 48.906 48.344 -13.193 1.00 53.72 749 GLY A N 1
ATOM 5948 C CA . GLY A 1 749 ? 48.994 49.328 -12.105 1.00 53.72 749 GLY A CA 1
ATOM 5949 C C . GLY A 1 749 ? 50.400 49.903 -11.894 1.00 53.72 749 GLY A C 1
ATOM 5950 O O . GLY A 1 749 ? 50.543 51.032 -11.435 1.00 53.72 749 GLY A O 1
ATOM 5951 N N . ALA A 1 750 ? 51.443 49.160 -12.275 1.00 62.88 750 ALA A N 1
ATOM 5952 C CA . ALA A 1 750 ? 52.825 49.639 -12.271 1.00 62.88 750 ALA A CA 1
ATOM 5953 C C . ALA A 1 750 ? 53.226 50.406 -13.550 1.00 62.88 750 ALA A C 1
ATOM 5955 O O . ALA A 1 750 ? 54.380 50.821 -13.653 1.00 62.88 750 ALA A O 1
ATOM 5956 N N . GLY A 1 751 ? 52.327 50.555 -14.532 1.00 60.50 751 GLY A N 1
ATOM 5957 C CA . GLY A 1 751 ? 52.605 51.212 -15.816 1.00 60.50 751 GLY A CA 1
ATOM 5958 C C . GLY A 1 751 ? 53.598 50.459 -16.709 1.00 60.50 751 GLY A C 1
ATOM 5959 O O . GLY A 1 751 ? 54.262 51.073 -17.538 1.00 60.50 751 GLY A O 1
ATOM 5960 N N . LYS A 1 752 ? 53.752 49.141 -16.514 1.00 60.66 752 LYS A N 1
ATOM 5961 C CA . LYS A 1 752 ? 54.758 48.304 -17.197 1.00 60.66 752 LYS A CA 1
ATOM 5962 C C . LYS A 1 752 ? 54.173 47.330 -18.221 1.00 60.66 752 LYS A C 1
ATOM 5964 O O . LYS A 1 752 ? 54.935 46.575 -18.816 1.00 60.66 752 LYS A O 1
ATOM 5969 N N . ALA A 1 753 ? 52.855 47.308 -18.401 1.00 58.28 753 ALA A N 1
ATOM 5970 C CA . ALA A 1 753 ? 52.222 46.477 -19.419 1.00 58.28 753 ALA A CA 1
ATOM 5971 C C . ALA A 1 753 ? 52.371 47.131 -20.800 1.00 58.28 753 ALA A C 1
ATOM 5973 O O . ALA A 1 753 ? 51.980 48.283 -20.992 1.00 58.28 753 ALA A O 1
ATOM 5974 N N . SER A 1 754 ? 52.932 46.397 -21.756 1.00 69.81 754 SER A N 1
ATOM 5975 C CA . SER A 1 754 ? 52.970 46.810 -23.160 1.00 69.81 754 SER A CA 1
ATOM 5976 C C . SER A 1 754 ? 51.566 46.808 -23.779 1.00 69.81 754 SER A C 1
ATOM 5978 O O . SER A 1 754 ? 50.660 46.113 -23.317 1.00 69.81 754 SER A O 1
ATOM 5980 N N . GLU A 1 755 ? 51.375 47.558 -24.862 1.00 57.97 755 GLU A N 1
ATOM 5981 C CA . GLU A 1 755 ? 50.087 47.645 -25.563 1.00 57.97 755 GLU A CA 1
ATOM 5982 C C . GLU A 1 755 ? 49.615 46.278 -26.099 1.00 57.97 755 GLU A C 1
ATOM 5984 O O . GLU A 1 755 ? 48.436 45.938 -25.996 1.00 57.97 755 GLU A O 1
ATOM 5989 N N . SER A 1 756 ? 50.549 45.433 -26.550 1.00 57.06 756 SER A N 1
ATOM 5990 C CA . SER A 1 756 ? 50.274 44.046 -26.943 1.00 57.06 756 SER A CA 1
ATOM 5991 C C . SER A 1 756 ? 49.841 43.159 -25.771 1.00 57.06 756 SER A C 1
ATOM 5993 O O . SER A 1 756 ? 48.993 42.286 -25.944 1.00 57.06 756 SER A O 1
ATOM 5995 N N . GLU A 1 757 ? 50.376 43.383 -24.565 1.00 52.59 757 GLU A N 1
ATOM 5996 C CA . GLU A 1 757 ? 49.930 42.663 -23.364 1.00 52.59 757 GLU A CA 1
ATOM 5997 C C . GLU A 1 757 ? 48.536 43.131 -22.935 1.00 52.59 757 GLU A C 1
ATOM 5999 O O . GLU A 1 757 ? 47.701 42.307 -22.571 1.00 52.59 757 GLU A O 1
ATOM 6004 N N . MET A 1 758 ? 48.237 44.431 -23.039 1.00 60.12 758 MET A N 1
ATOM 6005 C CA . MET A 1 758 ? 46.897 44.953 -22.744 1.00 60.12 758 MET A CA 1
ATOM 6006 C C . MET A 1 758 ? 45.837 44.409 -23.709 1.00 60.12 758 MET A C 1
ATOM 6008 O O . MET A 1 758 ? 44.756 44.018 -23.265 1.00 60.12 758 MET A O 1
ATOM 6012 N N . GLN A 1 759 ? 46.152 44.301 -25.004 1.00 56.75 759 GLN A N 1
ATOM 6013 C CA . GLN A 1 759 ? 45.267 43.666 -25.988 1.00 56.75 759 GLN A CA 1
ATOM 6014 C C . GLN A 1 759 ? 45.106 42.160 -25.742 1.00 56.75 759 GLN A C 1
ATOM 6016 O O . GLN A 1 759 ? 43.993 41.641 -25.851 1.00 56.75 759 GLN A O 1
ATOM 6021 N N . PHE A 1 760 ? 46.176 41.463 -25.345 1.00 66.94 760 PHE A N 1
ATOM 6022 C CA . PHE A 1 760 ? 46.097 40.057 -24.948 1.00 66.94 760 PHE A CA 1
ATOM 6023 C C . PHE A 1 760 ? 45.133 39.866 -23.770 1.00 66.94 760 PHE A C 1
ATOM 6025 O O . PHE A 1 760 ? 44.195 39.079 -23.893 1.00 66.94 760 PHE A O 1
ATOM 6032 N N . TYR A 1 761 ? 45.279 40.633 -22.682 1.00 63.91 761 TYR A N 1
ATOM 6033 C CA . TYR A 1 761 ? 44.386 40.532 -21.521 1.00 63.91 761 TYR A CA 1
ATOM 6034 C C . TYR A 1 761 ? 42.934 40.881 -21.873 1.00 63.91 761 TYR A C 1
ATOM 6036 O O . TYR A 1 761 ? 42.025 40.136 -21.508 1.00 63.91 761 TYR A O 1
ATOM 6044 N N . ALA A 1 762 ? 42.700 41.947 -22.645 1.00 57.44 762 ALA A N 1
ATOM 6045 C CA . ALA A 1 762 ? 41.356 42.321 -23.087 1.00 57.44 762 ALA A CA 1
ATOM 6046 C C . ALA A 1 762 ? 40.694 41.223 -23.940 1.00 57.44 762 ALA A C 1
ATOM 6048 O O . ALA A 1 762 ? 39.516 40.921 -23.749 1.00 57.44 762 ALA A O 1
ATOM 6049 N N . SER A 1 763 ? 41.452 40.579 -24.835 1.00 52.03 763 SER A N 1
ATOM 6050 C CA . SER A 1 763 ? 40.959 39.469 -25.664 1.00 52.03 763 SER A CA 1
ATOM 6051 C C . SER A 1 763 ? 40.752 38.167 -24.878 1.00 52.03 763 SER A C 1
ATOM 6053 O O . SER A 1 763 ? 39.850 37.392 -25.190 1.00 52.03 763 SER A O 1
ATOM 6055 N N . TYR A 1 764 ? 41.554 37.925 -23.836 1.00 60.69 764 TYR A N 1
ATOM 6056 C CA . TYR A 1 764 ? 41.456 36.732 -22.994 1.00 60.69 764 TYR A CA 1
ATOM 6057 C C . TYR A 1 764 ? 40.165 36.738 -22.160 1.00 60.69 764 TYR A C 1
ATOM 6059 O O . TYR A 1 764 ? 39.481 35.718 -22.093 1.00 60.69 764 TYR A O 1
ATOM 6067 N N . PHE A 1 765 ? 39.773 37.894 -21.610 1.00 57.16 765 PHE A N 1
ATOM 6068 C CA . PHE A 1 765 ? 38.553 38.033 -20.798 1.00 57.16 765 PHE A CA 1
ATOM 6069 C C . PHE A 1 765 ? 37.252 38.201 -21.607 1.00 57.16 765 PHE A C 1
ATOM 6071 O O . PHE A 1 765 ? 36.173 38.171 -21.021 1.00 57.16 765 PHE A O 1
ATOM 6078 N N . THR A 1 766 ? 37.326 38.360 -22.935 1.00 47.78 766 THR A N 1
ATOM 6079 C CA . THR A 1 766 ? 36.154 38.577 -23.812 1.00 47.78 766 THR A CA 1
ATOM 6080 C C . THR A 1 766 ? 35.805 37.393 -24.719 1.00 47.78 766 THR A C 1
ATOM 6082 O O . THR A 1 766 ? 34.796 37.448 -25.420 1.00 47.78 766 THR A O 1
ATOM 6085 N N . ARG A 1 767 ? 36.579 36.298 -24.711 1.00 48.28 767 ARG A N 1
ATOM 6086 C CA . ARG A 1 767 ? 36.255 35.100 -25.506 1.00 48.28 767 ARG A CA 1
ATOM 6087 C C . ARG A 1 767 ? 35.017 34.378 -24.965 1.00 48.28 767 ARG A C 1
ATOM 6089 O O . ARG A 1 767 ? 34.959 34.026 -23.788 1.00 48.28 767 ARG A O 1
ATOM 6096 N N . GLU A 1 768 ? 34.066 34.096 -25.857 1.00 46.09 768 GLU A N 1
ATOM 6097 C CA . GLU A 1 768 ? 32.937 33.199 -25.595 1.00 46.09 768 GLU A CA 1
ATOM 6098 C C . GLU A 1 768 ? 33.440 31.829 -25.116 1.00 46.09 768 GLU A C 1
ATOM 6100 O O . GLU A 1 768 ? 34.437 31.292 -25.612 1.00 46.09 768 GLU A O 1
ATOM 6105 N N . LYS A 1 769 ? 32.772 31.278 -24.097 1.00 45.22 769 LYS A N 1
ATOM 6106 C CA . LYS A 1 769 ? 33.159 30.011 -23.469 1.00 45.22 769 LYS A CA 1
ATOM 6107 C C . LYS A 1 769 ? 33.113 28.889 -24.509 1.00 45.22 769 LYS A C 1
ATOM 6109 O O . LYS A 1 769 ? 32.056 28.595 -25.050 1.00 45.22 769 LYS A O 1
ATOM 6114 N N . VAL A 1 770 ? 34.254 28.242 -24.745 1.00 43.09 770 VAL A N 1
ATOM 6115 C CA . VAL A 1 770 ? 34.335 27.027 -25.567 1.00 43.09 770 VAL A CA 1
ATOM 6116 C C . VAL A 1 770 ? 33.441 25.948 -24.953 1.00 43.09 770 VAL A C 1
ATOM 6118 O O . VAL A 1 770 ? 33.605 25.597 -23.782 1.00 43.09 770 VAL A O 1
ATOM 6121 N N . ASP A 1 771 ? 32.501 25.444 -25.748 1.00 43.75 771 ASP A N 1
ATOM 6122 C CA . ASP A 1 771 ? 31.604 24.354 -25.383 1.00 43.75 771 ASP A CA 1
ATOM 6123 C C . ASP A 1 771 ? 32.318 23.004 -25.573 1.00 43.75 771 ASP A C 1
ATOM 6125 O O . ASP A 1 771 ? 32.571 22.554 -26.691 1.00 43.75 771 ASP A O 1
ATOM 6129 N N . TYR A 1 772 ? 32.690 22.375 -24.458 1.00 43.25 772 TYR A N 1
ATOM 6130 C CA . TYR A 1 772 ? 33.423 21.104 -24.425 1.00 43.25 772 TYR A CA 1
ATOM 6131 C C . TYR A 1 772 ? 32.531 19.870 -24.646 1.00 43.25 772 TYR A C 1
ATOM 6133 O O . TYR A 1 772 ? 33.022 18.747 -24.579 1.00 43.25 772 TYR A O 1
ATOM 6141 N N . THR A 1 773 ? 31.241 20.042 -24.945 1.00 45.41 773 THR A N 1
ATOM 6142 C CA . THR A 1 773 ? 30.312 18.925 -25.208 1.00 45.41 773 THR A CA 1
ATOM 6143 C C . THR A 1 773 ? 30.563 18.184 -26.530 1.00 45.41 773 THR A C 1
ATOM 6145 O O . THR A 1 773 ? 29.940 17.154 -26.772 1.00 45.41 773 THR A O 1
ATOM 6148 N N . LYS A 1 774 ? 31.492 18.648 -27.380 1.00 41.16 774 LYS A N 1
ATOM 6149 C CA . LYS A 1 774 ? 31.760 18.083 -28.718 1.00 41.16 774 LYS A CA 1
ATOM 6150 C C . LYS A 1 774 ? 33.103 17.340 -28.865 1.00 41.16 774 LYS A C 1
ATOM 6152 O O . LYS A 1 774 ? 33.742 17.471 -29.908 1.00 41.16 774 LYS A O 1
ATOM 6157 N N . SER A 1 775 ? 33.572 16.572 -27.872 1.00 38.41 775 SER A N 1
ATOM 6158 C CA . SER A 1 775 ? 34.767 15.717 -28.049 1.00 38.41 775 SER A CA 1
ATOM 6159 C C . SER A 1 775 ? 34.426 14.230 -28.261 1.00 38.41 775 SER A C 1
ATOM 6161 O O . SER A 1 775 ? 33.585 13.644 -27.585 1.00 38.41 775 SER A O 1
ATOM 6163 N N . ASN A 1 776 ? 35.118 13.618 -29.226 1.00 40.69 776 ASN A N 1
ATOM 6164 C CA . ASN A 1 776 ? 34.966 12.247 -29.741 1.00 40.69 776 ASN A CA 1
ATOM 6165 C C . ASN A 1 776 ? 35.197 11.096 -28.729 1.00 40.69 776 ASN A C 1
ATOM 6167 O O . ASN A 1 776 ? 35.133 9.933 -29.122 1.00 40.69 776 ASN A O 1
ATOM 6171 N N . ASP A 1 777 ? 35.441 11.369 -27.444 1.00 42.41 777 ASP A N 1
ATOM 6172 C CA . ASP A 1 777 ? 35.677 10.326 -26.428 1.00 42.41 777 ASP A CA 1
ATOM 6173 C C . ASP A 1 777 ? 34.392 9.593 -25.997 1.00 42.41 777 ASP A C 1
ATOM 6175 O O . ASP A 1 777 ? 34.445 8.520 -25.388 1.00 42.41 777 ASP A O 1
ATOM 6179 N N . PHE A 1 778 ? 33.231 10.140 -26.365 1.00 40.66 778 PHE A N 1
ATOM 6180 C CA . PHE A 1 778 ? 31.903 9.664 -25.975 1.00 40.66 778 PHE A CA 1
ATOM 6181 C C . PHE A 1 778 ? 31.551 8.267 -26.529 1.00 40.66 778 PHE A C 1
ATOM 6183 O O . PHE A 1 778 ? 30.835 7.502 -25.885 1.00 40.66 778 PHE A O 1
ATOM 6190 N N . PHE A 1 779 ? 32.098 7.881 -27.688 1.00 42.88 779 PHE A N 1
ATOM 6191 C CA . PHE A 1 779 ? 31.833 6.573 -28.309 1.00 42.88 779 PHE A CA 1
ATOM 6192 C C . PHE A 1 779 ? 32.646 5.419 -27.691 1.00 42.88 779 PHE A C 1
ATOM 6194 O O . PHE A 1 779 ? 32.260 4.254 -27.797 1.00 42.88 779 PHE A O 1
ATOM 6201 N N . THR A 1 780 ? 33.753 5.708 -27.004 1.00 46.66 780 THR A N 1
ATOM 6202 C CA . THR A 1 780 ? 34.751 4.693 -26.615 1.00 46.66 780 THR A CA 1
ATOM 6203 C C . THR A 1 780 ? 34.430 3.971 -25.297 1.00 46.66 780 THR A C 1
ATOM 6205 O O . THR A 1 780 ? 34.932 2.868 -25.059 1.00 46.66 780 THR A O 1
ATOM 6208 N N . LEU A 1 781 ? 33.609 4.575 -24.430 1.00 46.56 781 LEU A N 1
ATOM 6209 C CA . LEU A 1 781 ? 33.139 3.984 -23.165 1.00 46.56 781 LEU A CA 1
ATOM 6210 C C . LEU A 1 781 ? 31.851 3.169 -23.354 1.00 46.56 781 LEU A C 1
ATOM 6212 O O . LEU A 1 781 ? 31.782 2.042 -22.866 1.00 46.56 781 LEU A O 1
ATOM 6216 N N . ASN A 1 782 ? 30.900 3.678 -24.144 1.00 48.41 782 ASN A N 1
ATOM 6217 C CA . ASN A 1 782 ? 29.647 2.982 -24.467 1.00 48.41 782 ASN A CA 1
ATOM 6218 C C . ASN A 1 782 ? 29.888 1.674 -25.247 1.00 48.41 782 ASN A C 1
ATOM 6220 O O . ASN A 1 782 ? 29.140 0.713 -25.102 1.00 48.41 782 ASN A O 1
ATOM 6224 N N . ALA A 1 783 ? 30.985 1.585 -26.009 1.00 52.69 783 ALA A N 1
ATOM 6225 C CA . ALA A 1 783 ? 31.361 0.395 -26.778 1.00 52.69 783 ALA A CA 1
ATOM 6226 C C . ALA A 1 783 ? 31.916 -0.789 -25.944 1.00 52.69 783 ALA A C 1
ATOM 6228 O O . ALA A 1 783 ? 32.335 -1.794 -26.530 1.00 52.69 783 ALA A O 1
ATOM 6229 N N . LYS A 1 784 ? 31.971 -0.689 -24.604 1.00 69.56 784 LYS A N 1
ATOM 6230 C CA . LYS A 1 784 ? 32.586 -1.700 -23.713 1.00 69.56 784 LYS A CA 1
ATOM 6231 C C . LYS A 1 784 ? 31.607 -2.431 -22.790 1.00 69.56 784 LYS A C 1
ATOM 6233 O O . LYS A 1 784 ? 32.052 -3.253 -21.990 1.00 69.56 784 LYS A O 1
ATOM 6238 N N . GLU A 1 785 ? 30.309 -2.152 -22.866 1.00 85.12 785 GLU A N 1
ATOM 6239 C CA . GLU A 1 785 ? 29.312 -2.947 -22.145 1.00 85.12 785 GLU A CA 1
ATOM 6240 C C . GLU A 1 785 ? 29.069 -4.278 -22.851 1.00 85.12 785 GLU A C 1
ATOM 6242 O O . GLU A 1 785 ? 28.752 -4.334 -24.041 1.00 85.12 785 GLU A O 1
ATOM 6247 N N . HIS A 1 786 ? 29.195 -5.359 -22.092 1.00 91.75 786 HIS A N 1
ATOM 6248 C CA . HIS A 1 786 ? 28.892 -6.701 -22.556 1.00 91.75 786 HIS A CA 1
ATOM 6249 C C . HIS A 1 786 ? 27.748 -7.282 -21.742 1.00 91.75 786 HIS A C 1
ATOM 6251 O O . HIS A 1 786 ? 27.654 -7.059 -20.534 1.00 91.75 786 HIS A O 1
ATOM 6257 N N . ILE A 1 787 ? 26.920 -8.077 -22.403 1.00 92.50 787 ILE A N 1
ATOM 6258 C CA . ILE A 1 787 ? 25.878 -8.872 -21.768 1.00 92.50 787 ILE A CA 1
ATOM 6259 C C . ILE A 1 787 ? 26.282 -10.330 -21.903 1.00 92.50 787 ILE A C 1
ATOM 6261 O O . ILE A 1 787 ? 26.695 -10.778 -22.970 1.00 92.50 787 ILE A O 1
ATOM 6265 N N . VAL A 1 788 ? 26.174 -11.069 -20.811 1.00 94.38 788 VAL A N 1
ATOM 6266 C CA . VAL A 1 788 ? 26.157 -12.526 -20.849 1.00 94.38 788 VAL A CA 1
ATOM 6267 C C . VAL A 1 788 ? 24.700 -12.951 -20.779 1.00 94.38 788 VAL A C 1
ATOM 6269 O O . VAL A 1 788 ? 24.011 -12.560 -19.841 1.00 94.38 788 VAL A O 1
ATOM 6272 N N . LEU A 1 789 ? 24.238 -13.714 -21.763 1.00 93.75 789 LEU A N 1
ATOM 6273 C CA . LEU A 1 789 ? 22.858 -14.179 -21.904 1.00 93.75 789 LEU A CA 1
ATOM 6274 C C . LEU A 1 789 ? 22.840 -15.709 -21.897 1.00 93.75 789 LEU A C 1
ATOM 6276 O O . LEU A 1 789 ? 23.655 -16.337 -22.566 1.00 93.75 789 LEU A O 1
ATOM 6280 N N . ASN A 1 790 ? 21.910 -16.306 -21.160 1.00 92.56 790 ASN A N 1
ATOM 6281 C CA . ASN A 1 790 ? 21.530 -17.703 -21.311 1.00 92.56 790 ASN A CA 1
ATOM 6282 C C . ASN A 1 790 ? 20.304 -17.777 -22.219 1.00 92.56 790 ASN A C 1
ATOM 6284 O O . ASN A 1 790 ? 19.225 -17.313 -21.859 1.00 92.56 790 ASN A O 1
ATOM 6288 N N . GLU A 1 791 ? 20.458 -18.362 -23.398 1.00 88.81 791 GLU A N 1
ATOM 6289 C CA . GLU A 1 791 ? 19.394 -18.424 -24.399 1.00 88.81 791 GLU A CA 1
ATOM 6290 C C . GLU A 1 791 ? 18.221 -19.327 -23.986 1.00 88.81 791 GLU A C 1
ATOM 6292 O O . GLU A 1 791 ? 17.114 -19.136 -24.486 1.00 88.81 791 GLU A O 1
ATOM 6297 N N . ASN A 1 792 ? 18.422 -20.282 -23.069 1.00 86.81 792 ASN A N 1
ATOM 6298 C CA . ASN A 1 792 ? 17.367 -21.220 -22.668 1.00 86.81 792 ASN A CA 1
ATOM 6299 C C . ASN A 1 792 ? 16.346 -20.584 -21.719 1.00 86.81 792 ASN A C 1
ATOM 6301 O O . ASN A 1 792 ? 15.152 -20.832 -21.844 1.00 86.81 792 ASN A O 1
ATOM 6305 N N . ASP A 1 793 ? 16.811 -19.788 -20.756 1.00 83.31 793 ASP A N 1
ATOM 6306 C CA . ASP A 1 793 ? 15.967 -19.197 -19.706 1.00 83.31 793 ASP A CA 1
ATOM 6307 C C . ASP A 1 793 ? 15.962 -17.663 -19.717 1.00 83.31 793 ASP A C 1
ATOM 6309 O O . ASP A 1 793 ? 15.362 -17.035 -18.844 1.00 83.31 793 ASP A O 1
ATOM 6313 N N . GLN A 1 794 ? 16.623 -17.063 -20.711 1.00 84.50 794 GLN A N 1
ATOM 6314 C CA . GLN A 1 794 ? 16.726 -15.620 -20.929 1.00 84.50 794 GLN A CA 1
ATOM 6315 C C . GLN A 1 794 ? 17.349 -14.851 -19.749 1.00 84.50 794 GLN A C 1
ATOM 6317 O O . GLN A 1 794 ? 17.288 -13.615 -19.698 1.00 84.50 794 GLN A O 1
ATOM 6322 N N . ARG A 1 795 ? 17.997 -15.549 -18.802 1.00 83.31 795 ARG A N 1
ATOM 6323 C CA . ARG A 1 795 ? 18.780 -14.899 -17.748 1.00 83.31 795 ARG A CA 1
ATOM 6324 C C . ARG A 1 795 ? 19.949 -14.179 -18.388 1.00 83.31 795 ARG A C 1
ATOM 6326 O O . ARG A 1 795 ? 20.727 -14.775 -19.129 1.00 83.31 795 ARG A O 1
ATOM 6333 N N . HIS A 1 796 ? 20.107 -12.910 -18.052 1.00 89.31 796 HIS A N 1
ATOM 6334 C CA . HIS A 1 796 ? 21.224 -12.120 -18.527 1.00 89.31 796 HIS A CA 1
ATOM 6335 C C . HIS A 1 796 ? 21.815 -11.262 -17.420 1.00 89.31 796 HIS A C 1
ATOM 6337 O O . HIS A 1 796 ? 21.183 -10.995 -16.396 1.00 89.31 796 HIS A O 1
ATOM 6343 N N . PHE A 1 797 ? 23.053 -10.839 -17.624 1.00 88.31 797 PHE A N 1
ATOM 6344 C CA . PHE A 1 797 ? 23.730 -9.897 -16.749 1.00 88.31 797 PHE A CA 1
ATOM 6345 C C . PHE A 1 797 ? 24.783 -9.119 -17.519 1.00 88.31 797 PHE A C 1
ATOM 6347 O O . PHE A 1 797 ? 25.416 -9.623 -18.449 1.00 88.31 797 PHE A O 1
ATOM 6354 N N . MET A 1 798 ? 24.974 -7.877 -17.102 1.00 88.88 798 MET A N 1
ATOM 6355 C CA . MET A 1 798 ? 25.890 -6.942 -17.726 1.00 88.88 798 MET A CA 1
ATOM 6356 C C . MET A 1 798 ? 27.232 -6.931 -16.998 1.00 88.88 798 MET A C 1
ATOM 6358 O O . MET A 1 798 ? 27.306 -7.005 -15.766 1.00 88.88 798 MET A O 1
ATOM 6362 N N . TYR A 1 799 ? 28.308 -6.760 -17.759 1.00 88.19 799 TYR A N 1
ATOM 6363 C CA . TYR A 1 799 ? 29.613 -6.431 -17.208 1.00 88.19 799 TYR A CA 1
ATOM 6364 C C . TYR A 1 799 ? 30.400 -5.477 -18.103 1.00 88.19 799 TYR A C 1
ATOM 6366 O O . TYR A 1 799 ? 30.181 -5.386 -19.310 1.00 88.19 799 TYR A O 1
ATOM 6374 N N . ILE A 1 800 ? 31.353 -4.783 -17.482 1.00 85.38 800 ILE A N 1
ATOM 6375 C CA . ILE A 1 800 ? 32.303 -3.900 -18.158 1.00 85.38 800 ILE A CA 1
ATOM 6376 C C . ILE A 1 800 ? 33.712 -4.408 -17.845 1.00 85.38 800 ILE A C 1
ATOM 6378 O O . ILE A 1 800 ? 34.132 -4.346 -16.679 1.00 85.38 800 ILE A O 1
ATOM 6382 N N . PRO A 1 801 ? 34.472 -4.880 -18.852 1.00 80.31 801 PRO A N 1
ATOM 6383 C CA . PRO A 1 801 ? 35.862 -5.262 -18.694 1.00 80.31 801 PRO A CA 1
ATOM 6384 C C . PRO A 1 801 ? 36.660 -4.155 -17.997 1.00 80.31 801 PRO A C 1
ATOM 6386 O O . PRO A 1 801 ? 36.702 -3.002 -18.411 1.00 80.31 801 PRO A O 1
ATOM 6389 N N . GLY A 1 802 ? 37.293 -4.530 -16.899 1.00 72.88 802 GLY A N 1
ATOM 6390 C CA . GLY A 1 802 ? 38.119 -3.698 -16.031 1.00 72.88 802 GLY A CA 1
ATOM 6391 C C . GLY A 1 802 ? 37.385 -2.982 -14.895 1.00 72.88 802 GLY A C 1
ATOM 6392 O O . GLY A 1 802 ? 38.054 -2.621 -13.930 1.00 72.88 802 GLY A O 1
ATOM 6393 N N . MET A 1 803 ? 36.060 -2.802 -14.958 1.00 69.06 803 MET A N 1
ATOM 6394 C CA . MET A 1 803 ? 35.362 -1.851 -14.074 1.00 69.06 803 MET A CA 1
ATOM 6395 C C . MET A 1 803 ? 34.125 -2.395 -13.356 1.00 69.06 803 MET A C 1
ATOM 6397 O O . MET A 1 803 ? 33.958 -2.093 -12.176 1.00 69.06 803 MET A O 1
ATOM 6401 N N . TYR A 1 804 ? 33.268 -3.182 -14.012 1.00 74.94 804 TYR A N 1
ATOM 6402 C CA . TYR A 1 804 ? 31.958 -3.536 -13.453 1.00 74.94 804 TYR A CA 1
ATOM 6403 C C . TYR A 1 804 ? 31.678 -5.031 -13.582 1.00 74.94 804 TYR A C 1
ATOM 6405 O O . TYR A 1 804 ? 31.460 -5.523 -14.684 1.00 74.94 804 TYR A O 1
ATOM 6413 N N . TYR A 1 805 ? 31.685 -5.747 -12.454 1.00 81.69 805 TYR A N 1
ATOM 6414 C CA . TYR A 1 805 ? 31.544 -7.211 -12.414 1.00 81.69 805 TYR A CA 1
ATOM 6415 C C . TYR A 1 805 ? 30.548 -7.718 -11.364 1.00 81.69 805 TYR A C 1
ATOM 6417 O O . TYR A 1 805 ? 30.369 -8.924 -11.221 1.00 81.69 805 TYR A O 1
ATOM 6425 N N . ASN A 1 806 ? 29.893 -6.819 -10.625 1.00 75.00 806 ASN A N 1
ATOM 6426 C CA . ASN A 1 806 ? 29.084 -7.182 -9.457 1.00 75.00 806 ASN A CA 1
ATOM 6427 C C . ASN A 1 806 ? 27.901 -8.095 -9.821 1.00 75.00 806 ASN A C 1
ATOM 6429 O O . ASN A 1 806 ? 27.535 -8.973 -9.044 1.00 75.00 806 ASN A O 1
ATOM 6433 N N . GLN A 1 807 ? 27.319 -7.920 -11.013 1.00 80.06 807 GLN A N 1
ATOM 6434 C CA . GLN A 1 807 ? 26.225 -8.776 -11.484 1.00 80.06 807 GLN A CA 1
ATOM 6435 C C . GLN A 1 807 ? 26.711 -10.200 -11.800 1.00 80.06 807 GLN A C 1
ATOM 6437 O O . GLN A 1 807 ? 26.057 -11.167 -11.419 1.00 80.06 807 GLN A O 1
ATOM 6442 N N . ILE A 1 808 ? 27.893 -10.337 -12.414 1.00 86.06 808 ILE A N 1
ATOM 6443 C CA . ILE A 1 808 ? 28.539 -11.639 -12.657 1.00 86.06 808 ILE A CA 1
ATOM 6444 C C . ILE A 1 808 ? 28.890 -12.315 -11.340 1.00 86.06 808 ILE A C 1
ATOM 6446 O O . ILE A 1 808 ? 28.630 -13.502 -11.159 1.00 86.06 808 ILE A O 1
ATOM 6450 N N . GLU A 1 809 ? 29.459 -11.556 -10.406 1.00 86.69 809 GLU A N 1
ATOM 6451 C CA . GLU A 1 809 ? 29.791 -12.055 -9.078 1.00 86.69 809 GLU A CA 1
ATOM 6452 C C . GLU A 1 809 ? 28.560 -12.606 -8.360 1.00 86.69 809 GLU A C 1
ATOM 6454 O O . GLU A 1 809 ? 28.625 -13.713 -7.835 1.00 86.69 809 GLU A O 1
ATOM 6459 N N . ALA A 1 810 ? 27.426 -11.900 -8.406 1.00 81.50 810 ALA A N 1
ATOM 6460 C CA . ALA A 1 810 ? 26.181 -12.368 -7.802 1.00 81.50 810 ALA A CA 1
ATOM 6461 C C . ALA A 1 810 ? 25.701 -13.704 -8.400 1.00 81.50 810 ALA A C 1
ATOM 6463 O O . ALA A 1 810 ? 25.303 -14.599 -7.655 1.00 81.50 810 ALA A O 1
ATOM 6464 N N . GLN A 1 811 ? 25.784 -13.866 -9.723 1.00 84.31 811 GLN A N 1
ATOM 6465 C CA . GLN A 1 811 ? 25.385 -15.103 -10.408 1.00 84.31 811 GLN A CA 1
ATOM 6466 C C . GLN A 1 811 ? 26.327 -16.269 -10.104 1.00 84.31 811 GLN A C 1
ATOM 6468 O O . GLN A 1 811 ? 25.877 -17.396 -9.900 1.00 84.31 811 GLN A O 1
ATOM 6473 N N . LEU A 1 812 ? 27.632 -16.003 -10.035 1.00 88.38 812 LEU A N 1
ATOM 6474 C CA . LEU A 1 812 ? 28.628 -16.999 -9.649 1.00 88.38 812 LEU A CA 1
ATOM 6475 C C . LEU A 1 812 ? 28.489 -17.386 -8.170 1.00 88.38 812 LEU A C 1
ATOM 6477 O O . LEU A 1 812 ? 28.569 -18.564 -7.844 1.00 88.38 812 LEU A O 1
ATOM 6481 N N . MET A 1 813 ? 28.210 -16.433 -7.275 1.00 85.06 813 MET A N 1
ATOM 6482 C CA . MET A 1 813 ? 27.950 -16.697 -5.851 1.00 85.06 813 MET A CA 1
ATOM 6483 C C . MET A 1 813 ? 26.668 -17.501 -5.603 1.00 85.06 813 MET A C 1
ATOM 6485 O O . MET A 1 813 ? 26.550 -18.130 -4.554 1.00 85.06 813 MET A O 1
ATOM 6489 N N . GLY A 1 814 ? 25.736 -17.513 -6.560 1.00 82.62 814 GLY A N 1
ATOM 6490 C CA . GLY A 1 814 ? 24.564 -18.390 -6.557 1.00 82.62 814 GLY A CA 1
ATOM 6491 C C . GLY A 1 814 ? 24.868 -19.866 -6.848 1.00 82.62 814 GLY A C 1
ATOM 6492 O O . GLY A 1 814 ? 23.948 -20.674 -6.796 1.00 82.62 814 GLY A O 1
ATOM 6493 N N . CYS A 1 815 ? 26.124 -20.223 -7.146 1.00 85.69 815 CYS A N 1
ATOM 6494 C CA . CYS A 1 815 ? 26.560 -21.584 -7.449 1.00 85.69 815 CYS A CA 1
ATOM 6495 C C . CYS A 1 815 ? 27.432 -22.157 -6.322 1.00 85.69 815 CYS A C 1
ATOM 6497 O O . CYS A 1 815 ? 28.511 -21.634 -6.033 1.00 85.69 815 CYS A O 1
ATOM 6499 N N . TYR A 1 816 ? 27.018 -23.280 -5.727 1.00 83.69 816 TYR A N 1
ATOM 6500 C CA . TYR A 1 816 ? 27.797 -23.944 -4.676 1.00 83.69 816 TYR A CA 1
ATOM 6501 C C . TYR A 1 816 ? 29.215 -24.336 -5.132 1.00 83.69 816 TYR A C 1
ATOM 6503 O O . TYR A 1 816 ? 30.185 -24.043 -4.430 1.00 83.69 816 TYR A O 1
ATOM 6511 N N . ASP A 1 817 ? 29.368 -24.889 -6.344 1.00 86.44 817 ASP A N 1
ATOM 6512 C CA . ASP A 1 817 ? 30.677 -25.262 -6.907 1.00 86.44 817 ASP A CA 1
ATOM 6513 C C . ASP A 1 817 ? 31.634 -24.061 -6.999 1.00 86.44 817 ASP A C 1
ATOM 6515 O O . ASP A 1 817 ? 32.845 -24.228 -6.872 1.00 86.44 817 ASP A O 1
ATOM 6519 N N . PHE A 1 818 ? 31.117 -22.840 -7.188 1.00 91.19 818 PHE A N 1
ATOM 6520 C CA . PHE A 1 818 ? 31.940 -21.628 -7.239 1.00 91.19 818 PHE A CA 1
ATOM 6521 C C . PHE A 1 818 ? 32.507 -21.297 -5.863 1.00 91.19 818 PHE A C 1
ATOM 6523 O O . PHE A 1 818 ? 33.661 -20.885 -5.758 1.00 91.19 818 PHE A O 1
ATOM 6530 N N . LEU A 1 819 ? 31.717 -21.495 -4.804 1.00 87.00 819 LEU A N 1
ATOM 6531 C CA . LEU A 1 819 ? 32.122 -21.221 -3.425 1.00 87.00 819 LEU A CA 1
ATOM 6532 C C . LEU A 1 819 ? 33.252 -22.146 -2.956 1.00 87.00 819 LEU A C 1
ATOM 6534 O O . LEU A 1 819 ? 34.039 -21.731 -2.105 1.00 87.00 819 LEU A O 1
ATOM 6538 N N . LEU A 1 820 ? 33.355 -23.342 -3.544 1.00 87.19 820 LEU A N 1
ATOM 6539 C CA . LEU A 1 820 ? 34.415 -24.319 -3.281 1.00 87.19 820 LEU A CA 1
ATOM 6540 C C . LEU A 1 820 ? 35.739 -24.010 -4.001 1.00 87.19 820 LEU A C 1
ATOM 6542 O O . LEU A 1 820 ? 36.762 -24.616 -3.682 1.00 87.19 820 LEU A O 1
ATOM 6546 N N . LEU A 1 821 ? 35.748 -23.091 -4.973 1.00 89.62 821 LEU A N 1
ATOM 6547 C CA . LEU A 1 821 ? 36.963 -22.720 -5.699 1.00 89.62 821 LEU A CA 1
ATOM 6548 C C . LEU A 1 821 ? 37.907 -21.866 -4.843 1.00 89.62 821 LEU A C 1
ATOM 6550 O O . LEU A 1 821 ? 37.493 -21.061 -3.999 1.00 89.62 821 LEU A O 1
ATOM 6554 N N . ASP A 1 822 ? 39.204 -21.961 -5.139 1.00 93.25 822 ASP A N 1
ATOM 6555 C CA . ASP A 1 822 ? 40.199 -21.075 -4.549 1.00 93.25 822 ASP A CA 1
ATOM 6556 C C . ASP A 1 822 ? 39.943 -19.601 -4.927 1.00 93.25 822 ASP A C 1
ATOM 6558 O O . ASP A 1 822 ? 39.267 -19.257 -5.905 1.00 93.25 822 ASP A O 1
ATOM 6562 N N . LYS A 1 823 ? 40.479 -18.693 -4.110 1.00 84.88 823 LYS A N 1
ATOM 6563 C CA . LYS A 1 823 ? 40.239 -17.249 -4.226 1.00 84.88 823 LYS A CA 1
ATOM 6564 C C . LYS A 1 823 ? 40.666 -16.670 -5.582 1.00 84.88 823 LYS A C 1
ATOM 6566 O O . LYS A 1 823 ? 39.971 -15.786 -6.089 1.00 84.88 823 LYS A O 1
ATOM 6571 N N . ASP A 1 824 ? 41.775 -17.133 -6.155 1.00 88.38 824 ASP A N 1
ATOM 6572 C CA . ASP A 1 824 ? 42.303 -16.583 -7.406 1.00 88.38 824 ASP A CA 1
ATOM 6573 C C . ASP A 1 824 ? 41.482 -17.057 -8.603 1.00 88.38 824 ASP A C 1
ATOM 6575 O O . ASP A 1 824 ? 41.146 -16.252 -9.478 1.00 88.38 824 ASP A O 1
ATOM 6579 N N . THR A 1 825 ? 41.057 -18.322 -8.603 1.00 90.81 825 THR A N 1
ATOM 6580 C CA . THR A 1 825 ? 40.123 -18.837 -9.609 1.00 90.81 825 THR A CA 1
ATOM 6581 C C . THR A 1 825 ? 38.792 -18.088 -9.557 1.00 90.81 825 THR A C 1
ATOM 6583 O O . THR A 1 825 ? 38.335 -17.605 -10.595 1.00 90.81 825 THR A O 1
ATOM 6586 N N . ARG A 1 826 ? 38.206 -17.884 -8.365 1.00 91.31 826 ARG A N 1
ATOM 6587 C CA . ARG A 1 826 ? 36.966 -17.096 -8.215 1.00 91.31 826 ARG A CA 1
ATOM 6588 C C . ARG A 1 826 ? 37.109 -15.684 -8.771 1.00 91.31 826 ARG A C 1
ATOM 6590 O O . ARG A 1 826 ? 36.283 -15.242 -9.564 1.00 91.31 826 ARG A O 1
ATOM 6597 N N . LYS A 1 827 ? 38.190 -14.990 -8.408 1.00 89.25 827 LYS A N 1
ATOM 6598 C CA . LYS A 1 827 ? 38.476 -13.625 -8.870 1.00 89.25 827 LYS A CA 1
ATOM 6599 C C . LYS A 1 827 ? 38.620 -13.543 -10.392 1.00 89.25 827 LYS A C 1
ATOM 6601 O O . LYS A 1 827 ? 38.168 -12.565 -10.984 1.00 89.25 827 LYS A O 1
ATOM 6606 N N . ASN A 1 828 ? 39.248 -14.535 -11.022 1.00 90.25 828 ASN A N 1
ATOM 6607 C CA . ASN A 1 828 ? 39.404 -14.577 -12.478 1.00 90.25 828 ASN A CA 1
ATOM 6608 C C . ASN A 1 828 ? 38.065 -14.779 -13.199 1.00 90.25 828 ASN A C 1
ATOM 6610 O O . ASN A 1 828 ? 37.832 -14.113 -14.208 1.00 90.25 828 ASN A O 1
ATOM 6614 N N . LEU A 1 829 ? 37.193 -15.639 -12.659 1.00 91.50 829 LEU A N 1
ATOM 6615 C CA . LEU A 1 829 ? 35.851 -15.873 -13.200 1.00 91.50 829 LEU A CA 1
ATOM 6616 C C . LEU A 1 829 ? 34.970 -14.623 -13.073 1.00 91.50 829 LEU A C 1
ATOM 6618 O O . LEU A 1 829 ? 34.402 -14.180 -14.069 1.00 91.50 829 LEU A O 1
ATOM 6622 N N . VAL A 1 830 ? 34.935 -14.002 -11.885 1.00 88.06 830 VAL A N 1
ATOM 6623 C CA . VAL A 1 830 ? 34.183 -12.756 -11.625 1.00 88.06 830 VAL A CA 1
ATOM 6624 C C . VAL A 1 830 ? 34.596 -11.650 -12.588 1.00 88.06 830 VAL A C 1
ATOM 6626 O O . VAL A 1 830 ? 33.753 -10.970 -13.160 1.00 88.06 830 VAL A O 1
ATOM 6629 N N . ARG A 1 831 ? 35.904 -11.486 -12.807 1.00 88.06 831 ARG A N 1
ATOM 6630 C CA . ARG A 1 831 ? 36.447 -10.440 -13.681 1.00 88.06 831 ARG A CA 1
ATOM 6631 C C . ARG A 1 831 ? 36.305 -10.733 -15.172 1.00 88.06 831 ARG A C 1
ATOM 6633 O O . ARG A 1 831 ? 36.827 -9.951 -15.960 1.00 88.06 831 ARG A O 1
ATOM 6640 N N . MET A 1 832 ? 35.697 -11.854 -15.567 1.00 90.75 832 MET A N 1
ATOM 6641 C CA . MET A 1 832 ? 35.625 -12.273 -16.972 1.00 90.75 832 MET A CA 1
ATOM 6642 C C . MET A 1 832 ? 36.989 -12.171 -17.673 1.00 90.75 832 MET A C 1
ATOM 6644 O O . MET A 1 832 ? 37.077 -11.727 -18.816 1.00 90.75 832 MET A O 1
ATOM 6648 N N . LYS A 1 833 ? 38.082 -12.525 -16.970 1.00 88.62 833 LYS A N 1
ATOM 6649 C CA . LYS A 1 833 ? 39.444 -12.420 -17.533 1.00 88.62 833 LYS A CA 1
ATOM 6650 C C . LYS A 1 833 ? 39.591 -13.317 -18.766 1.00 88.62 833 LYS A C 1
ATOM 6652 O O . LYS A 1 833 ? 40.330 -12.991 -19.686 1.00 88.62 833 LYS A O 1
ATOM 6657 N N . ASP A 1 834 ? 38.875 -14.434 -18.736 1.00 92.75 834 ASP A N 1
ATOM 6658 C CA . ASP A 1 834 ? 38.660 -15.361 -19.835 1.00 92.75 834 ASP A CA 1
ATOM 6659 C C . ASP A 1 834 ? 37.143 -15.610 -19.916 1.00 92.75 834 ASP A C 1
ATOM 6661 O O . ASP A 1 834 ? 36.620 -16.428 -19.148 1.00 92.75 834 ASP A O 1
ATOM 6665 N N . PRO A 1 835 ? 36.414 -14.851 -20.759 1.00 92.38 835 PRO A N 1
ATOM 6666 C CA . PRO A 1 835 ? 34.967 -14.977 -20.880 1.00 92.38 835 PRO A CA 1
ATOM 6667 C C . PRO A 1 835 ? 34.531 -16.405 -21.198 1.00 92.38 835 PRO A C 1
ATOM 6669 O O . PRO A 1 835 ? 33.606 -16.902 -20.566 1.00 92.38 835 PRO A O 1
ATOM 6672 N N . VAL A 1 836 ? 35.242 -17.106 -22.086 1.00 93.69 836 VAL A N 1
ATOM 6673 C CA . VAL A 1 836 ? 34.932 -18.491 -22.471 1.00 93.69 836 VAL A CA 1
ATOM 6674 C C . VAL A 1 836 ? 34.989 -19.412 -21.254 1.00 93.69 836 VAL A C 1
ATOM 6676 O O . VAL A 1 836 ? 34.061 -20.186 -21.014 1.00 93.69 836 VAL A O 1
ATOM 6679 N N . ARG A 1 837 ? 36.032 -19.295 -20.425 1.00 94.75 837 ARG A N 1
ATOM 6680 C CA . ARG A 1 837 ? 36.141 -20.082 -19.188 1.00 94.75 837 ARG A CA 1
ATOM 6681 C C . ARG A 1 837 ? 35.026 -19.764 -18.191 1.00 94.75 837 ARG A C 1
ATOM 6683 O O . ARG A 1 837 ? 34.535 -20.684 -17.534 1.00 94.75 837 ARG A O 1
ATOM 6690 N N . THR A 1 838 ? 34.610 -18.504 -18.071 1.00 94.94 838 THR A N 1
ATOM 6691 C CA . THR A 1 838 ? 33.481 -18.136 -17.201 1.00 94.94 838 THR A CA 1
ATOM 6692 C C . THR A 1 838 ? 32.153 -18.675 -17.731 1.00 94.94 838 THR A C 1
ATOM 6694 O O . THR A 1 838 ? 31.393 -19.254 -16.954 1.00 94.94 838 THR A O 1
ATOM 6697 N N . LEU A 1 839 ? 31.891 -18.575 -19.038 1.00 94.62 839 LEU A N 1
ATOM 6698 C CA . LEU A 1 839 ? 30.698 -19.156 -19.666 1.00 94.62 839 LEU A CA 1
ATOM 6699 C C . LEU A 1 839 ? 30.666 -20.683 -19.491 1.00 94.62 839 LEU A C 1
ATOM 6701 O O . LEU A 1 839 ? 29.631 -21.237 -19.134 1.00 94.62 839 LEU A O 1
ATOM 6705 N N . ALA A 1 840 ? 31.805 -21.371 -19.633 1.00 93.81 840 ALA A N 1
ATOM 6706 C CA . ALA A 1 840 ? 31.908 -22.810 -19.377 1.00 93.81 840 ALA A CA 1
ATOM 6707 C C . ALA A 1 840 ? 31.593 -23.179 -17.921 1.00 93.81 840 ALA A C 1
ATOM 6709 O O . ALA A 1 840 ? 30.933 -24.188 -17.661 1.00 93.81 840 ALA A O 1
ATOM 6710 N N . PHE A 1 841 ? 32.038 -22.354 -16.969 1.00 95.12 841 PHE A N 1
ATOM 6711 C CA . PHE A 1 841 ? 31.721 -22.540 -15.558 1.00 95.12 841 PHE A CA 1
ATOM 6712 C C . PHE A 1 841 ? 30.215 -22.394 -15.297 1.00 95.12 841 PHE A C 1
ATOM 6714 O O . PHE A 1 841 ? 29.620 -23.262 -14.659 1.00 95.12 841 PHE A O 1
ATOM 6721 N N . LEU A 1 842 ? 29.591 -21.342 -15.831 1.00 92.56 842 LEU A N 1
ATOM 6722 C CA . LEU A 1 842 ? 28.147 -21.110 -15.725 1.00 92.56 842 LEU A CA 1
ATOM 6723 C C . LEU A 1 842 ? 27.344 -22.234 -16.384 1.00 92.56 842 LEU A C 1
ATOM 6725 O O . LEU A 1 842 ? 26.385 -22.728 -15.794 1.00 92.56 842 LEU A O 1
ATOM 6729 N N . ASN A 1 843 ? 27.771 -22.698 -17.559 1.00 92.31 843 ASN A N 1
ATOM 6730 C CA . ASN A 1 843 ? 27.142 -23.820 -18.246 1.00 92.31 843 ASN A CA 1
ATOM 6731 C C . ASN A 1 843 ? 27.193 -25.100 -17.402 1.00 92.31 843 ASN A C 1
ATOM 6733 O O . ASN A 1 843 ? 26.185 -25.778 -17.249 1.00 92.31 843 ASN A O 1
ATOM 6737 N N . LYS A 1 844 ? 28.337 -25.411 -16.784 1.00 91.38 844 LYS A N 1
ATOM 6738 C CA . LYS A 1 844 ? 28.456 -26.570 -15.887 1.00 91.38 844 LYS A CA 1
ATOM 6739 C C . LYS A 1 844 ? 27.586 -26.427 -14.631 1.00 91.38 844 LYS A C 1
ATOM 6741 O O . LYS A 1 844 ? 26.981 -27.407 -14.204 1.00 91.38 844 LYS A O 1
ATOM 6746 N N . ALA A 1 845 ? 27.556 -25.233 -14.041 1.00 86.56 845 ALA A N 1
ATOM 6747 C CA . ALA A 1 845 ? 26.828 -24.940 -12.809 1.00 86.56 845 ALA A CA 1
ATOM 6748 C C . ALA A 1 845 ? 25.307 -25.025 -12.987 1.00 86.56 845 ALA A C 1
ATOM 6750 O O . ALA A 1 845 ? 24.616 -25.586 -12.143 1.00 86.56 845 ALA A O 1
ATOM 6751 N N . TYR A 1 846 ? 24.796 -24.490 -14.096 1.00 83.31 846 TYR A N 1
ATOM 6752 C CA . TYR A 1 846 ? 23.360 -24.379 -14.350 1.00 83.31 846 TYR A CA 1
ATOM 6753 C C . TYR A 1 846 ? 22.819 -25.432 -15.330 1.00 83.31 846 TYR A C 1
ATOM 6755 O O . TYR A 1 846 ? 21.610 -25.620 -15.402 1.00 83.31 846 TYR A O 1
ATOM 6763 N N . GLY A 1 847 ? 23.682 -26.137 -16.066 1.00 74.19 847 GLY A N 1
ATOM 6764 C CA . GLY A 1 847 ? 23.283 -27.114 -17.086 1.00 74.19 847 GLY A CA 1
ATOM 6765 C C . GLY A 1 847 ? 22.830 -28.471 -16.543 1.00 74.19 847 GLY A C 1
ATOM 6766 O O . GLY A 1 847 ? 22.164 -29.209 -17.254 1.00 74.19 847 GLY A O 1
ATOM 6767 N N . LYS A 1 848 ? 23.133 -28.802 -15.280 1.00 61.47 848 LYS A N 1
ATOM 6768 C CA . LYS A 1 848 ? 22.776 -30.101 -14.673 1.00 61.47 848 LYS A CA 1
ATOM 6769 C C . LYS A 1 848 ? 21.307 -30.242 -14.249 1.00 61.47 848 LYS A C 1
ATOM 6771 O O . LYS A 1 848 ? 20.928 -31.303 -13.776 1.00 61.47 848 LYS A O 1
ATOM 6776 N N . GLY A 1 849 ? 20.499 -29.189 -14.369 1.00 54.09 849 GLY A N 1
ATOM 6777 C CA . GLY A 1 849 ? 19.086 -29.197 -13.970 1.00 54.09 849 GLY A CA 1
ATOM 6778 C C . GLY A 1 849 ? 18.088 -29.497 -15.094 1.00 54.09 849 GLY A C 1
ATOM 6779 O O . GLY A 1 849 ? 16.893 -29.356 -14.853 1.00 54.09 849 GLY A O 1
ATOM 6780 N N . MET A 1 850 ? 18.549 -29.829 -16.309 1.00 40.50 850 MET A N 1
ATOM 6781 C CA . MET A 1 850 ? 17.688 -30.087 -17.481 1.00 40.50 850 MET A CA 1
ATOM 6782 C C . MET A 1 850 ? 17.870 -31.481 -18.115 1.00 40.50 850 MET A C 1
ATOM 6784 O O . MET A 1 850 ? 17.285 -31.735 -19.167 1.00 40.50 850 MET A O 1
ATOM 6788 N N . GLU A 1 851 ? 18.656 -32.369 -17.500 1.00 35.88 851 GLU A N 1
ATOM 6789 C CA . GLU A 1 851 ? 18.586 -33.822 -17.753 1.00 35.88 851 GLU A CA 1
ATOM 6790 C C . GLU A 1 851 ? 17.618 -34.454 -16.752 1.00 35.88 851 GLU A C 1
ATOM 6792 O O . GLU A 1 851 ? 16.825 -35.328 -17.175 1.00 35.88 851 GLU A O 1
#